Protein 8HUC (pdb70)

Sequence (1037 aa):
APWIGRQEETHDQLSRNLLVKRIAATFGELTPAHGEALPPLWHWAFFQDPVEAAGLGVDGHPARGGFDDRNRMWAGGRLEFHQPLRVGGEASRTSTILRVEEKHGRSGALLFFVTLRHDYRQDGQLALSEEHDIVYREPTEALPEGDWREALEPDPVLLFRYSAVTFNGHRIHYDWPYVTDAEGYPGLVVHGPLIATLALRAFCRANPQARLRRFAYRGLRPLICPEPFEVGGRLLAAGKAEVWVGNGAGLAQRGDVEFDGRQEETHDQLSRNLLVKRIAATFGEELTPAHGEALPPLWHWAFFQDPVEAAGLGVDGHPARGADDRNRMWAGGRLEFHQPLRVGGEASRTSTILRVEEKHGRSGALLFVTLRHDYRQDGQLALSEEHDIVYREPTPPKLGGTEALPEGDWREALEPDPVLLFRYSAVTFNGHRIHYDWPYVTDAEGYPGLVVHGPLIATLALRAFCRANPQARLRRFAYRGLRPLICPEPFEVGGRLLAAGKAEVWVGNGAGLAQRGDVEFDRQEETHDQLSRNLLVKRIAATFGELTPAHGEALPPLWHWAFFQDPVEAAGLGVDGHPARGGFLPPADDRNRMWAGGRLEFHQPLRVGGEASRTSTILRVEEKHGRSGALLFVTLRHDYRQDGQLALSEEHDIVYREPTGTEALPEGDWREALEPDPVLLFRYSAVTFNGHRIHYDWPYVTDAEGYPGLVVHGPLIATLALRAFCRANPQARLRRFAYRGLRPLICPEPFEVGGRLLAAGKAEVWVGNGAGLAQRGDVEFDWIGRQEETHDQLSRNLVKRIAATFGELTPAHGEALPPLWHWAFFQDPVEAAGLGVDGHPARGGFADDRNRMWAGGRLEFHQPLRVGGEASRTSTILRVEEKHGRSGALLFVTLRHDYRQDGQLALSEEHDIVYREPTPGTEALPEGDWREALEPDPVLLFRYSAVTFNGHRIHYDWPYVTDAEGYPGLVVHGPLIATLALRAFCRANPQARLRRFAYRGLRPLICPEPFEVGGRLLAAGKAEVWVGNGAGLAQRGDVEFD

Secondary structure (DSSP, 8-state):
--STT--EEEEEE--HHHHHHHHHHHT---PPTTSBPPTTGGGGS------GGGB-TTSSBPPS----SEEEEEEEEEEESS--BTT-EEEEEEEEEEEEEEEEBTEEEEEEEEEEEEEETTEEEEEEEEEEEEE---------SEEEEE---HHHHHHHHHHTT---GGGT-HHIIIIIT--SSPBPPHHHHHHHHHHHHHHH-TT--EEEEEEEE-S--BTT--EEEEEEEEETTEEEEEEEETTEEEEEEEEEE-/--EEEEEEE--HHHHHHHHHHHT-----TTSBPPTTGGGGS------GGGB-TTSSBP---TTSEEEEEEEEEEESS--BTT-EEEEEEEEEEEEEEEETTEEEEEEEEEEEEEETTEEEEEEEEEEEEE-S-PPP-S-S------SEEEEE---HHHHHHHHHHTT---GGGT-HHIIIIIT--SSPEEPHHHHHHHHHHHHHHH-TT--EEEEEEEE-S-EETT--EEEEEEEEETTEEEEEEEETTEEEEEEEEEE-/--EEEEEE--HHHHHHHHHHHT-----TTSBPPTTGGGGS------GGGB-TTSSBPP-TTSPTT--SEEEEEEEEEEESS--BTTSEEEEEEEEEEEEEEE-SSSEEEEEEEEEEEEETTEEEEEEEEEEEEE----PPP----SEEEEE---HHHHHHHHHHTT---GGGT-HHIIIIIT--SSPEEPHHHHHHHHHHHHHHH-TT--EEEEEEEE-S-EETT--EEEEEEEEETTEEEEEEEETTEEEEEEEEEE-/-TT-EEEEEEE--HHHHHHHHHHHT-----TTSBPPTTGGGGS------GGGB-TTSSBPP------SEEEEEEEEEEESSPPBTTSEEEEEEEEEEEEEE-SSS--EEEEEEEEEEEETTEEEEEEEEEEEEE-S----------SEEEEE---HHHHHHHHHHTT---GGGT-HHIIIIIH--SSPBPPHHHHHHHHHHHHHHH-TT--EEEEEEEE-S--BTT--EEEEEEE-STTEEEEEEEETTEEEEEEEEEE-

Structure (mmCIF, N/CA/C/O backbone):
data_8HUC
#
_entry.id   8HUC
#
_cell.length_a   65.312
_cell.length_b   66.197
_cell.length_c   77.462
_cell.angle_alpha   102.45
_cell.angle_beta   95.07
_cell.angle_gamma   101.06
#
_symmetry.space_group_name_H-M   'P 1'
#
loop_
_entity.id
_entity.type
_entity.pdbx_description
1 polymer 'MaoC_dehydrat_N domain-containing protein'
2 non-polymer GLYCEROL
3 non-polymer 'NITRATE ION'
4 water water
#
loop_
_atom_site.group_PDB
_atom_site.id
_atom_site.type_symbol
_atom_site.label_atom_id
_atom_site.label_alt_id
_atom_site.label_comp_id
_atom_site.label_asym_id
_atom_site.label_entity_id
_atom_site.label_seq_id
_atom_site.pdbx_PDB_ins_code
_atom_site.Cartn_x
_atom_site.Cartn_y
_atom_site.Cartn_z
_atom_site.occupancy
_atom_site.B_iso_or_equiv
_atom_site.auth_seq_id
_atom_site.auth_comp_id
_atom_site.auth_asym_id
_atom_site.auth_atom_id
_atom_site.pdbx_PDB_model_num
ATOM 1 N N . ALA A 1 7 ? 14.622 48.958 54.268 1.00 104.73 7 ALA A N 1
ATOM 2 C CA . ALA A 1 7 ? 15.404 50.088 54.768 1.00 104.78 7 ALA A CA 1
ATOM 3 C C . ALA A 1 7 ? 14.561 51.057 55.611 1.00 96.25 7 ALA A C 1
ATOM 4 O O . ALA A 1 7 ? 14.944 51.372 56.745 1.00 90.12 7 ALA A O 1
ATOM 10 N N . PRO A 1 8 ? 13.424 51.519 55.083 1.00 93.37 8 PRO A N 1
ATOM 11 C CA . PRO A 1 8 ? 12.461 52.253 55.930 1.00 79.49 8 PRO A CA 1
ATOM 12 C C . PRO A 1 8 ? 11.733 51.317 56.888 1.00 79.62 8 PRO A C 1
ATOM 13 O O . PRO A 1 8 ? 11.013 50.411 56.458 1.00 80.01 8 PRO A O 1
ATOM 24 N N . TRP A 1 9 ? 11.908 51.556 58.197 1.00 78.11 9 TRP A N 1
ATOM 25 C CA . TRP A 1 9 ? 11.345 50.659 59.209 1.00 78.41 9 TRP A CA 1
ATOM 26 C C . TRP A 1 9 ? 9.820 50.597 59.115 1.00 58.92 9 TRP A C 1
ATOM 27 O O . TRP A 1 9 ? 9.230 49.513 59.120 1.00 51.51 9 TRP A O 1
ATOM 48 N N . ILE A 1 10 ? 9.161 51.753 59.007 1.00 42.21 10 ILE A N 1
ATOM 49 C CA . ILE A 1 10 ? 7.720 51.754 58.879 1.00 44.68 10 ILE A CA 1
ATOM 50 C C . ILE A 1 10 ? 7.288 51.179 57.532 1.00 59.34 10 ILE A C 1
ATOM 51 O O . ILE A 1 10 ? 8.045 51.160 56.549 1.00 50.08 10 ILE A O 1
ATOM 67 N N . GLY A 1 11 ? 6.037 50.684 57.497 1.00 47.42 11 GLY A N 1
ATOM 68 C CA . GLY A 1 11 ? 5.401 50.219 56.277 1.00 44.83 11 GLY A CA 1
ATOM 69 C C . GLY A 1 11 ? 5.643 48.773 55.886 1.00 33.02 11 GLY A C 1
ATOM 70 O O . GLY A 1 11 ? 5.095 48.329 54.875 1.00 40.18 11 GLY A O 1
ATOM 74 N N . ARG A 1 12 ? 6.473 48.036 56.619 1.00 41.06 12 ARG A N 1
ATOM 75 C CA . ARG A 1 12 ? 6.699 46.631 56.329 1.00 49.43 12 ARG A CA 1
ATOM 76 C C . ARG A 1 12 ? 5.550 45.801 56.899 1.00 42.91 12 ARG A C 1
ATOM 77 O O . ARG A 1 12 ? 5.489 45.611 58.122 1.00 42.76 12 ARG A O 1
ATOM 98 N N . GLN A 1 13 ? 4.661 45.318 56.031 1.00 41.26 13 GLN A N 1
ATOM 99 C CA . GLN A 1 13 ? 3.484 44.576 56.467 1.00 40.31 13 GLN A CA 1
ATOM 100 C C . GLN A 1 13 ? 3.808 43.113 56.747 1.00 32.13 13 GLN A C 1
ATOM 101 O O . GLN A 1 13 ? 4.506 42.453 55.974 1.00 31.69 13 GLN A O 1
ATOM 115 N N . GLU A 1 14 ? 3.290 42.613 57.875 1.00 30.59 14 GLU A N 1
ATOM 116 C CA . GLU A 1 14 ? 3.429 41.223 58.276 1.00 26.83 14 GLU A CA 1
ATOM 117 C C . GLU A 1 14 ? 2.050 40.668 58.645 1.00 35.68 14 GLU A C 1
ATOM 118 O O . GLU A 1 14 ? 1.219 41.369 59.237 1.00 19.47 14 GLU A O 1
ATOM 130 N N . GLU A 1 15 ? 1.803 39.415 58.317 1.00 29.31 15 GLU A N 1
ATOM 131 C CA . GLU A 1 15 ? 0.488 38.839 58.548 1.00 28.34 15 GLU A CA 1
ATOM 132 C C . GLU A 1 15 ? 0.626 37.626 59.453 1.00 25.59 15 GLU A C 1
ATOM 133 O O . GLU A 1 15 ? 1.591 36.873 59.369 1.00 27.78 15 GLU A O 1
ATOM 145 N N . THR A 1 16 ? -0.332 37.442 60.329 1.00 27.59 16 THR A N 1
ATOM 146 C CA . THR A 1 16 ? -0.334 36.253 61.176 1.00 23.84 16 THR A CA 1
ATOM 147 C C . THR A 1 16 ? -1.764 35.753 61.318 1.00 18.61 16 THR A C 1
ATOM 148 O O . THR A 1 16 ? -2.720 36.513 61.194 1.00 15.40 16 THR A O 1
ATOM 159 N N . HIS A 1 17 ? -1.894 34.450 61.524 1.00 17.70 17 HIS A N 1
ATOM 160 C CA . HIS A 1 17 ? -3.190 33.789 61.497 1.00 17.06 17 HIS A CA 1
ATOM 161 C C . HIS A 1 17 ? -3.411 33.075 62.808 1.00 12.83 17 HIS A C 1
ATOM 162 O O . HIS A 1 17 ? -2.482 32.525 63.385 1.00 20.12 17 HIS A O 1
ATOM 176 N N . ASP A 1 18 ? -4.665 33.039 63.256 1.00 18.98 18 ASP A N 1
ATOM 177 C CA . ASP A 1 18 ? -4.962 32.322 64.490 1.00 16.54 18 ASP A CA 1
ATOM 178 C C . ASP A 1 18 ? -6.360 31.722 64.472 1.00 15.34 18 ASP A C 1
ATOM 179 O O . ASP A 1 18 ? -7.184 31.991 63.593 1.00 17.63 18 ASP A O 1
ATOM 188 N N . GLN A 1 19 ? -6.605 30.859 65.433 1.00 12.74 19 GLN A N 1
ATOM 189 C CA . GLN A 1 19 ? -7.950 30.330 65.702 1.00 16.12 19 GLN A CA 1
ATOM 190 C C . GLN A 1 19 ? -8.329 30.855 67.078 1.00 11.19 19 GLN A C 1
ATOM 191 O O . GLN A 1 19 ? -7.565 30.702 68.032 1.00 10.97 19 GLN A O 1
ATOM 205 N N . LEU A 1 20 ? -9.465 31.544 67.153 1.00 7.77 20 LEU A N 1
ATOM 206 C CA . LEU A 1 20 ? -9.982 32.109 68.400 1.00 11.82 20 LEU A CA 1
ATOM 207 C C . LEU A 1 20 ? -10.633 30.986 69.204 1.00 10.95 20 LEU A C 1
ATOM 208 O O . LEU A 1 20 ? -11.843 30.961 69.452 1.00 10.75 20 LEU A O 1
ATOM 224 N N . SER A 1 21 ? -9.776 30.075 69.667 1.00 9.13 21 SER A N 1
ATOM 225 C CA . SER A 1 21 ? -10.252 28.820 70.206 1.00 12.29 21 SER A CA 1
ATOM 226 C C . SER A 1 21 ? -10.731 28.976 71.649 1.00 13.71 21 SER A C 1
ATOM 227 O O . SER A 1 21 ? -10.151 29.688 72.469 1.00 10.16 21 SER A O 1
ATOM 235 N N . ARG A 1 22 ? -11.824 28.276 71.952 1.00 13.68 22 ARG A N 1
ATOM 236 C CA . ARG A 1 22 ? -12.535 28.491 73.193 1.00 10.28 22 ARG A CA 1
ATOM 237 C C . ARG A 1 22 ? -11.696 28.076 74.379 1.00 6.25 22 ARG A C 1
ATOM 238 O O . ARG A 1 22 ? -11.916 28.574 75.488 1.00 8.66 22 ARG A O 1
ATOM 259 N N . ASN A 1 23 ? -10.767 27.117 74.202 1.00 10.89 23 ASN A N 1
ATOM 260 C CA . ASN A 1 23 ? -9.928 26.708 75.326 1.00 9.11 23 ASN A CA 1
ATOM 261 C C . ASN A 1 23 ? -9.158 27.884 75.925 1.00 9.72 23 ASN A C 1
ATOM 262 O O . ASN A 1 23 ? -9.013 27.988 77.148 1.00 10.58 23 ASN A O 1
ATOM 273 N N A LEU A 1 24 ? -8.633 28.779 75.085 0.57 11.53 24 LEU A N 1
ATOM 274 N N B LEU A 1 24 ? -8.643 28.771 75.067 0.43 11.55 24 LEU A N 1
ATOM 275 C CA A LEU A 1 24 ? -7.983 29.947 75.652 0.57 12.05 24 LEU A CA 1
ATOM 276 C CA B LEU A 1 24 ? -7.993 29.981 75.537 0.43 12.06 24 LEU A CA 1
ATOM 277 C C A LEU A 1 24 ? -9.001 30.981 76.108 0.57 10.82 24 LEU A C 1
ATOM 278 C C B LEU A 1 24 ? -9.007 30.958 76.105 0.43 10.84 24 LEU A C 1
ATOM 279 O O A LEU A 1 24 ? -8.732 31.705 77.072 0.57 10.71 24 LEU A O 1
ATOM 280 O O B LEU A 1 24 ? -8.737 31.626 77.110 0.43 10.72 24 LEU A O 1
ATOM 310 N N . VAL A 1 25 ? -10.189 31.027 75.499 1.00 11.33 25 VAL A N 1
ATOM 311 C CA . VAL A 1 25 ? -11.220 31.962 75.964 1.00 8.77 25 VAL A CA 1
ATOM 312 C C . VAL A 1 25 ? -11.625 31.627 77.396 1.00 11.14 25 VAL A C 1
ATOM 313 O O . VAL A 1 25 ? -11.785 32.532 78.234 1.00 15.99 25 VAL A O 1
ATOM 326 N N . LYS A 1 26 ? -11.702 30.342 77.736 1.00 8.93 26 LYS A N 1
ATOM 327 C CA . LYS A 1 26 ? -12.032 29.987 79.116 1.00 10.89 26 LYS A CA 1
ATOM 328 C C . LYS A 1 26 ? -11.021 30.562 80.105 1.00 11.84 26 LYS A C 1
ATOM 329 O O . LYS A 1 26 ? -11.370 30.959 81.224 1.00 13.24 26 LYS A O 1
ATOM 348 N N . ARG A 1 27 ? -9.744 30.587 79.726 1.00 8.28 27 ARG A N 1
ATOM 349 C CA . ARG A 1 27 ? -8.708 31.068 80.632 1.00 12.23 27 ARG A CA 1
ATOM 350 C C . ARG A 1 27 ? -8.787 32.569 80.810 1.00 11.66 27 ARG A C 1
ATOM 351 O O . ARG A 1 27 ? -8.507 33.089 81.903 1.00 10.65 27 ARG A O 1
ATOM 372 N N . ILE A 1 28 ? -9.151 33.291 79.749 1.00 14.30 28 ILE A N 1
ATOM 373 C CA . ILE A 1 28 ? -9.365 34.717 79.865 1.00 14.20 28 ILE A CA 1
ATOM 374 C C . ILE A 1 28 ? -10.569 34.999 80.758 1.00 11.92 28 ILE A C 1
ATOM 375 O O . ILE A 1 28 ? -10.580 35.970 81.530 1.00 10.96 28 ILE A O 1
ATOM 391 N N . ALA A 1 29 ? -11.646 34.255 80.541 1.00 13.88 29 ALA A N 1
ATOM 392 C CA . ALA A 1 29 ? -12.871 34.472 81.297 1.00 11.16 29 ALA A CA 1
ATOM 393 C C . ALA A 1 29 ? -12.609 34.257 82.776 1.00 11.89 29 ALA A C 1
ATOM 394 O O . ALA A 1 29 ? -13.135 34.981 83.623 1.00 17.37 29 ALA A O 1
ATOM 401 N N . ALA A 1 30 ? -11.800 33.258 83.100 1.00 8.15 30 ALA A N 1
ATOM 402 C CA . ALA A 1 30 ? -11.447 32.957 84.474 1.00 11.93 30 ALA A CA 1
ATOM 403 C C . ALA A 1 30 ? -10.581 34.040 85.101 1.00 9.94 30 ALA A C 1
ATOM 404 O O . ALA A 1 30 ? -10.703 34.325 86.300 1.00 13.09 30 ALA A O 1
ATOM 411 N N . THR A 1 31 ? -9.637 34.580 84.328 1.00 17.01 31 THR A N 1
ATOM 412 C CA . THR A 1 31 ? -8.802 35.671 84.790 1.00 12.58 31 THR A CA 1
ATOM 413 C C . THR A 1 31 ? -9.663 36.853 85.214 1.00 14.08 31 THR A C 1
ATOM 414 O O . THR A 1 31 ? -9.421 37.462 86.252 1.00 17.01 31 THR A O 1
ATOM 425 N N . PHE A 1 32 ? -10.662 37.188 84.421 1.00 11.80 32 PHE A N 1
ATOM 426 C CA . PHE A 1 32 ? -11.503 38.338 84.665 1.00 14.67 32 PHE A CA 1
ATOM 427 C C . PHE A 1 32 ? -12.730 38.017 85.498 1.00 19.64 32 PHE A C 1
ATOM 428 O O . PHE A 1 32 ? -13.519 38.921 85.754 1.00 25.03 32 PHE A O 1
ATOM 445 N N . GLY A 1 33 ? -12.953 36.757 85.859 1.00 30.20 33 GLY A N 1
ATOM 446 C CA . GLY A 1 33 ? -14.189 36.376 86.529 1.00 15.07 33 GLY A CA 1
ATOM 447 C C . GLY A 1 33 ? -15.436 36.654 85.736 1.00 26.89 33 GLY A C 1
ATOM 448 O O . GLY A 1 33 ? -16.482 36.971 86.307 1.00 26.21 33 GLY A O 1
ATOM 452 N N . GLU A 1 34 ? -15.363 36.507 84.423 1.00 24.07 34 GLU A N 1
ATOM 453 C CA . GLU A 1 34 ? -16.507 36.741 83.561 1.00 25.05 34 GLU A CA 1
ATOM 454 C C . GLU A 1 34 ? -17.054 35.405 83.066 1.00 29.27 34 GLU A C 1
ATOM 455 O O . GLU A 1 34 ? -16.423 34.347 83.215 1.00 18.90 34 GLU A O 1
ATOM 467 N N . LEU A 1 35 ? -18.249 35.464 82.484 1.00 28.02 35 LEU A N 1
ATOM 468 C CA . LEU A 1 35 ? -18.800 34.306 81.795 1.00 32.29 35 LEU A CA 1
ATOM 469 C C . LEU A 1 35 ? -17.930 33.939 80.598 1.00 26.70 35 LEU A C 1
ATOM 470 O O . LEU A 1 35 ? -17.266 34.795 79.997 1.00 23.10 35 LEU A O 1
ATOM 487 N N . THR A 1 36 ? -17.911 32.658 80.267 1.00 21.22 36 THR A N 1
ATOM 488 C CA . THR A 1 36 ? -17.139 32.179 79.113 1.00 14.43 36 THR A CA 1
ATOM 489 C C . THR A 1 36 ? -18.072 32.134 77.906 1.00 24.26 36 THR A C 1
ATOM 490 O O . THR A 1 36 ? -19.059 31.416 77.949 1.00 21.86 36 THR A O 1
ATOM 501 N N . PRO A 1 37 ? -17.851 32.956 76.875 1.00 20.74 37 PRO A N 1
ATOM 502 C CA . PRO A 1 37 ? -18.794 32.938 75.754 1.00 18.09 37 PRO A CA 1
ATOM 503 C C . PRO A 1 37 ? -18.799 31.556 75.122 1.00 17.26 37 PRO A C 1
ATOM 504 O O . PRO A 1 37 ? -17.784 30.852 75.125 1.00 17.04 37 PRO A O 1
ATOM 515 N N . ALA A 1 38 ? -19.934 31.186 74.543 1.00 17.26 38 ALA A N 1
ATOM 516 C CA . ALA A 1 38 ? -20.086 29.904 73.864 1.00 24.46 38 ALA A CA 1
ATOM 517 C C . ALA A 1 38 ? -19.439 29.946 72.483 1.00 28.83 38 ALA A C 1
ATOM 518 O O . ALA A 1 38 ? -19.163 31.024 71.946 1.00 20.53 38 ALA A O 1
ATOM 525 N N . HIS A 1 39 ? -19.189 28.766 71.910 1.00 20.00 39 HIS A N 1
ATOM 526 C CA . HIS A 1 39 ? -18.732 28.704 70.529 1.00 23.85 39 HIS A CA 1
ATOM 527 C C . HIS A 1 39 ? -19.643 29.607 69.720 1.00 25.61 39 HIS A C 1
ATOM 528 O O . HIS A 1 39 ? -20.857 29.620 69.951 1.00 18.75 39 HIS A O 1
ATOM 542 N N . GLY A 1 40 ? -19.063 30.411 68.852 1.00 14.78 40 GLY A N 1
ATOM 543 C CA . GLY A 1 40 ? -19.825 31.194 67.905 1.00 17.68 40 GLY A CA 1
ATOM 544 C C . GLY A 1 40 ? -20.292 32.533 68.399 1.00 15.23 40 GLY A C 1
ATOM 545 O O . GLY A 1 40 ? -20.785 33.328 67.604 1.00 20.07 40 GLY A O 1
ATOM 550 N N . GLU A 1 41 ? -20.174 32.809 69.688 1.00 14.31 41 GLU A N 1
ATOM 551 C CA . GLU A 1 41 ? -20.550 34.112 70.197 1.00 20.20 41 GLU A CA 1
ATOM 552 C C . GLU A 1 41 ? -19.380 35.093 70.040 1.00 19.03 41 GLU A C 1
ATOM 553 O O . GLU A 1 41 ? -18.237 34.719 69.700 1.00 14.82 41 GLU A O 1
ATOM 565 N N . ALA A 1 42 ? -19.693 36.361 70.304 1.00 21.07 42 ALA A N 1
ATOM 566 C CA . ALA A 1 42 ? -18.711 37.426 70.267 1.00 20.68 42 ALA A CA 1
ATOM 567 C C . ALA A 1 42 ? -17.586 37.199 71.265 1.00 18.89 42 ALA A C 1
ATOM 568 O O . ALA A 1 42 ? -17.820 36.831 72.419 1.00 15.22 42 ALA A O 1
ATOM 575 N N . LEU A 1 43 ? -16.351 37.401 70.805 1.00 15.06 43 LEU A N 1
ATOM 576 C CA . LEU A 1 43 ? -15.224 37.565 71.736 1.00 18.58 43 LEU A CA 1
ATOM 577 C C . LEU A 1 43 ? -15.323 38.919 72.435 1.00 13.10 43 LEU A C 1
ATOM 578 O O . LEU A 1 43 ? -15.529 39.937 71.777 1.00 16.16 43 LEU A O 1
ATOM 594 N N . PRO A 1 44 ? -15.269 38.968 73.767 1.00 15.75 44 PRO A N 1
ATOM 595 C CA . PRO A 1 44 ? -15.517 40.245 74.451 1.00 17.29 44 PRO A CA 1
ATOM 596 C C . PRO A 1 44 ? -14.471 41.277 74.068 1.00 13.31 44 PRO A C 1
ATOM 597 O O . PRO A 1 44 ? -13.363 40.950 73.629 1.00 13.32 44 PRO A O 1
ATOM 608 N N . PRO A 1 45 ? -14.802 42.542 74.210 1.00 20.14 45 PRO A N 1
ATOM 609 C CA . PRO A 1 45 ? -13.869 43.604 73.802 1.00 23.42 45 PRO A CA 1
ATOM 610 C C . PRO A 1 45 ? -12.487 43.471 74.427 1.00 14.26 45 PRO A C 1
ATOM 611 O O . PRO A 1 45 ? -12.348 43.314 75.634 1.00 16.52 45 PRO A O 1
ATOM 622 N N . LEU A 1 46 ? -11.448 43.582 73.585 1.00 12.30 46 LEU A N 1
ATOM 623 C CA . LEU A 1 46 ? -10.038 43.591 73.980 1.00 14.60 46 LEU A CA 1
ATOM 624 C C . LEU A 1 46 ? -9.513 42.229 74.411 1.00 15.27 46 LEU A C 1
ATOM 625 O O . LEU A 1 46 ? -8.314 42.099 74.659 1.00 9.96 46 LEU A O 1
ATOM 641 N N . TRP A 1 47 ? -10.356 41.183 74.446 1.00 15.23 47 TRP A N 1
ATOM 642 C CA . TRP A 1 47 ? -9.833 39.831 74.632 1.00 12.00 47 TRP A CA 1
ATOM 643 C C . TRP A 1 47 ? -9.034 39.360 73.413 1.00 10.76 47 TRP A C 1
ATOM 644 O O . TRP A 1 47 ? -8.290 38.372 73.530 1.00 11.73 47 TRP A O 1
ATOM 665 N N . HIS A 1 48 ? -9.152 40.038 72.249 1.00 15.15 48 HIS A N 1
ATOM 666 C CA . HIS A 1 48 ? -8.325 39.678 71.097 1.00 10.29 48 HIS A CA 1
ATOM 667 C C . HIS A 1 48 ? -6.843 39.684 71.443 1.00 10.08 48 HIS A C 1
ATOM 668 O O . HIS A 1 48 ? -6.054 39.040 70.749 1.00 7.98 48 HIS A O 1
ATOM 682 N N . TRP A 1 49 ? -6.448 40.360 72.514 1.00 12.64 49 TRP A N 1
ATOM 683 C CA . TRP A 1 49 ? -5.045 40.448 72.913 1.00 9.08 49 TRP A CA 1
ATOM 684 C C . TRP A 1 49 ? -4.497 39.129 73.418 1.00 11.94 49 TRP A C 1
ATOM 685 O O . TRP A 1 49 ? -3.271 38.968 73.466 1.00 12.34 49 TRP A O 1
ATOM 706 N N . ALA A 1 50 ? -5.356 38.195 73.822 1.00 9.97 50 ALA A N 1
ATOM 707 C CA . ALA A 1 50 ? -4.928 36.838 74.129 1.00 14.53 50 ALA A CA 1
ATOM 708 C C . ALA A 1 50 ? -4.458 36.039 72.916 1.00 13.37 50 ALA A C 1
ATOM 709 O O . ALA A 1 50 ? -3.860 34.979 73.074 1.00 15.31 50 ALA A O 1
ATOM 716 N N . PHE A 1 51 ? -4.738 36.508 71.724 1.00 10.76 51 PHE A N 1
ATOM 717 C CA . PHE A 1 51 ? -4.557 35.762 70.490 1.00 8.45 51 PHE A CA 1
ATOM 718 C C . PHE A 1 51 ? -3.504 36.432 69.633 1.00 12.79 51 PHE A C 1
ATOM 719 O O . PHE A 1 51 ? -2.928 37.444 70.020 1.00 11.63 51 PHE A O 1
ATOM 736 N N . PHE A 1 52 ? -3.243 35.807 68.485 1.00 7.76 52 PHE A N 1
ATOM 737 C CA . PHE A 1 52 ? -2.222 36.205 67.545 1.00 22.19 52 PHE A CA 1
ATOM 738 C C . PHE A 1 52 ? -0.844 36.282 68.160 1.00 13.92 52 PHE A C 1
ATOM 739 O O . PHE A 1 52 ? -0.050 37.143 67.809 1.00 13.68 52 PHE A O 1
ATOM 756 N N . GLN A 1 53 ? -0.530 35.353 69.030 1.00 14.07 53 GLN A N 1
ATOM 757 C CA . GLN A 1 53 ? 0.773 35.337 69.665 1.00 13.38 53 GLN A CA 1
ATOM 758 C C . GLN A 1 53 ? 1.738 34.485 68.857 1.00 15.55 53 GLN A C 1
ATOM 759 O O . GLN A 1 53 ? 1.438 33.323 68.547 1.00 10.95 53 GLN A O 1
ATOM 773 N N . ASP A 1 54 ? 2.897 35.056 68.549 1.00 14.37 54 ASP A N 1
ATOM 774 C CA . ASP A 1 54 ? 3.974 34.384 67.826 1.00 15.56 54 ASP A CA 1
ATOM 775 C C . ASP A 1 54 ? 5.207 34.394 68.716 1.00 21.06 54 ASP A C 1
ATOM 776 O O . ASP A 1 54 ? 6.190 35.090 68.405 1.00 18.10 54 ASP A O 1
ATOM 785 N N . PRO A 1 55 ? 5.143 33.747 69.880 1.00 12.51 55 PRO A N 1
ATOM 786 C CA . PRO A 1 55 ? 6.248 33.875 70.839 1.00 13.86 55 PRO A CA 1
ATOM 787 C C . PRO A 1 55 ? 7.541 33.407 70.187 1.00 15.57 55 PRO A C 1
ATOM 788 O O . PRO A 1 55 ? 7.539 32.591 69.244 1.00 14.98 55 PRO A O 1
ATOM 799 N N . VAL A 1 56 ? 8.647 33.861 70.762 1.00 12.80 56 VAL A N 1
ATOM 800 C CA . VAL A 1 56 ? 9.959 33.463 70.310 1.00 11.20 56 VAL A CA 1
ATOM 801 C C . VAL A 1 56 ? 10.534 32.518 71.328 1.00 9.97 56 VAL A C 1
ATOM 802 O O . VAL A 1 56 ? 10.212 32.576 72.511 1.00 16.02 56 VAL A O 1
ATOM 815 N N . GLU A 1 57 ? 11.468 31.705 70.861 1.00 12.84 57 GLU A N 1
ATOM 816 C CA . GLU A 1 57 ? 12.162 30.755 71.699 1.00 19.12 57 GLU A CA 1
ATOM 817 C C . GLU A 1 57 ? 12.943 31.491 72.771 1.00 24.06 57 GLU A C 1
ATOM 818 O O . GLU A 1 57 ? 13.361 32.643 72.596 1.00 18.79 57 GLU A O 1
ATOM 830 N N . ALA A 1 58 ? 13.122 30.798 73.899 1.00 40.80 58 ALA A N 1
ATOM 831 C CA . ALA A 1 58 ? 13.826 31.346 75.056 1.00 38.12 58 ALA A CA 1
ATOM 832 C C . ALA A 1 58 ? 15.124 32.007 74.653 1.00 18.66 58 ALA A C 1
ATOM 833 O O . ALA A 1 58 ? 15.487 33.067 75.182 1.00 38.60 58 ALA A O 1
ATOM 840 N N . ALA A 1 59 ? 15.812 31.437 73.664 1.00 38.67 59 ALA A N 1
ATOM 841 C CA . ALA A 1 59 ? 17.103 31.958 73.226 1.00 35.25 59 ALA A CA 1
ATOM 842 C C . ALA A 1 59 ? 17.015 33.288 72.490 1.00 29.92 59 ALA A C 1
ATOM 843 O O . ALA A 1 59 ? 18.045 33.892 72.237 1.00 28.91 59 ALA A O 1
ATOM 850 N N . GLY A 1 60 ? 15.834 33.744 72.097 1.00 36.39 60 GLY A N 1
ATOM 851 C CA . GLY A 1 60 ? 15.712 35.011 71.404 1.00 13.56 60 GLY A CA 1
ATOM 852 C C . GLY A 1 60 ? 15.018 36.042 72.282 1.00 20.41 60 GLY A C 1
ATOM 853 O O . GLY A 1 60 ? 14.536 37.080 71.797 1.00 21.03 60 GLY A O 1
ATOM 857 N N . LEU A 1 61 ? 14.944 35.749 73.566 1.00 20.10 61 LEU A N 1
ATOM 858 C CA . LEU A 1 61 ? 14.352 36.652 74.549 1.00 26.01 61 LEU A CA 1
ATOM 859 C C . LEU A 1 61 ? 15.396 37.620 75.108 1.00 32.36 61 LEU A C 1
ATOM 860 O O . LEU A 1 61 ? 16.536 37.238 75.389 1.00 26.46 61 LEU A O 1
ATOM 876 N N . GLY A 1 62 ? 14.998 38.875 75.256 1.00 25.50 62 GLY A N 1
ATOM 877 C CA . GLY A 1 62 ? 15.789 39.826 76.017 1.00 28.08 62 GLY A CA 1
ATOM 878 C C . GLY A 1 62 ? 15.664 39.578 77.515 1.00 25.38 62 GLY A C 1
ATOM 879 O O . GLY A 1 62 ? 14.864 38.775 77.980 1.00 20.79 62 GLY A O 1
ATOM 883 N N . VAL A 1 63 ? 16.480 40.302 78.274 1.00 26.25 63 VAL A N 1
ATOM 884 C CA . VAL A 1 63 ? 16.536 40.147 79.715 1.00 24.72 63 VAL A CA 1
ATOM 885 C C . VAL A 1 63 ? 15.259 40.609 80.397 1.00 19.72 63 VAL A C 1
ATOM 886 O O . VAL A 1 63 ? 14.997 40.226 81.543 1.00 21.19 63 VAL A O 1
ATOM 899 N N . ASP A 1 64 ? 14.467 41.459 79.755 1.00 14.92 64 ASP A N 1
ATOM 900 C CA . ASP A 1 64 ? 13.230 41.862 80.394 1.00 16.74 64 ASP A CA 1
ATOM 901 C C . ASP A 1 64 ? 12.091 40.856 80.175 1.00 15.57 64 ASP A C 1
ATOM 902 O O . ASP A 1 64 ? 11.005 41.069 80.709 1.00 15.76 64 ASP A O 1
ATOM 911 N N . GLY A 1 65 ? 12.347 39.747 79.476 1.00 14.86 65 GLY A N 1
ATOM 912 C CA . GLY A 1 65 ? 11.322 38.759 79.162 1.00 21.35 65 GLY A CA 1
ATOM 913 C C . GLY A 1 65 ? 10.589 38.984 77.869 1.00 15.03 65 GLY A C 1
ATOM 914 O O . GLY A 1 65 ? 9.869 38.082 77.403 1.00 15.24 65 GLY A O 1
ATOM 918 N N . HIS A 1 66 ? 10.749 40.151 77.260 1.00 16.31 66 HIS A N 1
ATOM 919 C CA . HIS A 1 66 ? 10.222 40.414 75.935 1.00 18.18 66 HIS A CA 1
ATOM 920 C C . HIS A 1 66 ? 11.181 39.837 74.915 1.00 16.42 66 HIS A C 1
ATOM 921 O O . HIS A 1 66 ? 12.304 39.475 75.257 1.00 21.26 66 HIS A O 1
ATOM 935 N N . PRO A 1 67 ? 10.746 39.707 73.660 1.00 12.11 67 PRO A N 1
ATOM 936 C CA . PRO A 1 67 ? 11.677 39.367 72.582 1.00 16.81 67 PRO A CA 1
ATOM 937 C C . PRO A 1 67 ? 12.850 40.344 72.544 1.00 26.98 67 PRO A C 1
ATOM 938 O O . PRO A 1 67 ? 12.719 41.533 72.840 1.00 26.52 67 PRO A O 1
ATOM 949 N N . ALA A 1 68 ? 14.002 39.832 72.150 1.00 22.45 68 ALA A N 1
ATOM 950 C CA . ALA A 1 68 ? 15.206 40.653 72.180 1.00 41.73 68 ALA A CA 1
ATOM 951 C C . ALA A 1 68 ? 15.080 41.824 71.207 1.00 35.40 68 ALA A C 1
ATOM 952 O O . ALA A 1 68 ? 14.435 41.735 70.154 1.00 23.99 68 ALA A O 1
ATOM 959 N N . ARG A 1 69 ? 15.704 42.933 71.574 1.00 53.43 69 ARG A N 1
ATOM 960 C CA . ARG A 1 69 ? 15.655 44.149 70.768 1.00 59.74 69 ARG A CA 1
ATOM 961 C C . ARG A 1 69 ? 16.607 43.988 69.590 1.00 60.19 69 ARG A C 1
ATOM 962 O O . ARG A 1 69 ? 17.780 43.656 69.779 1.00 53.27 69 ARG A O 1
ATOM 983 N N . GLY A 1 70 ? 16.075 44.154 68.376 1.00 78.76 70 GLY A N 1
ATOM 984 C CA . GLY A 1 70 ? 16.855 44.096 67.155 1.00 82.47 70 GLY A CA 1
ATOM 985 C C . GLY A 1 70 ? 17.342 45.478 66.779 1.00 81.83 70 GLY A C 1
ATOM 986 O O . GLY A 1 70 ? 18.522 45.672 66.474 1.00 87.09 70 GLY A O 1
ATOM 990 N N . GLY A 1 71 ? 16.438 46.455 66.823 1.00 71.32 71 GLY A N 1
ATOM 991 C CA . GLY A 1 71 ? 16.833 47.848 66.781 1.00 85.02 71 GLY A CA 1
ATOM 992 C C . GLY A 1 71 ? 17.315 48.358 68.128 1.00 85.55 71 GLY A C 1
ATOM 993 O O . GLY A 1 71 ? 16.632 49.162 68.773 1.00 68.19 71 GLY A O 1
ATOM 997 N N . PHE A 1 72 ? 18.498 47.911 68.558 1.00 78.53 72 PHE A N 1
ATOM 998 C CA . PHE A 1 72 ? 19.132 48.412 69.779 1.00 72.37 72 PHE A CA 1
ATOM 999 C C . PHE A 1 72 ? 19.421 49.907 69.691 1.00 64.74 72 PHE A C 1
ATOM 1000 O O . PHE A 1 72 ? 20.461 50.369 70.164 1.00 63.28 72 PHE A O 1
ATOM 1017 N N . ASP A 1 77 ? 18.309 49.862 74.635 1.00 58.47 77 ASP A N 1
ATOM 1018 C CA . ASP A 1 77 ? 18.943 48.591 75.025 1.00 76.27 77 ASP A CA 1
ATOM 1019 C C . ASP A 1 77 ? 18.755 48.303 76.531 1.00 64.70 77 ASP A C 1
ATOM 1020 O O . ASP A 1 77 ? 18.279 47.232 76.906 1.00 67.94 77 ASP A O 1
ATOM 1028 N N . ASP A 1 78 ? 19.136 49.248 77.388 1.00 59.68 78 ASP A N 1
ATOM 1029 C CA . ASP A 1 78 ? 18.921 49.151 78.821 1.00 62.23 78 ASP A CA 1
ATOM 1030 C C . ASP A 1 78 ? 17.600 49.776 79.272 1.00 48.09 78 ASP A C 1
ATOM 1031 O O . ASP A 1 78 ? 17.299 49.758 80.470 1.00 40.41 78 ASP A O 1
ATOM 1040 N N . ARG A 1 79 ? 16.828 50.357 78.366 1.00 39.49 79 ARG A N 1
ATOM 1041 C CA . ARG A 1 79 ? 15.678 51.153 78.768 1.00 27.55 79 ARG A CA 1
ATOM 1042 C C . ARG A 1 79 ? 14.477 50.266 79.087 1.00 30.55 79 ARG A C 1
ATOM 1043 O O . ARG A 1 79 ? 14.350 49.154 78.579 1.00 23.32 79 ARG A O 1
ATOM 1064 N N . ASN A 1 80 ? 13.619 50.768 79.975 1.00 19.95 80 ASN A N 1
ATOM 1065 C CA . ASN A 1 80 ? 12.356 50.126 80.295 1.00 17.90 80 ASN A CA 1
ATOM 1066 C C . ASN A 1 80 ? 11.394 50.238 79.123 1.00 19.88 80 ASN A C 1
ATOM 1067 O O . ASN A 1 80 ? 11.179 51.321 78.579 1.00 20.15 80 ASN A O 1
ATOM 1078 N N . ARG A 1 81 ? 10.785 49.128 78.744 1.00 21.62 81 ARG A N 1
ATOM 1079 C CA . ARG A 1 81 ? 9.747 49.145 77.712 1.00 13.29 81 ARG A CA 1
ATOM 1080 C C . ARG A 1 81 ? 8.398 49.181 78.395 1.00 17.36 81 ARG A C 1
ATOM 1081 O O . ARG A 1 81 ? 8.178 48.484 79.398 1.00 18.91 81 ARG A O 1
ATOM 1102 N N . MET A 1 82 ? 7.502 50.028 77.904 1.00 13.37 82 MET A N 1
ATOM 1103 C CA . MET A 1 82 ? 6.174 50.159 78.450 1.00 18.67 82 MET A CA 1
ATOM 1104 C C . MET A 1 82 ? 5.064 50.308 77.442 1.00 18.55 82 MET A C 1
ATOM 1105 O O . MET A 1 82 ? 5.178 50.959 76.389 1.00 15.98 82 MET A O 1
ATOM 1119 N N . TRP A 1 83 ? 3.945 49.610 77.667 1.00 15.14 83 TRP A N 1
ATOM 1120 C CA . TRP A 1 83 ? 2.695 49.711 76.937 1.00 19.00 83 TRP A CA 1
ATOM 1121 C C . TRP A 1 83 ? 2.093 51.068 77.263 1.00 13.21 83 TRP A C 1
ATOM 1122 O O . TRP A 1 83 ? 1.551 51.291 78.355 1.00 16.78 83 TRP A O 1
ATOM 1143 N N . ALA A 1 84 ? 2.210 52.010 76.329 1.00 16.18 84 ALA A N 1
ATOM 1144 C CA . ALA A 1 84 ? 1.851 53.371 76.671 1.00 16.39 84 ALA A CA 1
ATOM 1145 C C . ALA A 1 84 ? 0.383 53.688 76.461 1.00 10.32 84 ALA A C 1
ATOM 1146 O O . ALA A 1 84 ? -0.164 54.521 77.191 1.00 14.09 84 ALA A O 1
ATOM 1153 N N . GLY A 1 85 ? -0.263 53.093 75.466 1.00 14.57 85 GLY A N 1
ATOM 1154 C CA . GLY A 1 85 ? -1.617 53.481 75.132 1.00 14.23 85 GLY A CA 1
ATOM 1155 C C . GLY A 1 85 ? -2.010 52.864 73.803 1.00 11.81 85 GLY A C 1
ATOM 1156 O O . GLY A 1 85 ? -1.240 52.133 73.172 1.00 12.14 85 GLY A O 1
ATOM 1160 N N . GLY A 1 86 ? -3.201 53.190 73.382 1.00 9.67 86 GLY A N 1
ATOM 1161 C CA . GLY A 1 86 ? -3.633 52.669 72.096 1.00 15.80 86 GLY A CA 1
ATOM 1162 C C . GLY A 1 86 ? -4.971 53.245 71.726 1.00 12.51 86 GLY A C 1
ATOM 1163 O O . GLY A 1 86 ? -5.639 53.892 72.531 1.00 15.40 86 GLY A O 1
ATOM 1167 N N . ARG A 1 87 ? -5.377 52.937 70.494 1.00 15.17 87 ARG A N 1
ATOM 1168 C CA . ARG A 1 87 ? -6.643 53.355 69.904 1.00 13.22 87 ARG A CA 1
ATOM 1169 C C . ARG A 1 87 ? -7.205 52.198 69.106 1.00 17.15 87 ARG A C 1
ATOM 1170 O O . ARG A 1 87 ? -6.475 51.521 68.383 1.00 13.58 87 ARG A O 1
ATOM 1191 N N . LEU A 1 88 ? -8.500 51.949 69.246 1.00 17.35 88 LEU A N 1
ATOM 1192 C CA . LEU A 1 88 ? -9.145 50.881 68.503 1.00 22.49 88 LEU A CA 1
ATOM 1193 C C . LEU A 1 88 ? -10.417 51.370 67.843 1.00 16.54 88 LEU A C 1
ATOM 1194 O O . LEU A 1 88 ? -11.112 52.246 68.373 1.00 22.63 88 LEU A O 1
ATOM 1210 N N . GLU A 1 89 ? -10.736 50.800 66.687 1.00 17.17 89 GLU A N 1
ATOM 1211 C CA . GLU A 1 89 ? -11.993 51.014 65.975 1.00 22.78 89 GLU A CA 1
ATOM 1212 C C . GLU A 1 89 ? -12.695 49.694 65.779 1.00 22.82 89 GLU A C 1
ATOM 1213 O O . GLU A 1 89 ? -12.159 48.763 65.144 1.00 17.86 89 GLU A O 1
ATOM 1225 N N . PHE A 1 90 ? -13.893 49.531 66.283 1.00 23.19 90 PHE A N 1
ATOM 1226 C CA . PHE A 1 90 ? -14.617 48.289 66.314 1.00 20.71 90 PHE A CA 1
ATOM 1227 C C . PHE A 1 90 ? -15.598 48.271 65.146 1.00 23.42 90 PHE A C 1
ATOM 1228 O O . PHE A 1 90 ? -16.551 49.052 65.110 1.00 24.58 90 PHE A O 1
ATOM 1245 N N . HIS A 1 91 ? -15.361 47.389 64.199 1.00 23.64 91 HIS A N 1
ATOM 1246 C CA . HIS A 1 91 ? -16.244 47.262 63.054 1.00 27.80 91 HIS A CA 1
ATOM 1247 C C . HIS A 1 91 ? -17.289 46.189 63.259 1.00 24.88 91 HIS A C 1
ATOM 1248 O O . HIS A 1 91 ? -18.487 46.456 63.120 1.00 23.31 91 HIS A O 1
ATOM 1262 N N . GLN A 1 92 ? -16.853 44.999 63.638 1.00 24.04 92 GLN A N 1
ATOM 1263 C CA . GLN A 1 92 ? -17.761 43.935 64.044 1.00 31.44 92 GLN A CA 1
ATOM 1264 C C . GLN A 1 92 ? -17.013 42.998 64.989 1.00 26.23 92 GLN A C 1
ATOM 1265 O O . GLN A 1 92 ? -15.800 42.888 64.921 1.00 15.24 92 GLN A O 1
ATOM 1279 N N . PRO A 1 93 ? -17.731 42.283 65.839 1.00 22.13 93 PRO A N 1
ATOM 1280 C CA . PRO A 1 93 ? -17.036 41.436 66.822 1.00 26.03 93 PRO A CA 1
ATOM 1281 C C . PRO A 1 93 ? -16.410 40.211 66.174 1.00 22.35 93 PRO A C 1
ATOM 1282 O O . PRO A 1 93 ? -16.910 39.655 65.194 1.00 21.99 93 PRO A O 1
ATOM 1293 N N . LEU A 1 94 ? -15.250 39.837 66.703 1.00 18.26 94 LEU A N 1
ATOM 1294 C CA . LEU A 1 94 ? -14.616 38.571 66.346 1.00 19.10 94 LEU A CA 1
ATOM 1295 C C . LEU A 1 94 ? -15.487 37.443 66.910 1.00 16.75 94 LEU A C 1
ATOM 1296 O O . LEU A 1 94 ? -16.121 37.613 67.944 1.00 14.66 94 LEU A O 1
ATOM 1312 N N . ARG A 1 95 ? -15.508 36.290 66.232 1.00 10.42 95 ARG A N 1
ATOM 1313 C CA . ARG A 1 95 ? -16.336 35.144 66.649 1.00 13.15 95 ARG A CA 1
ATOM 1314 C C . ARG A 1 95 ? -15.520 34.032 67.307 1.00 11.63 95 ARG A C 1
ATOM 1315 O O . ARG A 1 95 ? -14.550 33.523 66.720 1.00 11.99 95 ARG A O 1
ATOM 1336 N N . VAL A 1 96 ? -15.924 33.636 68.514 1.00 11.12 96 VAL A N 1
ATOM 1337 C CA . VAL A 1 96 ? -15.223 32.561 69.216 1.00 8.14 96 VAL A CA 1
ATOM 1338 C C . VAL A 1 96 ? -15.342 31.300 68.382 1.00 12.02 96 VAL A C 1
ATOM 1339 O O . VAL A 1 96 ? -16.433 30.957 67.884 1.00 13.98 96 VAL A O 1
ATOM 1352 N N . GLY A 1 97 ? -14.217 30.616 68.211 1.00 13.70 97 GLY A N 1
ATOM 1353 C CA . GLY A 1 97 ? -14.135 29.418 67.418 1.00 11.00 97 GLY A CA 1
ATOM 1354 C C . GLY A 1 97 ? -13.780 29.614 65.975 1.00 13.64 97 GLY A C 1
ATOM 1355 O O . GLY A 1 97 ? -13.485 28.622 65.298 1.00 16.84 97 GLY A O 1
ATOM 1359 N N . GLY A 1 98 ? -13.824 30.861 65.455 1.00 9.83 98 GLY A N 1
ATOM 1360 C CA . GLY A 1 98 ? -13.440 31.146 64.099 1.00 14.37 98 GLY A CA 1
ATOM 1361 C C . GLY A 1 98 ? -11.956 31.378 63.897 1.00 16.89 98 GLY A C 1
ATOM 1362 O O . GLY A 1 98 ? -11.169 31.629 64.826 1.00 15.01 98 GLY A O 1
ATOM 1366 N N . GLU A 1 99 ? -11.541 31.274 62.653 1.00 15.79 99 GLU A N 1
ATOM 1367 C CA . GLU A 1 99 ? -10.198 31.640 62.241 1.00 9.73 99 GLU A CA 1
ATOM 1368 C C . GLU A 1 99 ? -10.163 33.154 62.060 1.00 14.56 99 GLU A C 1
ATOM 1369 O O . GLU A 1 99 ? -11.190 33.781 61.799 1.00 12.74 99 GLU A O 1
ATOM 1381 N N . ALA A 1 100 ? -8.976 33.746 62.181 1.00 13.31 100 ALA A N 1
ATOM 1382 C CA . ALA A 1 100 ? -8.874 35.189 62.007 1.00 10.81 100 ALA A CA 1
ATOM 1383 C C . ALA A 1 100 ? -7.454 35.530 61.601 1.00 13.38 100 ALA A C 1
ATOM 1384 O O . ALA A 1 100 ? -6.534 34.761 61.828 1.00 12.73 100 ALA A O 1
ATOM 1391 N N . SER A 1 101 ? -7.282 36.701 61.001 1.00 7.67 101 SER A N 1
ATOM 1392 C CA . SER A 1 101 ? -5.953 37.109 60.583 1.00 18.65 101 SER A CA 1
ATOM 1393 C C . SER A 1 101 ? -5.686 38.532 61.048 1.00 19.48 101 SER A C 1
ATOM 1394 O O . SER A 1 101 ? -6.589 39.378 61.110 1.00 15.29 101 SER A O 1
ATOM 1402 N N . ARG A 1 102 ? -4.433 38.775 61.395 1.00 18.63 102 ARG A N 1
ATOM 1403 C CA . ARG A 1 102 ? -3.972 40.093 61.795 1.00 17.56 102 ARG A CA 1
ATOM 1404 C C . ARG A 1 102 ? -2.896 40.552 60.826 1.00 21.79 102 ARG A C 1
ATOM 1405 O O . ARG A 1 102 ? -1.859 39.889 60.671 1.00 20.50 102 ARG A O 1
ATOM 1426 N N . THR A 1 103 ? -3.127 41.690 60.199 1.00 18.41 103 THR A N 1
ATOM 1427 C CA . THR A 1 103 ? -2.127 42.341 59.367 1.00 19.56 103 THR A CA 1
ATOM 1428 C C . THR A 1 103 ? -1.534 43.514 60.144 1.00 18.75 103 THR A C 1
ATOM 1429 O O . THR A 1 103 ? -2.270 44.411 60.596 1.00 15.84 103 THR A O 1
ATOM 1440 N N . SER A 1 104 ? -0.207 43.498 60.322 1.00 19.25 104 SER A N 1
ATOM 1441 C CA . SER A 1 104 ? 0.455 44.434 61.212 1.00 18.14 104 SER A CA 1
ATOM 1442 C C . SER A 1 104 ? 1.528 45.245 60.482 1.00 21.55 104 SER A C 1
ATOM 1443 O O . SER A 1 104 ? 2.208 44.749 59.578 1.00 14.38 104 SER A O 1
ATOM 1451 N N . THR A 1 105 ? 1.719 46.479 60.926 1.00 23.62 105 THR A N 1
ATOM 1452 C CA . THR A 1 105 ? 2.836 47.266 60.412 1.00 24.25 105 THR A CA 1
ATOM 1453 C C . THR A 1 105 ? 3.271 48.279 61.455 1.00 27.00 105 THR A C 1
ATOM 1454 O O . THR A 1 105 ? 2.509 48.623 62.362 1.00 20.51 105 THR A O 1
ATOM 1465 N N . ILE A 1 106 ? 4.518 48.722 61.340 1.00 21.74 106 ILE A N 1
ATOM 1466 C CA . ILE A 1 106 ? 5.000 49.828 62.151 1.00 19.63 106 ILE A CA 1
ATOM 1467 C C . ILE A 1 106 ? 4.540 51.112 61.470 1.00 15.84 106 ILE A C 1
ATOM 1468 O O . ILE A 1 106 ? 4.843 51.361 60.302 1.00 20.60 106 ILE A O 1
ATOM 1484 N N . LEU A 1 107 ? 3.781 51.904 62.189 1.00 15.40 107 LEU A N 1
ATOM 1485 C CA . LEU A 1 107 ? 3.183 53.113 61.669 1.00 16.16 107 LEU A CA 1
ATOM 1486 C C . LEU A 1 107 ? 4.103 54.320 61.831 1.00 25.50 107 LEU A C 1
ATOM 1487 O O . LEU A 1 107 ? 4.237 55.133 60.907 1.00 20.67 107 LEU A O 1
ATOM 1503 N N . ARG A 1 108 ? 4.740 54.445 62.986 1.00 21.40 108 ARG A N 1
ATOM 1504 C CA . ARG A 1 108 ? 5.541 55.614 63.286 1.00 21.10 108 ARG A CA 1
ATOM 1505 C C . ARG A 1 108 ? 6.600 55.251 64.305 1.00 20.41 108 ARG A C 1
ATOM 1506 O O . ARG A 1 108 ? 6.387 54.411 65.198 1.00 13.83 108 ARG A O 1
ATOM 1527 N N . VAL A 1 109 ? 7.748 55.905 64.174 1.00 17.30 109 VAL A N 1
ATOM 1528 C CA . VAL A 1 109 ? 8.842 55.740 65.112 1.00 16.72 109 VAL A CA 1
ATOM 1529 C C . VAL A 1 109 ? 9.447 57.110 65.378 1.00 19.64 109 VAL A C 1
ATOM 1530 O O . VAL A 1 109 ? 9.719 57.849 64.419 1.00 18.64 109 VAL A O 1
ATOM 1543 N N . GLU A 1 110 ? 9.706 57.417 66.635 1.00 21.06 110 GLU A N 1
ATOM 1544 C CA . GLU A 1 110 ? 10.328 58.671 67.029 1.00 21.11 110 GLU A CA 1
ATOM 1545 C C . GLU A 1 110 ? 11.285 58.425 68.177 1.00 29.18 110 GLU A C 1
ATOM 1546 O O . GLU A 1 110 ? 10.964 57.697 69.121 1.00 17.94 110 GLU A O 1
ATOM 1558 N N . GLU A 1 111 ? 12.470 59.018 68.075 1.00 20.09 111 GLU A N 1
ATOM 1559 C CA . GLU A 1 111 ? 13.428 59.057 69.165 1.00 21.98 111 GLU A CA 1
ATOM 1560 C C . GLU A 1 111 ? 13.821 60.506 69.392 1.00 31.36 111 GLU A C 1
ATOM 1561 O O . GLU A 1 111 ? 14.156 61.223 68.434 1.00 23.03 111 GLU A O 1
ATOM 1573 N N . LYS A 1 112 ? 13.714 60.926 70.653 1.00 24.40 112 LYS A N 1
ATOM 1574 C CA . LYS A 1 112 ? 13.987 62.268 71.136 1.00 36.40 112 LYS A CA 1
ATOM 1575 C C . LYS A 1 112 ? 15.125 62.147 72.139 1.00 36.31 112 LYS A C 1
ATOM 1576 O O . LYS A 1 112 ? 15.032 61.355 73.088 1.00 31.07 112 LYS A O 1
ATOM 1595 N N . HIS A 1 113 ? 16.177 62.931 71.969 1.00 42.37 113 HIS A N 1
ATOM 1596 C CA . HIS A 1 113 ? 17.321 62.823 72.877 1.00 51.58 113 HIS A CA 1
ATOM 1597 C C . HIS A 1 113 ? 17.263 64.042 73.795 1.00 60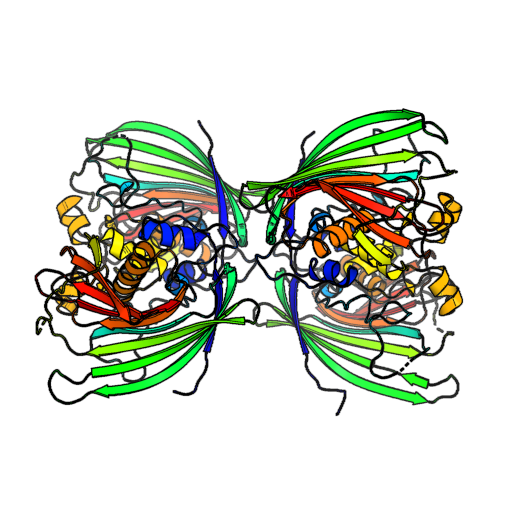.54 113 HIS A C 1
ATOM 1598 O O . HIS A 1 113 ? 17.993 65.016 73.605 1.00 74.22 113 HIS A O 1
ATOM 1612 N N . GLY A 1 114 ? 16.383 63.979 74.783 1.00 48.59 114 GLY A N 1
ATOM 1613 C CA . GLY A 1 114 ? 16.189 65.052 75.741 1.00 76.60 114 GLY A CA 1
ATOM 1614 C C . GLY A 1 114 ? 16.993 64.923 77.016 1.00 82.26 114 GLY A C 1
ATOM 1615 O O . GLY A 1 114 ? 17.836 64.028 77.174 1.00 66.58 114 GLY A O 1
ATOM 1619 N N . ARG A 1 115 ? 16.723 65.841 77.949 1.00 91.71 115 ARG A N 1
ATOM 1620 C CA . ARG A 1 115 ? 17.509 65.947 79.175 1.00 104.27 115 ARG A CA 1
ATOM 1621 C C . ARG A 1 115 ? 17.308 64.782 80.136 1.00 93.45 115 ARG A C 1
ATOM 1622 O O . ARG A 1 115 ? 18.102 64.635 81.071 1.00 92.08 115 ARG A O 1
ATOM 1643 N N . SER A 1 116 ? 16.279 63.959 79.940 1.00 90.97 116 SER A N 1
ATOM 1644 C CA . SER A 1 116 ? 16.054 62.779 80.770 1.00 92.50 116 SER A CA 1
ATOM 1645 C C . SER A 1 116 ? 16.465 61.491 80.060 1.00 85.02 116 SER A C 1
ATOM 1646 O O . SER A 1 116 ? 15.916 60.420 80.334 1.00 69.91 116 SER A O 1
ATOM 1654 N N . GLY A 1 117 ? 17.443 61.572 79.162 1.00 90.37 117 GLY A N 1
ATOM 1655 C CA . GLY A 1 117 ? 17.814 60.441 78.336 1.00 55.80 117 GLY A CA 1
ATOM 1656 C C . GLY A 1 117 ? 17.027 60.412 77.040 1.00 45.67 117 GLY A C 1
ATOM 1657 O O . GLY A 1 117 ? 16.161 61.254 76.761 1.00 51.04 117 GLY A O 1
ATOM 1661 N N . ALA A 1 118 ? 17.351 59.411 76.225 1.00 28.76 118 ALA A N 1
ATOM 1662 C CA . ALA A 1 118 ? 16.644 59.172 74.974 1.00 43.73 118 ALA A CA 1
ATOM 1663 C C . ALA A 1 118 ? 15.298 58.480 75.209 1.00 31.99 118 ALA A C 1
ATOM 1664 O O . ALA A 1 118 ? 15.215 57.523 75.973 1.00 27.63 118 ALA A O 1
ATOM 1671 N N . LEU A 1 119 ? 14.246 59.000 74.569 1.00 25.30 119 LEU A N 1
ATOM 1672 C CA . LEU A 1 119 ? 12.902 58.437 74.619 1.00 24.56 119 LEU A CA 1
ATOM 1673 C C . LEU A 1 119 ? 12.540 57.960 73.230 1.00 29.79 119 LEU A C 1
ATOM 1674 O O . LEU A 1 119 ? 12.505 58.768 72.292 1.00 24.89 119 LEU A O 1
ATOM 1690 N N . LEU A 1 120 ? 12.259 56.654 73.106 1.00 21.21 120 LEU A N 1
ATOM 1691 C CA . LEU A 1 120 ? 11.859 56.038 71.849 1.00 17.48 120 LEU A CA 1
ATOM 1692 C C . LEU A 1 120 ? 10.371 55.734 71.917 1.00 22.57 120 LEU A C 1
ATOM 1693 O O . LEU A 1 120 ? 9.913 55.048 72.846 1.00 13.39 120 LEU A O 1
ATOM 1709 N N A PHE A 1 121 ? 9.624 56.253 70.948 0.46 17.19 121 PHE A N 1
ATOM 1710 N N B PHE A 1 121 ? 9.621 56.255 70.955 0.54 17.15 121 PHE A N 1
ATOM 1711 C CA A PHE A 1 121 ? 8.185 56.083 70.870 0.46 20.68 121 PHE A CA 1
ATOM 1712 C CA B PHE A 1 121 ? 8.178 56.089 70.868 0.54 20.67 121 PHE A CA 1
ATOM 1713 C C A PHE A 1 121 ? 7.880 55.323 69.588 0.46 24.35 121 PHE A C 1
ATOM 1714 C C B PHE A 1 121 ? 7.889 55.319 69.590 0.54 24.40 121 PHE A C 1
ATOM 1715 O O A PHE A 1 121 ? 8.371 55.701 68.515 0.46 19.77 121 PHE A O 1
ATOM 1716 O O B PHE A 1 121 ? 8.411 55.675 68.524 0.54 19.74 121 PHE A O 1
ATOM 1748 N N . VAL A 1 122 ? 7.078 54.259 69.707 1.00 14.59 122 VAL A N 1
ATOM 1749 C CA . VAL A 1 122 ? 6.746 53.398 68.592 1.00 11.37 122 VAL A CA 1
ATOM 1750 C C . VAL A 1 122 ? 5.229 53.214 68.544 1.00 21.32 122 VAL A C 1
ATOM 1751 O O . VAL A 1 122 ? 4.583 53.012 69.578 1.00 14.01 122 VAL A O 1
ATOM 1764 N N . THR A 1 123 ? 4.658 53.281 67.353 1.00 16.91 123 THR A N 1
ATOM 1765 C CA . THR A 1 123 ? 3.247 53.005 67.168 1.00 19.20 123 THR A CA 1
ATOM 1766 C C . THR A 1 123 ? 3.114 51.909 66.128 1.00 20.95 123 THR A C 1
ATOM 1767 O O . THR A 1 123 ? 3.670 52.011 65.028 1.00 15.75 123 THR A O 1
ATOM 1778 N N . LEU A 1 124 ? 2.437 50.828 66.520 1.00 19.25 124 LEU A N 1
ATOM 1779 C CA . LEU A 1 124 ? 2.125 49.719 65.642 1.00 13.90 124 LEU A CA 1
ATOM 1780 C C . LEU A 1 124 ? 0.677 49.847 65.232 1.00 12.75 124 LEU A C 1
ATOM 1781 O O . LEU A 1 124 ? -0.167 50.297 66.016 1.00 15.74 124 LEU A O 1
ATOM 1797 N N . ARG A 1 125 ? 0.394 49.412 64.020 1.00 13.81 125 ARG A N 1
ATOM 1798 C CA . ARG A 1 125 ? -0.954 49.329 63.487 1.00 16.37 125 ARG A CA 1
ATOM 1799 C C . ARG A 1 125 ? -1.268 47.847 63.280 1.00 19.44 125 ARG A C 1
ATOM 1800 O O . ARG A 1 125 ? -0.459 47.112 62.689 1.00 17.62 125 ARG A O 1
ATOM 1821 N N . HIS A 1 126 ? -2.447 47.432 63.726 1.00 18.45 126 HIS A N 1
ATOM 1822 C CA . HIS A 1 126 ? -2.939 46.070 63.504 1.00 14.63 126 HIS A CA 1
ATOM 1823 C C . HIS A 1 126 ? -4.316 46.138 62.881 1.00 13.82 126 HIS A C 1
ATOM 1824 O O . HIS A 1 126 ? -5.171 46.865 63.386 1.00 22.54 126 HIS A O 1
ATOM 1838 N N . ASP A 1 127 ? -4.559 45.353 61.831 1.00 18.07 127 ASP A N 1
ATOM 1839 C CA . ASP A 1 127 ? -5.910 45.171 61.318 1.00 17.86 127 ASP A CA 1
ATOM 1840 C C . ASP A 1 127 ? -6.309 43.703 61.354 1.00 16.07 127 ASP A C 1
ATOM 1841 O O . ASP A 1 127 ? -5.589 42.837 60.843 1.00 12.12 127 ASP A O 1
ATOM 1850 N N . TYR A 1 128 ? -7.479 43.433 61.926 1.00 12.57 128 TYR A N 1
ATOM 1851 C CA . TYR A 1 128 ? -7.922 42.077 62.205 1.00 18.25 128 TYR A CA 1
ATOM 1852 C C . TYR A 1 128 ? -9.098 41.765 61.294 1.00 18.79 128 TYR A C 1
ATOM 1853 O O . TYR A 1 128 ? -10.103 42.489 61.316 1.00 12.96 128 TYR A O 1
ATOM 1871 N N . ARG A 1 129 ? -8.954 40.712 60.494 1.00 12.67 129 ARG A N 1
ATOM 1872 C CA . ARG A 1 129 ? -9.966 40.252 59.548 1.00 27.69 129 ARG A CA 1
ATOM 1873 C C . ARG A 1 129 ? -10.466 38.852 59.922 1.00 17.07 129 ARG A C 1
ATOM 1874 O O . ARG A 1 129 ? -9.725 38.011 60.426 1.00 20.34 129 ARG A O 1
ATOM 1895 N N . GLN A 1 130 ? -11.732 38.616 59.660 1.00 19.18 130 GLN A N 1
ATOM 1896 C CA . GLN A 1 130 ? -12.348 37.312 59.852 1.00 19.63 130 GLN A CA 1
ATOM 1897 C C . GLN A 1 130 ? -13.383 37.142 58.748 1.00 21.64 130 GLN A C 1
ATOM 1898 O O . GLN A 1 130 ? -14.211 38.031 58.534 1.00 22.39 130 GLN A O 1
ATOM 1912 N N . ASP A 1 131 ? -13.343 36.006 58.067 1.00 30.84 131 ASP A N 1
ATOM 1913 C CA . ASP A 1 131 ? -14.293 35.706 57.004 1.00 36.65 131 ASP A CA 1
ATOM 1914 C C . ASP A 1 131 ? -14.350 36.839 55.978 1.00 29.08 131 ASP A C 1
ATOM 1915 O O . ASP A 1 131 ? -15.424 37.324 55.614 1.00 32.17 131 ASP A O 1
ATOM 1924 N N . GLY A 1 132 ? -13.173 37.309 55.560 1.00 40.71 132 GLY A N 1
ATOM 1925 C CA . GLY A 1 132 ? -13.071 38.329 54.528 1.00 43.74 132 GLY A CA 1
ATOM 1926 C C . GLY A 1 132 ? -13.651 39.690 54.859 1.00 46.26 132 GLY A C 1
ATOM 1927 O O . GLY A 1 132 ? -13.977 40.456 53.945 1.00 48.29 132 GLY A O 1
ATOM 1931 N N . GLN A 1 133 ? -13.827 39.997 56.142 0.96 25.54 133 GLN A N 1
ATOM 1932 C CA . GLN A 1 133 ? -14.344 41.277 56.584 0.96 20.55 133 GLN A CA 1
ATOM 1933 C C . GLN A 1 133 ? -13.350 41.862 57.574 0.96 29.71 133 GLN A C 1
ATOM 1934 O O . GLN A 1 133 ? -12.791 41.126 58.388 0.96 18.37 133 GLN A O 1
ATOM 1948 N N . LEU A 1 134 ? -13.168 43.179 57.543 1.00 30.01 134 LEU A N 1
ATOM 1949 C CA . LEU A 1 134 ? -12.403 43.844 58.585 1.00 18.25 134 LEU A CA 1
ATOM 1950 C C . LEU A 1 134 ? -13.228 43.921 59.865 1.00 25.24 134 LEU A C 1
ATOM 1951 O O . LEU A 1 134 ? -14.260 44.597 59.913 1.00 27.00 134 LEU A O 1
ATOM 1967 N N . ALA A 1 135 ? -12.743 43.259 60.923 1.00 16.01 135 ALA A N 1
ATOM 1968 C CA . ALA A 1 135 ? -13.444 43.215 62.183 1.00 17.05 135 ALA A CA 1
ATOM 1969 C C . ALA A 1 135 ? -13.012 44.313 63.147 1.00 16.29 135 ALA A C 1
ATOM 1970 O O . ALA A 1 135 ? -13.845 44.852 63.863 1.00 15.37 135 ALA A O 1
ATOM 1977 N N . LEU A 1 136 ? -11.720 44.622 63.183 1.00 15.25 136 LEU A N 1
ATOM 1978 C CA . LEU A 1 136 ? -11.158 45.469 64.218 1.00 18.57 136 LEU A CA 1
ATOM 1979 C C . LEU A 1 136 ? -9.903 46.108 63.670 1.00 17.24 136 LEU A C 1
ATOM 1980 O O . LEU A 1 136 ? -9.143 45.459 62.950 1.00 12.89 136 LEU A O 1
ATOM 1996 N N . SER A 1 137 ? -9.704 47.381 64.006 1.00 16.72 137 SER A N 1
ATOM 1997 C CA . SER A 1 137 ? -8.478 48.086 63.660 1.00 15.80 137 SER A CA 1
ATOM 1998 C C . SER A 1 137 ? -7.895 48.645 64.948 1.00 14.06 137 SER A C 1
ATOM 1999 O O . SER A 1 137 ? -8.643 49.149 65.798 1.00 15.07 137 SER A O 1
ATOM 2007 N N . GLU A 1 138 ? -6.563 48.616 65.063 1.00 12.40 138 GLU A N 1
ATOM 2008 C CA . GLU A 1 138 ? -5.903 48.989 66.294 1.00 13.86 138 GLU A CA 1
ATOM 2009 C C . GLU A 1 138 ? -4.590 49.700 66.059 1.00 11.63 138 GLU A C 1
ATOM 2010 O O . GLU A 1 138 ? -3.768 49.281 65.245 1.00 11.56 138 GLU A O 1
ATOM 2022 N N . GLU A 1 139 ? -4.359 50.735 66.841 1.00 13.07 139 GLU A N 1
ATOM 2023 C CA . GLU A 1 139 ? -3.010 51.270 67.003 1.00 16.27 139 GLU A CA 1
ATOM 2024 C C . GLU A 1 139 ? -2.561 51.044 68.434 1.00 15.15 139 GLU A C 1
ATOM 2025 O O . GLU A 1 139 ? -3.356 51.209 69.364 1.00 15.31 139 GLU A O 1
ATOM 2037 N N . HIS A 1 140 ? -1.296 50.669 68.610 1.00 13.92 140 HIS A N 1
ATOM 2038 C CA . HIS A 1 140 ? -0.681 50.434 69.924 1.00 13.02 140 HIS A CA 1
ATOM 2039 C C . HIS A 1 140 ? 0.603 51.245 70.051 1.00 12.34 140 HIS A C 1
ATOM 2040 O O . HIS A 1 140 ? 1.491 51.164 69.206 1.00 12.87 140 HIS A O 1
ATOM 2055 N N . ASP A 1 141 ? 0.694 52.016 71.139 1.00 10.55 141 ASP A N 1
ATOM 2056 C CA . ASP A 1 141 ? 1.833 52.884 71.416 1.00 12.11 141 ASP A CA 1
ATOM 2057 C C . ASP A 1 141 ? 2.735 52.232 72.452 1.00 15.06 141 ASP A C 1
ATOM 2058 O O . ASP A 1 141 ? 2.289 51.893 73.570 1.00 14.11 141 ASP A O 1
ATOM 2067 N N . ILE A 1 142 ? 3.994 52.045 72.076 1.00 10.08 142 ILE A N 1
ATOM 2068 C CA . ILE A 1 142 ? 5.009 51.460 72.940 1.00 11.72 142 ILE A CA 1
ATOM 2069 C C . ILE A 1 142 ? 6.051 52.540 73.179 1.00 18.73 142 ILE A C 1
ATOM 2070 O O . ILE A 1 142 ? 6.416 53.242 72.235 1.00 15.15 142 ILE A O 1
ATOM 2086 N N . VAL A 1 143 ? 6.518 52.671 74.422 1.00 18.74 143 VAL A N 1
ATOM 2087 C CA . VAL A 1 143 ? 7.566 53.633 74.799 1.00 13.65 143 VAL A CA 1
ATOM 2088 C C . VAL A 1 143 ? 8.731 52.904 75.447 1.00 20.11 143 VAL A C 1
ATOM 2089 O O . VAL A 1 143 ? 8.540 52.003 76.272 1.00 16.40 143 VAL A O 1
ATOM 2102 N N . TYR A 1 144 ? 9.941 53.311 75.086 1.00 14.54 144 TYR A N 1
ATOM 2103 C CA . TYR A 1 144 ? 11.161 52.930 75.784 1.00 13.00 144 TYR A CA 1
ATOM 2104 C C . TYR A 1 144 ? 11.811 54.149 76.447 1.00 21.78 144 TYR A C 1
ATOM 2105 O O . TYR A 1 144 ? 12.103 55.172 75.783 1.00 13.66 144 TYR A O 1
ATOM 2123 N N . ARG A 1 145 ? 12.069 54.023 77.741 1.00 17.37 145 ARG A N 1
ATOM 2124 C CA . ARG A 1 145 ? 12.457 55.155 78.576 1.00 27.14 145 ARG A CA 1
ATOM 2125 C C . ARG A 1 145 ? 13.286 54.644 79.732 1.00 30.57 145 ARG A C 1
ATOM 2126 O O . ARG A 1 145 ? 13.093 53.521 80.208 1.00 31.31 145 ARG A O 1
ATOM 2147 N N . GLU A 1 146 ? 14.198 55.494 80.202 1.00 49.88 146 GLU A N 1
ATOM 2148 C CA . GLU A 1 146 ? 15.085 55.115 81.293 1.00 52.44 146 GLU A CA 1
ATOM 2149 C C . GLU A 1 146 ? 14.313 55.039 82.606 1.00 46.76 146 GLU A C 1
ATOM 2150 O O . GLU A 1 146 ? 13.399 55.833 82.845 1.00 46.27 146 GLU A O 1
ATOM 2162 N N . PRO A 1 147 ? 14.683 54.106 83.482 1.00 53.12 147 PRO A N 1
ATOM 2163 C CA . PRO A 1 147 ? 13.906 53.903 84.710 1.00 59.00 147 PRO A CA 1
ATOM 2164 C C . PRO A 1 147 ? 13.696 55.197 85.485 1.00 75.03 147 PRO A C 1
ATOM 2165 O O . PRO A 1 147 ? 14.613 56.010 85.656 1.00 69.58 147 PRO A O 1
ATOM 2176 N N . THR A 1 148 ? 12.456 55.382 85.939 1.00 87.19 148 THR A N 1
ATOM 2177 C CA . THR A 1 148 ? 12.059 56.539 86.731 1.00 100.98 148 THR A CA 1
ATOM 2178 C C . THR A 1 148 ? 13.035 56.838 87.864 1.00 101.98 148 THR A C 1
ATOM 2179 O O . THR A 1 148 ? 12.721 57.599 88.784 1.00 95.94 148 THR A O 1
ATOM 2190 N N . GLU A 1 156 ? -4.039 63.312 88.122 1.00 64.20 156 GLU A N 1
ATOM 2191 C CA . GLU A 1 156 ? -5.176 64.044 88.692 1.00 81.56 156 GLU A CA 1
ATOM 2192 C C . GLU A 1 156 ? -5.911 63.146 89.715 1.00 74.19 156 GLU A C 1
ATOM 2193 O O . GLU A 1 156 ? -5.706 61.928 89.749 1.00 53.84 156 GLU A O 1
ATOM 2205 N N . ALA A 1 157 ? -6.752 63.756 90.555 1.00 77.11 157 ALA A N 1
ATOM 2206 C CA . ALA A 1 157 ? -7.510 63.004 91.546 1.00 68.51 157 ALA A CA 1
ATOM 2207 C C . ALA A 1 157 ? -8.636 62.201 90.882 1.00 58.87 157 ALA A C 1
ATOM 2208 O O . ALA A 1 157 ? -9.080 62.493 89.767 1.00 47.26 157 ALA A O 1
ATOM 2215 N N . LEU A 1 158 ? -9.104 61.189 91.590 1.00 60.00 158 LEU A N 1
ATOM 2216 C CA . LEU A 1 158 ? -10.115 60.293 91.046 1.00 60.97 158 LEU A CA 1
ATOM 2217 C C . LEU A 1 158 ? -11.439 61.019 90.865 1.00 47.64 158 LEU A C 1
ATOM 2218 O O . LEU A 1 158 ? -12.099 61.335 91.863 1.00 41.60 158 LEU A O 1
ATOM 2234 N N . PRO A 1 159 ? -11.881 61.286 89.641 1.00 50.68 159 PRO A N 1
ATOM 2235 C CA . PRO A 1 159 ? -13.103 62.080 89.452 1.00 52.41 159 PRO A CA 1
ATOM 2236 C C . PRO A 1 159 ? -14.329 61.272 89.846 1.00 61.77 159 PRO A C 1
ATOM 2237 O O . PRO A 1 159 ? -14.302 60.052 90.027 1.00 51.08 159 PRO A O 1
ATOM 2248 N N . GLU A 1 160 ? -15.427 62.016 90.012 1.00 71.33 160 GLU A N 1
ATOM 2249 C CA . GLU A 1 160 ? -16.742 61.457 90.299 1.00 73.49 160 GLU A CA 1
ATOM 2250 C C . GLU A 1 160 ? -17.435 61.164 88.980 1.00 58.99 160 GLU A C 1
ATOM 2251 O O . GLU A 1 160 ? -17.350 61.958 88.039 1.00 64.78 160 GLU A O 1
ATOM 2263 N N . GLY A 1 161 ? -18.117 60.028 88.914 1.00 50.58 161 GLY A N 1
ATOM 2264 C CA . GLY A 1 161 ? -18.669 59.579 87.655 1.00 43.49 161 GLY A CA 1
ATOM 2265 C C . GLY A 1 161 ? -19.991 58.866 87.830 1.00 34.52 161 GLY A C 1
ATOM 2266 O O . GLY A 1 161 ? -20.508 58.734 88.935 1.00 45.72 161 GLY A O 1
ATOM 2270 N N . ASP A 1 162 ? -20.511 58.385 86.701 1.00 42.06 162 ASP A N 1
ATOM 2271 C CA . ASP A 1 162 ? -21.793 57.697 86.658 1.00 41.96 162 ASP A CA 1
ATOM 2272 C C . ASP A 1 162 ? -21.706 56.247 87.103 1.00 30.42 162 ASP A C 1
ATOM 2273 O O . ASP A 1 162 ? -22.734 55.680 87.483 1.00 37.59 162 ASP A O 1
ATOM 2282 N N . TRP A 1 163 ? -20.534 55.614 87.023 1.00 36.74 163 TRP A N 1
ATOM 2283 C CA . TRP A 1 163 ? -20.395 54.216 87.433 1.00 30.92 163 TRP A CA 1
ATOM 2284 C C . TRP A 1 163 ? -18.986 54.025 87.980 1.00 33.70 163 TRP A C 1
ATOM 2285 O O . TRP A 1 163 ? -18.082 54.821 87.711 1.00 31.77 163 TRP A O 1
ATOM 2306 N N . ARG A 1 164 ? -18.817 52.971 88.772 1.00 29.80 164 ARG A N 1
ATOM 2307 C CA . ARG A 1 164 ? -17.518 52.646 89.337 1.00 35.44 164 ARG A CA 1
ATOM 2308 C C . ARG A 1 164 ? -17.488 51.184 89.757 1.00 34.47 164 ARG A C 1
ATOM 2309 O O . ARG A 1 164 ? -18.519 50.588 90.091 1.00 33.42 164 ARG A O 1
ATOM 2330 N N . GLU A 1 165 ? -16.292 50.602 89.695 1.00 30.03 165 GLU A N 1
ATOM 2331 C CA . GLU A 1 165 ? -16.066 49.246 90.182 1.00 36.30 165 GLU A CA 1
ATOM 2332 C C . GLU A 1 165 ? -14.754 49.231 90.944 1.00 39.26 165 GLU A C 1
ATOM 2333 O O . GLU A 1 165 ? -13.778 49.872 90.539 1.00 36.61 165 GLU A O 1
ATOM 2345 N N . ALA A 1 166 ? -14.763 48.534 92.068 1.00 36.52 166 ALA A N 1
ATOM 2346 C CA . ALA A 1 166 ? -13.632 48.466 92.981 1.00 22.28 166 ALA A CA 1
ATOM 2347 C C . ALA A 1 166 ? -12.869 47.190 92.688 1.00 31.64 166 ALA A C 1
ATOM 2348 O O . ALA A 1 166 ? -13.471 46.142 92.434 1.00 35.42 166 ALA A O 1
ATOM 2355 N N . LEU A 1 167 ? -11.553 47.267 92.727 1.00 26.83 167 LEU A N 1
ATOM 2356 C CA . LEU A 1 167 ? -10.752 46.123 92.320 1.00 25.27 167 LEU A CA 1
ATOM 2357 C C . LEU A 1 167 ? -9.558 46.013 93.236 1.00 24.62 167 LEU A C 1
ATOM 2358 O O . LEU A 1 167 ? -8.996 47.021 93.658 1.00 26.78 167 LEU A O 1
ATOM 2374 N N . GLU A 1 168 ? -9.189 44.778 93.538 1.00 26.97 168 GLU A N 1
ATOM 2375 C CA . GLU A 1 168 ? -8.015 44.481 94.348 1.00 32.43 168 GLU A CA 1
ATOM 2376 C C . GLU A 1 168 ? -7.095 43.572 93.553 1.00 25.22 168 GLU A C 1
ATOM 2377 O O . GLU A 1 168 ? -7.322 42.351 93.525 1.00 24.52 168 GLU A O 1
ATOM 2389 N N . PRO A 1 169 ? -6.018 44.090 92.957 1.00 21.40 169 PRO A N 1
ATOM 2390 C CA . PRO A 1 169 ? -5.105 43.213 92.219 1.00 19.57 169 PRO A CA 1
ATOM 2391 C C . PRO A 1 169 ? -4.301 42.332 93.160 1.00 24.84 169 PRO A C 1
ATOM 2392 O O . PRO A 1 169 ? -4.094 42.638 94.339 1.00 26.25 169 PRO A O 1
ATOM 2403 N N . ASP A 1 170 ? -3.818 41.231 92.602 1.00 19.24 170 ASP A N 1
ATOM 2404 C CA . ASP A 1 170 ? -2.970 40.285 93.321 1.00 21.33 170 ASP A CA 1
ATOM 2405 C C . ASP A 1 170 ? -2.078 39.613 92.302 1.00 19.03 170 ASP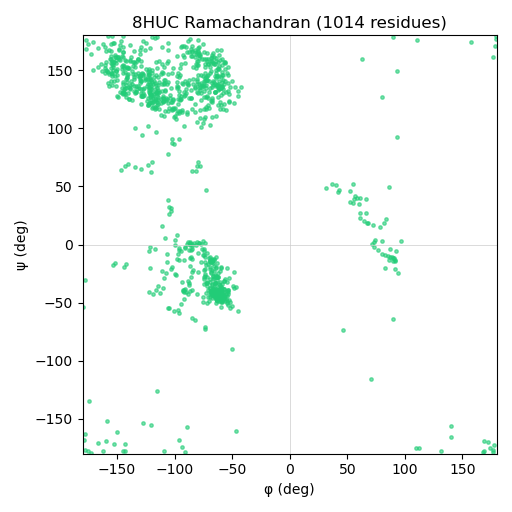 A C 1
ATOM 2406 O O . ASP A 1 170 ? -2.337 39.685 91.092 1.00 21.39 170 ASP A O 1
ATOM 2415 N N . PRO A 1 171 ? -1.007 38.972 92.740 1.00 16.41 171 PRO A N 1
ATOM 2416 C CA . PRO A 1 171 ? -0.095 38.396 91.741 1.00 14.53 171 PRO A CA 1
ATOM 2417 C C . PRO A 1 171 ? -0.708 37.301 90.885 1.00 14.62 171 PRO A C 1
ATOM 2418 O O . PRO A 1 171 ? -0.221 37.098 89.771 1.00 6.38 171 PRO A O 1
ATOM 2429 N N . VAL A 1 172 ? -1.696 36.552 91.373 1.00 14.56 172 VAL A N 1
ATOM 2430 C CA . VAL A 1 172 ? -2.304 35.516 90.543 1.00 12.60 172 VAL A CA 1
ATOM 2431 C C . VAL A 1 172 ? -2.995 36.160 89.337 1.00 10.13 172 VAL A C 1
ATOM 2432 O O . VAL A 1 172 ? -2.909 35.680 88.211 1.00 12.79 172 VAL A O 1
ATOM 2445 N N . LEU A 1 173 ? -3.764 37.220 89.602 1.00 13.53 173 LEU A N 1
ATOM 2446 C CA . LEU A 1 173 ? -4.407 37.958 88.527 1.00 22.83 173 LEU A CA 1
ATOM 2447 C C . LEU A 1 173 ? -3.386 38.394 87.494 1.00 16.08 173 LEU A C 1
ATOM 2448 O O . LEU A 1 173 ? -3.557 38.161 86.293 1.00 14.44 173 LEU A O 1
ATOM 2464 N N . LEU A 1 174 ? -2.326 39.049 87.954 1.00 9.79 174 LEU A N 1
ATOM 2465 C CA . LEU A 1 174 ? -1.318 39.564 87.039 1.00 11.84 174 LEU A CA 1
ATOM 2466 C C . LEU A 1 174 ? -0.670 38.430 86.274 1.00 15.59 174 LEU A C 1
ATOM 2467 O O . LEU A 1 174 ? -0.438 38.541 85.062 1.00 11.26 174 LEU A O 1
ATOM 2483 N N . PHE A 1 175 ? -0.326 37.342 86.982 1.00 8.60 175 PHE A N 1
ATOM 2484 C CA . PHE A 1 175 ? 0.265 36.192 86.327 1.00 12.67 175 PHE A CA 1
ATOM 2485 C C . PHE A 1 175 ? -0.683 35.665 85.237 1.00 12.55 175 PHE A C 1
ATOM 2486 O O . PHE A 1 175 ? -0.261 35.331 84.135 1.00 10.24 175 PHE A O 1
ATOM 2503 N N . ARG A 1 176 ? -1.978 35.576 85.562 1.00 11.21 176 ARG A N 1
ATOM 2504 C CA . ARG A 1 176 ? -2.930 34.981 84.650 1.00 14.10 176 ARG A CA 1
ATOM 2505 C C . ARG A 1 176 ? -3.084 35.848 83.415 1.00 14.56 176 ARG A C 1
ATOM 2506 O O . ARG A 1 176 ? -3.246 35.324 82.307 1.00 12.79 176 ARG A O 1
ATOM 2527 N N . TYR A 1 177 ? -3.070 37.180 83.585 1.00 11.46 177 TYR A N 1
ATOM 2528 C CA . TYR A 1 177 ? -3.227 38.059 82.420 1.00 14.83 177 TYR A CA 1
ATOM 2529 C C . TYR A 1 177 ? -1.999 37.957 81.517 1.00 9.06 177 TYR A C 1
ATOM 2530 O O . TYR A 1 177 ? -2.127 37.864 80.286 1.00 13.28 177 TYR A O 1
ATOM 2548 N N . SER A 1 178 ? -0.806 37.884 82.108 1.00 6.74 178 SER A N 1
ATOM 2549 C CA . SER A 1 178 ? 0.398 37.610 81.328 1.00 12.18 178 SER A CA 1
ATOM 2550 C C . SER A 1 178 ? 0.345 36.256 80.620 1.00 10.44 178 SER A C 1
ATOM 2551 O O . SER A 1 178 ? 0.869 36.108 79.499 1.00 11.69 178 SER A O 1
ATOM 2559 N N . ALA A 1 179 ? -0.158 35.220 81.310 1.00 9.81 179 ALA A N 1
ATOM 2560 C CA . ALA A 1 179 ? -0.314 33.905 80.719 1.00 9.04 179 ALA A CA 1
ATOM 2561 C C . ALA A 1 179 ? -1.241 33.933 79.509 1.00 4.88 179 ALA A C 1
ATOM 2562 O O . ALA A 1 179 ? -0.900 33.407 78.459 1.00 9.85 179 ALA A O 1
ATOM 2569 N N . VAL A 1 180 ? -2.421 34.538 79.627 1.00 9.04 180 VAL A N 1
ATOM 2570 C CA . VAL A 1 180 ? -3.312 34.420 78.474 1.00 7.95 180 VAL A CA 1
ATOM 2571 C C . VAL A 1 180 ? -2.745 35.224 77.287 1.00 8.51 180 VAL A C 1
ATOM 2572 O O . VAL A 1 180 ? -2.932 34.845 76.138 1.00 14.48 180 VAL A O 1
ATOM 2585 N N . THR A 1 181 ? -2.012 36.312 77.541 1.00 9.68 181 THR A N 1
ATOM 2586 C CA . THR A 1 181 ? -1.366 37.050 76.474 1.00 7.96 181 THR A CA 1
ATOM 2587 C C . THR A 1 181 ? 0.004 36.481 76.148 1.00 10.64 181 THR A C 1
ATOM 2588 O O . THR A 1 181 ? 0.679 37.017 75.271 1.00 15.72 181 THR A O 1
ATOM 2599 N N . PHE A 1 182 ? 0.398 35.398 76.816 1.00 6.62 182 PHE A N 1
ATOM 2600 C CA . PHE A 1 182 ? 1.740 34.830 76.730 1.00 6.14 182 PHE A CA 1
ATOM 2601 C C . PHE A 1 182 ? 2.814 35.936 76.609 1.00 10.74 182 PHE A C 1
ATOM 2602 O O . PHE A 1 182 ? 3.728 35.904 75.775 1.00 9.42 182 PHE A O 1
ATOM 2619 N N . ASN A 1 183 ? 2.737 36.870 77.535 1.00 10.17 183 ASN A N 1
ATOM 2620 C CA . ASN A 1 183 ? 3.618 38.038 77.579 1.00 12.36 183 ASN A CA 1
ATOM 2621 C C . ASN A 1 183 ? 4.684 37.751 78.609 1.00 7.32 183 ASN A C 1
ATOM 2622 O O . ASN A 1 183 ? 4.388 37.697 79.793 1.00 12.32 183 ASN A O 1
ATOM 2633 N N . GLY A 1 184 ? 5.903 37.546 78.173 1.00 10.17 184 GLY A N 1
ATOM 2634 C CA . GLY A 1 184 ? 6.994 37.215 79.100 1.00 11.97 184 GLY A CA 1
ATOM 2635 C C . GLY A 1 184 ? 7.557 38.400 79.893 1.00 10.45 184 GLY A C 1
ATOM 2636 O O . GLY A 1 184 ? 8.455 38.171 80.712 1.00 9.88 184 GLY A O 1
ATOM 2640 N N . HIS A 1 185 ? 7.057 39.613 79.716 1.00 14.97 185 HIS A N 1
ATOM 2641 C CA . HIS A 1 185 ? 7.686 40.777 80.372 1.00 13.18 185 HIS A CA 1
ATOM 2642 C C . HIS A 1 185 ? 7.686 40.627 81.899 1.00 13.19 185 HIS A C 1
ATOM 2643 O O . HIS A 1 185 ? 6.623 40.598 82.540 1.00 12.94 185 HIS A O 1
ATOM 2657 N N . ARG A 1 186 ? 8.889 40.633 82.487 1.00 13.82 186 ARG A N 1
ATOM 2658 C CA . ARG A 1 186 ? 9.069 40.307 83.892 1.00 10.90 186 ARG A CA 1
ATOM 2659 C C . ARG A 1 186 ? 8.478 41.307 84.859 1.00 11.95 186 ARG A C 1
ATOM 2660 O O . ARG A 1 186 ? 8.314 40.961 86.036 1.00 8.90 186 ARG A O 1
ATOM 2681 N N . ILE A 1 187 ? 8.095 42.512 84.418 1.00 13.20 187 ILE A N 1
ATOM 2682 C CA . ILE A 1 187 ? 7.530 43.465 85.364 1.00 15.26 187 ILE A CA 1
ATOM 2683 C C . ILE A 1 187 ? 6.174 43.039 85.912 1.00 10.93 187 ILE A C 1
ATOM 2684 O O . ILE A 1 187 ? 5.693 43.614 86.890 1.00 12.89 187 ILE A O 1
ATOM 2700 N N . HIS A 1 188 ? 5.521 42.066 85.295 1.00 16.29 188 HIS A N 1
ATOM 2701 C CA . HIS A 1 188 ? 4.196 41.658 85.746 1.00 9.20 188 HIS A CA 1
ATOM 2702 C C . HIS A 1 188 ? 4.216 40.453 86.691 1.00 13.53 188 HIS A C 1
ATOM 2703 O O . HIS A 1 188 ? 3.163 40.091 87.228 1.00 13.94 188 HIS A O 1
ATOM 2717 N N . TYR A 1 189 ? 5.375 39.838 86.942 1.00 10.50 189 TYR A N 1
ATOM 2718 C CA . TYR A 1 189 ? 5.393 38.683 87.827 1.00 15.16 189 TYR A CA 1
ATOM 2719 C C . TYR A 1 189 ? 6.697 38.461 88.586 1.00 11.21 189 TYR A C 1
ATOM 2720 O O . TYR A 1 189 ? 6.719 37.739 89.583 1.00 11.30 189 TYR A O 1
ATOM 2738 N N . ASP A 1 190 ? 7.786 39.095 88.158 1.00 16.25 190 ASP A N 1
ATOM 2739 C CA . ASP A 1 190 ? 9.116 38.863 88.746 1.00 13.22 190 ASP A CA 1
ATOM 2740 C C . ASP A 1 190 ? 9.460 40.018 89.684 1.00 18.71 190 ASP A C 1
ATOM 2741 O O . ASP A 1 190 ? 10.008 41.044 89.273 1.00 17.51 190 ASP A O 1
ATOM 2750 N N . TRP A 1 191 ? 9.097 39.840 90.962 1.00 16.10 191 TRP A N 1
ATOM 2751 C CA . TRP A 1 191 ? 9.150 40.938 91.918 1.00 23.89 191 TRP A CA 1
ATOM 2752 C C . TRP A 1 191 ? 10.570 41.423 92.140 1.00 20.33 191 TRP A C 1
ATOM 2753 O O . TRP A 1 191 ? 10.790 42.642 92.106 1.00 18.06 191 TRP A O 1
ATOM 2774 N N . PRO A 1 192 ? 11.564 40.556 92.309 1.00 22.43 192 PRO A N 1
ATOM 2775 C CA . PRO A 1 192 ? 12.941 41.054 92.384 1.00 23.73 192 PRO A CA 1
ATOM 2776 C C . PRO A 1 192 ? 13.384 41.791 91.136 1.00 28.05 192 PRO A C 1
ATOM 2777 O O . PRO A 1 192 ? 14.194 42.709 91.231 1.00 22.60 192 PRO A O 1
ATOM 2788 N N . TYR A 1 193 ? 12.898 41.405 89.957 1.00 24.28 193 TYR A N 1
ATOM 2789 C CA . TYR A 1 193 ? 13.336 42.099 88.760 1.00 22.40 193 TYR A CA 1
ATOM 2790 C C . TYR A 1 193 ? 12.663 43.457 88.658 1.00 19.01 193 TYR A C 1
ATOM 2791 O O . TYR A 1 193 ? 13.308 44.472 88.307 1.00 21.70 193 TYR A O 1
ATOM 2809 N N . VAL A 1 194 ? 11.360 43.485 88.902 1.00 16.00 194 VAL A N 1
ATOM 2810 C CA . VAL A 1 194 ? 10.610 44.705 88.638 1.00 16.21 194 VAL A CA 1
ATOM 2811 C C . VAL A 1 194 ? 11.095 45.816 89.559 1.00 23.15 194 VAL A C 1
ATOM 2812 O O . VAL A 1 194 ? 11.115 46.985 89.159 1.00 17.31 194 VAL A O 1
ATOM 2825 N N . THR A 1 195 ? 11.513 45.466 90.780 1.00 20.94 195 THR A N 1
ATOM 2826 C CA . THR A 1 195 ? 12.017 46.459 91.729 1.00 24.03 195 THR A CA 1
ATOM 2827 C C . THR A 1 195 ? 13.484 46.782 91.458 1.00 29.06 195 THR A C 1
ATOM 2828 O O . THR A 1 195 ? 13.824 47.897 91.027 1.00 26.73 195 THR A O 1
ATOM 2839 N N . ASP A 1 196 ? 14.362 45.786 91.643 1.00 28.50 196 ASP A N 1
ATOM 2840 C CA . ASP A 1 196 ? 15.789 46.038 91.512 1.00 36.16 196 ASP A CA 1
ATOM 2841 C C . ASP A 1 196 ? 16.179 46.452 90.097 1.00 36.31 196 ASP A C 1
ATOM 2842 O O . ASP A 1 196 ? 17.026 47.318 89.920 1.00 20.85 196 ASP A O 1
ATOM 2851 N N . ALA A 1 197 ? 15.623 45.811 89.079 1.00 24.03 197 ALA A N 1
ATOM 2852 C CA . ALA A 1 197 ? 16.184 45.997 87.743 1.00 29.39 197 ALA A CA 1
ATOM 2853 C C . ALA A 1 197 ? 15.581 47.175 86.983 1.00 35.60 197 ALA A C 1
ATOM 2854 O O . ALA A 1 197 ? 16.258 47.782 86.140 1.00 30.64 197 ALA A O 1
ATOM 2861 N N . GLU A 1 198 ? 14.309 47.470 87.229 1.00 23.98 198 GLU A N 1
ATOM 2862 C CA . GLU A 1 198 ? 13.552 48.441 86.467 1.00 25.51 198 GLU A CA 1
ATOM 2863 C C . GLU A 1 198 ? 12.997 49.545 87.340 1.00 24.46 198 GLU A C 1
ATOM 2864 O O . GLU A 1 198 ? 12.405 50.488 86.797 1.00 23.64 198 GLU A O 1
ATOM 2876 N N . GLY A 1 199 ? 13.167 49.439 88.662 1.00 22.79 199 GLY A N 1
ATOM 2877 C CA . GLY A 1 199 ? 12.961 50.542 89.561 1.00 26.51 199 GLY A CA 1
ATOM 2878 C C . GLY A 1 199 ? 11.532 50.862 89.893 1.00 32.79 199 GLY A C 1
ATOM 2879 O O . GLY A 1 199 ? 11.265 51.951 90.407 1.00 29.17 199 GLY A O 1
ATOM 2883 N N . TYR A 1 200 ? 10.599 49.970 89.618 1.00 28.22 200 TYR A N 1
ATOM 2884 C CA . TYR A 1 200 ? 9.262 50.193 90.117 1.00 16.78 200 TYR A CA 1
ATOM 2885 C C . TYR A 1 200 ? 9.183 49.796 91.586 1.00 18.23 200 TYR A C 1
ATOM 2886 O O . TYR A 1 200 ? 10.032 49.050 92.091 1.00 19.63 200 TYR A O 1
ATOM 2904 N N . PRO A 1 201 ? 8.138 50.222 92.295 1.00 14.49 201 PRO A N 1
ATOM 2905 C CA . PRO A 1 201 ? 7.995 49.807 93.694 1.00 19.00 201 PRO A CA 1
ATOM 2906 C C . PRO A 1 201 ? 7.431 48.411 93.895 1.00 23.78 201 PRO A C 1
ATOM 2907 O O . PRO A 1 201 ? 7.399 47.961 95.042 1.00 23.17 201 PRO A O 1
ATOM 2918 N N . GLY A 1 202 ? 6.966 47.730 92.841 1.00 27.63 202 GLY A N 1
ATOM 2919 C CA . GLY A 1 202 ? 6.331 46.423 92.960 1.00 23.05 202 GLY A CA 1
ATOM 2920 C C . GLY A 1 202 ? 5.852 45.982 91.582 1.00 24.78 202 GLY A C 1
ATOM 2921 O O . GLY A 1 202 ? 6.031 46.687 90.590 1.00 15.85 202 GLY A O 1
ATOM 2925 N N . LEU A 1 203 ? 5.222 44.807 91.528 1.00 15.41 203 LEU A N 1
ATOM 2926 C CA . LEU A 1 203 ? 4.651 44.341 90.270 1.00 13.36 203 LEU A CA 1
ATOM 2927 C C . LEU A 1 203 ? 3.788 45.417 89.627 1.00 12.13 203 LEU A C 1
ATOM 2928 O O . LEU A 1 203 ? 3.005 46.082 90.305 1.00 18.70 203 LEU A O 1
ATOM 2944 N N . VAL A 1 204 ? 3.876 45.519 88.288 1.00 16.39 204 VAL A N 1
ATOM 2945 C CA . VAL A 1 204 ? 3.075 46.462 87.511 1.00 13.23 204 VAL A CA 1
ATOM 2946 C C . VAL A 1 204 ? 1.798 45.797 86.993 1.00 16.27 204 VAL A C 1
ATOM 2947 O O . VAL A 1 204 ? 1.839 44.768 86.325 1.00 19.62 204 VAL A O 1
ATOM 2960 N N . VAL A 1 205 ? 0.662 46.424 87.263 1.00 13.65 205 VAL A N 1
ATOM 2961 C CA . VAL A 1 205 ? -0.604 46.021 86.687 1.00 13.80 205 VAL A CA 1
ATOM 2962 C C . VAL A 1 205 ? -0.683 46.448 85.224 1.00 22.22 205 VAL A C 1
ATOM 2963 O O . VAL A 1 205 ? -0.539 47.634 84.885 1.00 14.81 205 VAL A O 1
ATOM 2976 N N . HIS A 1 206 ? -0.982 45.485 84.345 1.00 13.04 206 HIS A N 1
ATOM 2977 C CA . HIS A 1 206 ? -0.765 45.714 82.932 1.00 11.59 206 HIS A CA 1
ATOM 2978 C C . HIS A 1 206 ? -1.675 46.834 82.432 1.00 12.98 206 HIS A C 1
ATOM 2979 O O . HIS A 1 206 ? -2.871 46.855 82.726 1.00 15.67 206 HIS A O 1
ATOM 2993 N N . GLY A 1 207 ? -1.136 47.721 81.600 1.00 15.22 207 GLY A N 1
ATOM 2994 C CA . GLY A 1 207 ? -1.977 48.666 80.908 1.00 12.07 207 GLY A CA 1
ATOM 2995 C C . GLY A 1 207 ? -3.171 48.048 80.183 1.00 10.72 207 GLY A C 1
ATOM 2996 O O . GLY A 1 207 ? -4.327 48.491 80.330 1.00 14.27 207 GLY A O 1
ATOM 3000 N N . PRO A 1 208 ? -2.926 47.044 79.340 1.00 10.14 208 PRO A N 1
ATOM 3001 C CA . PRO A 1 208 ? -4.060 46.421 78.629 1.00 16.58 208 PRO A CA 1
ATOM 3002 C C . PRO A 1 208 ? -5.095 45.777 79.546 1.00 13.60 208 PRO A C 1
ATOM 3003 O O . PRO A 1 208 ? -6.300 45.769 79.233 1.00 12.26 208 PRO A O 1
ATOM 3014 N N . LEU A 1 209 ? -4.644 45.210 80.670 1.00 12.99 209 LEU A N 1
ATOM 3015 C CA . LEU A 1 209 ? -5.557 44.641 81.674 1.00 10.56 209 LEU A CA 1
ATOM 3016 C C . LEU A 1 209 ? -6.511 45.694 82.206 1.00 18.54 209 LEU A C 1
ATOM 3017 O O . LEU A 1 209 ? -7.738 45.517 82.183 1.00 16.17 209 LEU A O 1
ATOM 3033 N N . ILE A 1 210 ? -5.966 46.818 82.691 1.00 17.96 210 ILE A N 1
ATOM 3034 C CA . ILE A 1 210 ? -6.844 47.837 83.256 1.00 15.11 210 ILE A CA 1
ATOM 3035 C C . ILE A 1 210 ? -7.643 48.553 82.165 1.00 11.95 210 ILE A C 1
ATOM 3036 O O . ILE A 1 210 ? -8.788 48.966 82.393 1.00 19.70 210 ILE A O 1
ATOM 3052 N N . ALA A 1 211 ? -7.117 48.637 80.960 1.00 12.93 211 ALA A N 1
ATOM 3053 C CA . ALA A 1 211 ? -7.943 49.080 79.843 1.00 13.67 211 ALA A CA 1
ATOM 3054 C C . ALA A 1 211 ? -9.135 48.143 79.615 1.00 19.26 211 ALA A C 1
ATOM 3055 O O . ALA A 1 211 ? -10.257 48.607 79.388 1.00 17.25 211 ALA A O 1
ATOM 3062 N N . THR A 1 212 ? -8.916 46.836 79.646 1.00 17.40 212 THR A N 1
ATOM 3063 C CA . THR A 1 212 ? -10.040 45.899 79.518 1.00 19.93 212 THR A CA 1
ATOM 3064 C C . THR A 1 212 ? -11.040 46.095 80.668 1.00 15.41 212 THR A C 1
ATOM 3065 O O . THR A 1 212 ? -12.247 46.194 80.439 1.00 15.86 212 THR A O 1
ATOM 3076 N N . LEU A 1 213 ? -10.549 46.226 81.902 1.00 15.63 213 LEU A N 1
ATOM 3077 C CA . LEU A 1 213 ? -11.440 46.500 83.025 1.00 13.08 213 LEU A CA 1
ATOM 3078 C C . LEU A 1 213 ? -12.210 47.808 82.855 1.00 24.65 213 LEU A C 1
ATOM 3079 O O . LEU A 1 213 ? -13.419 47.869 83.107 1.00 16.53 213 LEU A O 1
ATOM 3095 N N . ALA A 1 214 ? -11.538 48.869 82.410 1.00 18.71 214 ALA A N 1
ATOM 3096 C CA . ALA A 1 214 ? -12.210 50.150 82.254 1.00 13.63 214 ALA A CA 1
ATOM 3097 C C . ALA A 1 214 ? -13.270 50.099 81.167 1.00 17.30 214 ALA A C 1
ATOM 3098 O O . ALA A 1 214 ? -14.362 50.654 81.322 1.00 19.92 214 ALA A O 1
ATOM 3105 N N . LEU A 1 215 ? -12.953 49.486 80.032 1.00 14.97 215 LEU A N 1
ATOM 3106 C CA . LEU A 1 215 ? -13.955 49.370 78.975 1.00 19.57 215 LEU A CA 1
ATOM 3107 C C . LEU A 1 215 ? -15.078 48.418 79.382 1.00 25.21 215 LEU A C 1
ATOM 3108 O O . LEU A 1 215 ? -16.259 48.657 79.084 1.00 23.18 215 LEU A O 1
ATOM 3124 N N . ARG A 1 216 ? -14.740 47.345 80.088 1.00 24.54 216 ARG A N 1
ATOM 3125 C CA . ARG A 1 216 ? -15.771 46.397 80.506 1.00 22.65 216 ARG A CA 1
ATOM 3126 C C . ARG A 1 216 ? -16.755 47.031 81.479 1.00 31.55 216 ARG A C 1
ATOM 3127 O O . ARG A 1 216 ? -17.963 46.781 81.408 1.00 27.97 216 ARG A O 1
ATOM 3148 N N . ALA A 1 217 ? -16.265 47.866 82.383 1.00 27.99 217 ALA A N 1
ATOM 3149 C CA . ALA A 1 217 ? -17.161 48.547 83.304 1.00 34.18 217 ALA A CA 1
ATOM 3150 C C . ALA A 1 217 ? -18.036 49.539 82.568 1.00 32.72 217 ALA A C 1
ATOM 3151 O O . ALA A 1 217 ? -19.208 49.690 82.924 1.00 19.49 217 ALA A O 1
ATOM 3158 N N . PHE A 1 218 ? -17.513 50.188 81.521 1.00 27.15 218 PHE A N 1
ATOM 3159 C CA . PHE A 1 218 ? -18.376 51.012 80.700 1.00 27.64 218 PHE A CA 1
ATOM 3160 C C . PHE A 1 218 ? -19.483 50.178 80.049 1.00 32.19 218 PHE A C 1
ATOM 3161 O O . PHE A 1 218 ? -20.624 50.636 79.929 1.00 25.11 218 PHE A O 1
ATOM 3178 N N . CYS A 1 219 ? -19.127 48.996 79.512 1.00 29.18 219 CYS A N 1
ATOM 3179 C CA . CYS A 1 219 ? -20.109 48.168 78.818 1.00 31.14 219 CYS A CA 1
ATOM 3180 C C . CYS A 1 219 ? -21.153 47.635 79.790 1.00 39.92 219 CYS A C 1
ATOM 3181 O O . CYS A 1 219 ? -22.328 47.501 79.434 1.00 39.23 219 CYS A O 1
ATOM 3189 N N . ARG A 1 220 ? -20.749 47.353 81.023 1.00 33.37 220 ARG A N 1
ATOM 3190 C CA . ARG A 1 220 ? -21.693 46.952 82.056 1.00 36.65 220 ARG A CA 1
ATOM 3191 C C . ARG A 1 220 ? -22.689 48.065 82.358 1.00 41.77 220 ARG A C 1
ATOM 3192 O O . ARG A 1 220 ? -23.895 47.826 82.465 1.00 34.35 220 ARG A O 1
ATOM 3213 N N . ALA A 1 221 ? -22.194 49.290 82.537 1.00 31.39 221 ALA A N 1
ATOM 3214 C CA . ALA A 1 221 ? -23.055 50.415 82.843 1.00 31.29 221 ALA A CA 1
ATOM 3215 C C . ALA A 1 221 ? -23.843 50.902 81.636 1.00 35.71 221 ALA A C 1
ATOM 3216 O O . ALA A 1 221 ? -24.722 51.744 81.804 1.00 35.33 221 ALA A O 1
ATOM 3223 N N . ASN A 1 222 ? -23.549 50.417 80.433 1.00 32.20 222 ASN A N 1
ATOM 3224 C CA . ASN A 1 222 ? -24.256 50.821 79.215 1.00 25.76 222 ASN A CA 1
ATOM 3225 C C . ASN A 1 222 ? -24.386 49.592 78.319 1.00 35.05 222 ASN A C 1
ATOM 3226 O O . ASN A 1 222 ? -23.793 49.507 77.232 1.00 32.23 222 ASN A O 1
ATOM 3237 N N . PRO A 1 223 ? -25.175 48.603 78.752 1.00 34.75 223 PRO A N 1
ATOM 3238 C CA . PRO A 1 223 ? -25.236 47.327 78.004 1.00 44.59 223 PRO A CA 1
ATOM 3239 C C . PRO A 1 223 ? -25.844 47.424 76.618 1.00 40.54 223 PRO A C 1
ATOM 3240 O O . PRO A 1 223 ? -25.647 46.509 75.817 1.00 38.92 223 PRO A O 1
ATOM 3251 N N . GLN A 1 224 ? -26.589 48.473 76.310 1.00 38.01 224 GLN A N 1
ATOM 3252 C CA . GLN A 1 224 ? -27.111 48.661 74.965 1.00 33.04 224 GLN A CA 1
ATOM 3253 C C . GLN A 1 224 ? -26.099 49.341 74.048 1.00 39.70 224 GLN A C 1
ATOM 3254 O O . GLN A 1 224 ? -26.322 49.396 72.833 1.00 41.31 224 GLN A O 1
ATOM 3268 N N . ALA A 1 225 ? -25.025 49.902 74.609 1.00 31.94 225 ALA A N 1
ATOM 3269 C CA . ALA A 1 225 ? -24.049 50.618 73.803 1.00 36.48 225 ALA A CA 1
ATOM 3270 C C . ALA A 1 225 ? -23.362 49.638 72.856 1.00 26.90 225 ALA A C 1
ATOM 3271 O O . ALA A 1 225 ? -22.931 48.556 73.261 1.00 38.15 225 ALA A O 1
ATOM 3278 N N . ARG A 1 226 ? -23.299 50.020 71.582 1.00 22.70 226 ARG A N 1
ATOM 3279 C CA . ARG A 1 226 ? -22.542 49.318 70.556 1.00 26.59 226 ARG A CA 1
ATOM 3280 C C . ARG A 1 226 ? -21.231 50.067 70.363 1.00 33.47 226 ARG A C 1
ATOM 3281 O O . ARG A 1 226 ? -21.218 51.198 69.844 1.00 31.11 226 ARG A O 1
ATOM 3302 N N . LEU A 1 227 ? -20.133 49.441 70.783 1.00 33.55 227 LEU A N 1
ATOM 3303 C CA . LEU A 1 227 ? -18.841 50.104 70.742 1.00 30.55 227 LEU A CA 1
ATOM 3304 C C . LEU A 1 227 ? -18.458 50.471 69.316 1.00 24.18 227 LEU A C 1
ATOM 3305 O O . LEU A 1 227 ? -18.613 49.670 68.387 1.00 27.41 227 LEU A O 1
ATOM 3321 N N . ARG A 1 228 ? -17.956 51.681 69.142 1.00 29.18 228 ARG A N 1
ATOM 3322 C CA . ARG A 1 228 ? -17.373 52.061 67.858 1.00 29.42 228 ARG A CA 1
ATOM 3323 C C . ARG A 1 228 ? -15.881 52.361 67.957 1.00 36.01 228 ARG A C 1
ATOM 3324 O O . ARG A 1 228 ? -15.113 51.971 67.065 1.00 26.94 228 ARG A O 1
ATOM 3345 N N . ARG A 1 229 ? -15.447 53.016 69.038 1.00 21.38 229 ARG A N 1
ATOM 3346 C CA . ARG A 1 229 ? -14.061 53.416 69.183 1.00 26.15 229 ARG A CA 1
ATOM 3347 C C . ARG A 1 229 ? -13.703 53.433 70.660 1.00 29.05 229 ARG A C 1
ATOM 3348 O O . ARG A 1 229 ? -14.542 53.709 71.520 1.00 23.99 229 ARG A O 1
ATOM 3369 N N . PHE A 1 230 ? -12.434 53.184 70.938 1.00 18.13 230 PHE A N 1
ATOM 3370 C CA . PHE A 1 230 ? -11.900 53.274 72.287 1.00 19.46 230 PHE A CA 1
ATOM 3371 C C . PHE A 1 230 ? -10.479 53.781 72.199 1.00 15.77 230 PHE A C 1
ATOM 3372 O O . PHE A 1 230 ? -9.698 53.305 71.368 1.00 15.85 230 PHE A O 1
ATOM 3389 N N . ALA A 1 231 ? -10.141 54.724 73.049 1.00 13.90 231 ALA A N 1
ATOM 3390 C CA . ALA A 1 231 ? -8.771 55.212 73.128 1.00 21.76 231 ALA A CA 1
ATOM 3391 C C . ALA A 1 231 ? -8.361 55.165 74.582 1.00 16.11 231 ALA A C 1
ATOM 3392 O O . ALA A 1 231 ? -9.180 55.451 75.449 1.00 22.01 231 ALA A O 1
ATOM 3399 N N . TYR A 1 232 ? -7.109 54.784 74.863 1.00 16.95 232 TYR A N 1
ATOM 3400 C CA . TYR A 1 232 ? -6.632 54.703 76.246 1.00 17.74 232 TYR A CA 1
ATOM 3401 C C . TYR A 1 232 ? -5.182 55.150 76.295 1.00 18.29 232 TYR A C 1
ATOM 3402 O O . TYR A 1 232 ? -4.415 54.982 75.334 1.00 14.86 232 TYR A O 1
ATOM 3420 N N . ARG A 1 233 ? -4.808 55.747 77.431 1.00 19.29 233 ARG A N 1
ATOM 3421 C CA . ARG A 1 233 ? -3.436 56.189 77.628 1.00 20.66 233 ARG A CA 1
ATOM 3422 C C . ARG A 1 233 ? -3.050 55.980 79.076 1.00 11.22 233 ARG A C 1
ATOM 3423 O O . ARG A 1 233 ? -3.782 56.396 79.972 1.00 14.72 233 ARG A O 1
ATOM 3444 N N . GLY A 1 234 ? -1.902 55.363 79.313 1.00 17.07 234 GLY A N 1
ATOM 3445 C CA . GLY A 1 234 ? -1.394 55.279 80.669 1.00 22.75 234 GLY A CA 1
ATOM 3446 C C . GLY A 1 234 ? -0.860 56.621 81.145 1.00 22.48 234 GLY A C 1
ATOM 3447 O O . GLY A 1 234 ? -0.277 57.395 80.380 1.00 18.93 234 GLY A O 1
ATOM 3451 N N . LEU A 1 235 ? -1.088 56.895 82.430 1.00 24.83 235 LEU A N 1
ATOM 3452 C CA . LEU A 1 235 ? -0.686 58.125 83.103 1.00 21.88 235 LEU A CA 1
ATOM 3453 C C . LEU A 1 235 ? 0.361 57.900 84.181 1.00 25.08 235 LEU A C 1
ATOM 3454 O O . LEU A 1 235 ? 1.225 58.741 84.374 1.00 30.70 235 LEU A O 1
ATOM 3470 N N . ARG A 1 236 ? 0.293 56.788 84.906 1.00 26.64 236 ARG A N 1
ATOM 3471 C CA . ARG A 1 236 ? 1.322 56.417 85.869 1.00 18.08 236 ARG A CA 1
ATOM 3472 C C . ARG A 1 236 ? 1.184 54.926 86.140 1.00 27.74 236 ARG A C 1
ATOM 3473 O O . ARG A 1 236 ? 0.077 54.375 86.033 1.00 20.11 236 ARG A O 1
ATOM 3494 N N . PRO A 1 237 ? 2.269 54.252 86.496 1.00 22.69 237 PRO A N 1
ATOM 3495 C CA . PRO A 1 237 ? 2.177 52.812 86.780 1.00 28.58 237 PRO A CA 1
ATOM 3496 C C . PRO A 1 237 ? 1.240 52.528 87.942 1.00 26.31 237 PRO A C 1
ATOM 3497 O O . PRO A 1 237 ? 1.304 53.161 88.994 1.00 20.59 237 PRO A O 1
ATOM 3508 N N . LEU A 1 238 ? 0.390 51.552 87.756 1.00 20.41 238 LEU A N 1
ATOM 3509 C CA . LEU A 1 238 ? -0.365 50.960 88.845 1.00 21.90 238 LEU A CA 1
ATOM 3510 C C . LEU A 1 238 ? 0.395 49.772 89.408 1.00 23.71 238 LEU A C 1
ATOM 3511 O O . LEU A 1 238 ? 0.802 48.872 88.670 1.00 22.50 238 LEU A O 1
ATOM 3527 N N . ILE A 1 239 ? 0.587 49.782 90.723 1.00 21.66 239 ILE A N 1
ATOM 3528 C CA . ILE A 1 239 ? 1.408 48.799 91.412 1.00 20.78 239 ILE A CA 1
ATOM 3529 C C . ILE A 1 239 ? 0.521 47.853 92.210 1.00 29.19 239 ILE A C 1
ATOM 3530 O O . ILE A 1 239 ? -0.367 48.294 92.959 1.00 21.01 239 ILE A O 1
ATOM 3546 N N . CYS A 1 240 ? 0.786 46.560 92.067 1.00 19.15 240 CYS A N 1
ATOM 3547 C CA . CYS A 1 240 ? 0.186 45.491 92.830 1.00 23.47 240 CYS A CA 1
ATOM 3548 C C . CYS A 1 240 ? 0.809 45.445 94.224 1.00 28.22 240 CYS A C 1
ATOM 3549 O O . CYS A 1 240 ? 2.031 45.520 94.353 1.00 27.26 240 CYS A O 1
ATOM 3557 N N . PRO A 1 241 ? -0.003 45.264 95.291 1.00 25.91 241 PRO A N 1
ATOM 3558 C CA . PRO A 1 241 ? -1.430 44.934 95.304 1.00 24.27 241 PRO A CA 1
ATOM 3559 C C . PRO A 1 241 ? -2.372 46.081 95.651 1.00 35.43 241 PRO A C 1
ATOM 3560 O O . PRO A 1 241 ? -3.421 45.828 96.225 1.00 23.17 241 PRO A O 1
ATOM 3571 N N . GLU A 1 242 ? -2.024 47.303 95.288 1.00 30.90 242 GLU A N 1
ATOM 3572 C CA . GLU A 1 242 ? -2.804 48.441 95.731 1.00 36.01 242 GLU A CA 1
ATOM 3573 C C . GLU A 1 242 ? -4.224 48.371 95.193 1.00 29.04 242 GLU A C 1
ATOM 3574 O O . GLU A 1 242 ? -4.427 48.272 93.977 1.00 24.72 242 GLU A O 1
ATOM 3586 N N . PRO A 1 243 ? -5.233 48.460 96.051 1.00 33.57 243 PRO A N 1
ATOM 3587 C CA . PRO A 1 243 ? -6.607 48.557 95.542 1.00 28.44 243 PRO A CA 1
ATOM 3588 C C . PRO A 1 243 ? -6.725 49.752 94.609 1.00 26.72 243 PRO A C 1
ATOM 3589 O O . PRO A 1 243 ? -6.023 50.749 94.753 1.00 25.64 243 PRO A O 1
ATOM 3600 N N . PHE A 1 244 ? -7.629 49.644 93.651 1.00 20.01 244 PHE A N 1
ATOM 3601 C CA . PHE A 1 244 ? -7.866 50.717 92.695 1.00 21.47 244 PHE A CA 1
ATOM 3602 C C . PHE A 1 244 ? -9.297 50.544 92.253 1.00 25.73 244 PHE A C 1
ATOM 3603 O O . PHE A 1 244 ? -9.980 49.589 92.651 1.00 25.74 244 PHE A O 1
ATOM 3620 N N . GLU A 1 245 ? -9.778 51.509 91.475 1.00 22.42 245 GLU A N 1
ATOM 3621 C CA . GLU A 1 245 ? -11.101 51.375 90.885 1.00 27.48 245 GLU A CA 1
ATOM 3622 C C . GLU A 1 245 ? -11.105 51.869 89.451 1.00 20.18 245 GLU A C 1
ATOM 3623 O O . GLU A 1 245 ? -10.230 52.625 89.028 1.00 21.30 245 GLU A O 1
ATOM 3635 N N . VAL A 1 246 ? -12.085 51.397 88.690 1.00 23.53 246 VAL A N 1
ATOM 3636 C CA . VAL A 1 246 ? -12.336 51.889 87.345 1.00 25.62 246 VAL A CA 1
ATOM 3637 C C . VAL A 1 246 ? -13.634 52.690 87.389 1.00 27.09 246 VAL A C 1
ATOM 3638 O O . VAL A 1 246 ? -14.520 52.432 88.217 1.00 23.23 246 VAL A O 1
ATOM 3651 N N . GLY A 1 247 ? -13.752 53.651 86.490 1.00 23.17 247 GLY A N 1
ATOM 3652 C CA . GLY A 1 247 ? -15.048 54.288 86.338 1.00 25.75 247 GLY A CA 1
ATOM 3653 C C . GLY A 1 247 ? -15.079 55.104 85.074 1.00 30.01 247 GLY A C 1
ATOM 3654 O O . GLY A 1 247 ? -14.168 55.042 84.247 1.00 27.65 247 GLY A O 1
ATOM 3658 N N . GLY A 1 248 ? -16.152 55.867 84.944 1.00 31.82 248 GLY A N 1
ATOM 3659 C CA . GLY A 1 248 ? -16.295 56.779 83.834 1.00 27.42 248 GLY A CA 1
ATOM 3660 C C . GLY A 1 248 ? -17.634 57.474 83.910 1.00 36.68 248 GLY A C 1
ATOM 3661 O O . GLY A 1 248 ? -18.378 57.324 84.882 1.00 30.86 248 GLY A O 1
ATOM 3665 N N . ARG A 1 249 ? -17.939 58.219 82.855 1.00 35.08 249 ARG A N 1
ATOM 3666 C CA . ARG A 1 249 ? -19.176 58.975 82.796 1.00 33.75 249 ARG A CA 1
ATOM 3667 C C . ARG A 1 249 ? -19.473 59.317 81.342 1.00 31.98 249 ARG A C 1
ATOM 3668 O O . ARG A 1 249 ? -18.560 59.409 80.517 1.00 29.42 249 ARG A O 1
ATOM 3689 N N . LEU A 1 250 ? -20.748 59.511 81.042 1.00 30.86 250 LEU A N 1
ATOM 3690 C CA . LEU A 1 250 ? -21.144 59.924 79.704 1.00 35.65 250 LEU A CA 1
ATOM 3691 C C . LEU A 1 250 ? -20.908 61.419 79.550 1.00 41.49 250 LEU A C 1
ATOM 3692 O O . LEU A 1 250 ? -21.204 62.215 80.442 1.00 44.84 250 LEU A O 1
ATOM 3708 N N . LEU A 1 251 ? -20.322 61.790 78.408 1.00 32.47 251 LEU A N 1
ATOM 3709 C CA . LEU A 1 251 ? -20.010 63.185 78.118 1.00 39.54 251 LEU A CA 1
ATOM 3710 C C . LEU A 1 251 ? -21.046 63.837 77.212 1.00 50.99 251 LEU A C 1
ATOM 3711 O O . LEU A 1 251 ? -21.217 65.064 77.241 1.00 54.61 251 LEU A O 1
ATOM 3727 N N . ALA A 1 252 ? -21.738 63.028 76.418 1.00 36.67 252 ALA A N 1
ATOM 3728 C CA . ALA A 1 252 ? -22.600 63.448 75.313 1.00 47.65 252 ALA A CA 1
ATOM 3729 C C . ALA A 1 252 ? -23.126 62.156 74.695 1.00 45.93 252 ALA A C 1
ATOM 3730 O O . ALA A 1 252 ? -22.695 61.054 75.051 1.00 37.63 252 ALA A O 1
ATOM 3737 N N . ALA A 1 253 ? -24.082 62.300 73.782 1.00 55.90 253 ALA A N 1
ATOM 3738 C CA . ALA A 1 253 ? -24.686 61.138 73.138 1.00 48.45 253 ALA A CA 1
ATOM 3739 C C . ALA A 1 253 ? -23.615 60.346 72.396 1.00 40.57 253 ALA A C 1
ATOM 3740 O O . ALA A 1 253 ? -22.911 60.890 71.534 1.00 46.47 253 ALA A O 1
ATOM 3747 N N . GLY A 1 254 ? -23.475 59.070 72.753 1.00 41.72 254 GLY A N 1
ATOM 3748 C CA . GLY A 1 254 ? -22.442 58.238 72.170 1.00 43.26 254 GLY A CA 1
ATOM 3749 C C . GLY A 1 254 ? -21.007 58.591 72.531 1.00 36.63 254 GLY A C 1
ATOM 3750 O O . GLY A 1 254 ? -20.093 58.166 71.840 1.00 27.75 254 GLY A O 1
ATOM 3754 N N . LYS A 1 255 ? -20.779 59.344 73.602 1.00 34.43 255 LYS A N 1
ATOM 3755 C CA . LYS A 1 255 ? -19.431 59.731 74.003 1.00 32.37 255 LYS A CA 1
ATOM 3756 C C . LYS A 1 255 ? -19.292 59.488 75.498 1.00 30.43 255 LYS A C 1
ATOM 3757 O O . LYS A 1 255 ? -20.164 59.911 76.270 1.00 34.07 255 LYS A O 1
ATOM 3776 N N . ALA A 1 256 ? -18.213 58.819 75.914 1.00 31.62 256 ALA A N 1
ATOM 3777 C CA . ALA A 1 256 ? -17.942 58.626 77.338 1.00 18.74 256 ALA A CA 1
ATOM 3778 C C . ALA A 1 256 ? -16.443 58.726 77.605 1.00 27.15 256 ALA A C 1
ATOM 3779 O O . ALA A 1 256 ? -15.601 58.558 76.714 1.00 24.51 256 ALA A O 1
ATOM 3786 N N . GLU A 1 257 ? -16.110 59.015 78.845 1.00 25.48 257 GLU A N 1
ATOM 3787 C CA . GLU A 1 257 ? -14.740 58.909 79.314 1.00 27.52 257 GLU A CA 1
ATOM 3788 C C . GLU A 1 257 ? -14.711 57.823 80.378 1.00 22.63 257 GLU A C 1
ATOM 3789 O O . GLU A 1 257 ? -15.726 57.511 81.007 1.00 24.84 257 GLU A O 1
ATOM 3801 N N . VAL A 1 258 ? -13.549 57.191 80.509 1.00 25.07 258 VAL A N 1
ATOM 3802 C CA . VAL A 1 258 ? -13.322 56.146 81.497 1.00 18.40 258 VAL A CA 1
ATOM 3803 C C . VAL A 1 258 ? -11.968 56.454 82.111 1.00 22.39 258 VAL A C 1
ATOM 3804 O O . VAL A 1 258 ? -11.142 57.139 81.503 1.00 21.36 258 VAL A O 1
ATOM 3817 N N . TRP A 1 259 ? -11.750 55.945 83.318 1.00 19.62 259 TRP A N 1
ATOM 3818 C CA . TRP A 1 259 ? -10.498 56.174 84.028 1.00 19.08 259 TRP A CA 1
ATOM 3819 C C . TRP A 1 259 ? -10.276 55.045 85.016 1.00 18.86 259 TRP A C 1
ATOM 3820 O O . TRP A 1 259 ? -11.213 54.327 85.383 1.00 22.87 259 TRP A O 1
ATOM 3841 N N . VAL A 1 260 ? -9.028 54.919 85.455 1.00 19.16 260 VAL A N 1
ATOM 3842 C CA . VAL A 1 260 ? -8.576 53.919 86.417 1.00 16.43 260 VAL A CA 1
ATOM 3843 C C . VAL A 1 260 ? -7.714 54.665 87.430 1.00 21.43 260 VAL A C 1
ATOM 3844 O O . VAL A 1 260 ? -6.826 55.429 87.030 1.00 22.78 260 VAL A O 1
ATOM 3857 N N . GLY A 1 261 ? -7.949 54.454 88.718 1.00 14.98 261 GLY A N 1
ATOM 3858 C CA . GLY A 1 261 ? -7.148 55.187 89.698 1.00 20.12 261 GLY A CA 1
ATOM 3859 C C . GLY A 1 261 ? -7.444 54.759 91.111 1.00 28.80 261 GLY A C 1
ATOM 3860 O O . GLY A 1 261 ? -8.229 53.831 91.359 1.00 28.45 261 GLY A O 1
ATOM 3864 N N . ASN A 1 262 ? -6.762 55.434 92.039 1.00 33.52 262 ASN A N 1
ATOM 3865 C CA . ASN A 1 262 ? -6.972 55.255 93.464 1.00 36.71 262 ASN A CA 1
ATOM 3866 C C . ASN A 1 262 ? -6.603 56.560 94.170 1.00 46.89 262 ASN A C 1
ATOM 3867 O O . ASN A 1 262 ? -6.310 57.577 93.526 1.00 36.65 262 ASN A O 1
ATOM 3878 N N . GLY A 1 263 ? -6.576 56.538 95.489 1.00 58.14 263 GLY A N 1
ATOM 3879 C CA . GLY A 1 263 ? -6.246 57.689 96.284 1.00 57.53 263 GLY A CA 1
ATOM 3880 C C . GLY A 1 263 ? -4.986 58.406 95.846 1.00 42.40 263 GLY A C 1
ATOM 3881 O O . GLY A 1 263 ? -4.830 59.601 96.105 1.00 56.84 263 GLY A O 1
ATOM 3885 N N . ALA A 1 264 ? -4.107 57.670 95.169 1.00 40.54 264 ALA A N 1
ATOM 3886 C CA . ALA A 1 264 ? -2.851 58.237 94.698 1.00 31.04 264 ALA A CA 1
ATOM 3887 C C . ALA A 1 264 ? -2.966 58.919 93.346 1.00 39.12 264 ALA A C 1
ATOM 3888 O O . ALA A 1 264 ? -1.950 59.397 92.828 1.00 41.68 264 ALA A O 1
ATOM 3895 N N . GLY A 1 265 ? -4.148 58.960 92.749 1.00 35.05 265 GLY A N 1
ATOM 3896 C CA . GLY A 1 265 ? -4.321 59.593 91.453 1.00 34.43 265 GLY A CA 1
ATOM 3897 C C . GLY A 1 265 ? -4.614 58.597 90.325 1.00 42.61 265 GLY A C 1
ATOM 3898 O O . GLY A 1 265 ? -4.590 57.388 90.487 1.00 24.55 265 GLY A O 1
ATOM 3902 N N . LEU A 1 266 ? -4.859 59.181 89.153 1.00 39.86 266 LEU A N 1
ATOM 3903 C CA . LEU A 1 266 ? -5.291 58.410 87.995 1.00 30.02 266 LEU A CA 1
ATOM 3904 C C . LEU A 1 266 ? -4.122 57.652 87.387 1.00 26.66 266 LEU A C 1
ATOM 3905 O O . LEU A 1 266 ? -3.028 58.193 87.226 1.00 32.27 266 LEU A O 1
ATOM 3921 N N . ALA A 1 267 ? -4.353 56.386 87.060 1.00 24.48 267 ALA A N 1
ATOM 3922 C CA . ALA A 1 267 ? -3.321 55.589 86.412 1.00 23.18 267 ALA A CA 1
ATOM 3923 C C . ALA A 1 267 ? -3.493 55.504 84.901 1.00 16.60 267 ALA A C 1
ATOM 3924 O O . ALA A 1 267 ? -2.517 55.266 84.186 1.00 20.91 267 ALA A O 1
ATOM 3931 N N . GLN A 1 268 ? -4.729 55.647 84.424 1.00 11.80 268 GLN A N 1
ATOM 3932 C CA . GLN A 1 268 ? -5.083 55.496 83.035 1.00 14.83 268 GLN A CA 1
ATOM 3933 C C . GLN A 1 268 ? -6.367 56.268 82.819 1.00 11.75 268 GLN A C 1
ATOM 3934 O O . GLN A 1 268 ? -7.181 56.405 83.719 1.00 16.34 268 GLN A O 1
ATOM 3948 N N . ARG A 1 269 ? -6.493 56.817 81.633 1.00 18.71 269 ARG A N 1
ATOM 3949 C CA . ARG A 1 269 ? -7.715 57.408 81.150 1.00 25.35 269 ARG A CA 1
ATOM 3950 C C . ARG A 1 269 ? -7.996 56.838 79.768 1.00 15.51 269 ARG A C 1
ATOM 3951 O O . ARG A 1 269 ? -7.100 56.329 79.095 1.00 15.60 269 ARG A O 1
ATOM 3972 N N . GLY A 1 270 ? -9.233 57.007 79.318 1.00 15.87 270 GLY A N 1
ATOM 3973 C CA . GLY A 1 270 ? -9.587 56.597 77.976 1.00 22.98 270 GLY A CA 1
ATOM 3974 C C . GLY A 1 270 ? -10.875 57.253 77.547 1.00 22.37 270 GLY A C 1
ATOM 3975 O O . GLY A 1 270 ? -11.564 57.926 78.331 1.00 17.97 270 GLY A O 1
ATOM 3979 N N . ASP A 1 271 ? -11.179 57.054 76.265 1.00 21.24 271 ASP A N 1
ATOM 3980 C CA . ASP A 1 271 ? -12.362 57.624 75.646 1.00 24.16 271 ASP A CA 1
ATOM 3981 C C . ASP A 1 271 ? -13.124 56.546 74.908 1.00 23.58 271 ASP A C 1
ATOM 3982 O O . ASP A 1 271 ? -12.524 55.702 74.236 1.00 18.64 271 ASP A O 1
ATOM 3991 N N . VAL A 1 272 ? -14.446 56.593 75.022 1.00 19.01 272 VAL A N 1
ATOM 3992 C CA . VAL A 1 272 ? -15.322 55.638 74.356 1.00 22.25 272 VAL A CA 1
ATOM 3993 C C . VAL A 1 272 ? -16.269 56.388 73.430 1.00 23.67 272 VAL A C 1
ATOM 3994 O O . VAL A 1 272 ? -16.919 57.344 73.854 1.00 24.31 272 VAL A O 1
ATOM 4007 N N . GLU A 1 273 ? -16.345 55.958 72.181 1.00 24.86 273 GLU A N 1
ATOM 4008 C CA . GLU A 1 273 ? -17.399 56.383 71.260 1.00 28.17 273 GLU A CA 1
ATOM 4009 C C . GLU A 1 273 ? -18.269 55.180 70.921 1.00 29.34 273 GLU A C 1
ATOM 4010 O O . GLU A 1 273 ? -17.753 54.083 70.680 1.00 32.24 273 GLU A O 1
ATOM 4022 N N . PHE A 1 274 ? -19.581 55.390 70.902 1.00 27.15 274 PHE A N 1
ATOM 4023 C CA . PHE A 1 274 ? -20.516 54.301 70.693 1.00 29.64 274 PHE A CA 1
ATOM 4024 C C . PHE A 1 274 ? -21.809 54.839 70.093 1.00 37.71 274 PHE A C 1
ATOM 4025 O O . PHE A 1 274 ? -21.961 56.040 69.871 1.00 37.81 274 PHE A O 1
ATOM 4042 N N . ASP A 1 275 ? -22.750 53.935 69.841 1.00 40.23 275 ASP A N 1
ATOM 4043 C CA . ASP A 1 275 ? -24.064 54.305 69.328 1.00 47.77 275 ASP A CA 1
ATOM 4044 C C . ASP A 1 275 ? -25.137 53.256 69.702 1.00 49.34 275 ASP A C 1
ATOM 4045 O O . ASP A 1 275 ? -25.013 52.524 70.711 1.00 38.88 275 ASP A O 1
ATOM 4054 N N . GLY B 1 11 ? -31.113 -1.622 71.597 1.00 52.63 11 GLY B N 1
ATOM 4055 C CA . GLY B 1 11 ? -30.445 -2.556 72.485 1.00 80.36 11 GLY B CA 1
ATOM 4056 C C . GLY B 1 11 ? -28.956 -2.298 72.637 1.00 87.67 11 GLY B C 1
ATOM 4057 O O . GLY B 1 11 ? -28.525 -1.544 73.519 1.00 69.33 11 GLY B O 1
ATOM 4061 N N . ARG B 1 12 ? -28.165 -2.933 71.770 1.00 74.18 12 ARG B N 1
ATOM 4062 C CA . ARG B 1 12 ? -26.721 -2.754 71.787 1.00 76.73 12 ARG B CA 1
ATOM 4063 C C . ARG B 1 12 ? -26.350 -1.423 71.138 1.00 71.58 12 ARG B C 1
ATOM 4064 O O . ARG B 1 12 ? -26.805 -1.111 70.029 1.00 50.02 12 ARG B O 1
ATOM 4085 N N . GLN B 1 13 ? -25.515 -0.651 71.823 1.00 62.19 13 GLN B N 1
ATOM 4086 C CA . GLN B 1 13 ? -25.078 0.662 71.389 1.00 52.04 13 GLN B CA 1
ATOM 4087 C C . GLN B 1 13 ? -23.747 0.571 70.653 1.00 46.44 13 GLN B C 1
ATOM 4088 O O . GLN B 1 13 ? -22.889 -0.248 70.958 1.00 44.88 13 GLN B O 1
ATOM 4102 N N . GLU B 1 14 ? -23.584 1.447 69.655 1.00 35.93 14 GLU B N 1
ATOM 4103 C CA . GLU B 1 14 ? -22.310 1.597 68.952 1.00 38.06 14 GLU B CA 1
ATOM 4104 C C . GLU B 1 14 ? -21.907 3.071 68.920 1.00 31.58 14 GLU B C 1
ATOM 4105 O O . GLU B 1 14 ? -22.735 3.939 68.615 1.00 26.49 14 GLU B O 1
ATOM 4117 N N . GLU B 1 15 ? -20.649 3.356 69.235 1.00 22.41 15 GLU B N 1
ATOM 4118 C CA . GLU B 1 15 ? -20.125 4.721 69.189 1.00 30.73 15 GLU B CA 1
ATOM 4119 C C . GLU B 1 15 ? -19.129 4.861 68.038 1.00 25.69 15 GLU B C 1
ATOM 4120 O O . GLU B 1 15 ? -18.181 4.066 67.927 1.00 25.58 15 GLU B O 1
ATOM 4132 N N . THR B 1 16 ? -19.342 5.867 67.178 1.00 19.66 16 THR B N 1
ATOM 4133 C CA . THR B 1 16 ? -18.377 6.205 66.139 1.00 21.73 16 THR B CA 1
ATOM 4134 C C . THR B 1 16 ? -18.069 7.700 66.141 1.00 16.35 16 THR B C 1
ATOM 4135 O O . THR B 1 16 ? -18.800 8.506 66.717 1.00 17.61 16 THR B O 1
ATOM 4146 N N . HIS B 1 17 ? -17.006 8.064 65.410 1.00 18.94 17 HIS B N 1
ATOM 4147 C CA . HIS B 1 17 ? -16.417 9.399 65.426 1.00 16.90 17 HIS B CA 1
ATOM 4148 C C . HIS B 1 17 ? -16.112 9.908 64.026 1.00 9.76 17 HIS B C 1
ATOM 4149 O O . HIS B 1 17 ? -15.755 9.125 63.125 1.00 15.72 17 HIS B O 1
ATOM 4163 N N . ASP B 1 18 ? -16.245 11.224 63.839 1.00 12.38 18 ASP B N 1
ATOM 4164 C CA . ASP B 1 18 ? -15.898 11.828 62.561 1.00 14.11 18 ASP B CA 1
ATOM 4165 C C . ASP B 1 18 ? -15.449 13.262 62.744 1.00 12.67 18 ASP B C 1
ATOM 4166 O O . ASP B 1 18 ? -15.797 13.915 63.736 1.00 11.22 18 ASP B O 1
ATOM 4175 N N . GLN B 1 19 ? -14.706 13.760 61.760 1.00 21.47 19 GLN B N 1
ATOM 4176 C CA . GLN B 1 19 ? -14.422 15.185 61.641 1.00 13.49 19 GLN B CA 1
ATOM 4177 C C . GLN B 1 19 ? -15.434 15.787 60.660 1.00 12.65 19 GLN B C 1
ATOM 4178 O O . GLN B 1 19 ? -15.589 15.273 59.548 1.00 10.30 19 GLN B O 1
ATOM 4192 N N . LEU B 1 20 ? -16.113 16.862 61.054 1.00 7.33 20 LEU B N 1
ATOM 4193 C CA . LEU B 1 20 ? -16.997 17.571 60.132 1.00 17.51 20 LEU B CA 1
ATOM 4194 C C . LEU B 1 20 ? -16.128 18.488 59.253 1.00 11.61 20 LEU B C 1
ATOM 4195 O O . LEU B 1 20 ? -16.199 19.717 59.292 1.00 10.57 20 LEU B O 1
ATOM 4211 N N . SER B 1 21 ? -15.315 17.836 58.417 1.00 9.23 21 SER B N 1
ATOM 4212 C CA . SER B 1 21 ? -14.217 18.494 57.754 1.00 9.41 21 SER B CA 1
ATOM 4213 C C . SER B 1 21 ? -14.743 19.336 56.599 1.00 11.96 21 SER B C 1
ATOM 4214 O O . SER B 1 21 ? -15.740 19.013 55.934 1.00 7.60 21 SER B O 1
ATOM 4222 N N . ARG B 1 22 ? -14.077 20.456 56.386 1.00 8.46 22 ARG B N 1
ATOM 4223 C CA . ARG B 1 22 ? -14.647 21.457 55.492 1.00 11.55 22 ARG B CA 1
ATOM 4224 C C . ARG B 1 22 ? -14.538 21.026 54.047 1.00 6.31 22 ARG B C 1
ATOM 4225 O O . ARG B 1 22 ? -15.372 21.425 53.211 1.00 11.15 22 ARG B O 1
ATOM 4246 N N . ASN B 1 23 ? -13.565 20.174 53.715 1.00 6.32 23 ASN B N 1
ATOM 4247 C CA . ASN B 1 23 ? -13.502 19.667 52.359 1.00 8.36 23 ASN B CA 1
ATOM 4248 C C . ASN B 1 23 ? -14.799 18.963 51.939 1.00 10.28 23 ASN B C 1
ATOM 4249 O O . ASN B 1 23 ? -15.291 19.149 50.807 1.00 10.82 23 ASN B O 1
ATOM 4260 N N A LEU B 1 24 ? -15.369 18.135 52.807 0.63 9.31 24 LEU B N 1
ATOM 4261 N N B LEU B 1 24 ? -15.362 18.137 52.828 0.37 10.00 24 LEU B N 1
ATOM 4262 C CA A LEU B 1 24 ? -16.636 17.540 52.421 0.63 8.89 24 LEU B CA 1
ATOM 4263 C CA B LEU B 1 24 ? -16.641 17.514 52.532 0.37 8.98 24 LEU B CA 1
ATOM 4264 C C A LEU B 1 24 ? -17.783 18.544 52.507 0.63 8.81 24 LEU B C 1
ATOM 4265 C C B LEU B 1 24 ? -17.762 18.546 52.507 0.37 8.82 24 LEU B C 1
ATOM 4266 O O A LEU B 1 24 ? -18.720 18.472 51.699 0.63 8.14 24 LEU B O 1
ATOM 4267 O O B LEU B 1 24 ? -18.661 18.483 51.657 0.37 8.29 24 LEU B O 1
ATOM 4298 N N . VAL B 1 25 ? -17.732 19.494 53.435 1.00 7.78 25 VAL B N 1
ATOM 4299 C CA . VAL B 1 25 ? -18.786 20.497 53.528 1.00 5.64 25 VAL B CA 1
ATOM 4300 C C . VAL B 1 25 ? -18.856 21.309 52.243 1.00 13.36 25 VAL B C 1
ATOM 4301 O O . VAL B 1 25 ? -19.943 21.654 51.766 1.00 13.21 25 VAL B O 1
ATOM 4314 N N . LYS B 1 26 ? -17.698 21.648 51.660 1.00 9.75 26 LYS B N 1
ATOM 4315 C CA . LYS B 1 26 ? -17.714 22.322 50.361 1.00 9.79 26 LYS B CA 1
ATOM 4316 C C . LYS B 1 26 ? -18.527 21.547 49.317 1.00 9.47 26 LYS B C 1
ATOM 4317 O O . LYS B 1 26 ? -19.212 22.155 48.481 1.00 9.43 26 LYS B O 1
ATOM 4336 N N . ARG B 1 27 ? -18.430 20.206 49.329 1.00 9.75 27 ARG B N 1
ATOM 4337 C CA . ARG B 1 27 ? -19.082 19.392 48.305 1.00 12.35 27 ARG B CA 1
ATOM 4338 C C . ARG B 1 27 ? -20.579 19.373 48.523 1.00 8.15 27 ARG B C 1
ATOM 4339 O O . ARG B 1 27 ? -21.330 19.451 47.556 1.00 7.95 27 ARG B O 1
ATOM 4360 N N . ILE B 1 28 ? -21.026 19.257 49.796 1.00 10.50 28 ILE B N 1
ATOM 4361 C CA . ILE B 1 28 ? -22.439 19.386 50.120 1.00 14.57 28 ILE B CA 1
ATOM 4362 C C . ILE B 1 28 ? -22.961 20.747 49.682 1.00 11.84 28 ILE B C 1
ATOM 4363 O O . ILE B 1 28 ? -24.043 20.867 49.101 1.00 11.25 28 ILE B O 1
ATOM 4379 N N . ALA B 1 29 ? -22.230 21.805 50.015 1.00 11.11 29 ALA B N 1
ATOM 4380 C CA . ALA B 1 29 ? -22.686 23.152 49.675 1.00 8.57 29 ALA B CA 1
ATOM 4381 C C . ALA B 1 29 ? -22.874 23.309 48.158 1.00 10.14 29 ALA B C 1
ATOM 4382 O O . ALA B 1 29 ? -23.853 23.916 47.702 1.00 12.23 29 ALA B O 1
ATOM 4389 N N . ALA B 1 30 ? -21.934 22.802 47.364 1.00 11.64 30 ALA B N 1
ATOM 4390 C CA . ALA B 1 30 ? -22.035 22.873 45.915 1.00 9.23 30 ALA B CA 1
ATOM 4391 C C . ALA B 1 30 ? -23.208 22.047 45.422 1.00 11.62 30 ALA B C 1
ATOM 4392 O O . ALA B 1 30 ? -23.906 22.446 44.488 1.00 13.31 30 ALA B O 1
ATOM 4399 N N . THR B 1 31 ? -23.455 20.906 46.067 1.00 11.31 31 THR B N 1
ATOM 4400 C CA . THR B 1 31 ? -24.606 20.101 45.717 1.00 12.04 31 THR B CA 1
ATOM 4401 C C . THR B 1 31 ? -25.890 20.893 45.866 1.00 11.49 31 THR B C 1
ATOM 4402 O O . THR B 1 31 ? -26.775 20.806 45.005 1.00 14.91 31 THR B O 1
ATOM 4413 N N . PHE B 1 32 ? -26.004 21.683 46.928 1.00 17.67 32 PHE B N 1
ATOM 4414 C CA . PHE B 1 32 ? -27.213 22.453 47.206 1.00 12.04 32 PHE B CA 1
ATOM 4415 C C . PHE B 1 32 ? -27.168 23.872 46.672 1.00 15.74 32 PHE B C 1
ATOM 4416 O O . PHE B 1 32 ? -28.189 24.573 46.747 1.00 18.38 32 PHE B O 1
ATOM 4433 N N . GLY B 1 33 ? -26.041 24.312 46.125 1.00 15.92 33 GLY B N 1
ATOM 4434 C CA . GLY B 1 33 ? -25.997 25.671 45.625 1.00 14.43 33 GLY B CA 1
ATOM 4435 C C . GLY B 1 33 ? -25.986 26.670 46.756 1.00 24.59 33 GLY B C 1
ATOM 4436 O O . GLY B 1 33 ? -26.610 27.735 46.656 1.00 24.77 33 GLY B O 1
ATOM 4440 N N A GLU B 1 34 ? -25.295 26.353 47.835 0.43 22.36 34 GLU B N 1
ATOM 4441 N N B GLU B 1 34 ? -25.308 26.343 47.845 0.57 22.37 34 GLU B N 1
ATOM 4442 C CA A GLU B 1 34 ? -25.308 27.169 49.037 0.43 21.88 34 GLU B CA 1
ATOM 4443 C CA B GLU B 1 34 ? -25.315 27.155 49.047 0.57 21.88 34 GLU B CA 1
ATOM 4444 C C A GLU B 1 34 ? -23.883 27.567 49.373 0.43 19.67 34 GLU B C 1
ATOM 4445 C C B GLU B 1 34 ? -23.888 27.586 49.358 0.57 19.62 34 GLU B C 1
ATOM 4446 O O A GLU B 1 34 ? -22.913 26.988 48.882 0.43 19.53 34 GLU B O 1
ATOM 4447 O O B GLU B 1 34 ? -22.921 27.031 48.834 0.57 19.53 34 GLU B O 1
ATOM 4470 N N . LEU B 1 35 ? -23.760 28.543 50.267 1.00 20.76 35 LEU B N 1
ATOM 4471 C CA . LEU B 1 35 ? -22.450 28.940 50.755 1.00 23.99 35 LEU B CA 1
ATOM 4472 C C . LEU B 1 35 ? -21.881 27.849 51.653 1.00 15.65 35 LEU B C 1
ATOM 4473 O O . LEU B 1 35 ? -22.629 27.113 52.317 1.00 16.64 35 LEU B O 1
ATOM 4489 N N . THR B 1 36 ? -20.545 27.743 51.664 1.00 15.28 36 THR B N 1
ATOM 4490 C CA . THR B 1 36 ? -19.847 26.818 52.554 1.00 10.10 36 THR B CA 1
ATOM 4491 C C . THR B 1 36 ? -19.561 27.549 53.868 1.00 15.31 36 THR B C 1
ATOM 4492 O O . THR B 1 36 ? -18.804 28.531 53.865 1.00 12.20 36 THR B O 1
ATOM 4503 N N . PRO B 1 37 ? -20.146 27.161 54.984 1.00 13.83 37 PRO B N 1
ATOM 4504 C CA . PRO B 1 37 ? -19.834 27.892 56.218 1.00 14.22 37 PRO B CA 1
ATOM 4505 C C . PRO B 1 37 ? -18.354 27.760 56.518 1.00 11.00 37 PRO B C 1
ATOM 4506 O O . PRO B 1 37 ? -17.690 26.813 56.084 1.00 14.51 37 PRO B O 1
ATOM 4517 N N . ALA B 1 38 ? -17.830 28.752 57.226 1.00 14.36 38 ALA B N 1
ATOM 4518 C CA . ALA B 1 38 ? -16.438 28.820 57.647 1.00 14.93 38 ALA B CA 1
ATOM 4519 C C . ALA B 1 38 ? -16.199 27.915 58.852 1.00 14.03 38 ALA B C 1
ATOM 4520 O O . ALA B 1 38 ? -17.132 27.456 59.512 1.00 10.22 38 ALA B O 1
ATOM 4527 N N . HIS B 1 39 ? -14.928 27.633 59.110 1.00 13.04 39 HIS B N 1
ATOM 4528 C CA . HIS B 1 39 ? -14.513 26.969 60.332 1.00 14.67 39 HIS B CA 1
ATOM 4529 C C . HIS B 1 39 ? -15.183 27.545 61.576 1.00 12.55 39 HIS B C 1
ATOM 4530 O O . HIS B 1 39 ? -15.192 28.746 61.796 1.00 17.14 39 HIS B O 1
ATOM 4544 N N . GLY B 1 40 ? -15.783 26.661 62.361 1.00 13.12 40 GLY B N 1
ATOM 4545 C CA . GLY B 1 40 ? -16.476 27.020 63.552 1.00 14.03 40 GLY B CA 1
ATOM 4546 C C . GLY B 1 40 ? -17.909 27.442 63.386 1.00 10.87 40 GLY B C 1
ATOM 4547 O O . GLY B 1 40 ? -18.611 27.571 64.385 1.00 18.69 40 GLY B O 1
ATOM 4551 N N . GLU B 1 41 ? -18.377 27.644 62.165 1.00 9.84 41 GLU B N 1
ATOM 4552 C CA . GLU B 1 41 ? -19.768 28.023 61.998 1.00 12.12 41 GLU B CA 1
ATOM 4553 C C . GLU B 1 41 ? -20.661 26.772 61.948 1.00 16.97 41 GLU B C 1
ATOM 4554 O O . GLU B 1 41 ? -20.205 25.635 61.797 1.00 14.79 41 GLU B O 1
ATOM 4566 N N . ALA B 1 42 ? -21.968 27.013 62.044 1.00 12.13 42 ALA B N 1
ATOM 4567 C CA . ALA B 1 42 ? -22.953 25.959 62.052 1.00 14.27 42 ALA B CA 1
ATOM 4568 C C . ALA B 1 42 ? -22.913 25.119 60.780 1.00 13.25 42 ALA B C 1
ATOM 4569 O O . ALA B 1 42 ? -22.907 25.646 59.663 1.00 15.40 42 ALA B O 1
ATOM 4576 N N . LEU B 1 43 ? -22.838 23.795 60.963 1.00 11.28 43 LEU B N 1
ATOM 4577 C CA . LEU B 1 43 ? -23.146 22.865 59.891 1.00 15.03 43 LEU B CA 1
ATOM 4578 C C . LEU B 1 43 ? -24.640 22.970 59.607 1.00 11.13 43 LEU B C 1
ATOM 4579 O O . LEU B 1 43 ? -25.436 22.838 60.527 1.00 10.85 43 LEU B O 1
ATOM 4595 N N . PRO B 1 44 ? -25.060 23.283 58.375 1.00 15.30 44 PRO B N 1
ATOM 4596 C CA . PRO B 1 44 ? -26.479 23.543 58.128 1.00 13.32 44 PRO B CA 1
ATOM 4597 C C . PRO B 1 44 ? -27.351 22.337 58.454 1.00 12.88 44 PRO B C 1
ATOM 4598 O O . PRO B 1 44 ? -26.892 21.189 58.481 1.00 10.68 44 PRO B O 1
ATOM 4609 N N . PRO B 1 45 ? -28.629 22.566 58.680 1.00 12.74 45 PRO B N 1
ATOM 4610 C CA . PRO B 1 45 ? -29.514 21.458 59.110 1.00 17.41 45 PRO B CA 1
ATOM 4611 C C . PRO B 1 45 ? -29.492 20.283 58.149 1.00 11.93 45 PRO B C 1
ATOM 4612 O O . PRO B 1 45 ? -29.606 20.446 56.936 1.00 12.99 45 PRO B O 1
ATOM 4623 N N . LEU B 1 46 ? -29.309 19.086 58.713 1.00 14.15 46 LEU B N 1
ATOM 4624 C CA . LEU B 1 46 ? -29.366 17.801 58.024 1.00 12.50 46 LEU B CA 1
ATOM 4625 C C . LEU B 1 46 ? -28.183 17.552 57.107 1.00 19.45 46 LEU B C 1
ATOM 4626 O O . LEU B 1 46 ? -28.112 16.472 56.525 1.00 7.53 46 LEU B O 1
ATOM 4642 N N . TRP B 1 47 ? -27.210 18.483 57.009 1.00 13.03 47 TRP B N 1
ATOM 4643 C CA . TRP B 1 47 ? -25.958 18.145 56.357 1.00 9.02 47 TRP B CA 1
ATOM 4644 C C . TRP B 1 47 ? -25.149 17.127 57.148 1.00 11.51 47 TRP B C 1
ATOM 4645 O O . TRP B 1 47 ? -24.218 16.525 56.596 1.00 10.52 47 TRP B O 1
ATOM 4666 N N . HIS B 1 48 ? -25.489 16.888 58.414 1.00 10.25 48 HIS B N 1
ATOM 4667 C CA . HIS B 1 48 ? -24.758 15.872 59.171 1.00 6.18 48 HIS B CA 1
ATOM 4668 C C . HIS B 1 48 ? -24.876 14.515 58.514 1.00 8.15 48 HIS B C 1
ATOM 4669 O O . HIS B 1 48 ? -24.076 13.609 58.817 1.00 9.07 48 HIS B O 1
ATOM 4683 N N . TRP B 1 49 ? -25.868 14.331 57.649 1.00 11.96 49 TRP B N 1
ATOM 4684 C CA . TRP B 1 49 ? -25.997 13.040 56.983 1.00 9.98 49 TRP B CA 1
ATOM 4685 C C . TRP B 1 49 ? -24.882 12.758 55.983 1.00 17.54 49 TRP B C 1
ATOM 4686 O O . TRP B 1 49 ? -24.778 11.633 55.513 1.00 13.19 49 TRP B O 1
ATOM 4707 N N . ALA B 1 50 ? -24.038 13.738 55.643 1.00 6.46 50 ALA B N 1
ATOM 4708 C CA . ALA B 1 50 ? -22.832 13.442 54.884 1.00 12.75 50 ALA B CA 1
ATOM 4709 C C . ALA B 1 50 ? -21.734 12.755 55.693 1.00 13.30 50 ALA B C 1
ATOM 4710 O O . ALA B 1 50 ? -20.779 12.249 55.111 1.00 15.43 50 ALA B O 1
ATOM 4717 N N . PHE B 1 51 ? -21.809 12.755 57.010 1.00 8.09 51 PHE B N 1
ATOM 4718 C CA . PHE B 1 51 ? -20.710 12.306 57.846 1.00 3.75 51 PHE B CA 1
ATOM 4719 C C . PHE B 1 51 ? -21.046 10.974 58.502 1.00 15.28 51 PHE B C 1
ATOM 4720 O O . PHE B 1 51 ? -22.088 10.368 58.229 1.00 9.30 51 PHE B O 1
ATOM 4737 N N . PHE B 1 52 ? -20.109 10.497 59.339 1.00 10.54 52 PHE B N 1
ATOM 4738 C CA . PHE B 1 52 ? -20.247 9.230 60.033 1.00 13.21 52 PHE B CA 1
ATOM 4739 C C . PHE B 1 52 ? -20.418 8.067 59.059 1.00 21.93 52 PHE B C 1
ATOM 4740 O O . PHE B 1 52 ? -21.132 7.099 59.329 1.00 10.92 52 PHE B O 1
ATOM 4757 N N . GLN B 1 53 ? -19.668 8.095 57.957 1.00 16.56 53 GLN B N 1
ATOM 4758 C CA . GLN B 1 53 ? -19.763 7.011 56.980 1.00 16.09 53 GLN B CA 1
ATOM 4759 C C . GLN B 1 53 ? -18.681 5.968 57.235 1.00 21.51 53 GLN B C 1
ATOM 4760 O O . GLN B 1 53 ? -17.503 6.291 57.259 1.00 19.32 53 GLN B O 1
ATOM 4774 N N . ASP B 1 54 ? -19.097 4.699 57.416 1.00 15.14 54 ASP B N 1
ATOM 4775 C CA . ASP B 1 54 ? -18.179 3.573 57.562 1.00 17.51 54 ASP B CA 1
ATOM 4776 C C . ASP B 1 54 ? -18.444 2.580 56.434 1.00 28.63 54 ASP B C 1
ATOM 4777 O O . ASP B 1 54 ? -18.976 1.479 56.668 1.00 22.64 54 ASP B O 1
ATOM 4786 N N . PRO B 1 55 ? -18.087 2.931 55.202 1.00 19.36 55 PRO B N 1
ATOM 4787 C CA . PRO B 1 55 ? -18.469 2.087 54.060 1.00 19.01 55 PRO B CA 1
ATOM 4788 C C . PRO B 1 55 ? -17.752 0.753 54.094 1.00 16.24 55 PRO B C 1
ATOM 4789 O O . PRO B 1 55 ? -16.720 0.584 54.763 1.00 20.76 55 PRO B O 1
ATOM 4800 N N . VAL B 1 56 ? -18.295 -0.199 53.320 1.00 25.42 56 VAL B N 1
ATOM 4801 C CA . VAL B 1 56 ? -17.688 -1.513 53.227 1.00 16.74 56 VAL B CA 1
ATOM 4802 C C . VAL B 1 56 ? -17.196 -1.794 51.815 1.00 15.22 56 VAL B C 1
ATOM 4803 O O . VAL B 1 56 ? -17.663 -1.226 50.831 1.00 24.68 56 VAL B O 1
ATOM 4816 N N . GLU B 1 57 ? -16.239 -2.715 51.739 1.00 15.86 57 GLU B N 1
ATOM 4817 C CA . GLU B 1 57 ? -15.702 -3.168 50.473 1.00 20.61 57 GLU B CA 1
ATOM 4818 C C . GLU B 1 57 ? -16.799 -3.872 49.681 1.00 27.05 57 GLU B C 1
ATOM 4819 O O . GLU B 1 57 ? -17.799 -4.316 50.232 1.00 22.83 57 GLU B O 1
ATOM 4831 N N . ALA B 1 58 ? -16.583 -3.981 48.364 1.00 33.62 58 ALA B N 1
ATOM 4832 C CA . ALA B 1 58 ? -17.616 -4.458 47.456 1.00 31.38 58 ALA B CA 1
ATOM 4833 C C . ALA B 1 58 ? -18.133 -5.840 47.835 1.00 35.58 58 ALA B C 1
ATOM 4834 O O . ALA B 1 58 ? -19.314 -6.144 47.599 1.00 36.79 58 ALA B O 1
ATOM 4841 N N . ALA B 1 59 ? -17.275 -6.690 48.415 1.00 30.48 59 ALA B N 1
ATOM 4842 C CA . ALA B 1 59 ? -17.711 -8.023 48.795 1.00 40.20 59 ALA B CA 1
ATOM 4843 C C . ALA B 1 59 ? -18.815 -7.963 49.834 1.00 44.17 59 ALA B C 1
ATOM 4844 O O . ALA B 1 59 ? -19.639 -8.885 49.931 1.00 44.22 59 ALA B O 1
ATOM 4851 N N . GLY B 1 60 ? -18.832 -6.898 50.633 1.00 28.07 60 GLY B N 1
ATOM 4852 C CA . GLY B 1 60 ? -19.769 -6.736 51.717 1.00 30.59 60 GLY B CA 1
ATOM 4853 C C . GLY B 1 60 ? -21.028 -6.057 51.300 1.00 25.07 60 GLY B C 1
ATOM 4854 O O . GLY B 1 60 ? -21.925 -5.846 52.121 1.00 34.29 60 GLY B O 1
ATOM 4858 N N . LEU B 1 61 ? -21.120 -5.717 50.030 1.00 29.27 61 LEU B N 1
ATOM 4859 C CA . LEU B 1 61 ? -22.259 -4.995 49.502 1.00 30.03 61 LEU B CA 1
ATOM 4860 C C . LEU B 1 61 ? -23.307 -5.985 49.014 1.00 44.19 61 LEU B C 1
ATOM 4861 O O . LEU B 1 61 ? -23.004 -7.128 48.681 1.00 28.48 61 LEU B O 1
ATOM 4877 N N . GLY B 1 62 ? -24.540 -5.528 48.972 1.00 34.11 62 GLY B N 1
ATOM 4878 C CA . GLY B 1 62 ? -25.594 -6.278 48.342 1.00 35.37 62 GLY B CA 1
ATOM 4879 C C . GLY B 1 62 ? -25.743 -5.879 46.902 1.00 39.01 62 GLY B C 1
ATOM 4880 O O . GLY B 1 62 ? -25.161 -4.915 46.422 1.00 30.65 62 GLY B O 1
ATOM 4884 N N . VAL B 1 63 ? -26.557 -6.648 46.184 1.00 25.34 63 VAL B N 1
ATOM 4885 C CA . VAL B 1 63 ? -26.772 -6.350 44.775 1.00 22.91 63 VAL B CA 1
ATOM 4886 C C . VAL B 1 63 ? -27.272 -4.923 44.588 1.00 22.24 63 VAL B C 1
ATOM 4887 O O . VAL B 1 63 ? -27.002 -4.292 43.555 1.00 23.67 63 VAL B O 1
ATOM 4900 N N . ASP B 1 64 ? -27.995 -4.383 45.568 1.00 18.37 64 ASP B N 1
ATOM 4901 C CA . ASP B 1 64 ? -28.555 -3.045 45.407 1.00 33.08 64 ASP B CA 1
ATOM 4902 C C . ASP B 1 64 ? -27.549 -1.930 45.693 1.00 27.17 64 ASP B C 1
ATOM 4903 O O . ASP B 1 64 ? -27.904 -0.751 45.559 1.00 28.02 64 ASP B O 1
ATOM 4912 N N . GLY B 1 65 ? -26.310 -2.280 46.052 1.00 23.67 65 GLY B N 1
ATOM 4913 C CA . GLY B 1 65 ? -25.283 -1.320 46.361 1.00 22.85 65 GLY B CA 1
ATOM 4914 C C . GLY B 1 65 ? -25.217 -0.905 47.809 1.00 32.46 65 GLY B C 1
ATOM 4915 O O . GLY B 1 65 ? -24.249 -0.248 48.197 1.00 24.10 65 GLY B O 1
ATOM 4919 N N . HIS B 1 66 ? -26.226 -1.249 48.619 1.00 20.86 66 HIS B N 1
ATOM 4920 C CA . HIS B 1 66 ? -26.154 -1.029 50.047 1.00 24.74 66 HIS B CA 1
ATOM 4921 C C . HIS B 1 66 ? -25.300 -2.119 50.690 1.00 21.20 66 HIS B C 1
ATOM 4922 O O . HIS B 1 66 ? -25.064 -3.162 50.090 1.00 23.93 66 HIS B O 1
ATOM 4936 N N . PRO B 1 67 ? -24.834 -1.911 51.914 1.00 22.95 67 PRO B N 1
ATOM 4937 C CA . PRO B 1 67 ? -24.132 -2.989 52.618 1.00 35.13 67 PRO B CA 1
ATOM 4938 C C . PRO B 1 67 ? -25.030 -4.218 52.763 1.00 30.97 67 PRO B C 1
ATOM 4939 O O . PRO B 1 67 ? -26.250 -4.115 52.864 1.00 31.69 67 PRO B O 1
ATOM 4950 N N . ALA B 1 68 ? -24.404 -5.394 52.751 1.00 31.45 68 ALA B N 1
ATOM 4951 C CA . ALA B 1 68 ? -25.136 -6.656 52.736 1.00 48.60 68 ALA B CA 1
ATOM 4952 C C . ALA B 1 68 ? -26.042 -6.823 53.953 1.00 47.03 68 ALA B C 1
ATOM 4953 O O . ALA B 1 68 ? -25.632 -6.585 55.097 1.00 53.33 68 ALA B O 1
ATOM 4960 N N . ARG B 1 69 ? -27.280 -7.271 53.688 1.00 76.65 69 ARG B N 1
ATOM 4961 C CA . ARG B 1 69 ? -28.356 -7.335 54.658 1.00 91.47 69 ARG B CA 1
ATOM 4962 C C . ARG B 1 69 ? -28.337 -8.665 55.406 1.00 102.84 69 ARG B C 1
ATOM 4963 O O . ARG B 1 69 ? -27.543 -9.561 55.114 1.00 93.94 69 ARG B O 1
ATOM 4984 N N . GLY B 1 70 ? -29.226 -8.778 56.394 1.00 104.53 70 GLY B N 1
ATOM 4985 C CA . GLY B 1 70 ? -29.357 -9.989 57.181 1.00 94.83 70 GLY B CA 1
ATOM 4986 C C . GLY B 1 70 ? -30.627 -10.754 56.875 1.00 82.42 70 GLY B C 1
ATOM 4987 O O . GLY B 1 70 ? -31.013 -11.649 57.619 1.00 84.05 70 GLY B O 1
ATOM 4991 N N . ALA B 1 76 ? -37.034 -11.385 52.464 1.00 97.01 76 ALA B N 1
ATOM 4992 C CA . ALA B 1 76 ? -36.133 -10.562 53.257 1.00 102.50 76 ALA B CA 1
ATOM 4993 C C . ALA B 1 76 ? -35.036 -10.017 52.338 1.00 107.85 76 ALA B C 1
ATOM 4994 O O . ALA B 1 76 ? -34.943 -8.810 52.126 1.00 99.30 76 ALA B O 1
ATOM 5000 N N . ASP B 1 77 ? -34.208 -10.910 51.785 1.00 110.77 77 ASP B N 1
ATOM 5001 C CA . ASP B 1 77 ? -33.035 -10.490 51.024 1.00 104.85 77 ASP B CA 1
ATOM 5002 C C . ASP B 1 77 ? -33.383 -9.955 49.646 1.00 104.18 77 ASP B C 1
ATOM 5003 O O . ASP B 1 77 ? -32.598 -9.167 49.102 1.00 102.99 77 ASP B O 1
ATOM 5012 N N . ASP B 1 78 ? -34.539 -10.316 49.097 1.00 104.09 78 ASP B N 1
ATOM 5013 C CA . ASP B 1 78 ? -34.957 -9.810 47.798 1.00 108.67 78 ASP B CA 1
ATOM 5014 C C . ASP B 1 78 ? -35.673 -8.467 47.875 1.00 91.58 78 ASP B C 1
ATOM 5015 O O . ASP B 1 78 ? -35.971 -7.884 46.829 1.00 89.07 78 ASP B O 1
ATOM 5024 N N . ARG B 1 79 ? -35.935 -7.945 49.069 1.00 87.36 79 ARG B N 1
ATOM 5025 C CA . ARG B 1 79 ? -36.804 -6.785 49.206 1.00 78.72 79 ARG B CA 1
ATOM 5026 C C . ARG B 1 79 ? -36.049 -5.475 48.983 1.00 67.47 79 ARG B C 1
ATOM 5027 O O . ARG B 1 79 ? -34.843 -5.373 49.211 1.00 53.55 79 ARG B O 1
ATOM 5048 N N . ASN B 1 80 ? -36.787 -4.462 48.538 1.00 55.90 80 ASN B N 1
ATOM 5049 C CA . ASN B 1 80 ? -36.228 -3.139 48.293 1.00 50.02 80 ASN B CA 1
ATOM 5050 C C . ASN B 1 80 ? -36.091 -2.379 49.608 1.00 39.00 80 ASN B C 1
ATOM 5051 O O . ASN B 1 80 ? -37.020 -2.328 50.416 1.00 35.91 80 ASN B O 1
ATOM 5062 N N . ARG B 1 81 ? -34.922 -1.810 49.840 1.00 38.56 81 ARG B N 1
ATOM 5063 C CA . ARG B 1 81 ? -34.708 -0.988 51.021 1.00 23.47 81 ARG B CA 1
ATOM 5064 C C . ARG B 1 81 ? -34.959 0.480 50.701 1.00 23.63 81 ARG B C 1
ATOM 5065 O O . ARG B 1 81 ? -34.605 0.968 49.628 1.00 31.51 81 ARG B O 1
ATOM 5086 N N . MET B 1 82 ? -35.606 1.169 51.630 1.00 18.72 82 MET B N 1
ATOM 5087 C CA . MET B 1 82 ? -35.995 2.555 51.450 1.00 26.73 82 MET B CA 1
ATOM 5088 C C . MET B 1 82 ? -35.832 3.362 52.736 1.00 23.51 82 MET B C 1
ATOM 5089 O O . MET B 1 82 ? -36.145 2.888 53.841 1.00 18.56 82 MET B O 1
ATOM 5103 N N . TRP B 1 83 ? -35.352 4.599 52.569 1.00 17.24 83 TRP B N 1
ATOM 5104 C CA . TRP B 1 83 ? -35.253 5.606 53.633 1.00 18.06 83 TRP B CA 1
ATOM 5105 C C . TRP B 1 83 ? -36.655 6.146 53.834 1.00 15.56 83 TRP B C 1
ATOM 5106 O O . TRP B 1 83 ? -37.124 6.952 53.043 1.00 23.21 83 TRP B O 1
ATOM 5127 N N . ALA B 1 84 ? -37.344 5.697 54.858 1.00 17.65 84 ALA B N 1
ATOM 5128 C CA . ALA B 1 84 ? -38.773 5.924 55.005 1.00 19.28 84 ALA B CA 1
ATOM 5129 C C . ALA B 1 84 ? -39.163 7.228 55.670 1.00 18.80 84 ALA B C 1
ATOM 5130 O O . ALA B 1 84 ? -40.234 7.776 55.354 1.00 19.48 84 ALA B O 1
ATOM 5137 N N . GLY B 1 85 ? -38.327 7.778 56.541 1.00 22.97 85 GLY B N 1
ATOM 5138 C CA . GLY B 1 85 ? -38.728 8.916 57.346 1.00 18.31 85 GLY B CA 1
ATOM 5139 C C . GLY B 1 85 ? -37.884 9.016 58.596 1.00 15.11 85 GLY B C 1
ATOM 5140 O O . GLY B 1 85 ? -37.025 8.174 58.862 1.00 15.57 85 GLY B O 1
ATOM 5144 N N . GLY B 1 86 ? -38.103 10.095 59.339 1.00 15.14 86 GLY B N 1
ATOM 5145 C CA . GLY B 1 86 ? -37.331 10.259 60.548 1.00 13.33 86 GLY B CA 1
ATOM 5146 C C . GLY B 1 86 ? -37.813 11.397 61.415 1.00 16.42 86 GLY B C 1
ATOM 5147 O O . GLY B 1 86 ? -38.678 12.200 61.029 1.00 14.81 86 GLY B O 1
ATOM 5151 N N . ARG B 1 87 ? -37.179 11.468 62.589 1.00 13.38 87 ARG B N 1
ATOM 5152 C CA . ARG B 1 87 ? -37.445 12.493 63.575 1.00 15.46 87 ARG B CA 1
ATOM 5153 C C . ARG B 1 87 ? -36.137 13.034 64.130 1.00 17.29 87 ARG B C 1
ATOM 5154 O O . ARG B 1 87 ? -35.261 12.250 64.536 1.00 13.70 87 ARG B O 1
ATOM 5175 N N . LEU B 1 88 ? -36.064 14.366 64.256 1.00 12.49 88 LEU B N 1
ATOM 5176 C CA . LEU B 1 88 ? -34.877 14.995 64.809 1.00 16.93 88 LEU B CA 1
ATOM 5177 C C . LEU B 1 88 ? -35.196 15.990 65.913 1.00 24.34 88 LEU B C 1
ATOM 5178 O O . LEU B 1 88 ? -36.192 16.728 65.862 1.00 15.07 88 LEU B O 1
ATOM 5194 N N . GLU B 1 89 ? -34.304 16.034 66.890 1.00 14.49 89 GLU B N 1
ATOM 5195 C CA . GLU B 1 89 ? -34.350 17.038 67.943 1.00 17.20 89 GLU B CA 1
ATOM 5196 C C . GLU B 1 89 ? -33.038 17.805 67.986 1.00 14.40 89 GLU B C 1
ATOM 5197 O O . GLU B 1 89 ? -31.980 17.220 68.224 1.00 15.37 89 GLU B O 1
ATOM 5209 N N . PHE B 1 90 ? -33.127 19.116 67.787 1.00 12.38 90 PHE B N 1
ATOM 5210 C CA . PHE B 1 90 ? -31.971 19.983 67.612 1.00 19.35 90 PHE B CA 1
ATOM 5211 C C . PHE B 1 90 ? -31.707 20.738 68.910 1.00 18.86 90 PHE B C 1
ATOM 5212 O O . PHE B 1 90 ? -32.546 21.530 69.354 1.00 19.88 90 PHE B O 1
ATOM 5230 N N . HIS B 1 91 ? -30.563 20.483 69.532 1.00 15.78 91 HIS B N 1
ATOM 5231 C CA . HIS B 1 91 ? -30.153 21.212 70.736 1.00 23.97 91 HIS B CA 1
ATOM 5232 C C . HIS B 1 91 ? -29.219 22.367 70.401 1.00 22.27 91 HIS B C 1
ATOM 5233 O O . HIS B 1 91 ? -29.535 23.532 70.694 1.00 22.83 91 HIS B O 1
ATOM 5247 N N . GLN B 1 92 ? -28.084 22.067 69.770 1.00 13.86 92 GLN B N 1
ATOM 5248 C CA . GLN B 1 92 ? -27.270 23.117 69.144 1.00 18.94 92 GLN B CA 1
ATOM 5249 C C . GLN B 1 92 ? -26.631 22.609 67.859 1.00 15.39 92 GLN B C 1
ATOM 5250 O O . GLN B 1 92 ? -26.388 21.400 67.703 1.00 13.40 92 GLN B O 1
ATOM 5264 N N . PRO B 1 93 ? -26.335 23.503 66.929 1.00 20.60 93 PRO B N 1
ATOM 5265 C CA . PRO B 1 93 ? -25.772 23.036 65.655 1.00 19.72 93 PRO B CA 1
ATOM 5266 C C . PRO B 1 93 ? -24.426 22.370 65.885 1.00 10.92 93 PRO B C 1
ATOM 5267 O O . PRO B 1 93 ? -23.707 22.656 66.843 1.00 14.36 93 PRO B O 1
ATOM 5278 N N . LEU B 1 94 ? -24.179 21.343 65.081 1.00 11.44 94 LEU B N 1
ATOM 5279 C CA . LEU B 1 94 ? -22.842 20.845 64.894 1.00 14.14 94 LEU B CA 1
ATOM 5280 C C . LEU B 1 94 ? -22.046 21.942 64.187 1.00 14.98 94 LEU B C 1
ATOM 5281 O O . LEU B 1 94 ? -22.622 22.777 63.484 1.00 11.65 94 LEU B O 1
ATOM 5297 N N . ARG B 1 95 ? -20.728 21.923 64.353 1.00 13.17 95 ARG B N 1
ATOM 5298 C CA . ARG B 1 95 ? -19.880 23.021 63.892 1.00 15.74 95 ARG B CA 1
ATOM 5299 C C . ARG B 1 95 ? -18.821 22.539 62.923 1.00 6.78 95 ARG B C 1
ATOM 5300 O O . ARG B 1 95 ? -18.109 21.573 63.198 1.00 12.89 95 ARG B O 1
ATOM 5321 N N . VAL B 1 96 ? -18.710 23.248 61.800 1.00 11.90 96 VAL B N 1
ATOM 5322 C CA . VAL B 1 96 ? -17.769 22.895 60.757 1.00 9.17 96 VAL B CA 1
ATOM 5323 C C . VAL B 1 96 ? -16.375 22.907 61.310 1.00 11.20 96 VAL B C 1
ATOM 5324 O O . VAL B 1 96 ? -15.998 23.808 62.065 1.00 11.19 96 VAL B O 1
ATOM 5337 N N . GLY B 1 97 ? -15.597 21.887 60.947 1.00 12.56 97 GLY B N 1
ATOM 5338 C CA . GLY B 1 97 ? -14.201 21.811 61.312 1.00 19.71 97 GLY B CA 1
ATOM 5339 C C . GLY B 1 97 ? -13.950 21.089 62.607 1.00 18.17 97 GLY B C 1
ATOM 5340 O O . GLY B 1 97 ? -12.814 20.725 62.875 1.00 22.80 97 GLY B O 1
ATOM 5344 N N . GLY B 1 98 ? -15.013 20.861 63.415 1.00 14.13 98 GLY B N 1
ATOM 5345 C CA . GLY B 1 98 ? -14.898 20.123 64.654 1.00 17.84 98 GLY B CA 1
ATOM 5346 C C . GLY B 1 98 ? -15.159 18.616 64.503 1.00 17.69 98 GLY B C 1
ATOM 5347 O O . GLY B 1 98 ? -15.729 18.116 63.541 1.00 20.02 98 GLY B O 1
ATOM 5351 N N . GLU B 1 99 ? -14.701 17.867 65.487 1.00 11.80 99 GLU B N 1
ATOM 5352 C CA . GLU B 1 99 ? -14.993 16.449 65.615 1.00 14.00 99 GLU B CA 1
ATOM 5353 C C . GLU B 1 99 ? -16.348 16.273 66.271 1.00 19.11 99 GLU B C 1
ATOM 5354 O O . GLU B 1 99 ? -16.897 17.188 66.903 1.00 15.09 99 GLU B O 1
ATOM 5366 N N . ALA B 1 100 ? -16.909 15.083 66.099 1.00 10.42 100 ALA B N 1
ATOM 5367 C CA . ALA B 1 100 ? -18.204 14.785 66.698 1.00 12.31 100 ALA B CA 1
ATOM 5368 C C . ALA B 1 100 ? -18.248 13.288 66.903 1.00 9.63 100 ALA B C 1
ATOM 5369 O O . ALA B 1 100 ? -17.542 12.539 66.218 1.00 15.79 100 ALA B O 1
ATOM 5376 N N . SER B 1 101 ? -19.025 12.860 67.886 1.00 13.03 101 SER B N 1
ATOM 5377 C CA . SER B 1 101 ? -19.284 11.439 68.078 1.00 13.83 101 SER B CA 1
ATOM 5378 C C . SER B 1 101 ? -20.756 11.139 67.836 1.00 14.01 101 SER B C 1
ATOM 5379 O O . SER B 1 101 ? -21.623 11.969 68.134 1.00 19.34 101 SER B O 1
ATOM 5387 N N . ARG B 1 102 ? -21.020 9.968 67.250 1.00 12.33 102 ARG B N 1
ATOM 5388 C CA . ARG B 1 102 ? -22.379 9.479 67.058 1.00 16.97 102 ARG B CA 1
ATOM 5389 C C . ARG B 1 102 ? -22.538 8.194 67.857 1.00 9.98 102 ARG B C 1
ATOM 5390 O O . ARG B 1 102 ? -21.764 7.250 67.696 1.00 13.20 102 ARG B O 1
ATOM 5411 N N . THR B 1 103 ? -23.509 8.168 68.739 1.00 11.98 103 THR B N 1
ATOM 5412 C CA . THR B 1 103 ? -23.844 6.966 69.497 1.00 13.52 103 THR B CA 1
ATOM 5413 C C . THR B 1 103 ? -25.158 6.427 68.952 1.00 15.31 103 THR B C 1
ATOM 5414 O O . THR B 1 103 ? -26.153 7.151 68.905 1.00 15.49 103 THR B O 1
ATOM 5425 N N . SER B 1 104 ? -25.161 5.168 68.532 1.00 12.39 104 SER B N 1
ATOM 5426 C CA . SER B 1 104 ? -26.265 4.661 67.729 1.00 21.44 104 SER B CA 1
ATOM 5427 C C . SER B 1 104 ? -26.853 3.383 68.313 1.00 22.42 104 SER B C 1
ATOM 5428 O O . SER B 1 104 ? -26.127 2.547 68.857 1.00 17.09 104 SER B O 1
ATOM 5436 N N . THR B 1 105 ? -28.171 3.212 68.146 1.00 23.60 105 THR B N 1
ATOM 5437 C CA . THR B 1 105 ? -28.811 1.967 68.583 1.00 31.22 105 THR B CA 1
ATOM 5438 C C . THR B 1 105 ? -30.040 1.634 67.745 1.00 27.84 105 THR B C 1
ATOM 5439 O O . THR B 1 105 ? -30.687 2.517 67.163 1.00 26.61 105 THR B O 1
ATOM 5450 N N . ILE B 1 106 ? -30.282 0.329 67.612 1.00 26.55 106 ILE B N 1
ATOM 5451 C CA . ILE B 1 106 ? -31.526 -0.198 67.045 1.00 27.47 106 ILE B CA 1
ATOM 5452 C C . ILE B 1 106 ? -32.622 0.001 68.094 1.00 22.78 106 ILE B C 1
ATOM 5453 O O . ILE B 1 106 ? -32.623 -0.646 69.142 1.00 33.08 106 ILE B O 1
ATOM 5469 N N . LEU B 1 107 ? -33.538 0.918 67.816 1.00 20.34 107 LEU B N 1
ATOM 5470 C CA . LEU B 1 107 ? -34.628 1.214 68.717 1.00 19.46 107 LEU B CA 1
ATOM 5471 C C . LEU B 1 107 ? -35.767 0.208 68.609 1.00 28.21 107 LEU B C 1
ATOM 5472 O O . LEU B 1 107 ? -36.349 -0.171 69.623 1.00 30.73 107 LEU B O 1
ATOM 5488 N N . ARG B 1 108 ? -36.130 -0.184 67.395 1.00 31.24 108 ARG B N 1
ATOM 5489 C CA . ARG B 1 108 ? -37.271 -1.067 67.215 1.00 24.00 108 ARG B CA 1
ATOM 5490 C C . ARG B 1 108 ? -37.250 -1.688 65.841 1.00 24.16 108 ARG B C 1
ATOM 5491 O O . ARG B 1 108 ? -36.746 -1.111 64.867 1.00 23.93 108 ARG B O 1
ATOM 5512 N N . VAL B 1 109 ? -37.794 -2.899 65.790 1.00 23.10 109 VAL B N 1
ATOM 5513 C CA . VAL B 1 109 ? -38.018 -3.614 64.554 1.00 17.47 109 VAL B CA 1
ATOM 5514 C C . VAL B 1 109 ? -39.442 -4.128 64.568 1.00 22.43 109 VAL B C 1
ATOM 5515 O O . VAL B 1 109 ? -39.913 -4.637 65.598 1.00 22.73 109 VAL B O 1
ATOM 5528 N N . GLU B 1 110 ? -40.129 -3.984 63.441 1.00 21.69 110 GLU B N 1
ATOM 5529 C CA . GLU B 1 110 ? -41.497 -4.483 63.316 1.00 26.66 110 GLU B CA 1
ATOM 5530 C C . GLU B 1 110 ? -41.672 -5.080 61.932 1.00 28.55 110 GLU B C 1
ATOM 5531 O O . GLU B 1 110 ? -41.319 -4.461 60.933 1.00 22.60 110 GLU B O 1
ATOM 5543 N N . GLU B 1 111 ? -42.197 -6.292 61.869 1.00 19.89 111 GLU B N 1
ATOM 5544 C CA . GLU B 1 111 ? -42.596 -6.893 60.608 1.00 20.93 111 GLU B CA 1
ATOM 5545 C C . GLU B 1 111 ? -44.100 -7.084 60.663 1.00 29.36 111 GLU B C 1
ATOM 5546 O O . GLU B 1 111 ? -44.613 -7.715 61.597 1.00 20.45 111 GLU B O 1
ATOM 5558 N N . LYS B 1 112 ? -44.792 -6.500 59.690 1.00 24.03 112 LYS B N 1
ATOM 5559 C CA . LYS B 1 112 ? -46.240 -6.453 59.614 1.00 29.07 112 LYS B CA 1
ATOM 5560 C C . LYS B 1 112 ? -46.626 -6.397 58.144 1.00 32.99 112 LYS B C 1
ATOM 5561 O O . LYS B 1 112 ? -45.805 -6.080 57.281 1.00 42.88 112 LYS B O 1
ATOM 5580 N N . HIS B 1 113 ? -47.885 -6.733 57.866 1.00 39.91 113 HIS B N 1
ATOM 5581 C CA . HIS B 1 113 ? -48.383 -6.748 56.500 1.00 38.60 113 HIS B CA 1
ATOM 5582 C C . HIS B 1 113 ? -48.731 -5.336 56.052 1.00 44.87 113 HIS B C 1
ATOM 5583 O O . HIS B 1 113 ? -49.296 -4.545 56.816 1.00 35.54 113 HIS B O 1
ATOM 5597 N N . GLY B 1 114 ? -48.354 -5.039 54.800 1.00 53.94 114 GLY B N 1
ATOM 5598 C CA . GLY B 1 114 ? -48.795 -3.811 54.172 1.00 60.81 114 GLY B CA 1
ATOM 5599 C C . GLY B 1 114 ? -49.477 -4.114 52.852 1.00 80.94 114 GLY B C 1
ATOM 5600 O O . GLY B 1 114 ? -49.495 -5.260 52.397 1.00 77.08 114 GLY B O 1
ATOM 5604 N N . ARG B 1 115 ? -50.044 -3.052 52.258 1.00 93.69 115 ARG B N 1
ATOM 5605 C CA . ARG B 1 115 ? -50.652 -3.166 50.936 1.00 95.62 115 ARG B CA 1
ATOM 5606 C C . ARG B 1 115 ? -49.696 -3.854 49.954 1.00 89.53 115 ARG B C 1
ATOM 5607 O O . ARG B 1 115 ? -50.125 -4.646 49.098 1.00 75.08 115 ARG B O 1
ATOM 5628 N N . SER B 1 116 ? -48.377 -3.586 50.084 1.00 96.13 116 SER B N 1
ATOM 5629 C CA . SER B 1 116 ? -47.391 -4.216 49.205 1.00 97.44 116 SER B CA 1
ATOM 5630 C C . SER B 1 116 ? -47.412 -5.717 49.321 1.00 78.74 116 SER B C 1
ATOM 5631 O O . SER B 1 116 ? -47.367 -6.412 48.316 1.00 73.98 116 SER B O 1
ATOM 5639 N N . GLY B 1 117 ? -47.453 -6.211 50.532 1.00 72.72 117 GLY B N 1
ATOM 5640 C CA . GLY B 1 117 ? -46.900 -7.478 50.954 1.00 60.36 117 GLY B CA 1
ATOM 5641 C C . GLY B 1 117 ? -46.272 -7.306 52.315 1.00 45.30 117 GLY B C 1
ATOM 5642 O O . GLY B 1 117 ? -46.644 -6.388 53.065 1.00 37.09 117 GLY B O 1
ATOM 5646 N N . ALA B 1 118 ? -45.320 -8.156 52.687 1.00 34.08 118 ALA B N 1
ATOM 5647 C CA . ALA B 1 118 ? -44.686 -8.044 53.986 1.00 42.28 118 ALA B CA 1
ATOM 5648 C C . ALA B 1 118 ? -43.727 -6.841 54.042 1.00 52.27 118 ALA B C 1
ATOM 5649 O O . ALA B 1 118 ? -42.943 -6.585 53.119 1.00 43.83 118 ALA B O 1
ATOM 5656 N N . LEU B 1 119 ? -43.822 -6.085 55.130 1.00 38.44 119 LEU B N 1
ATOM 5657 C CA . LEU B 1 119 ? -43.029 -4.900 55.364 1.00 33.46 119 LEU B CA 1
ATOM 5658 C C . LEU B 1 119 ? -42.224 -5.086 56.641 1.00 38.42 119 LEU B C 1
ATOM 5659 O O . LEU B 1 119 ? -42.744 -5.549 57.666 1.00 31.68 119 LEU B O 1
ATOM 5675 N N . LEU B 1 120 ? -40.954 -4.699 56.585 1.00 25.92 120 LEU B N 1
ATOM 5676 C CA . LEU B 1 120 ? -40.081 -4.714 57.755 1.00 22.35 120 LEU B CA 1
ATOM 5677 C C . LEU B 1 120 ? -39.622 -3.294 58.028 1.00 25.32 120 LEU B C 1
ATOM 5678 O O . LEU B 1 120 ? -38.988 -2.664 57.173 1.00 22.47 120 LEU B O 1
ATOM 5694 N N . PHE B 1 121 ? -39.982 -2.784 59.202 1.00 21.10 121 PHE B N 1
ATOM 5695 C CA . PHE B 1 121 ? -39.644 -1.436 59.620 1.00 24.87 121 PHE B CA 1
ATOM 5696 C C . PHE B 1 121 ? -38.572 -1.506 60.690 1.00 26.29 121 PHE B C 1
ATOM 5697 O O . PHE B 1 121 ? -38.753 -2.178 61.717 1.00 20.62 121 PHE B O 1
ATOM 5714 N N . VAL B 1 122 ? -37.483 -0.787 60.462 1.00 20.10 122 VAL B N 1
ATOM 5715 C CA . VAL B 1 122 ? -36.368 -0.695 61.387 1.00 17.86 122 VAL B CA 1
ATOM 5716 C C . VAL B 1 122 ? -36.198 0.775 61.756 1.00 22.18 122 VAL B C 1
ATOM 5717 O O . VAL B 1 122 ? -36.075 1.627 60.864 1.00 16.44 122 VAL B O 1
ATOM 5730 N N . THR B 1 123 ? -36.224 1.075 63.055 1.00 19.79 123 THR B N 1
ATOM 5731 C CA . THR B 1 123 ? -35.922 2.412 63.532 1.00 23.93 123 THR B CA 1
ATOM 5732 C C . THR B 1 123 ? -34.584 2.404 64.253 1.00 24.47 123 THR B C 1
ATOM 5733 O O . THR B 1 123 ? -34.386 1.644 65.214 1.00 21.20 123 THR B O 1
ATOM 5744 N N . LEU B 1 124 ? -33.680 3.261 63.775 1.00 23.65 124 LEU B N 1
ATOM 5745 C CA . LEU B 1 124 ? -32.399 3.543 64.394 1.00 15.59 124 LEU B CA 1
ATOM 5746 C C . LEU B 1 124 ? -32.487 4.803 65.233 1.00 15.25 124 LEU B C 1
ATOM 5747 O O . LEU B 1 124 ? -33.235 5.721 64.925 1.00 18.11 124 LEU B O 1
ATOM 5763 N N . ARG B 1 125 ? -31.716 4.842 66.310 1.00 15.75 125 ARG B N 1
ATOM 5764 C CA . ARG B 1 125 ? -31.631 6.021 67.151 1.00 18.48 125 ARG B CA 1
ATOM 5765 C C . ARG B 1 125 ? -30.182 6.491 67.126 1.00 17.86 125 ARG B C 1
ATOM 5766 O O . ARG B 1 125 ? -29.263 5.713 67.424 1.00 17.31 125 ARG B O 1
ATOM 5787 N N . HIS B 1 126 ? -29.982 7.764 66.791 1.00 18.65 126 HIS B N 1
ATOM 5788 C CA . HIS B 1 126 ? -28.660 8.351 66.793 1.00 11.16 126 HIS B CA 1
ATOM 5789 C C . HIS B 1 126 ? -28.575 9.555 67.715 1.00 14.05 126 HIS B C 1
ATOM 5790 O O . HIS B 1 126 ? -29.412 10.460 67.620 1.00 17.38 126 HIS B O 1
ATOM 5804 N N . ASP B 1 127 ? -27.512 9.620 68.517 1.00 14.90 127 ASP B N 1
ATOM 5805 C CA . ASP B 1 127 ? -27.221 10.796 69.310 1.00 17.23 127 ASP B CA 1
ATOM 5806 C C . ASP B 1 127 ? -25.852 11.365 68.969 1.00 11.69 127 ASP B C 1
ATOM 5807 O O . ASP B 1 127 ? -24.840 10.660 69.092 1.00 13.57 127 ASP B O 1
ATOM 5816 N N . TYR B 1 128 ? -25.810 12.661 68.645 1.00 10.51 128 TYR B N 1
ATOM 5817 C CA . TYR B 1 128 ? -24.597 13.304 68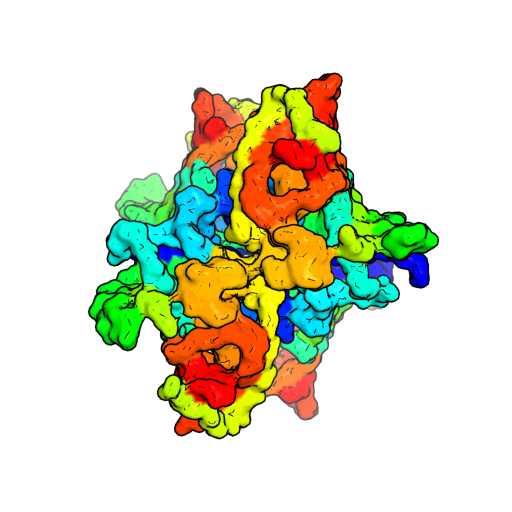.155 1.00 16.76 128 TYR B CA 1
ATOM 5818 C C . TYR B 1 128 ? -24.062 14.263 69.209 1.00 15.72 128 TYR B C 1
ATOM 5819 O O . TYR B 1 128 ? -24.790 15.140 69.673 1.00 12.30 128 TYR B O 1
ATOM 5837 N N . ARG B 1 129 ? -22.794 14.102 69.574 1.00 19.13 129 ARG B N 1
ATOM 5838 C CA . ARG B 1 129 ? -22.153 14.955 70.562 1.00 17.44 129 ARG B CA 1
ATOM 5839 C C . ARG B 1 129 ? -20.927 15.625 69.965 1.00 15.63 129 ARG B C 1
ATOM 5840 O O . ARG B 1 129 ? -20.269 15.087 69.070 1.00 13.68 129 ARG B O 1
ATOM 5861 N N . GLN B 1 130 ? -20.651 16.820 70.472 1.00 12.78 130 GLN B N 1
ATOM 5862 C CA . GLN B 1 130 ? -19.479 17.600 70.108 1.00 23.30 130 GLN B CA 1
ATOM 5863 C C . GLN B 1 130 ? -19.070 18.399 71.337 1.00 14.11 130 GLN B C 1
ATOM 5864 O O . GLN B 1 130 ? -19.905 19.062 71.938 1.00 12.89 130 GLN B O 1
ATOM 5878 N N . ASP B 1 131 ? -17.793 18.359 71.685 1.00 16.34 131 ASP B N 1
ATOM 5879 C CA . ASP B 1 131 ? -17.272 19.122 72.839 1.00 16.68 131 ASP B CA 1
ATOM 5880 C C . ASP B 1 131 ? -17.966 18.666 74.117 1.00 18.02 131 ASP B C 1
ATOM 5881 O O . ASP B 1 131 ? -18.143 19.437 75.038 1.00 19.17 131 ASP B O 1
ATOM 5890 N N . GLY B 1 132 ? -18.426 17.423 74.154 1.00 18.06 132 GLY B N 1
ATOM 5891 C CA . GLY B 1 132 ? -19.069 16.888 75.340 1.00 16.75 132 GLY B CA 1
ATOM 5892 C C . GLY B 1 132 ? -20.518 17.263 75.537 1.00 23.65 132 GLY B C 1
ATOM 5893 O O . GLY B 1 132 ? -21.093 16.918 76.576 1.00 25.69 132 GLY B O 1
ATOM 5897 N N . GLN B 1 133 ? -21.125 17.982 74.606 1.00 16.67 133 GLN B N 1
ATOM 5898 C CA . GLN B 1 133 ? -22.522 18.366 74.711 1.00 14.82 133 GLN B CA 1
ATOM 5899 C C . GLN B 1 133 ? -23.330 17.623 73.644 1.00 21.06 133 GLN B C 1
ATOM 5900 O O . GLN B 1 133 ? -22.842 17.387 72.531 1.00 16.98 133 GLN B O 1
ATOM 5914 N N . LEU B 1 134 ? -24.571 17.291 73.975 1.00 16.40 134 LEU B N 1
ATOM 5915 C CA . LEU B 1 134 ? -25.492 16.724 73.003 1.00 17.94 134 LEU B CA 1
ATOM 5916 C C . LEU B 1 134 ? -25.944 17.789 72.016 1.00 18.20 134 LEU B C 1
ATOM 5917 O O . LEU B 1 134 ? -26.627 18.750 72.388 1.00 17.08 134 LEU B O 1
ATOM 5933 N N . ALA B 1 135 ? -25.595 17.603 70.740 1.00 12.21 135 ALA B N 1
ATOM 5934 C CA . ALA B 1 135 ? -25.953 18.597 69.744 1.00 16.14 135 ALA B CA 1
ATOM 5935 C C . ALA B 1 135 ? -27.294 18.308 69.092 1.00 14.39 135 ALA B C 1
ATOM 5936 O O . ALA B 1 135 ? -28.089 19.233 68.827 1.00 10.83 135 ALA B O 1
ATOM 5943 N N . LEU B 1 136 ? -27.564 17.027 68.846 1.00 10.72 136 LEU B N 1
ATOM 5944 C CA . LEU B 1 136 ? -28.596 16.583 67.922 1.00 17.13 136 LEU B CA 1
ATOM 5945 C C . LEU B 1 136 ? -28.975 15.177 68.330 1.00 11.86 136 LEU B C 1
ATOM 5946 O O . LEU B 1 136 ? -28.096 14.346 68.594 1.00 9.94 136 LEU B O 1
ATOM 5962 N N . SER B 1 137 ? -30.285 14.898 68.354 1.00 13.20 137 SER B N 1
ATOM 5963 C CA . SER B 1 137 ? -30.750 13.524 68.456 1.00 12.40 137 SER B CA 1
ATOM 5964 C C . SER B 1 137 ? -31.647 13.199 67.262 1.00 16.47 137 SER B C 1
ATOM 5965 O O . SER B 1 137 ? -32.428 14.047 66.818 1.00 17.34 137 SER B O 1
ATOM 5973 N N . GLU B 1 138 ? -31.581 11.952 66.800 1.00 12.69 138 GLU B N 1
ATOM 5974 C CA . GLU B 1 138 ? -32.274 11.512 65.603 1.00 15.65 138 GLU B CA 1
ATOM 5975 C C . GLU B 1 138 ? -32.825 10.097 65.718 1.00 11.20 138 GLU B C 1
ATOM 5976 O O . GLU B 1 138 ? -32.164 9.188 66.229 1.00 13.94 138 GLU B O 1
ATOM 5988 N N . GLU B 1 139 ? -34.016 9.911 65.138 1.00 10.00 139 GLU B N 1
ATOM 5989 C CA . GLU B 1 139 ? -34.547 8.591 64.802 1.00 17.16 139 GLU B CA 1
ATOM 5990 C C . GLU B 1 139 ? -34.708 8.518 63.293 1.00 12.86 139 GLU B C 1
ATOM 5991 O O . GLU B 1 139 ? -35.093 9.489 62.658 1.00 14.47 139 GLU B O 1
ATOM 6003 N N . HIS B 1 140 ? -34.354 7.383 62.723 1.00 12.73 140 HIS B N 1
ATOM 6004 C CA . HIS B 1 140 ? -34.355 7.168 61.271 1.00 14.18 140 HIS B CA 1
ATOM 6005 C C . HIS B 1 140 ? -35.132 5.879 61.026 1.00 13.16 140 HIS B C 1
ATOM 6006 O O . HIS B 1 140 ? -34.758 4.824 61.540 1.00 12.64 140 HIS B O 1
ATOM 6020 N N . ASP B 1 141 ? -36.205 5.980 60.251 1.00 11.18 141 ASP B N 1
ATOM 6021 C CA . ASP B 1 141 ? -37.044 4.835 59.921 1.00 16.84 141 ASP B CA 1
ATOM 6022 C C . ASP B 1 141 ? -36.620 4.291 58.568 1.00 19.16 141 ASP B C 1
ATOM 6023 O O . ASP B 1 141 ? -36.652 5.031 57.568 1.00 19.87 141 ASP B O 1
ATOM 6032 N N . ILE B 1 142 ? -36.207 3.022 58.537 1.00 21.40 142 ILE B N 1
ATOM 6033 C CA . ILE B 1 142 ? -35.914 2.295 57.311 1.00 14.71 142 ILE B CA 1
ATOM 6034 C C . ILE B 1 142 ? -36.958 1.203 57.085 1.00 22.51 142 ILE B C 1
ATOM 6035 O O . ILE B 1 142 ? -37.289 0.443 58.002 1.00 20.79 142 ILE B O 1
ATOM 6051 N N . VAL B 1 143 ? -37.401 1.048 55.848 1.00 20.41 143 VAL B N 1
ATOM 6052 C CA . VAL B 1 143 ? -38.381 0.019 55.513 1.00 23.51 143 VAL B CA 1
ATOM 6053 C C . VAL B 1 143 ? -37.855 -0.855 54.378 1.00 26.25 143 VAL B C 1
ATOM 6054 O O . VAL B 1 143 ? -37.199 -0.369 53.453 1.00 24.67 143 VAL B O 1
ATOM 6067 N N . TYR B 1 144 ? -38.148 -2.155 54.478 1.00 27.70 144 TYR B N 1
ATOM 6068 C CA . TYR B 1 144 ? -37.857 -3.145 53.447 1.00 28.24 144 TYR B CA 1
ATOM 6069 C C . TYR B 1 144 ? -39.163 -3.712 52.911 1.00 34.20 144 TYR B C 1
ATOM 6070 O O . TYR B 1 144 ? -39.991 -4.182 53.692 1.00 28.98 144 TYR B O 1
ATOM 6088 N N . ARG B 1 145 ? -39.340 -3.687 51.590 1.00 34.50 145 ARG B N 1
ATOM 6089 C CA . ARG B 1 145 ? -40.611 -4.086 50.982 1.00 43.74 145 ARG B CA 1
ATOM 6090 C C . ARG B 1 145 ? -40.359 -4.995 49.788 1.00 63.58 145 ARG B C 1
ATOM 6091 O O . ARG B 1 145 ? -39.308 -4.954 49.154 1.00 63.07 145 ARG B O 1
ATOM 6112 N N . GLU B 1 146 ? -41.376 -5.809 49.458 1.00 76.58 146 GLU B N 1
ATOM 6113 C CA . GLU B 1 146 ? -41.286 -6.709 48.315 1.00 75.32 146 GLU B CA 1
ATOM 6114 C C . GLU B 1 146 ? -41.181 -5.890 47.021 1.00 64.65 146 GLU B C 1
ATOM 6115 O O . GLU B 1 146 ? -41.803 -4.842 46.870 1.00 59.19 146 GLU B O 1
ATOM 6127 N N . PRO B 1 147 ? -40.411 -6.406 46.032 1.00 68.78 147 PRO B N 1
ATOM 6128 C CA . PRO B 1 147 ? -40.127 -5.592 44.831 1.00 65.99 147 PRO B CA 1
ATOM 6129 C C . PRO B 1 147 ? -41.293 -5.403 43.870 1.00 76.15 147 PRO B C 1
ATOM 6130 O O . PRO B 1 147 ? -41.144 -5.519 42.650 1.00 79.79 147 PRO B O 1
ATOM 6141 N N . THR B 1 148 ? -42.452 -5.070 44.402 1.00 86.99 148 THR B N 1
ATOM 6142 C CA . THR B 1 148 ? -43.654 -4.852 43.606 1.00 86.83 148 THR B CA 1
ATOM 6143 C C . THR B 1 148 ? -43.597 -3.457 42.993 1.00 90.10 148 THR B C 1
ATOM 6144 O O . THR B 1 148 ? -42.657 -2.682 43.221 1.00 88.67 148 THR B O 1
ATOM 6155 N N . PRO B 1 149 ? -44.575 -3.103 42.165 0.94 92.57 149 PRO B N 1
ATOM 6156 C CA . PRO B 1 149 ? -44.567 -1.768 41.525 0.94 94.29 149 PRO B CA 1
ATOM 6157 C C . PRO B 1 149 ? -44.639 -0.651 42.547 0.94 88.05 149 PRO B C 1
ATOM 6158 O O . PRO B 1 149 ? -45.363 -0.749 43.551 0.94 77.25 149 PRO B O 1
ATOM 6169 N N . PRO B 1 150 ? -43.898 0.434 42.327 1.00 88.92 150 PRO B N 1
ATOM 6170 C CA . PRO B 1 150 ? -43.904 1.541 43.292 1.00 89.18 150 PRO B CA 1
ATOM 6171 C C . PRO B 1 150 ? -45.107 2.467 43.155 1.00 77.55 150 PRO B C 1
ATOM 6172 O O . PRO B 1 150 ? -45.755 2.561 42.108 1.00 74.75 150 PRO B O 1
ATOM 6183 N N . LYS B 1 151 ? -45.381 3.170 44.261 1.00 66.78 151 LYS B N 1
ATOM 6184 C CA . LYS B 1 151 ? -46.462 4.145 44.318 1.00 56.28 151 LYS B CA 1
ATOM 6185 C C . LYS B 1 151 ? -46.178 5.306 43.370 1.00 60.00 151 LYS B C 1
ATOM 6186 O O . LYS B 1 151 ? -45.086 5.873 43.375 1.00 49.76 151 LYS B O 1
ATOM 6205 N N . LEU B 1 152 ? -47.161 5.669 42.549 1.00 65.89 152 LEU B N 1
ATOM 6206 C CA . LEU B 1 152 ? -46.989 6.737 41.568 1.00 61.71 152 LEU B CA 1
ATOM 6207 C C . LEU B 1 152 ? -47.715 8.019 41.961 1.00 62.16 152 LEU B C 1
ATOM 6208 O O . LEU B 1 152 ? -47.394 9.083 41.419 1.00 47.14 152 LEU B O 1
ATOM 6224 N N . GLY B 1 153 ? -48.640 7.963 42.917 1.00 59.64 153 GLY B N 1
ATOM 6225 C CA . GLY B 1 153 ? -49.361 9.161 43.297 1.00 63.13 153 GLY B CA 1
ATOM 6226 C C . GLY B 1 153 ? -50.274 8.943 44.477 1.00 65.16 153 GLY B C 1
ATOM 6227 O O . GLY B 1 153 ? -49.868 8.302 45.449 1.00 58.16 153 GLY B O 1
ATOM 6231 N N . GLY B 1 154 ? -51.509 9.447 44.392 1.00 72.71 154 GLY B N 1
ATOM 6232 C CA . GLY B 1 154 ? -52.456 9.362 45.482 1.00 68.31 154 GLY B CA 1
ATOM 6233 C C . GLY B 1 154 ? -52.042 10.260 46.625 1.00 67.70 154 GLY B C 1
ATOM 6234 O O . GLY B 1 154 ? -51.976 11.487 46.466 1.00 58.89 154 GLY B O 1
ATOM 6238 N N . THR B 1 155 ? -51.730 9.647 47.770 1.00 59.22 155 THR B N 1
ATOM 6239 C CA . THR B 1 155 ? -51.231 10.314 48.971 1.00 77.94 155 THR B CA 1
ATOM 6240 C C . THR B 1 155 ? -51.978 11.584 49.390 1.00 76.09 155 THR B C 1
ATOM 6241 O O . THR B 1 155 ? -52.739 11.557 50.369 1.00 72.39 155 THR B O 1
ATOM 6252 N N . GLU B 1 156 ? -51.776 12.684 48.663 1.00 61.75 156 GLU B N 1
ATOM 6253 C CA . GLU B 1 156 ? -52.273 14.007 49.018 1.00 45.56 156 GLU B CA 1
ATOM 6254 C C . GLU B 1 156 ? -52.027 14.950 47.843 1.00 37.09 156 GLU B C 1
ATOM 6255 O O . GLU B 1 156 ? -51.066 14.779 47.089 1.00 40.49 156 GLU B O 1
ATOM 6267 N N . ALA B 1 157 ? -52.888 15.950 47.692 1.00 35.36 157 ALA B N 1
ATOM 6268 C CA . ALA B 1 157 ? -52.607 16.962 46.681 1.00 34.69 157 ALA B CA 1
ATOM 6269 C C . ALA B 1 157 ? -51.558 17.959 47.197 1.00 34.82 157 ALA B C 1
ATOM 6270 O O . ALA B 1 157 ? -51.330 18.095 48.401 1.00 26.36 157 ALA B O 1
ATOM 6277 N N . LEU B 1 158 ? -50.938 18.670 46.254 1.00 29.82 158 LEU B N 1
ATOM 6278 C CA . LEU B 1 158 ? -49.928 19.677 46.561 1.00 35.47 158 LEU B CA 1
ATOM 6279 C C . LEU B 1 158 ? -50.580 20.938 47.115 1.00 22.01 158 LEU B C 1
ATOM 6280 O O . LEU B 1 158 ? -51.188 21.666 46.339 1.00 30.83 158 LEU B O 1
ATOM 6296 N N . PRO B 1 159 ? -50.436 21.219 48.407 1.00 33.31 159 PRO B N 1
ATOM 6297 C CA . PRO B 1 159 ? -51.116 22.410 48.937 1.00 33.86 159 PRO B CA 1
ATOM 6298 C C . PRO B 1 159 ? -50.343 23.685 48.618 1.00 43.86 159 PRO B C 1
ATOM 6299 O O . PRO B 1 159 ? -49.189 23.666 48.191 1.00 40.73 159 PRO B O 1
ATOM 6310 N N . GLU B 1 160 ? -51.035 24.800 48.802 1.00 36.82 160 GLU B N 1
ATOM 6311 C CA . GLU B 1 160 ? -50.472 26.137 48.662 1.00 54.85 160 GLU B CA 1
ATOM 6312 C C . GLU B 1 160 ? -50.257 26.711 50.057 1.00 46.64 160 GLU B C 1
ATOM 6313 O O . GLU B 1 160 ? -51.163 26.687 50.890 1.00 53.98 160 GLU B O 1
ATOM 6325 N N . GLY B 1 161 ? -49.064 27.203 50.320 1.00 42.40 161 GLY B N 1
ATOM 6326 C CA . GLY B 1 161 ? -48.723 27.642 51.652 1.00 35.91 161 GLY B CA 1
ATOM 6327 C C . GLY B 1 161 ? -48.170 29.053 51.661 1.00 30.70 161 GLY B C 1
ATOM 6328 O O . GLY B 1 161 ? -48.459 29.876 50.792 1.00 32.01 161 GLY B O 1
ATOM 6332 N N . ASP B 1 162 ? -47.353 29.319 52.678 1.00 29.00 162 ASP B N 1
ATOM 6333 C CA . ASP B 1 162 ? -46.748 30.627 52.863 1.00 35.68 162 ASP B CA 1
ATOM 6334 C C . ASP B 1 162 ? -45.488 30.797 52.038 1.00 24.98 162 ASP B C 1
ATOM 6335 O O . ASP B 1 162 ? -45.076 31.930 51.784 1.00 33.21 162 ASP B O 1
ATOM 6344 N N . TRP B 1 163 ? -44.844 29.711 51.635 1.00 24.65 163 TRP B N 1
ATOM 6345 C CA . TRP B 1 163 ? -43.649 29.829 50.811 1.00 28.38 163 TRP B CA 1
ATOM 6346 C C . TRP B 1 163 ? -43.581 28.608 49.906 1.00 29.26 163 TRP B C 1
ATOM 6347 O O . TRP B 1 163 ? -44.197 27.575 50.186 1.00 25.51 163 TRP B O 1
ATOM 6368 N N . ARG B 1 164 ? -42.799 28.727 48.835 1.00 32.69 164 ARG B N 1
ATOM 6369 C CA . ARG B 1 164 ? -42.569 27.617 47.923 1.00 40.17 164 ARG B CA 1
ATOM 6370 C C . ARG B 1 164 ? -41.280 27.854 47.146 1.00 37.19 164 ARG B C 1
ATOM 6371 O O . ARG B 1 164 ? -40.911 28.992 46.855 1.00 33.95 164 ARG B O 1
ATOM 6392 N N . GLU B 1 165 ? -40.620 26.753 46.789 1.00 34.53 165 GLU B N 1
ATOM 6393 C CA . GLU B 1 165 ? -39.443 26.761 45.927 1.00 29.85 165 GLU B CA 1
ATOM 6394 C C . GLU B 1 165 ? -39.608 25.673 44.877 1.00 35.96 165 GLU B C 1
ATOM 6395 O O . GLU B 1 165 ? -40.019 24.553 45.197 1.00 29.58 165 GLU B O 1
ATOM 6407 N N . ALA B 1 166 ? -39.279 25.996 43.631 1.00 36.15 166 ALA B N 1
ATOM 6408 C CA . ALA B 1 166 ? -39.381 25.082 42.504 1.00 28.71 166 ALA B CA 1
ATOM 6409 C C . ALA B 1 166 ? -38.032 24.423 42.237 1.00 24.86 166 ALA B C 1
ATOM 6410 O O . ALA B 1 166 ? -37.003 25.093 42.206 1.00 28.62 166 ALA B O 1
ATOM 6417 N N . LEU B 1 167 ? -38.036 23.117 42.072 1.00 31.13 167 LEU B N 1
ATOM 6418 C CA . LEU B 1 167 ? -36.813 22.354 41.876 1.00 23.31 167 LEU B CA 1
ATOM 6419 C C . LEU B 1 167 ? -36.986 21.517 40.622 1.00 31.12 167 LEU B C 1
ATOM 6420 O O . LEU B 1 167 ? -38.090 21.068 40.306 1.00 23.56 167 LEU B O 1
ATOM 6436 N N . GLU B 1 168 ? -35.882 21.331 39.905 1.00 35.27 168 GLU B N 1
ATOM 6437 C CA . GLU B 1 168 ? -35.830 20.515 38.695 1.00 28.48 168 GLU B CA 1
ATOM 6438 C C . GLU B 1 168 ? -34.676 19.556 38.927 1.00 28.19 168 GLU B C 1
ATOM 6439 O O . GLU B 1 168 ? -33.511 19.934 38.719 1.00 25.49 168 GLU B O 1
ATOM 6451 N N . PRO B 1 169 ? -34.928 18.346 39.428 1.00 20.04 169 PRO B N 1
ATOM 6452 C CA . PRO B 1 169 ? -33.818 17.413 39.669 1.00 15.97 169 PRO B CA 1
ATOM 6453 C C . PRO B 1 169 ? -33.171 17.005 38.349 1.00 25.88 169 PRO B C 1
ATOM 6454 O O . PRO B 1 169 ? -33.760 17.138 37.268 1.00 28.08 169 PRO B O 1
ATOM 6465 N N . ASP B 1 170 ? -31.943 16.492 38.457 1.00 21.84 170 ASP B N 1
ATOM 6466 C CA . ASP B 1 170 ? -31.252 15.886 37.321 1.00 25.11 170 ASP B CA 1
ATOM 6467 C C . ASP B 1 170 ? -30.237 14.898 37.855 1.00 26.91 170 ASP B C 1
ATOM 6468 O O . ASP B 1 170 ? -29.943 14.889 39.055 1.00 20.75 170 ASP B O 1
ATOM 6477 N N . PRO B 1 171 ? -29.691 14.040 36.994 1.00 18.74 171 PRO B N 1
ATOM 6478 C CA . PRO B 1 171 ? -28.818 12.979 37.502 1.00 18.79 171 PRO B CA 1
ATOM 6479 C C . PRO B 1 171 ? -27.566 13.497 38.194 1.00 15.59 171 PRO B C 1
ATOM 6480 O O . PRO B 1 171 ? -26.978 12.775 39.023 1.00 11.71 171 PRO B O 1
ATOM 6491 N N . VAL B 1 172 ? -27.112 14.698 37.868 1.00 19.60 172 VAL B N 1
ATOM 6492 C CA . VAL B 1 172 ? -25.906 15.199 38.503 1.00 11.27 172 VAL B CA 1
ATOM 6493 C C . VAL B 1 172 ? -26.207 15.526 39.958 1.00 10.57 172 VAL B C 1
ATOM 6494 O O . VAL B 1 172 ? -25.429 15.177 40.848 1.00 13.36 172 VAL B O 1
ATOM 6507 N N . LEU B 1 173 ? -27.336 16.201 40.210 1.00 13.71 173 LEU B N 1
ATOM 6508 C CA . LEU B 1 173 ? -27.758 16.497 41.579 1.00 14.32 173 LEU B CA 1
ATOM 6509 C C . LEU B 1 173 ? -27.838 15.218 42.399 1.00 12.02 173 LEU B C 1
ATOM 6510 O O . LEU B 1 173 ? -27.291 15.120 43.500 1.00 8.70 173 LEU B O 1
ATOM 6526 N N . LEU B 1 174 ? -28.496 14.216 41.841 1.00 9.34 174 LEU B N 1
ATOM 6527 C CA . LEU B 1 174 ? -28.686 12.962 42.531 1.00 14.11 174 LEU B CA 1
ATOM 6528 C C . LEU B 1 174 ? -27.368 12.266 42.781 1.00 11.27 174 LEU B C 1
ATOM 6529 O O . LEU B 1 174 ? -27.138 11.730 43.870 1.00 14.42 174 LEU B O 1
ATOM 6545 N N . PHE B 1 175 ? -26.526 12.185 41.749 1.00 12.17 175 PHE B N 1
ATOM 6546 C CA . PHE B 1 175 ? -25.209 11.601 41.906 1.00 14.01 175 PHE B CA 1
ATOM 6547 C C . PHE B 1 175 ? -24.481 12.286 43.076 1.00 12.03 175 PHE B C 1
ATOM 6548 O O . PHE B 1 175 ? -23.859 11.620 43.916 1.00 17.27 175 PHE B O 1
ATOM 6565 N N . ARG B 1 176 ? -24.504 13.627 43.093 1.00 7.70 176 ARG B N 1
ATOM 6566 C CA . ARG B 1 176 ? -23.704 14.375 44.071 1.00 15.55 176 ARG B CA 1
ATOM 6567 C C . ARG B 1 176 ? -24.204 14.140 45.501 1.00 13.27 176 ARG B C 1
ATOM 6568 O O . ARG B 1 176 ? -23.403 13.970 46.412 1.00 14.13 176 ARG B O 1
ATOM 6589 N N . TYR B 1 177 ? -25.518 14.129 45.716 1.00 10.11 177 TYR B N 1
ATOM 6590 C CA . TYR B 1 177 ? -26.028 13.831 47.056 1.00 10.04 177 TYR B CA 1
ATOM 6591 C C . TYR B 1 177 ? -25.613 12.429 47.470 1.00 11.42 177 TYR B C 1
ATOM 6592 O O . TYR B 1 177 ? -25.177 12.220 48.609 1.00 12.83 177 TYR B O 1
ATOM 6610 N N . SER B 1 178 ? -25.703 11.450 46.563 1.00 11.21 178 SER B N 1
ATOM 6611 C CA . SER B 1 178 ? -25.213 10.117 46.903 1.00 9.41 178 SER B CA 1
ATOM 6612 C C . SER B 1 178 ? -23.719 10.152 47.204 1.00 14.43 178 SER B C 1
ATOM 6613 O O . SER B 1 178 ? -23.208 9.395 48.040 1.00 10.00 178 SER B O 1
ATOM 6621 N N . ALA B 1 179 ? -22.981 10.934 46.415 1.00 13.24 179 ALA B N 1
ATOM 6622 C CA . ALA B 1 179 ? -21.551 11.042 46.620 1.00 7.02 179 ALA B CA 1
ATOM 6623 C C . ALA B 1 179 ? -21.245 11.651 47.980 1.00 7.82 179 ALA B C 1
ATOM 6624 O O . ALA B 1 179 ? -20.385 11.140 48.700 1.00 12.08 179 ALA B O 1
ATOM 6631 N N . VAL B 1 180 ? -21.976 12.691 48.399 1.00 6.73 180 VAL B N 1
ATOM 6632 C CA . VAL B 1 180 ? -21.517 13.313 49.647 1.00 10.01 180 VAL B CA 1
ATOM 6633 C C . VAL B 1 180 ? -21.868 12.414 50.818 1.00 13.91 180 VAL B C 1
ATOM 6634 O O . VAL B 1 180 ? -21.179 12.414 51.836 1.00 10.77 180 VAL B O 1
ATOM 6647 N N . THR B 1 181 ? -22.945 11.646 50.695 1.00 13.73 181 THR B N 1
ATOM 6648 C CA . THR B 1 181 ? -23.306 10.672 51.713 1.00 13.39 181 THR B CA 1
ATOM 6649 C C . THR B 1 181 ? -22.651 9.318 51.486 1.00 10.64 181 THR B C 1
ATOM 6650 O O . THR B 1 181 ? -22.895 8.390 52.274 1.00 14.60 181 THR B O 1
ATOM 6661 N N . PHE B 1 182 ? -21.830 9.201 50.448 1.00 9.31 182 PHE B N 1
ATOM 6662 C CA . PHE B 1 182 ? -21.191 7.967 50.010 1.00 7.91 182 PHE B CA 1
ATOM 6663 C C . PHE B 1 182 ? -22.131 6.764 50.088 1.00 12.29 182 PHE B C 1
ATOM 6664 O O . PHE B 1 182 ? -21.793 5.706 50.624 1.00 11.40 182 PHE B O 1
ATOM 6681 N N . ASN B 1 183 ? -23.291 6.937 49.495 1.00 11.96 183 ASN B N 1
ATOM 6682 C CA . ASN B 1 183 ? -24.376 5.966 49.495 1.00 13.69 183 ASN B CA 1
ATOM 6683 C C . ASN B 1 183 ? -24.348 5.185 48.185 1.00 12.46 183 ASN B C 1
ATOM 6684 O O . ASN B 1 183 ? -24.687 5.716 47.141 1.00 12.42 183 ASN B O 1
ATOM 6695 N N . GLY B 1 184 ? -23.950 3.931 48.248 1.00 21.28 184 GLY B N 1
ATOM 6696 C CA . GLY B 1 184 ? -23.911 3.132 47.036 1.00 19.30 184 GLY B CA 1
ATOM 6697 C C . GLY B 1 184 ? -25.260 2.644 46.498 1.00 23.03 184 GLY B C 1
ATOM 6698 O O . GLY B 1 184 ? -25.275 1.966 45.467 1.00 15.33 184 GLY B O 1
ATOM 6702 N N . HIS B 1 185 ? -26.380 3.013 47.116 1.00 20.37 185 HIS B N 1
ATOM 6703 C CA . HIS B 1 185 ? -27.675 2.508 46.659 1.00 19.69 185 HIS B CA 1
ATOM 6704 C C . HIS B 1 185 ? -27.992 2.894 45.214 1.00 18.31 185 HIS B C 1
ATOM 6705 O O . HIS B 1 185 ? -28.238 4.068 44.899 1.00 14.10 185 HIS B O 1
ATOM 6719 N N . ARG B 1 186 ? -28.112 1.882 44.357 1.00 20.72 186 ARG B N 1
ATOM 6720 C CA . ARG B 1 186 ? -28.131 2.098 42.906 1.00 18.25 186 ARG B CA 1
ATOM 6721 C C . ARG B 1 186 ? -29.379 2.784 42.405 1.00 15.32 186 ARG B C 1
ATOM 6722 O O . ARG B 1 186 ? -29.360 3.294 41.276 1.00 14.02 186 ARG B O 1
ATOM 6743 N N . ILE B 1 187 ? -30.439 2.880 43.219 1.00 13.52 187 ILE B N 1
ATOM 6744 C CA . ILE B 1 187 ? -31.659 3.513 42.729 1.00 20.50 187 ILE B CA 1
ATOM 6745 C C . ILE B 1 187 ? -31.476 4.994 42.455 1.00 14.75 187 ILE B C 1
ATOM 6746 O O . ILE B 1 187 ? -32.325 5.605 41.798 1.00 16.72 187 ILE B O 1
ATOM 6762 N N . HIS B 1 188 ? -30.415 5.612 42.966 1.00 17.48 188 HIS B N 1
ATOM 6763 C CA . HIS B 1 188 ? -30.246 7.035 42.774 1.00 13.08 188 HIS B CA 1
ATOM 6764 C C . HIS B 1 188 ? -29.318 7.383 41.609 1.00 10.67 188 HIS B C 1
ATOM 6765 O O . HIS B 1 188 ? -29.213 8.563 41.265 1.00 16.44 188 HIS B O 1
ATOM 6779 N N . TYR B 1 189 ? -28.642 6.406 40.998 1.00 15.60 189 TYR B N 1
ATOM 6780 C CA . TYR B 1 189 ? -27.762 6.716 39.875 1.00 17.33 189 TYR B CA 1
ATOM 6781 C C . TYR B 1 189 ? -27.703 5.695 38.743 1.00 17.26 189 TYR B C 1
ATOM 6782 O O . TYR B 1 189 ? -27.292 6.070 37.645 1.00 13.91 189 TYR B O 1
ATOM 6800 N N . ASP B 1 190 ? -28.112 4.432 38.954 1.00 15.54 190 ASP B N 1
ATOM 6801 C CA . ASP B 1 190 ? -27.955 3.328 37.996 1.00 18.69 190 ASP B CA 1
ATOM 6802 C C . ASP B 1 190 ? -29.290 3.118 37.288 1.00 22.06 190 ASP B C 1
ATOM 6803 O O . ASP B 1 190 ? -30.130 2.339 37.727 1.00 22.68 190 ASP B O 1
ATOM 6812 N N . TRP B 1 191 ? -29.507 3.858 36.212 1.00 20.40 191 TRP B N 1
ATOM 6813 C CA . TRP B 1 191 ? -30.826 3.891 35.588 1.00 24.02 191 TRP B CA 1
ATOM 6814 C C . TRP B 1 191 ? -31.287 2.505 35.131 1.00 39.34 191 TRP B C 1
ATOM 6815 O O . TRP B 1 191 ? -32.414 2.093 35.488 1.00 23.71 191 TRP B O 1
ATOM 6836 N N . PRO B 1 192 ? -30.482 1.727 34.407 1.00 41.34 192 PRO B N 1
ATOM 6837 C CA . PRO B 1 192 ? -30.918 0.369 34.044 1.00 35.00 192 PRO B CA 1
ATOM 6838 C C . PRO B 1 192 ? -31.329 -0.432 35.256 1.00 37.16 192 PRO B C 1
ATOM 6839 O O . PRO B 1 192 ? -32.321 -1.170 35.224 1.00 37.91 192 PRO B O 1
ATOM 6850 N N . TYR B 1 193 ? -30.578 -0.301 36.343 1.00 31.71 193 TYR B N 1
ATOM 6851 C CA . TYR B 1 193 ? -30.883 -1.086 37.521 1.00 38.64 193 TYR B CA 1
ATOM 6852 C C . TYR B 1 193 ? -32.207 -0.663 38.159 1.00 40.39 193 TYR B C 1
ATOM 6853 O O . TYR B 1 193 ? -33.015 -1.517 38.550 1.00 35.13 193 TYR B O 1
ATOM 6871 N N . VAL B 1 194 ? -32.423 0.649 38.316 1.00 32.95 194 VAL B N 1
ATOM 6872 C CA . VAL B 1 194 ? -33.564 1.135 39.097 1.00 31.45 194 VAL B CA 1
ATOM 6873 C C . VAL B 1 194 ? -34.864 0.739 38.419 1.00 37.73 194 VAL B C 1
ATOM 6874 O O . VAL B 1 194 ? -35.841 0.377 39.085 1.00 29.83 194 VAL B O 1
ATOM 6887 N N . THR B 1 195 ? -34.882 0.775 37.085 1.00 21.79 195 THR B N 1
ATOM 6888 C CA . THR B 1 195 ? -36.009 0.322 36.281 1.00 47.15 195 THR B CA 1
ATOM 6889 C C . THR B 1 195 ? -36.124 -1.202 36.250 1.00 44.81 195 THR B C 1
ATOM 6890 O O . THR B 1 195 ? -36.988 -1.773 36.922 1.00 36.76 195 THR B O 1
ATOM 6901 N N . ASP B 1 196 ? -35.216 -1.870 35.527 1.00 42.48 196 ASP B N 1
ATOM 6902 C CA . ASP B 1 196 ? -35.354 -3.297 35.282 1.00 42.14 196 ASP B CA 1
ATOM 6903 C C . ASP B 1 196 ? -35.397 -4.103 36.572 1.00 45.99 196 ASP B C 1
ATOM 6904 O O . ASP B 1 196 ? -36.204 -5.042 36.702 1.00 43.67 196 ASP B O 1
ATOM 6913 N N . ALA B 1 197 ? -34.550 -3.763 37.546 1.00 26.59 197 ALA B N 1
ATOM 6914 C CA . ALA B 1 197 ? -34.432 -4.635 38.710 1.00 36.57 197 ALA B CA 1
ATOM 6915 C C . ALA B 1 197 ? -35.356 -4.287 39.877 1.00 54.25 197 ALA B C 1
ATOM 6916 O O . ALA B 1 197 ? -35.869 -5.203 40.538 1.00 52.13 197 ALA B O 1
ATOM 6923 N N . GLU B 1 198 ? -35.543 -2.998 40.194 1.00 44.97 198 GLU B N 1
ATOM 6924 C CA . GLU B 1 198 ? -36.343 -2.607 41.353 1.00 44.83 198 GLU B CA 1
ATOM 6925 C C . GLU B 1 198 ? -37.712 -2.038 40.981 1.00 45.56 198 GLU B C 1
ATOM 6926 O O . GLU B 1 198 ? -38.535 -1.788 41.881 1.00 51.87 198 GLU B O 1
ATOM 6938 N N . GLY B 1 199 ? -37.963 -1.795 39.696 1.00 30.04 199 GLY B N 1
ATOM 6939 C CA . GLY B 1 199 ? -39.299 -1.562 39.202 1.00 40.52 199 GLY B CA 1
ATOM 6940 C C . GLY B 1 199 ? -39.709 -0.111 39.060 1.00 49.68 199 GLY B C 1
ATOM 6941 O O . GLY B 1 199 ? -40.874 0.169 38.700 1.00 38.67 199 GLY B O 1
ATOM 6945 N N . TYR B 1 200 ? -38.817 0.823 39.326 1.00 40.03 200 TYR B N 1
ATOM 6946 C CA . TYR B 1 200 ? -39.182 2.224 39.299 1.00 24.91 200 TYR B CA 1
ATOM 6947 C C . TYR B 1 200 ? -39.211 2.717 37.861 1.00 26.36 200 TYR B C 1
ATOM 6948 O O . TYR B 1 200 ? -38.566 2.151 36.982 1.00 35.30 200 TYR B O 1
ATOM 6966 N N . PRO B 1 201 ? -39.928 3.805 37.594 1.00 24.38 201 PRO B N 1
ATOM 6967 C CA . PRO B 1 201 ? -39.858 4.405 36.249 1.00 22.30 201 PRO B CA 1
ATOM 6968 C C . PRO B 1 201 ? -38.560 5.171 35.966 1.00 40.88 201 PRO B C 1
ATOM 6969 O O . PRO B 1 201 ? -38.372 5.652 34.833 1.00 24.14 201 PRO B O 1
ATOM 6980 N N . GLY B 1 202 ? -37.684 5.336 36.950 1.00 42.64 202 GLY B N 1
ATOM 6981 C CA . GLY B 1 202 ? -36.506 6.163 36.764 1.00 31.48 202 GLY B CA 1
ATOM 6982 C C . GLY B 1 202 ? -35.767 6.303 38.080 1.00 24.24 202 GLY B C 1
ATOM 6983 O O . GLY B 1 202 ? -36.118 5.663 39.075 1.00 19.89 202 GLY B O 1
ATOM 6987 N N . LEU B 1 203 ? -34.731 7.132 38.052 1.00 19.82 203 LEU B N 1
ATOM 6988 C CA . LEU B 1 203 ? -33.955 7.399 39.257 1.00 24.33 203 LEU B CA 1
ATOM 6989 C C . LEU B 1 203 ? -34.841 7.983 40.345 1.00 14.84 203 LEU B C 1
ATOM 6990 O O . LEU B 1 203 ? -35.709 8.815 40.074 1.00 14.98 203 LEU B O 1
ATOM 7006 N N . VAL B 1 204 ? -34.561 7.610 41.587 1.00 18.99 204 VAL B N 1
ATOM 7007 C CA . VAL B 1 204 ? -35.293 8.098 42.752 1.00 15.73 204 VAL B CA 1
ATOM 7008 C C . VAL B 1 204 ? -34.541 9.250 43.399 1.00 19.32 204 VAL B C 1
ATOM 7009 O O . VAL B 1 204 ? -33.359 9.115 43.750 1.00 12.17 204 VAL B O 1
ATOM 7022 N N . VAL B 1 205 ? -35.230 10.382 43.561 1.00 13.25 205 VAL B N 1
ATOM 7023 C CA . VAL B 1 205 ? -34.747 11.479 44.375 1.00 19.60 205 VAL B CA 1
ATOM 7024 C C . VAL B 1 205 ? -34.753 11.065 45.840 1.00 19.45 205 VAL B C 1
ATOM 7025 O O . VAL B 1 205 ? -35.783 10.676 46.392 1.00 13.96 205 VAL B O 1
ATOM 7038 N N . HIS B 1 206 ? -33.595 11.160 46.484 1.00 14.44 206 HIS B N 1
ATOM 7039 C CA . HIS B 1 206 ? -33.463 10.627 47.827 1.00 15.05 206 HIS B CA 1
ATOM 7040 C C . HIS B 1 206 ? -34.454 11.266 48.808 1.00 13.44 206 HIS B C 1
ATOM 7041 O O . HIS B 1 206 ? -34.620 12.483 48.859 1.00 10.61 206 HIS B O 1
ATOM 7055 N N . GLY B 1 207 ? -35.011 10.455 49.685 1.00 14.07 207 GLY B N 1
ATOM 7056 C CA . GLY B 1 207 ? -35.804 10.974 50.773 1.00 12.20 207 GLY B CA 1
ATOM 7057 C C . GLY B 1 207 ? -35.089 12.045 51.579 1.00 9.27 207 GLY B C 1
ATOM 7058 O O . GLY B 1 207 ? -35.633 13.127 51.819 1.00 11.53 207 GLY B O 1
ATOM 7062 N N . PRO B 1 208 ? -33.892 11.742 52.084 1.00 7.70 208 PRO B N 1
ATOM 7063 C CA . PRO B 1 208 ? -33.167 12.741 52.863 1.00 10.19 208 PRO B CA 1
ATOM 7064 C C . PRO B 1 208 ? -32.799 13.977 52.061 1.00 12.97 208 PRO B C 1
ATOM 7065 O O . PRO B 1 208 ? -32.683 15.060 52.634 1.00 11.29 208 PRO B O 1
ATOM 7076 N N . LEU B 1 209 ? -32.571 13.849 50.753 1.00 8.55 209 LEU B N 1
ATOM 7077 C CA . LEU B 1 209 ? -32.275 15.033 49.953 1.00 8.02 209 LEU B CA 1
ATOM 7078 C C . LEU B 1 209 ? -33.458 15.983 49.957 1.00 15.38 209 LEU B C 1
ATOM 7079 O O . LEU B 1 209 ? -33.325 17.178 50.242 1.00 12.78 209 LEU B O 1
ATOM 7095 N N . ILE B 1 210 ? -34.652 15.457 49.692 1.00 12.09 210 ILE B N 1
ATOM 7096 C CA . ILE B 1 210 ? -35.796 16.356 49.622 1.00 13.11 210 ILE B CA 1
ATOM 7097 C C . ILE B 1 210 ? -36.231 16.810 50.995 1.00 11.27 210 ILE B C 1
ATOM 7098 O O . ILE B 1 210 ? -36.807 17.893 51.124 1.00 17.05 210 ILE B O 1
ATOM 7114 N N . ALA B 1 211 ? -35.987 15.996 52.045 1.00 11.70 211 ALA B N 1
ATOM 7115 C CA . ALA B 1 211 ? -36.199 16.477 53.410 1.00 13.20 211 ALA B CA 1
ATOM 7116 C C . ALA B 1 211 ? -35.315 17.691 53.691 1.00 17.17 211 ALA B C 1
ATOM 7117 O O . ALA B 1 211 ? -35.759 18.664 54.314 1.00 15.03 211 ALA B O 1
ATOM 7124 N N . THR B 1 212 ? -34.052 17.645 53.249 1.00 11.19 212 THR B N 1
ATOM 7125 C CA . THR B 1 212 ? -33.138 18.761 53.439 1.00 15.46 212 THR B CA 1
ATOM 7126 C C . THR B 1 212 ? -33.624 19.994 52.683 1.00 12.45 212 THR B C 1
ATOM 7127 O O . THR B 1 212 ? -33.565 21.111 53.200 1.00 13.85 212 THR B O 1
ATOM 7138 N N . LEU B 1 213 ? -34.128 19.794 51.454 1.00 13.04 213 LEU B N 1
ATOM 7139 C CA . LEU B 1 213 ? -34.685 20.900 50.677 1.00 14.17 213 LEU B CA 1
ATOM 7140 C C . LEU B 1 213 ? -35.889 21.505 51.374 1.00 16.08 213 LEU B C 1
ATOM 7141 O O . LEU B 1 213 ? -36.018 22.721 51.448 1.00 13.94 213 LEU B O 1
ATOM 7157 N N . ALA B 1 214 ? -36.815 20.660 51.844 1.00 19.45 214 ALA B N 1
ATOM 7158 C CA . ALA B 1 214 ? -38.013 21.125 52.541 1.00 15.31 214 ALA B CA 1
ATOM 7159 C C . ALA B 1 214 ? -37.686 21.939 53.789 1.00 18.26 214 ALA B C 1
ATOM 7160 O O . ALA B 1 214 ? -38.291 23.002 54.022 1.00 16.50 214 ALA B O 1
ATOM 7167 N N . LEU B 1 215 ? -36.795 21.424 54.639 1.00 11.34 215 LEU B N 1
ATOM 7168 C CA . LEU B 1 215 ? -36.417 22.160 55.848 1.00 11.91 215 LEU B CA 1
ATOM 7169 C C . LEU B 1 215 ? -35.673 23.437 55.487 1.00 15.48 215 LEU B C 1
ATOM 7170 O O . LEU B 1 215 ? -35.892 24.489 56.097 1.00 12.51 215 LEU B O 1
ATOM 7186 N N . ARG B 1 216 ? -34.803 23.378 54.481 1.00 16.53 216 ARG B N 1
ATOM 7187 C CA . ARG B 1 216 ? -34.082 24.588 54.103 1.00 17.17 216 ARG B CA 1
ATOM 7188 C C . ARG B 1 216 ? -35.046 25.672 53.600 1.00 22.49 216 ARG B C 1
ATOM 7189 O O . ARG B 1 216 ? -34.889 26.856 53.932 1.00 19.84 216 ARG B O 1
ATOM 7210 N N . ALA B 1 217 ? -36.056 25.287 52.802 1.00 16.20 217 ALA B N 1
ATOM 7211 C CA . ALA B 1 217 ? -37.019 26.296 52.368 1.00 23.20 217 ALA B CA 1
ATOM 7212 C C . ALA B 1 217 ? -37.731 26.935 53.558 1.00 23.62 217 ALA B C 1
ATOM 7213 O O . ALA B 1 217 ? -38.028 28.136 53.536 1.00 24.92 217 ALA B O 1
ATOM 7220 N N . PHE B 1 218 ? -37.997 26.152 54.615 1.00 21.64 218 PHE B N 1
ATOM 7221 C CA . PHE B 1 218 ? -38.614 26.711 55.800 1.00 22.84 218 PHE B CA 1
ATOM 7222 C C . PHE B 1 218 ? -37.694 27.726 56.474 1.00 19.63 218 PHE B C 1
ATOM 7223 O O . PHE B 1 218 ? -38.148 28.784 56.908 1.00 23.34 218 PHE B O 1
ATOM 7240 N N . CYS B 1 219 ? -36.393 27.394 56.613 1.00 18.68 219 CYS B N 1
ATOM 7241 C CA . CYS B 1 219 ? -35.447 28.311 57.246 1.00 23.85 219 CYS B CA 1
ATOM 7242 C C . CYS B 1 219 ? -35.303 29.593 56.438 1.00 24.05 219 CYS B C 1
ATOM 7243 O O . CYS B 1 219 ? -35.310 30.690 56.998 1.00 24.72 219 CYS B O 1
ATOM 7251 N N . ARG B 1 220 ? -35.237 29.486 55.117 1.00 24.28 220 ARG B N 1
ATOM 7252 C CA . ARG B 1 220 ? -35.105 30.677 54.298 1.00 21.72 220 ARG B CA 1
ATOM 7253 C C . ARG B 1 220 ? -36.295 31.604 54.468 1.00 29.07 220 ARG B C 1
ATOM 7254 O O . ARG B 1 220 ? -36.155 32.831 54.462 1.00 28.45 220 ARG B O 1
ATOM 7275 N N . ALA B 1 221 ? -37.487 31.029 54.549 1.00 23.84 221 ALA B N 1
ATOM 7276 C CA . ALA B 1 221 ? -38.688 31.825 54.714 1.00 32.83 221 ALA B CA 1
ATOM 7277 C C . ALA B 1 221 ? -38.866 32.330 56.135 1.00 30.78 221 ALA B C 1
ATOM 7278 O O . ALA B 1 221 ? -39.701 33.201 56.366 1.00 33.24 221 ALA B O 1
ATOM 7285 N N . ASN B 1 222 ? -38.135 31.777 57.091 1.00 27.00 222 ASN B N 1
ATOM 7286 C CA . ASN B 1 222 ? -38.294 32.109 58.508 1.00 27.79 222 ASN B CA 1
ATOM 7287 C C . ASN B 1 222 ? -36.907 32.164 59.110 1.00 26.46 222 ASN B C 1
ATOM 7288 O O . ASN B 1 222 ? -36.509 31.294 59.893 1.00 23.29 222 ASN B O 1
ATOM 7299 N N . PRO B 1 223 ? -36.123 33.176 58.730 1.00 24.17 223 PRO B N 1
ATOM 7300 C CA . PRO B 1 223 ? -34.698 33.192 59.101 1.00 27.33 223 PRO B CA 1
ATOM 7301 C C . PRO B 1 223 ? -34.429 33.494 60.564 1.00 29.96 223 PRO B C 1
ATOM 7302 O O . PRO B 1 223 ? -33.336 33.182 61.044 1.00 35.30 223 PRO B O 1
ATOM 7313 N N . GLN B 1 224 ? -35.376 34.048 61.299 1.00 32.00 224 GLN B N 1
ATOM 7314 C CA . GLN B 1 224 ? -35.195 34.255 62.728 1.00 40.63 224 GLN B CA 1
ATOM 7315 C C . GLN B 1 224 ? -35.565 33.020 63.541 1.00 36.08 224 GLN B C 1
ATOM 7316 O O . GLN B 1 224 ? -35.464 33.041 64.770 1.00 36.50 224 GLN B O 1
ATOM 7330 N N . ALA B 1 225 ? -36.012 31.954 62.886 1.00 30.39 225 ALA B N 1
ATOM 7331 C CA . ALA B 1 225 ? -36.480 30.773 63.598 1.00 33.88 225 ALA B CA 1
ATOM 7332 C C . ALA B 1 225 ? -35.299 29.905 64.004 1.00 30.72 225 ALA B C 1
ATOM 7333 O O . ALA B 1 225 ? -34.396 29.660 63.182 1.00 24.46 225 ALA B O 1
ATOM 7340 N N . ARG B 1 226 ? -35.304 29.428 65.254 1.00 36.83 226 ARG B N 1
ATOM 7341 C CA . ARG B 1 226 ? -34.287 28.511 65.758 1.00 40.04 226 ARG B CA 1
ATOM 7342 C C . ARG B 1 226 ? -34.902 27.118 65.849 1.00 26.65 226 ARG B C 1
ATOM 7343 O O . ARG B 1 226 ? -35.807 26.888 66.657 1.00 25.25 226 ARG B O 1
ATOM 7364 N N . LEU B 1 227 ? -34.396 26.184 65.055 1.00 30.41 227 LEU B N 1
ATOM 7365 C CA . LEU B 1 227 ? -35.035 24.881 64.959 1.00 19.46 227 LEU B CA 1
ATOM 7366 C C . LEU B 1 227 ? -34.942 24.113 66.269 1.00 24.92 227 LEU B C 1
ATOM 7367 O O . LEU B 1 227 ? -33.915 24.137 66.950 1.00 23.59 227 LEU B O 1
ATOM 7383 N N . ARG B 1 228 ? -36.013 23.419 66.608 1.00 19.11 228 ARG B N 1
ATOM 7384 C CA . ARG B 1 228 ? -36.093 22.571 67.799 1.00 18.77 228 ARG B CA 1
ATOM 7385 C C . ARG B 1 228 ? -36.427 21.132 67.451 1.00 18.31 228 ARG B C 1
ATOM 7386 O O . ARG B 1 228 ? -35.842 20.211 68.022 1.00 20.03 228 ARG B O 1
ATOM 7407 N N . ARG B 1 229 ? -37.338 20.909 66.508 1.00 19.50 229 ARG B N 1
ATOM 7408 C CA . ARG B 1 229 ? -37.622 19.544 66.088 1.00 22.30 229 ARG B CA 1
ATOM 7409 C C . ARG B 1 229 ? -38.060 19.557 64.648 1.00 20.07 229 ARG B C 1
ATOM 7410 O O . ARG B 1 229 ? -38.552 20.566 64.147 1.00 15.93 229 ARG B O 1
ATOM 7431 N N . PHE B 1 230 ? -37.883 18.413 63.990 1.00 17.07 230 PHE B N 1
ATOM 7432 C CA . PHE B 1 230 ? -38.289 18.185 62.608 1.00 19.38 230 PHE B CA 1
ATOM 7433 C C . PHE B 1 230 ? -38.608 16.704 62.499 1.00 17.47 230 PHE B C 1
ATOM 7434 O O . PHE B 1 230 ? -37.790 15.866 62.905 1.00 14.70 230 PHE B O 1
ATOM 7451 N N . ALA B 1 231 ? -39.801 16.397 61.990 1.00 13.63 231 ALA B N 1
ATOM 7452 C CA . ALA B 1 231 ? -40.204 15.044 61.634 1.00 19.20 231 ALA B CA 1
ATOM 7453 C C . ALA B 1 231 ? -40.552 15.071 60.142 1.00 16.65 231 ALA B C 1
ATOM 7454 O O . ALA B 1 231 ? -41.121 16.055 59.650 1.00 16.06 231 ALA B O 1
ATOM 7461 N N . TYR B 1 232 ? -40.137 14.038 59.410 1.00 15.19 232 TYR B N 1
ATOM 7462 C CA . TYR B 1 232 ? -40.416 13.907 57.976 1.00 17.96 232 TYR B CA 1
ATOM 7463 C C . TYR B 1 232 ? -40.850 12.472 57.673 1.00 18.23 232 TYR B C 1
ATOM 7464 O O . TYR B 1 232 ? -40.404 11.518 58.319 1.00 11.74 232 TYR B O 1
ATOM 7482 N N . ARG B 1 233 ? -41.748 12.315 56.690 1.00 16.11 233 ARG B N 1
ATOM 7483 C CA . ARG B 1 233 ? -42.187 10.970 56.302 1.00 24.11 233 ARG B CA 1
ATOM 7484 C C . ARG B 1 233 ? -42.442 10.894 54.807 1.00 14.42 233 ARG B C 1
ATOM 7485 O O . ARG B 1 233 ? -43.081 11.778 54.230 1.00 13.65 233 ARG B O 1
ATOM 7506 N N . GLY B 1 234 ? -41.886 9.862 54.184 1.00 15.49 234 GLY B N 1
ATOM 7507 C CA . GLY B 1 234 ? -42.072 9.669 52.758 1.00 20.59 234 GLY B CA 1
ATOM 7508 C C . GLY B 1 234 ? -43.450 9.094 52.488 1.00 20.84 234 GLY B C 1
ATOM 7509 O O . GLY B 1 234 ? -43.942 8.230 53.216 1.00 15.34 234 GLY B O 1
ATOM 7513 N N . LEU B 1 235 ? -44.075 9.602 51.446 1.00 18.75 235 LEU B N 1
ATOM 7514 C CA . LEU B 1 235 ? -45.389 9.170 50.989 1.00 22.74 235 LEU B CA 1
ATOM 7515 C C . LEU B 1 235 ? -45.351 8.420 49.662 1.00 31.51 235 LEU B C 1
ATOM 7516 O O . LEU B 1 235 ? -46.114 7.467 49.465 1.00 22.65 235 LEU B O 1
ATOM 7532 N N . ARG B 1 236 ? -44.492 8.831 48.735 1.00 23.45 236 ARG B N 1
ATOM 7533 C CA . ARG B 1 236 ? -44.331 8.146 47.454 1.00 27.02 236 ARG B CA 1
ATOM 7534 C C . ARG B 1 236 ? -42.970 8.532 46.887 1.00 26.15 236 ARG B C 1
ATOM 7535 O O . ARG B 1 236 ? -42.406 9.555 47.267 1.00 17.70 236 ARG B O 1
ATOM 7556 N N . PRO B 1 237 ? -42.403 7.725 46.000 1.00 25.26 237 PRO B N 1
ATOM 7557 C CA . PRO B 1 237 ? -41.068 8.067 45.489 1.00 25.66 237 PRO B CA 1
ATOM 7558 C C . PRO B 1 237 ? -41.123 9.205 44.479 1.00 23.75 237 PRO B C 1
ATOM 7559 O O . PRO B 1 237 ? -41.984 9.225 43.610 1.00 18.92 237 PRO B O 1
ATOM 7570 N N . LEU B 1 238 ? -40.196 10.169 44.594 1.00 16.15 238 LEU B N 1
ATOM 7571 C CA . LEU B 1 238 ? -40.029 11.152 43.543 1.00 20.15 238 LEU B CA 1
ATOM 7572 C C . LEU B 1 238 ? -39.039 10.649 42.497 1.00 22.12 238 LEU B C 1
ATOM 7573 O O . LEU B 1 238 ? -37.969 10.139 42.842 1.00 18.61 238 LEU B O 1
ATOM 7589 N N . ILE B 1 239 ? -39.367 10.849 41.225 1.00 21.62 239 ILE B N 1
ATOM 7590 C CA . ILE B 1 239 ? -38.615 10.243 40.136 1.00 20.20 239 ILE B CA 1
ATOM 7591 C C . ILE B 1 239 ? -37.978 11.345 39.301 1.00 16.61 239 ILE B C 1
ATOM 7592 O O . ILE B 1 239 ? -38.652 12.307 38.917 1.00 18.16 239 ILE B O 1
ATOM 7608 N N . CYS B 1 240 ? -36.669 11.198 39.053 1.00 23.29 240 CYS B N 1
ATOM 7609 C CA . CYS B 1 240 ? -35.898 12.157 38.256 1.00 20.67 240 CYS B CA 1
ATOM 7610 C C . CYS B 1 240 ? -36.247 11.997 36.784 1.00 20.39 240 CYS B C 1
ATOM 7611 O O . CYS B 1 240 ? -36.397 10.872 36.312 1.00 25.43 240 CYS B O 1
ATOM 7619 N N . PRO B 1 241 ? -36.355 13.089 36.020 1.00 19.24 241 PRO B N 1
ATOM 7620 C CA . PRO B 1 241 ? -36.082 14.507 36.291 1.00 29.83 241 PRO B CA 1
ATOM 7621 C C . PRO B 1 241 ? -37.374 15.290 36.470 1.00 26.02 241 PRO B C 1
ATOM 7622 O O . PRO B 1 241 ? -37.410 16.483 36.218 1.00 22.74 241 PRO B O 1
ATOM 7633 N N . GLU B 1 242 ? -38.418 14.606 36.892 1.00 25.63 242 GLU B N 1
ATOM 7634 C CA . GLU B 1 242 ? -39.722 15.232 37.056 1.00 31.94 242 GLU B CA 1
ATOM 7635 C C . GLU B 1 242 ? -39.642 16.480 37.931 1.00 30.72 242 GLU B C 1
ATOM 7636 O O . GLU B 1 242 ? -39.203 16.397 39.077 1.00 29.50 242 GLU B O 1
ATOM 7648 N N . PRO B 1 243 ? -40.063 17.636 37.440 1.00 30.98 243 PRO B N 1
ATOM 7649 C CA . PRO B 1 243 ? -40.001 18.835 38.283 1.00 22.96 243 PRO B CA 1
ATOM 7650 C C . PRO B 1 243 ? -40.870 18.699 39.513 1.00 28.22 243 PRO B C 1
ATOM 7651 O O . PRO B 1 243 ? -41.885 17.995 39.524 1.00 25.48 243 PRO B O 1
ATOM 7662 N N . PHE B 1 244 ? -40.461 19.375 40.575 1.00 24.54 244 PHE B N 1
ATOM 7663 C CA . PHE B 1 244 ? -41.265 19.326 41.794 1.00 30.90 244 PHE B CA 1
ATOM 7664 C C . PHE B 1 244 ? -41.054 20.601 42.584 1.00 28.37 244 PHE B C 1
ATOM 7665 O O . PHE B 1 244 ? -40.233 21.450 42.236 1.00 29.42 244 PHE B O 1
ATOM 7682 N N . GLU B 1 245 ? -41.825 20.743 43.647 1.00 25.23 245 GLU B N 1
ATOM 7683 C CA . GLU B 1 245 ? -41.665 21.913 44.486 1.00 27.19 245 GLU B CA 1
ATOM 7684 C C . GLU B 1 245 ? -41.766 21.546 45.952 1.00 28.60 245 GLU B C 1
ATOM 7685 O O . GLU B 1 245 ? -42.396 20.559 46.358 1.00 25.88 245 GLU B O 1
ATOM 7697 N N . VAL B 1 246 ? -41.080 22.356 46.721 1.00 19.60 246 VAL B N 1
ATOM 7698 C CA . VAL B 1 246 ? -41.006 22.276 48.161 1.00 23.15 246 VAL B CA 1
ATOM 7699 C C . VAL B 1 246 ? -41.785 23.451 48.700 1.00 26.10 246 VAL B C 1
ATOM 7700 O O . VAL B 1 246 ? -41.681 24.559 48.169 1.00 23.89 246 VAL B O 1
ATOM 7713 N N . GLY B 1 247 ? -42.557 23.218 49.753 1.00 25.55 247 GLY B N 1
ATOM 7714 C CA . GLY B 1 247 ? -43.197 24.325 50.429 1.00 30.58 247 GLY B CA 1
ATOM 7715 C C . GLY B 1 247 ? -43.609 23.981 51.837 1.00 21.10 247 GLY B C 1
ATOM 7716 O O . GLY B 1 247 ? -43.269 22.916 52.362 1.00 17.42 247 GLY B O 1
ATOM 7720 N N . GLY B 1 248 ? -44.391 24.877 52.429 1.00 29.29 248 GLY B N 1
ATOM 7721 C CA . GLY B 1 248 ? -44.877 24.691 53.789 1.00 31.25 248 GLY B CA 1
ATOM 7722 C C . GLY B 1 248 ? -45.672 25.908 54.218 1.00 30.54 248 GLY B C 1
ATOM 7723 O O . GLY B 1 248 ? -45.880 26.842 53.436 1.00 29.28 248 GLY B O 1
ATOM 7727 N N . ARG B 1 249 ? -46.112 25.883 55.485 1.00 30.40 249 ARG B N 1
ATOM 7728 C CA . ARG B 1 249 ? -46.849 26.986 56.077 1.00 32.88 249 ARG B CA 1
ATOM 7729 C C . ARG B 1 249 ? -46.709 27.013 57.599 1.00 27.04 249 ARG B C 1
ATOM 7730 O O . ARG B 1 249 ? -46.558 25.973 58.256 1.00 20.28 249 ARG B O 1
ATOM 7751 N N . LEU B 1 250 ? -46.822 28.209 58.157 1.00 30.62 250 LEU B N 1
ATOM 7752 C CA . LEU B 1 250 ? -46.875 28.352 59.606 1.00 32.65 250 LEU B CA 1
ATOM 7753 C C . LEU B 1 250 ? -48.224 27.865 60.114 1.00 30.33 250 LEU B C 1
ATOM 7754 O O . LEU B 1 250 ? -49.264 28.145 59.514 1.00 30.08 250 LEU B O 1
ATOM 7771 N N . LEU B 1 251 ? -48.202 27.122 61.226 1.00 24.60 251 LEU B N 1
ATOM 7772 C CA . LEU B 1 251 ? -49.425 26.594 61.815 1.00 40.45 251 LEU B CA 1
ATOM 7773 C C . LEU B 1 251 ? -49.813 27.210 63.152 1.00 29.75 251 LEU B C 1
ATOM 7774 O O . LEU B 1 251 ? -50.989 27.146 63.523 1.00 33.91 251 LEU B O 1
ATOM 7790 N N . ALA B 1 252 ? -48.858 27.773 63.877 1.00 26.83 252 ALA B N 1
ATOM 7791 C CA . ALA B 1 252 ? -49.022 28.208 65.263 1.00 31.05 252 ALA B CA 1
ATOM 7792 C C . ALA B 1 252 ? -47.654 28.709 65.700 1.00 28.60 252 ALA B C 1
ATOM 7793 O O . ALA B 1 252 ? -46.640 28.379 65.076 1.00 23.64 252 ALA B O 1
ATOM 7800 N N . ALA B 1 253 ? -47.631 29.507 66.768 1.00 31.45 253 ALA B N 1
ATOM 7801 C CA . ALA B 1 253 ? -46.359 30.015 67.282 1.00 41.74 253 ALA B CA 1
ATOM 7802 C C . ALA B 1 253 ? -45.403 28.836 67.391 1.00 27.64 253 ALA B C 1
ATOM 7803 O O . ALA B 1 253 ? -45.732 27.830 68.037 1.00 15.59 253 ALA B O 1
ATOM 7810 N N . GLY B 1 254 ? -44.265 28.915 66.707 1.00 25.14 254 GLY B N 1
ATOM 7811 C CA . GLY B 1 254 ? -43.262 27.866 66.834 1.00 20.70 254 GLY B CA 1
ATOM 7812 C C . GLY B 1 254 ? -43.583 26.545 66.172 1.00 27.10 254 GLY B C 1
ATOM 7813 O O . GLY B 1 254 ? -42.940 25.531 66.457 1.00 21.73 254 GLY B O 1
ATOM 7817 N N . LYS B 1 255 ? -44.546 26.521 65.272 1.00 28.05 255 LYS B N 1
ATOM 7818 C CA . LYS B 1 255 ? -44.977 25.257 64.671 1.00 25.19 255 LYS B CA 1
ATOM 7819 C C . LYS B 1 255 ? -45.208 25.512 63.196 1.00 27.57 255 LYS B C 1
ATOM 7820 O O . LYS B 1 255 ? -45.800 26.541 62.834 1.00 20.18 255 LYS B O 1
ATOM 7839 N N . ALA B 1 256 ? -44.700 24.614 62.347 1.00 26.12 256 ALA B N 1
ATOM 7840 C CA . ALA B 1 256 ? -44.951 24.705 60.914 1.00 21.41 256 ALA B CA 1
ATOM 7841 C C . ALA B 1 256 ? -44.978 23.314 60.294 1.00 27.14 256 ALA B C 1
ATOM 7842 O O . ALA B 1 256 ? -44.473 22.339 60.857 1.00 21.68 256 ALA B O 1
ATOM 7849 N N . GLU B 1 257 ? -45.557 23.239 59.111 1.00 20.57 257 GLU B N 1
ATOM 7850 C CA . GLU B 1 257 ? -45.536 22.029 58.305 1.00 28.98 257 GLU B CA 1
ATOM 7851 C C . GLU B 1 257 ? -44.854 22.311 56.975 1.00 16.43 257 GLU B C 1
ATOM 7852 O O . GLU B 1 257 ? -44.898 23.427 56.466 1.00 21.29 257 GLU B O 1
ATOM 7864 N N . VAL B 1 258 ? -44.212 21.269 56.421 1.00 22.06 258 VAL B N 1
ATOM 7865 C CA . VAL B 1 258 ? -43.527 21.336 55.142 1.00 20.54 258 VAL B CA 1
ATOM 7866 C C . VAL B 1 258 ? -43.963 20.138 54.300 1.00 18.87 258 VAL B C 1
ATOM 7867 O O . VAL B 1 258 ? -44.478 19.132 54.810 1.00 20.63 258 VAL B O 1
ATOM 7880 N N . TRP B 1 259 ? -43.772 20.264 52.992 1.00 22.77 259 TRP B N 1
ATOM 7881 C CA . TRP B 1 259 ? -44.194 19.220 52.070 1.00 26.16 259 TRP B CA 1
ATOM 7882 C C . TRP B 1 259 ? -43.355 19.316 50.807 1.00 18.48 259 TRP B C 1
ATOM 7883 O O . TRP B 1 259 ? -42.766 20.354 50.504 1.00 19.51 259 TRP B O 1
ATOM 7904 N N . VAL B 1 260 ? -43.323 18.210 50.073 1.00 19.50 260 VAL B N 1
ATOM 7905 C CA . VAL B 1 260 ? -42.657 18.129 48.778 1.00 19.54 260 VAL B CA 1
ATOM 7906 C C . VAL B 1 260 ? -43.601 17.391 47.845 1.00 17.97 260 VAL B C 1
ATOM 7907 O O . VAL B 1 260 ? -44.117 16.331 48.209 1.00 21.18 260 VAL B O 1
ATOM 7920 N N . GLY B 1 261 ? -43.821 17.926 46.656 1.00 22.32 261 GLY B N 1
ATOM 7921 C CA . GLY B 1 261 ? -44.656 17.217 45.702 1.00 29.33 261 GLY B CA 1
ATOM 7922 C C . GLY B 1 261 ? -44.768 17.972 44.400 1.00 29.58 261 GLY B C 1
ATOM 7923 O O . GLY B 1 261 ? -44.023 18.927 44.137 1.00 23.18 261 GLY B O 1
ATOM 7927 N N . ASN B 1 262 ? -45.715 17.509 43.581 1.00 32.52 262 ASN B N 1
ATOM 7928 C CA . ASN B 1 262 ? -45.972 18.106 42.274 1.00 38.45 262 ASN B CA 1
ATOM 7929 C C . ASN B 1 262 ? -47.400 17.737 41.842 1.00 36.15 262 ASN B C 1
ATOM 7930 O O . ASN B 1 262 ? -48.254 17.484 42.692 1.00 36.63 262 ASN B O 1
ATOM 7941 N N . GLY B 1 263 ? -47.630 17.671 40.525 1.00 38.93 263 GLY B N 1
ATOM 7942 C CA . GLY B 1 263 ? -48.966 17.380 40.019 1.00 35.80 263 GLY B CA 1
ATOM 7943 C C . GLY B 1 263 ? -49.520 16.045 40.487 1.00 40.36 263 GLY B C 1
ATOM 7944 O O . GLY B 1 263 ? -50.717 15.922 40.774 1.00 45.14 263 GLY B O 1
ATOM 7948 N N . ALA B 1 264 ? -48.658 15.018 40.575 1.00 29.72 264 ALA B N 1
ATOM 7949 C CA . ALA B 1 264 ? -49.127 13.697 40.971 1.00 37.52 264 ALA B CA 1
ATOM 7950 C C . ALA B 1 264 ? -49.559 13.651 42.430 1.00 46.03 264 ALA B C 1
ATOM 7951 O O . ALA B 1 264 ? -50.321 12.759 42.810 1.00 51.07 264 ALA B O 1
ATOM 7958 N N . GLY B 1 265 ? -49.092 14.593 43.248 1.00 38.42 265 GLY B N 1
ATOM 7959 C CA . GLY B 1 265 ? -49.360 14.621 44.673 1.00 41.02 265 GLY B CA 1
ATOM 7960 C C . GLY B 1 265 ? -48.103 14.837 45.482 1.00 39.24 265 GLY B C 1
ATOM 7961 O O . GLY B 1 265 ? -47.001 15.001 44.967 1.00 34.13 265 GLY B O 1
ATOM 7965 N N . LEU B 1 266 ? -48.276 14.823 46.800 1.00 33.37 266 LEU B N 1
ATOM 7966 C CA . LEU B 1 266 ? -47.128 14.962 47.676 1.00 29.34 266 LEU B CA 1
ATOM 7967 C C . LEU B 1 266 ? -46.290 13.689 47.651 1.00 23.27 266 LEU B C 1
ATOM 7968 O O . LEU B 1 266 ? -46.822 12.583 47.679 1.00 27.97 266 LEU B O 1
ATOM 7984 N N . ALA B 1 267 ? -44.967 13.854 47.676 1.00 23.80 267 ALA B N 1
ATOM 7985 C CA . ALA B 1 267 ? -44.068 12.732 47.902 1.00 14.45 267 ALA B CA 1
ATOM 7986 C C . ALA B 1 267 ? -43.518 12.677 49.323 1.00 18.71 267 ALA B C 1
ATOM 7987 O O . ALA B 1 267 ? -43.073 11.610 49.742 1.00 18.50 267 ALA B O 1
ATOM 7994 N N . GLN B 1 268 ? -43.561 13.782 50.069 1.00 16.93 268 GLN B N 1
ATOM 7995 C CA . GLN B 1 268 ? -43.094 13.836 51.444 1.00 16.78 268 GLN B CA 1
ATOM 7996 C C . GLN B 1 268 ? -43.817 14.944 52.202 1.00 13.29 268 GLN B C 1
ATOM 7997 O O . GLN B 1 268 ? -44.165 15.976 51.640 1.00 20.10 268 GLN B O 1
ATOM 8011 N N . ARG B 1 269 ? -44.022 14.718 53.499 1.00 21.07 269 ARG B N 1
ATOM 8012 C CA . ARG B 1 269 ? -44.526 15.730 54.408 1.00 21.32 269 ARG B CA 1
ATOM 8013 C C . ARG B 1 269 ? -43.624 15.808 55.641 1.00 15.99 269 ARG B C 1
ATOM 8014 O O . ARG B 1 269 ? -42.970 14.836 56.033 1.00 17.79 269 ARG B O 1
ATOM 8035 N N . GLY B 1 270 ? -43.599 16.978 56.263 1.00 21.40 270 GLY B N 1
ATOM 8036 C CA . GLY B 1 270 ? -42.815 17.152 57.469 1.00 20.78 270 GLY B CA 1
ATOM 8037 C C . GLY B 1 270 ? -43.491 18.091 58.439 1.00 16.79 270 GLY B C 1
ATOM 8038 O O . GLY B 1 270 ? -44.411 18.829 58.073 1.00 16.21 270 GLY B O 1
ATOM 8042 N N . ASP B 1 271 ? -42.990 18.061 59.691 1.00 14.34 271 ASP B N 1
ATOM 8043 C CA . ASP B 1 271 ? -43.423 18.975 60.747 1.00 20.33 271 ASP B CA 1
ATOM 8044 C C . ASP B 1 271 ? -42.210 19.592 61.429 1.00 24.49 271 ASP B C 1
ATOM 8045 O O . ASP B 1 271 ? -41.260 18.883 61.766 1.00 17.28 271 ASP B O 1
ATOM 8054 N N . VAL B 1 272 ? -42.246 20.901 61.640 1.00 14.50 272 VAL B N 1
ATOM 8055 C CA . VAL B 1 272 ? -41.142 21.658 62.207 1.00 20.11 272 VAL B CA 1
ATOM 8056 C C . VAL B 1 272 ? -41.619 22.335 63.485 1.00 26.29 272 VAL B C 1
ATOM 8057 O O . VAL B 1 272 ? -42.677 22.971 63.498 1.00 21.52 272 VAL B O 1
ATOM 8070 N N . GLU B 1 273 ? -40.827 22.234 64.536 1.00 25.98 273 GLU B N 1
ATOM 8071 C CA . GLU B 1 273 ? -41.024 23.051 65.729 1.00 29.73 273 GLU B CA 1
ATOM 8072 C C . GLU B 1 273 ? -39.777 23.895 65.928 1.00 24.55 273 GLU B C 1
ATOM 8073 O O . GLU B 1 273 ? -38.653 23.411 65.733 1.00 20.89 273 GLU B O 1
ATOM 8085 N N . PHE B 1 274 ? -39.986 25.160 66.292 1.00 25.19 274 PHE B N 1
ATOM 8086 C CA . PHE B 1 274 ? -38.903 26.114 66.433 1.00 25.62 274 PHE B CA 1
ATOM 8087 C C . PHE B 1 274 ? -39.215 27.136 67.520 1.00 34.09 274 PHE B C 1
ATOM 8088 O O . PHE B 1 274 ? -40.371 27.281 67.956 1.00 20.39 274 PHE B O 1
ATOM 8105 N N . ASP B 1 275 ? -38.169 27.885 67.908 1.00 26.08 275 ASP B N 1
ATOM 8106 C CA . ASP B 1 275 ? -38.205 28.734 69.106 1.00 41.89 275 ASP B CA 1
ATOM 8107 C C . ASP B 1 275 ? -38.783 30.129 68.894 1.00 48.05 275 ASP B C 1
ATOM 8108 O O . ASP B 1 275 ? -38.023 31.126 68.882 1.00 48.36 275 ASP B O 1
ATOM 8117 N N . ARG C 1 12 ? -18.003 10.270 90.718 1.00 53.14 12 ARG C N 1
ATOM 8118 C CA . ARG C 1 12 ? -16.574 9.980 90.630 1.00 65.75 12 ARG C CA 1
ATOM 8119 C C . ARG C 1 12 ? -15.925 10.372 89.298 1.00 58.16 12 ARG C C 1
ATOM 8120 O O . ARG C 1 12 ? -15.114 11.294 89.263 1.00 71.10 12 ARG C O 1
ATOM 8140 N N . GLN C 1 13 ? -16.262 9.661 88.219 1.00 47.61 13 GLN C N 1
ATOM 8141 C CA . GLN C 1 13 ? -15.632 9.869 86.916 1.00 50.14 13 GLN C CA 1
ATOM 8142 C C . GLN C 1 13 ? -16.082 11.179 86.269 1.00 53.04 13 GLN C C 1
ATOM 8143 O O . GLN C 1 13 ? -17.260 11.557 86.329 1.00 48.69 13 GLN C O 1
ATOM 8157 N N . GLU C 1 14 ? -15.135 11.859 85.617 1.00 44.44 14 GLU C N 1
ATOM 8158 C CA . GLU C 1 14 ? -15.405 13.101 84.904 1.00 51.03 14 GLU C CA 1
ATOM 8159 C C . GLU C 1 14 ? -14.742 13.091 83.527 1.00 35.83 14 GLU C C 1
ATOM 8160 O O . GLU C 1 14 ? -13.542 12.809 83.404 1.00 28.54 14 GLU C O 1
ATOM 8172 N N . GLU C 1 15 ? -15.513 13.430 82.508 1.00 23.82 15 GLU C N 1
ATOM 8173 C CA . GLU C 1 15 ? -15.025 13.492 81.128 1.00 23.83 15 GLU C CA 1
ATOM 8174 C C . GLU C 1 15 ? -14.966 14.950 80.686 1.00 25.90 15 GLU C C 1
ATOM 8175 O O . GLU C 1 15 ? -15.978 15.661 80.735 1.00 26.27 15 GLU C O 1
ATOM 8187 N N . THR C 1 16 ? -13.792 15.396 80.272 1.00 14.19 16 THR C N 1
ATOM 8188 C CA . THR C 1 16 ? -13.686 16.721 79.651 1.00 21.22 16 THR C CA 1
ATOM 8189 C C . THR C 1 16 ? -13.114 16.619 78.239 1.00 14.88 16 THR C C 1
ATOM 8190 O O . THR C 1 16 ? -12.565 15.596 77.854 1.00 18.42 16 THR C O 1
ATOM 8201 N N . HIS C 1 17 ? -13.190 17.736 77.489 1.00 14.29 17 HIS C N 1
ATOM 8202 C CA . HIS C 1 17 ? -12.773 17.779 76.098 1.00 17.40 17 HIS C CA 1
ATOM 8203 C C . HIS C 1 17 ? -11.960 19.039 75.820 1.00 15.32 17 HIS C C 1
ATOM 8204 O O . HIS C 1 17 ? -12.155 20.060 76.474 1.00 12.60 17 HIS C O 1
ATOM 8218 N N . ASP C 1 18 ? -11.076 18.966 74.813 1.00 10.92 18 ASP C N 1
ATOM 8219 C CA . ASP C 1 18 ? -10.243 20.083 74.419 1.00 12.64 18 ASP C CA 1
ATOM 8220 C C . ASP C 1 18 ? -9.862 19.926 72.947 1.00 11.27 18 ASP C C 1
ATOM 8221 O O . ASP C 1 18 ? -9.848 18.828 72.402 1.00 12.44 18 ASP C O 1
ATOM 8230 N N . GLN C 1 19 ? -9.514 21.040 72.318 1.00 13.90 19 GLN C N 1
ATOM 8231 C CA . GLN C 1 19 ? -8.785 20.975 71.056 1.00 10.46 19 GLN C CA 1
ATOM 8232 C C . GLN C 1 19 ? -7.301 21.161 71.361 1.00 10.48 19 GLN C C 1
ATOM 8233 O O . GLN C 1 19 ? -6.936 22.024 72.174 1.00 10.94 19 GLN C O 1
ATOM 8247 N N . LEU C 1 20 ? -6.462 20.351 70.734 1.00 5.26 20 LEU C N 1
ATOM 8248 C CA . LEU C 1 20 ? -5.023 20.470 70.896 1.00 7.94 20 LEU C CA 1
ATOM 8249 C C . LEU C 1 20 ? -4.529 21.533 69.913 1.00 14.31 20 LEU C C 1
ATOM 8250 O O . LEU C 1 20 ? -3.760 21.266 68.996 1.00 9.81 20 LEU C O 1
ATOM 8266 N N . SER C 1 21 ? -5.002 22.765 70.129 1.00 8.81 21 SER C N 1
ATOM 8267 C CA . SER C 1 21 ? -4.890 23.757 69.069 1.00 13.23 21 SER C CA 1
ATOM 8268 C C . SER C 1 21 ? -3.460 24.222 68.933 1.00 10.93 21 SER C C 1
ATOM 8269 O O . SER C 1 21 ? -2.685 24.288 69.913 1.00 7.96 21 SER C O 1
ATOM 8277 N N . ARG C 1 22 ? -3.108 24.542 67.693 1.00 13.45 22 ARG C N 1
ATOM 8278 C CA . ARG C 1 22 ? -1.744 24.906 67.373 1.00 13.86 22 ARG C CA 1
ATOM 8279 C C . ARG C 1 22 ? -1.340 26.211 68.028 1.00 8.54 22 ARG C C 1
ATOM 8280 O O . ARG C 1 22 ? -0.153 26.381 68.332 1.00 14.21 22 ARG C O 1
ATOM 8301 N N . ASN C 1 23 ? -2.270 27.139 68.274 1.00 9.25 23 ASN C N 1
ATOM 8302 C CA . ASN C 1 23 ? -1.857 28.378 68.922 1.00 8.57 23 ASN C CA 1
ATOM 8303 C C . ASN C 1 23 ? -1.195 28.103 70.280 1.00 12.30 23 ASN C C 1
ATOM 8304 O O . ASN C 1 23 ? -0.163 28.703 70.631 1.00 10.84 23 ASN C O 1
ATOM 8315 N N A LEU C 1 24 ? -1.784 27.204 71.079 0.56 10.25 24 LEU C N 1
ATOM 8316 N N B LEU C 1 24 ? -1.793 27.197 71.065 0.44 10.25 24 LEU C N 1
ATOM 8317 C CA A LEU C 1 24 ? -1.162 26.911 72.364 0.56 10.95 24 LEU C CA 1
ATOM 8318 C CA B LEU C 1 24 ? -1.224 26.838 72.356 0.44 10.95 24 LEU C CA 1
ATOM 8319 C C A LEU C 1 24 ? 0.061 26.025 72.189 0.56 8.51 24 LEU C C 1
ATOM 8320 C C B LEU C 1 24 ? 0.057 26.042 72.169 0.44 8.27 24 LEU C C 1
ATOM 8321 O O A LEU C 1 24 ? 1.036 26.198 72.931 0.56 8.85 24 LEU C O 1
ATOM 8322 O O B LEU C 1 24 ? 1.047 26.267 72.880 0.44 8.63 24 LEU C O 1
ATOM 8352 N N . VAL C 1 25 ? 0.059 25.117 71.211 1.00 8.03 25 VAL C N 1
ATOM 8353 C CA . VAL C 1 25 ? 1.247 24.315 70.957 1.00 6.31 25 VAL C CA 1
ATOM 8354 C C . VAL C 1 25 ? 2.419 25.223 70.642 1.00 9.95 25 VAL C C 1
ATOM 8355 O O . VAL C 1 25 ? 3.568 24.975 71.075 1.00 12.00 25 VAL C O 1
ATOM 8368 N N . LYS C 1 26 ? 2.170 26.301 69.883 1.00 7.08 26 LYS C N 1
ATOM 8369 C CA . LYS C 1 26 ? 3.300 27.214 69.614 1.00 5.81 26 LYS C CA 1
ATOM 8370 C C . LYS C 1 26 ? 3.925 27.742 70.899 1.00 7.15 26 LYS C C 1
ATOM 8371 O O . LYS C 1 26 ? 5.134 27.961 70.966 1.00 7.83 26 LYS C O 1
ATOM 8390 N N . ARG C 1 27 ? 3.106 28.037 71.908 1.00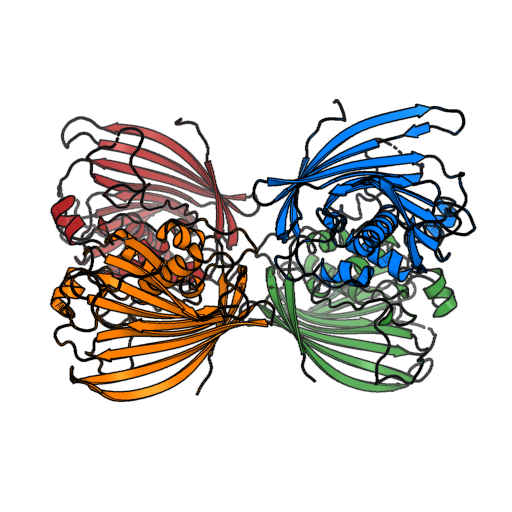 8.72 27 ARG C N 1
ATOM 8391 C CA . ARG C 1 27 ? 3.604 28.638 73.145 1.00 6.45 27 ARG C CA 1
ATOM 8392 C C . ARG C 1 27 ? 4.404 27.627 73.948 1.00 12.27 27 ARG C C 1
ATOM 8393 O O . ARG C 1 27 ? 5.396 27.988 74.580 1.00 6.36 27 ARG C O 1
ATOM 8414 N N . ILE C 1 28 ? 3.967 26.356 73.984 1.00 10.37 28 ILE C N 1
ATOM 8415 C CA . ILE C 1 28 ? 4.766 25.316 74.613 1.00 10.64 28 ILE C CA 1
ATOM 8416 C C . ILE C 1 28 ? 6.082 25.139 73.885 1.00 8.92 28 ILE C C 1
ATOM 8417 O O . ILE C 1 28 ? 7.136 24.927 74.494 1.00 8.20 28 ILE C O 1
ATOM 8433 N N . ALA C 1 29 ? 6.020 25.064 72.567 1.00 11.36 29 ALA C N 1
ATOM 8434 C CA . ALA C 1 29 ? 7.256 24.878 71.808 1.00 12.03 29 ALA C CA 1
ATOM 8435 C C . ALA C 1 29 ? 8.261 26.001 72.087 1.00 8.85 29 ALA C C 1
ATOM 8436 O O . ALA C 1 29 ? 9.455 25.748 72.223 1.00 10.77 29 ALA C O 1
ATOM 8443 N N . ALA C 1 30 ? 7.798 27.240 72.101 1.00 13.10 30 ALA C N 1
ATOM 8444 C CA . ALA C 1 30 ? 8.685 28.364 72.372 1.00 13.94 30 ALA C CA 1
ATOM 8445 C C . ALA C 1 30 ? 9.274 28.271 73.771 1.00 13.06 30 ALA C C 1
ATOM 8446 O O . ALA C 1 30 ? 10.459 28.539 73.960 1.00 12.93 30 ALA C O 1
ATOM 8453 N N . THR C 1 31 ? 8.445 27.889 74.761 1.00 12.53 31 THR C N 1
ATOM 8454 C CA . THR C 1 31 ? 8.905 27.657 76.135 1.00 12.25 31 THR C CA 1
ATOM 8455 C C . THR C 1 31 ? 10.097 26.711 76.158 1.00 16.09 31 THR C C 1
ATOM 8456 O O . THR C 1 31 ? 11.137 27.023 76.743 1.00 15.17 31 THR C O 1
ATOM 8467 N N . PHE C 1 32 ? 9.988 25.582 75.480 1.00 13.79 32 PHE C N 1
ATOM 8468 C CA . PHE C 1 32 ? 11.056 24.589 75.439 1.00 13.10 32 PHE C CA 1
ATOM 8469 C C . PHE C 1 32 ? 12.094 24.805 74.357 1.00 13.53 32 PHE C C 1
ATOM 8470 O O . PHE C 1 32 ? 13.054 24.032 74.277 1.00 19.85 32 PHE C O 1
ATOM 8487 N N . GLY C 1 33 ? 11.964 25.840 73.534 1.00 17.94 33 GLY C N 1
ATOM 8488 C CA . GLY C 1 33 ? 12.940 25.993 72.457 1.00 16.64 33 GLY C CA 1
ATOM 8489 C C . GLY C 1 33 ? 12.839 24.874 71.431 1.00 22.79 33 GLY C C 1
ATOM 8490 O O . GLY C 1 33 ? 13.859 24.374 70.964 1.00 16.03 33 GLY C O 1
ATOM 8494 N N . GLU C 1 34 ? 11.638 24.445 71.091 1.00 19.74 34 GLU C N 1
ATOM 8495 C CA . GLU C 1 34 ? 11.493 23.333 70.153 1.00 19.78 34 GLU C CA 1
ATOM 8496 C C . GLU C 1 34 ? 10.598 23.736 68.981 1.00 13.96 34 GLU C C 1
ATOM 8497 O O . GLU C 1 34 ? 9.904 24.759 69.007 1.00 18.26 34 GLU C O 1
ATOM 8509 N N . LEU C 1 35 ? 10.610 22.915 67.943 1.00 16.47 35 LEU C N 1
ATOM 8510 C CA . LEU C 1 35 ? 9.751 23.145 66.787 1.00 22.22 35 LEU C CA 1
ATOM 8511 C C . LEU C 1 35 ? 8.280 22.907 67.138 1.00 14.00 35 LEU C C 1
ATOM 8512 O O . LEU C 1 35 ? 7.958 22.202 68.075 1.00 14.36 35 LEU C O 1
ATOM 8528 N N . THR C 1 36 ? 7.398 23.584 66.411 1.00 16.13 36 THR C N 1
ATOM 8529 C CA . THR C 1 36 ? 5.964 23.463 66.568 1.00 12.97 36 THR C CA 1
ATOM 8530 C C . THR C 1 36 ? 5.536 22.454 65.527 1.00 18.52 36 THR C C 1
ATOM 8531 O O . THR C 1 36 ? 5.718 22.707 64.337 1.00 9.93 36 THR C O 1
ATOM 8542 N N . PRO C 1 37 ? 5.039 21.296 65.906 1.00 15.30 37 PRO C N 1
ATOM 8543 C CA . PRO C 1 37 ? 4.591 20.323 64.910 1.00 10.41 37 PRO C CA 1
ATOM 8544 C C . PRO C 1 37 ? 3.402 20.858 64.138 1.00 11.15 37 PRO C C 1
ATOM 8545 O O . PRO C 1 37 ? 2.635 21.694 64.604 1.00 12.79 37 PRO C O 1
ATOM 8556 N N . ALA C 1 38 ? 3.245 20.338 62.941 1.00 17.85 38 ALA C N 1
ATOM 8557 C CA . ALA C 1 38 ? 2.171 20.780 62.059 1.00 20.91 38 ALA C CA 1
ATOM 8558 C C . ALA C 1 38 ? 0.883 20.025 62.380 1.00 15.02 38 ALA C C 1
ATOM 8559 O O . ALA C 1 38 ? 0.888 19.014 63.077 1.00 9.61 38 ALA C O 1
ATOM 8566 N N . HIS C 1 39 ? -0.225 20.536 61.855 1.00 15.08 39 HIS C N 1
ATOM 8567 C CA . HIS C 1 39 ? -1.500 19.869 61.968 1.00 21.17 39 HIS C CA 1
ATOM 8568 C C . HIS C 1 39 ? -1.386 18.382 61.664 1.00 12.99 39 HIS C C 1
ATOM 8569 O O . HIS C 1 39 ? -0.799 17.982 60.664 1.00 17.55 39 HIS C O 1
ATOM 8583 N N . GLY C 1 40 ? -1.959 17.567 62.538 1.00 11.05 40 GLY C N 1
ATOM 8584 C CA . GLY C 1 40 ? -1.972 16.149 62.365 1.00 12.66 40 GLY C CA 1
ATOM 8585 C C . GLY C 1 40 ? -0.728 15.433 62.813 1.00 16.38 40 GLY C C 1
ATOM 8586 O O . GLY C 1 40 ? -0.751 14.193 62.910 1.00 18.40 40 GLY C O 1
ATOM 8590 N N . GLU C 1 41 ? 0.335 16.164 63.144 1.00 11.81 41 GLU C N 1
ATOM 8591 C CA . GLU C 1 41 ? 1.528 15.553 63.691 1.00 13.49 41 GLU C CA 1
ATOM 8592 C C . GLU C 1 41 ? 1.391 15.312 65.199 1.00 12.25 41 GLU C C 1
ATOM 8593 O O . GLU C 1 41 ? 0.526 15.877 65.873 1.00 12.54 41 GLU C O 1
ATOM 8605 N N . ALA C 1 42 ? 2.330 14.510 65.723 1.00 10.21 42 ALA C N 1
ATOM 8606 C CA . ALA C 1 42 ? 2.333 14.109 67.120 1.00 11.72 42 ALA C CA 1
ATOM 8607 C C . ALA C 1 42 ? 2.608 15.295 68.032 1.00 12.83 42 ALA C C 1
ATOM 8608 O O . ALA C 1 42 ? 3.563 16.042 67.818 1.00 13.14 42 ALA C O 1
ATOM 8615 N N . LEU C 1 43 ? 1.729 15.494 68.987 1.00 10.34 43 LEU C N 1
ATOM 8616 C CA . LEU C 1 43 ? 2.003 16.329 70.146 1.00 9.05 43 LEU C CA 1
ATOM 8617 C C . LEU C 1 43 ? 3.153 15.728 70.927 1.00 10.15 43 LEU C C 1
ATOM 8618 O O . LEU C 1 43 ? 3.074 14.548 71.311 1.00 14.13 43 LEU C O 1
ATOM 8634 N N . PRO C 1 44 ? 4.267 16.440 71.105 1.00 10.83 44 PRO C N 1
ATOM 8635 C CA . PRO C 1 44 ? 5.409 15.837 71.795 1.00 13.62 44 PRO C CA 1
ATOM 8636 C C . PRO C 1 44 ? 5.037 15.325 73.179 1.00 12.00 44 PRO C C 1
ATOM 8637 O O . PRO C 1 44 ? 4.066 15.781 73.813 1.00 6.81 44 PRO C O 1
ATOM 8648 N N . PRO C 1 45 ? 5.798 14.363 73.683 1.00 12.54 45 PRO C N 1
ATOM 8649 C CA . PRO C 1 45 ? 5.457 13.760 74.980 1.00 18.78 45 PRO C CA 1
ATOM 8650 C C . PRO C 1 45 ? 5.395 14.782 76.107 1.00 12.33 45 PRO C C 1
ATOM 8651 O O . PRO C 1 45 ? 6.277 15.629 76.253 1.00 15.92 45 PRO C O 1
ATOM 8662 N N . LEU C 1 46 ? 4.335 14.687 76.905 1.00 9.56 46 LEU C N 1
ATOM 8663 C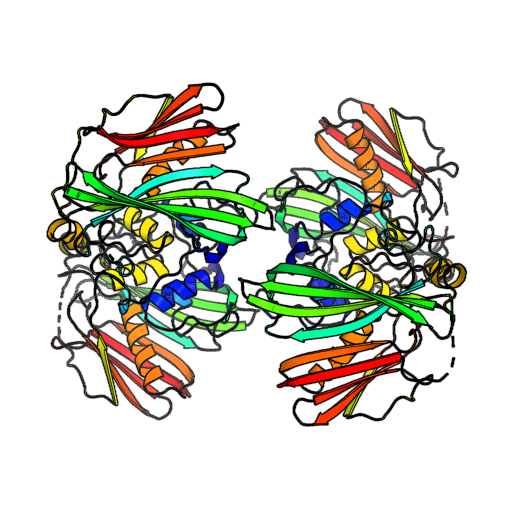 CA . LEU C 1 46 ? 4.061 15.433 78.125 1.00 15.14 46 LEU C CA 1
ATOM 8664 C C . LEU C 1 46 ? 3.590 16.851 77.822 1.00 12.62 46 LEU C C 1
ATOM 8665 O O . LEU C 1 46 ? 3.123 17.535 78.750 1.00 8.86 46 LEU C O 1
ATOM 8681 N N . TRP C 1 47 ? 3.580 17.274 76.535 1.00 11.00 47 TRP C N 1
ATOM 8682 C CA . TRP C 1 47 ? 2.980 18.549 76.176 1.00 8.87 47 TRP C CA 1
ATOM 8683 C C . TRP C 1 47 ? 1.479 18.519 76.372 1.00 10.55 47 TRP C C 1
ATOM 8684 O O . TRP C 1 47 ? 0.863 19.584 76.386 1.00 8.52 47 TRP C O 1
ATOM 8705 N N . HIS C 1 48 ? 0.885 17.321 76.577 1.00 12.76 48 HIS C N 1
ATOM 8706 C CA . HIS C 1 48 ? -0.538 17.276 76.823 1.00 6.82 48 HIS C CA 1
ATOM 8707 C C . HIS C 1 48 ? -0.903 17.987 78.119 1.00 4.28 48 HIS C C 1
ATOM 8708 O O . HIS C 1 48 ? -2.060 18.361 78.297 1.00 6.43 48 HIS C O 1
ATOM 8722 N N . TRP C 1 49 ? 0.055 18.190 79.022 1.00 10.58 49 TRP C N 1
ATOM 8723 C CA . TRP C 1 49 ? -0.223 18.918 80.259 1.00 6.33 49 TRP C CA 1
ATOM 8724 C C . TRP C 1 49 ? -0.608 20.356 80.020 1.00 12.04 49 TRP C C 1
ATOM 8725 O O . TRP C 1 49 ? -1.065 21.029 80.952 1.00 11.25 49 TRP C O 1
ATOM 8746 N N . ALA C 1 50 ? -0.443 20.855 78.818 1.00 10.75 50 ALA C N 1
ATOM 8747 C CA . ALA C 1 50 ? -0.848 22.222 78.522 1.00 10.46 50 ALA C CA 1
ATOM 8748 C C . ALA C 1 50 ? -2.309 22.299 78.166 1.00 11.21 50 ALA C C 1
ATOM 8749 O O . ALA C 1 50 ? -2.845 23.401 77.967 1.00 12.98 50 ALA C O 1
ATOM 8756 N N . PHE C 1 51 ? -2.972 21.158 78.088 1.00 9.06 51 PHE C N 1
ATOM 8757 C CA . PHE C 1 51 ? -4.364 21.111 77.663 1.00 6.66 51 PHE C CA 1
ATOM 8758 C C . PHE C 1 51 ? -5.245 20.585 78.786 1.00 13.44 51 PHE C C 1
ATOM 8759 O O . PHE C 1 51 ? -4.777 20.297 79.891 1.00 10.99 51 PHE C O 1
ATOM 8776 N N . PHE C 1 52 ? -6.560 20.552 78.483 1.00 6.71 52 PHE C N 1
ATOM 8777 C CA . PHE C 1 52 ? -7.602 20.100 79.401 1.00 13.56 52 PHE C CA 1
ATOM 8778 C C . PHE C 1 52 ? -7.655 20.945 80.665 1.00 17.87 52 PHE C C 1
ATOM 8779 O O . PHE C 1 52 ? -7.896 20.429 81.742 1.00 8.46 52 PHE C O 1
ATOM 8796 N N . GLN C 1 53 ? -7.494 22.264 80.508 1.00 15.11 53 GLN C N 1
ATOM 8797 C CA . GLN C 1 53 ? -7.565 23.199 81.618 1.00 13.88 53 GLN C CA 1
ATOM 8798 C C . GLN C 1 53 ? -8.966 23.791 81.744 1.00 16.55 53 GLN C C 1
ATOM 8799 O O . GLN C 1 53 ? -9.490 24.389 80.798 1.00 12.77 53 GLN C O 1
ATOM 8813 N N . ASP C 1 54 ? -9.548 23.666 82.939 1.00 15.78 54 ASP C N 1
ATOM 8814 C CA . ASP C 1 54 ? -10.853 24.214 83.294 1.00 25.03 54 ASP C CA 1
ATOM 8815 C C . ASP C 1 54 ? -10.682 25.127 84.497 1.00 30.16 54 ASP C C 1
ATOM 8816 O O . ASP C 1 54 ? -11.146 24.817 85.607 1.00 22.40 54 ASP C O 1
ATOM 8825 N N . PRO C 1 55 ? -10.013 26.265 84.314 1.00 16.33 55 PRO C N 1
ATOM 8826 C CA . PRO C 1 55 ? -9.690 27.113 85.468 1.00 14.51 55 PRO C CA 1
ATOM 8827 C C . PRO C 1 55 ? -10.921 27.735 86.099 1.00 13.71 55 PRO C C 1
ATOM 8828 O O . PRO C 1 55 ? -11.949 27.943 85.465 1.00 12.97 55 PRO C O 1
ATOM 8839 N N . VAL C 1 56 ? -10.766 28.111 87.363 1.00 14.98 56 VAL C N 1
ATOM 8840 C CA . VAL C 1 56 ? -11.836 28.742 88.125 1.00 20.08 56 VAL C CA 1
ATOM 8841 C C . VAL C 1 56 ? -11.532 30.217 88.265 1.00 17.17 56 VAL C C 1
ATOM 8842 O O . VAL C 1 56 ? -10.373 30.647 88.176 1.00 14.62 56 VAL C O 1
ATOM 8855 N N . GLU C 1 57 ? -12.584 30.997 88.521 1.00 20.91 57 GLU C N 1
ATOM 8856 C CA . GLU C 1 57 ? -12.445 32.404 88.879 1.00 24.34 57 GLU C CA 1
ATOM 8857 C C . GLU C 1 57 ? -11.765 32.573 90.235 1.00 24.97 57 GLU C C 1
ATOM 8858 O O . GLU C 1 57 ? -11.685 31.642 91.035 1.00 19.56 57 GLU C O 1
ATOM 8870 N N . ALA C 1 58 ? -11.303 33.803 90.510 1.00 28.60 58 ALA C N 1
ATOM 8871 C CA . ALA C 1 58 ? -10.494 34.045 91.711 1.00 20.79 58 ALA C CA 1
ATOM 8872 C C . ALA C 1 58 ? -11.192 33.636 93.004 1.00 33.12 58 ALA C C 1
ATOM 8873 O O . ALA C 1 58 ? -10.564 33.085 93.913 1.00 26.61 58 ALA C O 1
ATOM 8880 N N . ALA C 1 59 ? -12.491 33.921 93.123 1.00 29.41 59 ALA C N 1
ATOM 8881 C CA . ALA C 1 59 ? -13.227 33.478 94.305 1.00 36.73 59 ALA C CA 1
ATOM 8882 C C . ALA C 1 59 ? -13.069 31.980 94.558 1.00 32.25 59 ALA C C 1
ATOM 8883 O O . ALA C 1 59 ? -13.134 31.538 95.706 1.00 33.44 59 ALA C O 1
ATOM 8890 N N . GLY C 1 60 ? -12.863 31.187 93.512 1.00 22.97 60 GLY C N 1
ATOM 8891 C CA . GLY C 1 60 ? -12.672 29.760 93.646 1.00 16.81 60 GLY C CA 1
ATOM 8892 C C . GLY C 1 60 ? -11.275 29.306 93.935 1.00 21.42 60 GLY C C 1
ATOM 8893 O O . GLY C 1 60 ? -11.045 28.097 94.058 1.00 23.57 60 GLY C O 1
ATOM 8897 N N . LEU C 1 61 ? -10.341 30.258 94.058 1.00 20.04 61 LEU C N 1
ATOM 8898 C CA . LEU C 1 61 ? -8.933 29.963 94.204 1.00 19.39 61 LEU C CA 1
ATOM 8899 C C . LEU C 1 61 ? -8.550 29.955 95.679 1.00 28.59 61 LEU C C 1
ATOM 8900 O O . LEU C 1 61 ? -9.150 30.651 96.493 1.00 22.56 61 LEU C O 1
ATOM 8916 N N . GLY C 1 62 ? -7.542 29.186 95.996 1.00 23.71 62 GLY C N 1
ATOM 8917 C CA . GLY C 1 62 ? -6.983 29.204 97.312 1.00 22.64 62 GLY C CA 1
ATOM 8918 C C . GLY C 1 62 ? -5.827 30.145 97.371 1.00 34.34 62 GLY C C 1
ATOM 8919 O O . GLY C 1 62 ? -5.358 30.641 96.339 1.00 25.83 62 GLY C O 1
ATOM 8923 N N . VAL C 1 63 ? -5.360 30.383 98.604 1.00 23.98 63 VAL C N 1
ATOM 8924 C CA . VAL C 1 63 ? -4.300 31.360 98.806 1.00 20.95 63 VAL C CA 1
ATOM 8925 C C . VAL C 1 63 ? -3.081 31.013 97.982 1.00 19.04 63 VAL C C 1
ATOM 8926 O O . VAL C 1 63 ? -2.361 31.906 97.527 1.00 20.03 63 VAL C O 1
ATOM 8939 N N . ASP C 1 64 ? -2.837 29.709 97.751 1.00 17.80 64 ASP C N 1
ATOM 8940 C CA . ASP C 1 64 ? -1.640 29.345 96.989 1.00 24.91 64 ASP C CA 1
ATOM 8941 C C . ASP C 1 64 ? -1.783 29.524 95.471 1.00 16.37 64 ASP C C 1
ATOM 8942 O O . ASP C 1 64 ? -0.810 29.284 94.752 1.00 17.59 64 ASP C O 1
ATOM 8951 N N . GLY C 1 65 ? -2.922 30.010 94.985 1.00 17.68 65 GLY C N 1
ATOM 8952 C CA . GLY C 1 65 ? -3.162 30.149 93.564 1.00 22.31 65 GLY C CA 1
ATOM 8953 C C . GLY C 1 65 ? -3.826 28.964 92.897 1.00 19.51 65 GLY C C 1
ATOM 8954 O O . GLY C 1 65 ? -4.403 29.120 91.828 1.00 22.31 65 GLY C O 1
ATOM 8958 N N . HIS C 1 66 ? -3.759 27.785 93.494 1.00 19.94 66 HIS C N 1
ATOM 8959 C CA . HIS C 1 66 ? -4.501 26.638 92.988 1.00 20.23 66 HIS C CA 1
ATOM 8960 C C . HIS C 1 66 ? -5.982 26.777 93.309 1.00 17.80 66 HIS C C 1
ATOM 8961 O O . HIS C 1 66 ? -6.358 27.548 94.186 1.00 19.40 66 HIS C O 1
ATOM 8975 N N . PRO C 1 67 ? -6.844 25.971 92.674 1.00 21.26 67 PRO C N 1
ATOM 8976 C CA . PRO C 1 67 ? -8.258 25.929 93.099 1.00 28.21 67 PRO C CA 1
ATOM 8977 C C . PRO C 1 67 ? -8.369 25.638 94.594 1.00 24.38 67 PRO C C 1
ATOM 8978 O O . PRO C 1 67 ? -7.539 24.935 95.173 1.00 23.41 67 PRO C O 1
ATOM 8989 N N . ALA C 1 68 ? -9.375 26.234 95.227 1.00 27.84 68 ALA C N 1
ATOM 8990 C CA . ALA C 1 68 ? -9.486 26.174 96.679 1.00 33.34 68 ALA C CA 1
ATOM 8991 C C . ALA C 1 68 ? -9.511 24.728 97.147 1.00 28.56 68 ALA C C 1
ATOM 8992 O O . ALA C 1 68 ? -10.118 23.865 96.506 1.00 31.27 68 ALA C O 1
ATOM 8999 N N . ARG C 1 69 ? -8.827 24.469 98.261 1.00 54.35 69 ARG C N 1
ATOM 9000 C CA . ARG C 1 69 ? -8.642 23.110 98.755 1.00 51.29 69 ARG C CA 1
ATOM 9001 C C . ARG C 1 69 ? -9.987 22.515 99.151 1.00 65.62 69 ARG C C 1
ATOM 9002 O O . ARG C 1 69 ? -10.772 23.147 99.872 1.00 50.96 69 ARG C O 1
ATOM 9023 N N . GLY C 1 70 ? -10.242 21.294 98.673 1.00 65.16 70 GLY C N 1
ATOM 9024 C CA . GLY C 1 70 ? -11.543 20.669 98.769 1.00 81.78 70 GLY C CA 1
ATOM 9025 C C . GLY C 1 70 ? -11.752 19.857 100.029 1.00 78.41 70 GLY C C 1
ATOM 9026 O O . GLY C 1 70 ? -11.094 20.059 101.053 1.00 75.23 70 GLY C O 1
ATOM 9030 N N . GLY C 1 71 ? -12.696 18.915 99.941 1.00 81.56 71 GLY C N 1
ATOM 9031 C CA . GLY C 1 71 ? -13.148 18.198 101.117 1.00 85.79 71 GLY C CA 1
ATOM 9032 C C . GLY C 1 71 ? -12.092 17.330 101.765 1.00 91.21 71 GLY C C 1
ATOM 9033 O O . GLY C 1 71 ? -12.085 17.168 102.988 1.00 102.30 71 GLY C O 1
ATOM 9037 N N . PHE C 1 72 ? -11.188 16.760 100.970 1.00 88.33 72 PHE C N 1
ATOM 9038 C CA . PHE C 1 72 ? -10.193 15.857 101.525 1.00 93.62 72 PHE C CA 1
ATOM 9039 C C . PHE C 1 72 ? -9.244 16.534 102.502 1.00 93.56 72 PHE C C 1
ATOM 9040 O O . PHE C 1 72 ? -8.603 15.842 103.303 1.00 88.09 72 PHE C O 1
ATOM 9057 N N . LEU C 1 73 ? -9.133 17.846 102.448 1.00 89.62 73 LEU C N 1
ATOM 9058 C CA . LEU C 1 73 ? -8.213 18.535 103.334 1.00 94.46 73 LEU C CA 1
ATOM 9059 C C . LEU C 1 73 ? -8.953 19.160 104.512 1.00 95.58 73 LEU C C 1
ATOM 9060 O O . LEU C 1 73 ? -10.130 19.522 104.399 1.00 89.73 73 LEU C O 1
ATOM 9076 N N . PRO C 1 74 ? -8.288 19.311 105.655 1.00 99.01 74 PRO C N 1
ATOM 9077 C CA . PRO C 1 74 ? -8.908 20.026 106.781 1.00 110.75 74 PRO C CA 1
ATOM 9078 C C . PRO C 1 74 ? -9.215 21.462 106.398 1.00 113.07 74 PRO C C 1
ATOM 9079 O O . PRO C 1 74 ? -8.680 21.984 105.405 1.00 108.87 74 PRO C O 1
ATOM 9090 N N . PRO C 1 75 ? -10.079 22.134 107.157 1.00 114.82 75 PRO C N 1
ATOM 9091 C CA . PRO C 1 75 ? -10.377 23.539 106.850 1.00 117.43 75 PRO C CA 1
ATOM 9092 C C . PRO C 1 75 ? -9.135 24.407 106.999 1.00 117.12 75 PRO C C 1
ATOM 9093 O O . PRO C 1 75 ? -8.356 24.258 107.943 1.00 115.17 75 PRO C O 1
ATOM 9104 N N . ALA C 1 76 ? -8.954 25.317 106.043 1.00 112.77 76 ALA C N 1
ATOM 9105 C CA . ALA C 1 76 ? -7.835 26.254 106.056 1.00 111.25 76 ALA C CA 1
ATOM 9106 C C . ALA C 1 76 ? -6.508 25.511 106.166 1.00 104.69 76 ALA C C 1
ATOM 9107 O O . ALA C 1 76 ? -5.670 25.800 107.022 1.00 93.93 76 ALA C O 1
ATOM 9114 N N . ASP C 1 77 ? -6.320 24.539 105.284 1.00 103.21 77 ASP C N 1
ATOM 9115 C CA . ASP C 1 77 ? -5.103 23.744 105.317 1.00 86.80 77 ASP C CA 1
ATOM 9116 C C . ASP C 1 77 ? -3.905 24.607 104.927 1.00 79.00 77 ASP C C 1
ATOM 9117 O O . ASP C 1 77 ? -3.884 25.213 103.845 1.00 66.15 77 ASP C O 1
ATOM 9126 N N . ASP C 1 78 ? -2.913 24.645 105.824 1.00 87.32 78 ASP C N 1
ATOM 9127 C CA . ASP C 1 78 ? -1.699 25.432 105.685 1.00 78.90 78 ASP C CA 1
ATOM 9128 C C . ASP C 1 78 ? -0.597 24.721 104.917 1.00 66.85 78 ASP C C 1
ATOM 9129 O O . ASP C 1 78 ? 0.403 25.361 104.571 1.00 57.49 78 ASP C O 1
ATOM 9138 N N . ARG C 1 79 ? -0.742 23.421 104.667 1.00 65.83 79 ARG C N 1
ATOM 9139 C CA . ARG C 1 79 ? 0.329 22.632 104.081 1.00 57.45 79 ARG C CA 1
ATOM 9140 C C . ARG C 1 79 ? 0.608 23.087 102.648 1.00 53.73 79 ARG C C 1
ATOM 9141 O O . ARG C 1 79 ? -0.231 23.683 101.967 1.00 40.42 79 ARG C O 1
ATOM 9162 N N . ASN C 1 80 ? 1.827 22.817 102.211 1.00 39.25 80 ASN C N 1
ATOM 9163 C CA . ASN C 1 80 ? 2.254 23.135 100.864 1.00 35.13 80 ASN C CA 1
ATOM 9164 C C . ASN C 1 80 ? 1.864 22.007 99.917 1.00 35.57 80 ASN C C 1
ATOM 9165 O O . ASN C 1 80 ? 2.104 20.834 100.208 1.00 27.68 80 ASN C O 1
ATOM 9176 N N . ARG C 1 81 ? 1.275 22.367 98.784 1.00 30.53 81 ARG C N 1
ATOM 9177 C CA . ARG C 1 81 ? 0.925 21.408 97.755 1.00 28.53 81 ARG C CA 1
ATOM 9178 C C . ARG C 1 81 ? 2.073 21.267 96.767 1.00 19.86 81 ARG C C 1
ATOM 9179 O O . ARG C 1 81 ? 2.743 22.250 96.428 1.00 21.85 81 ARG C O 1
ATOM 9200 N N . MET C 1 82 ? 2.307 20.030 96.329 1.00 25.81 82 MET C N 1
ATOM 9201 C CA . MET C 1 82 ? 3.386 19.747 95.402 1.00 21.76 82 MET C CA 1
ATOM 9202 C C . MET C 1 82 ? 3.007 18.647 94.415 1.00 22.72 82 MET C C 1
ATOM 9203 O O . MET C 1 82 ? 2.373 17.665 94.787 1.00 21.44 82 MET C O 1
ATOM 9217 N N . TRP C 1 83 ? 3.423 18.854 93.163 1.00 20.13 83 TRP C N 1
ATOM 9218 C CA . TRP C 1 83 ? 3.369 17.850 92.100 1.00 26.89 83 TRP C CA 1
ATOM 9219 C C . TRP C 1 83 ? 4.477 16.861 92.359 1.00 14.09 83 TRP C C 1
ATOM 9220 O O . TRP C 1 83 ? 5.640 17.162 92.092 1.00 18.78 83 TRP C O 1
ATOM 9241 N N . ALA C 1 84 ? 4.141 15.677 92.856 1.00 16.73 84 ALA C N 1
ATOM 9242 C CA . ALA C 1 84 ? 5.153 14.788 93.426 1.00 26.25 84 ALA C CA 1
ATOM 9243 C C . ALA C 1 84 ? 5.718 13.783 92.433 1.00 18.19 84 ALA C C 1
ATOM 9244 O O . ALA C 1 84 ? 6.891 13.425 92.534 1.00 15.79 84 ALA C O 1
ATOM 9251 N N . GLY C 1 85 ? 4.924 13.328 91.466 1.00 18.40 85 GLY C N 1
ATOM 9252 C CA . GLY C 1 85 ? 5.374 12.295 90.559 1.00 16.32 85 GLY C CA 1
ATOM 9253 C C . GLY C 1 85 ? 4.181 11.789 89.781 1.00 14.13 85 GLY C C 1
ATOM 9254 O O . GLY C 1 85 ? 3.049 12.281 89.941 1.00 17.76 85 GLY C O 1
ATOM 9258 N N . GLY C 1 86 ? 4.448 10.811 88.933 1.00 14.59 86 GLY C N 1
ATOM 9259 C CA . GLY C 1 86 ? 3.358 10.191 88.208 1.00 17.83 86 GLY C CA 1
ATOM 9260 C C . GLY C 1 86 ? 3.868 9.128 87.286 1.00 14.30 86 GLY C C 1
ATOM 9261 O O . GLY C 1 86 ? 5.076 8.888 87.184 1.00 16.12 86 GLY C O 1
ATOM 9265 N N . ARG C 1 87 ? 2.913 8.503 86.581 1.00 16.38 87 ARG C N 1
ATOM 9266 C CA . ARG C 1 87 ? 3.190 7.392 85.697 1.00 17.44 87 ARG C CA 1
ATOM 9267 C C . ARG C 1 87 ? 2.316 7.508 84.460 1.00 14.29 87 ARG C C 1
ATOM 9268 O O . ARG C 1 87 ? 1.114 7.784 84.563 1.00 16.13 87 ARG C O 1
ATOM 9289 N N . LEU C 1 88 ? 2.899 7.251 83.300 1.00 14.36 88 LEU C N 1
ATOM 9290 C CA . LEU C 1 88 ? 2.168 7.381 82.051 1.00 20.92 88 LEU C CA 1
ATOM 9291 C C . LEU C 1 88 ? 2.336 6.129 81.212 1.00 18.76 88 LEU C C 1
ATOM 9292 O O . LEU C 1 88 ? 3.407 5.513 81.173 1.00 16.05 88 LEU C O 1
ATOM 9308 N N . GLU C 1 89 ? 1.282 5.780 80.500 1.00 17.60 89 GLU C N 1
ATOM 9309 C CA . GLU C 1 89 ? 1.298 4.670 79.554 1.00 17.62 89 GLU C CA 1
ATOM 9310 C C . GLU C 1 89 ? 0.951 5.236 78.186 1.00 15.48 89 GLU C C 1
ATOM 9311 O O . GLU C 1 89 ? -0.145 5.776 77.993 1.00 13.33 89 GLU C O 1
ATOM 9323 N N . PHE C 1 90 ? 1.843 5.034 77.230 1.00 14.88 90 PHE C N 1
ATOM 9324 C CA . PHE C 1 90 ? 1.755 5.635 75.909 1.00 17.91 90 PHE C CA 1
ATOM 9325 C C . PHE C 1 90 ? 1.303 4.588 74.897 1.00 17.93 90 PHE C C 1
ATOM 9326 O O . PHE C 1 90 ? 2.031 3.621 74.636 1.00 19.76 90 PHE C O 1
ATOM 9343 N N . HIS C 1 91 ? 0.145 4.815 74.282 1.00 15.82 91 HIS C N 1
ATOM 9344 C CA . HIS C 1 91 ? -0.349 3.923 73.233 1.00 18.37 91 HIS C CA 1
ATOM 9345 C C . HIS C 1 91 ? -0.201 4.488 71.828 1.00 21.95 91 HIS C C 1
ATOM 9346 O O . HIS C 1 91 ? 0.392 3.826 70.954 1.00 22.73 91 HIS C O 1
ATOM 9360 N N . GLN C 1 92 ? -0.717 5.668 71.569 1.00 16.54 92 GLN C N 1
ATOM 9361 C CA . GLN C 1 92 ? -0.390 6.383 70.349 1.00 21.03 92 GLN C CA 1
ATOM 9362 C C . GLN C 1 92 ? -0.321 7.866 70.660 1.00 15.03 92 GLN C C 1
ATOM 9363 O O . GLN C 1 92 ? -0.969 8.344 71.595 1.00 17.46 92 GLN C O 1
ATOM 9377 N N . PRO C 1 93 ? 0.469 8.629 69.910 1.00 16.27 93 PRO C N 1
ATOM 9378 C CA . PRO C 1 93 ? 0.581 10.051 70.245 1.00 11.65 93 PRO C CA 1
ATOM 9379 C C . PRO C 1 93 ? -0.769 10.733 70.086 1.00 13.14 93 PRO C C 1
ATOM 9380 O O . PRO C 1 93 ? -1.571 10.366 69.234 1.00 12.95 93 PRO C O 1
ATOM 9391 N N . LEU C 1 94 ? -1.042 11.697 70.956 1.00 12.28 94 LEU C N 1
ATOM 9392 C CA . LEU C 1 94 ? -2.089 12.645 70.613 1.00 5.73 94 LEU C CA 1
ATOM 9393 C C . LEU C 1 94 ? -1.572 13.492 69.431 1.00 15.71 94 LEU C C 1
ATOM 9394 O O . LEU C 1 94 ? -0.382 13.545 69.148 1.00 11.18 94 LEU C O 1
ATOM 9410 N N . ARG C 1 95 ? -2.487 14.077 68.684 1.00 14.37 95 ARG C N 1
ATOM 9411 C CA . ARG C 1 95 ? -2.143 14.721 67.425 1.00 12.48 95 ARG C CA 1
ATOM 9412 C C . ARG C 1 95 ? -2.559 16.184 67.433 1.00 9.00 95 ARG C C 1
ATOM 9413 O O . ARG C 1 95 ? -3.698 16.512 67.765 1.00 9.21 95 ARG C O 1
ATOM 9434 N N . VAL C 1 96 ? -1.639 17.037 66.956 1.00 10.15 96 VAL C N 1
ATOM 9435 C CA . VAL C 1 96 ? -1.859 18.472 66.929 1.00 12.95 96 VAL C CA 1
ATOM 9436 C C . VAL C 1 96 ? -3.028 18.829 66.040 1.00 7.68 96 VAL C C 1
ATOM 9437 O O . VAL C 1 96 ? -3.154 18.332 64.921 1.00 10.34 96 VAL C O 1
ATOM 9450 N N . GLY C 1 97 ? -3.877 19.737 66.535 1.00 14.50 97 GLY C N 1
ATOM 9451 C CA . GLY C 1 97 ? -4.996 20.214 65.759 1.00 13.86 97 GLY C CA 1
ATOM 9452 C C . GLY C 1 97 ? -6.269 19.425 65.920 1.00 12.95 97 GLY C C 1
ATOM 9453 O O . GLY C 1 97 ? -7.328 19.933 65.523 1.00 21.44 97 GLY C O 1
ATOM 9457 N N . GLY C 1 98 ? -6.209 18.229 66.493 1.00 13.78 98 GLY C N 1
ATOM 9458 C CA . GLY C 1 98 ? -7.376 17.428 66.741 1.00 20.89 98 GLY C CA 1
ATOM 9459 C C . GLY C 1 98 ? -8.000 17.678 68.102 1.00 20.24 98 GLY C C 1
ATOM 9460 O O . GLY C 1 98 ? -7.475 18.351 68.977 1.00 21.67 98 GLY C O 1
ATOM 9464 N N . GLU C 1 99 ? -9.170 17.122 68.284 1.00 17.37 99 GLU C N 1
ATOM 9465 C CA . GLU C 1 99 ? -9.826 17.184 69.573 1.00 17.91 99 GLU C CA 1
ATOM 9466 C C . GLU C 1 99 ? -9.449 15.950 70.358 1.00 12.52 99 GLU C C 1
ATOM 9467 O O . GLU C 1 99 ? -8.876 15.011 69.830 1.00 14.59 99 GLU C O 1
ATOM 9479 N N . ALA C 1 100 ? -9.668 16.017 71.646 1.00 16.72 100 ALA C N 1
ATOM 9480 C CA . ALA C 1 100 ? -9.319 14.898 72.502 1.00 16.89 100 ALA C CA 1
ATOM 9481 C C . ALA C 1 100 ? -10.197 14.961 73.735 1.00 15.36 100 ALA C C 1
ATOM 9482 O O . ALA C 1 100 ? -10.620 16.043 74.148 1.00 13.10 100 ALA C O 1
ATOM 9489 N N . SER C 1 101 ? -10.535 13.784 74.272 1.00 15.17 101 SER C N 1
ATOM 9490 C CA . SER C 1 101 ? -11.268 13.747 75.539 1.00 16.04 101 SER C CA 1
ATOM 9491 C C . SER C 1 101 ? -10.383 13.209 76.659 1.00 14.00 101 SER C C 1
ATOM 9492 O O . SER C 1 101 ? -9.479 12.410 76.432 1.00 14.67 101 SER C O 1
ATOM 9500 N N . ARG C 1 102 ? -10.612 13.706 77.867 1.00 16.80 102 ARG C N 1
ATOM 9501 C CA . ARG C 1 102 ? -9.909 13.226 79.052 1.00 16.65 102 ARG C CA 1
ATOM 9502 C C . ARG C 1 102 ? -10.930 12.666 80.034 1.00 18.66 102 ARG C C 1
ATOM 9503 O O . ARG C 1 102 ? -11.843 13.373 80.459 1.00 17.14 102 ARG C O 1
ATOM 9524 N N . THR C 1 103 ? -10.787 11.410 80.406 1.00 18.36 103 THR C N 1
ATOM 9525 C CA . THR C 1 103 ? -11.659 10.825 81.429 1.00 16.48 103 THR C CA 1
ATOM 9526 C C . THR C 1 103 ? -10.845 10.698 82.712 1.00 21.31 103 THR C C 1
ATOM 9527 O O . THR C 1 103 ? -9.776 10.071 82.715 1.00 14.13 103 THR C O 1
ATOM 9538 N N . SER C 1 104 ? -11.321 11.324 83.782 1.00 14.98 104 SER C N 1
ATOM 9539 C CA . SER C 1 104 ? -10.514 11.483 84.974 1.00 18.16 104 SER C CA 1
ATOM 9540 C C . SER C 1 104 ? -11.233 10.931 86.202 1.00 29.93 104 SER C C 1
ATOM 9541 O O . SER C 1 104 ? -12.466 10.978 86.301 1.00 20.76 104 SER C O 1
ATOM 9549 N N . THR C 1 105 ? -10.437 10.471 87.157 1.00 17.00 105 THR C N 1
ATOM 9550 C CA . THR C 1 105 ? -10.946 9.922 88.401 1.00 27.60 105 THR C CA 1
ATOM 9551 C C . THR C 1 105 ? -9.886 10.076 89.475 1.00 21.81 105 THR C C 1
ATOM 9552 O O . THR C 1 105 ? -8.681 10.048 89.203 1.00 19.92 105 THR C O 1
ATOM 9563 N N . ILE C 1 106 ? -10.350 10.317 90.694 1.00 25.58 106 ILE C N 1
ATOM 9564 C CA . ILE C 1 106 ? -9.487 10.264 91.866 1.00 24.88 106 ILE C CA 1
ATOM 9565 C C . ILE C 1 106 ? -9.297 8.787 92.185 1.00 25.19 106 ILE C C 1
ATOM 9566 O O . ILE C 1 106 ? -10.234 8.119 92.631 1.00 25.99 106 ILE C O 1
ATOM 9582 N N . LEU C 1 107 ? -8.088 8.278 91.947 1.00 24.14 107 LEU C N 1
ATOM 9583 C CA . LEU C 1 107 ? -7.793 6.875 92.183 1.00 24.74 107 LEU C CA 1
ATOM 9584 C C . LEU C 1 107 ? -7.634 6.570 93.673 1.00 33.79 107 LEU C C 1
ATOM 9585 O O . LEU C 1 107 ? -8.226 5.616 94.193 1.00 28.45 107 LEU C O 1
ATOM 9601 N N . ARG C 1 108 ? -6.836 7.352 94.372 1.00 28.18 108 ARG C N 1
ATOM 9602 C CA . ARG C 1 108 ? -6.653 7.043 95.786 1.00 26.85 108 ARG C CA 1
ATOM 9603 C C . ARG C 1 108 ? -6.200 8.286 96.511 1.00 38.27 108 ARG C C 1
ATOM 9604 O O . ARG C 1 108 ? -5.525 9.161 95.944 1.00 23.03 108 ARG C O 1
ATOM 9625 N N . VAL C 1 109 ? -6.610 8.357 97.777 1.00 23.58 109 VAL C N 1
ATOM 9626 C CA . VAL C 1 109 ? -6.141 9.354 98.733 1.00 27.95 109 VAL C CA 1
ATOM 9627 C C . VAL C 1 109 ? -5.584 8.608 99.934 1.00 29.64 109 VAL C C 1
ATOM 9628 O O . VAL C 1 109 ? -6.191 7.631 100.385 1.00 33.28 109 VAL C O 1
ATOM 9641 N N . GLU C 1 110 ? -4.435 9.047 100.440 1.00 25.07 110 GLU C N 1
ATOM 9642 C CA . GLU C 1 110 ? -3.767 8.317 101.507 1.00 32.45 110 GLU C CA 1
ATOM 9643 C C . GLU C 1 110 ? -2.944 9.235 102.388 1.00 40.43 110 GLU C C 1
ATOM 9644 O O . GLU C 1 110 ? -2.234 10.117 101.900 1.00 33.20 110 GLU C O 1
ATOM 9656 N N . GLU C 1 111 ? -3.052 9.023 103.706 1.00 44.05 111 GLU C N 1
ATOM 9657 C CA . GLU C 1 111 ? -2.168 9.685 104.666 1.00 42.83 111 GLU C CA 1
ATOM 9658 C C . GLU C 1 111 ? -0.928 8.818 104.892 1.00 40.42 111 GLU C C 1
ATOM 9659 O O . GLU C 1 111 ? -1.033 7.605 105.110 1.00 41.76 111 GLU C O 1
ATOM 9671 N N . LYS C 1 112 ? 0.242 9.444 104.800 1.00 57.36 112 LYS C N 1
ATOM 9672 C CA . LYS C 1 112 ? 1.535 8.816 105.035 1.00 65.23 112 LYS C CA 1
ATOM 9673 C C . LYS C 1 112 ? 2.291 9.697 106.023 1.00 68.22 112 LYS C C 1
ATOM 9674 O O . LYS C 1 112 ? 1.864 10.814 106.337 1.00 63.19 112 LYS C O 1
ATOM 9693 N N . HIS C 1 113 ? 3.412 9.191 106.534 1.00 74.75 113 HIS C N 1
ATOM 9694 C CA . HIS C 1 113 ? 4.195 9.929 107.527 1.00 107.46 113 HIS C CA 1
ATOM 9695 C C . HIS C 1 113 ? 5.493 10.398 106.872 1.00 97.45 113 HIS C C 1
ATOM 9696 O O . HIS C 1 113 ? 6.374 9.585 106.552 1.00 82.00 113 HIS C O 1
ATOM 9710 N N . GLY C 1 114 ? 5.597 11.715 106.667 1.00 88.51 114 GLY C N 1
ATOM 9711 C CA . GLY C 1 114 ? 6.728 12.288 105.981 1.00 101.08 114 GLY C CA 1
ATOM 9712 C C . GLY C 1 114 ? 7.840 12.680 106.931 1.00 105.72 114 GLY C C 1
ATOM 9713 O O . GLY C 1 114 ? 7.774 12.487 108.146 1.00 105.50 114 GLY C O 1
ATOM 9717 N N . ARG C 1 115 ? 8.896 13.240 106.344 1.00 98.10 115 ARG C N 1
ATOM 9718 C CA . ARG C 1 115 ? 10.063 13.623 107.131 1.00 110.81 115 ARG C CA 1
ATOM 9719 C C . ARG C 1 115 ? 9.779 14.847 107.990 1.00 107.92 115 ARG C C 1
ATOM 9720 O O . ARG C 1 115 ? 10.309 14.950 109.103 1.00 102.69 115 ARG C O 1
ATOM 9741 N N . SER C 1 116 ? 8.929 15.763 107.515 1.00 107.22 116 SER C N 1
ATOM 9742 C CA . SER C 1 116 ? 8.572 16.967 108.256 1.00 113.09 116 SER C CA 1
ATOM 9743 C C . SER C 1 116 ? 7.223 16.859 108.972 1.00 95.94 116 SER C C 1
ATOM 9744 O O . SER C 1 116 ? 6.773 17.839 109.579 1.00 78.81 116 SER C O 1
ATOM 9752 N N . GLY C 1 117 ? 6.570 15.704 108.915 1.00 96.32 117 GLY C N 1
ATOM 9753 C CA . GLY C 1 117 ? 5.248 15.516 109.473 1.00 85.38 117 GLY C CA 1
ATOM 9754 C C . GLY C 1 117 ? 4.415 14.652 108.553 1.00 90.60 117 GLY C C 1
ATOM 9755 O O . GLY C 1 117 ? 4.926 14.017 107.630 1.00 83.86 117 GLY C O 1
ATOM 9759 N N . ALA C 1 118 ? 3.107 14.632 108.786 1.00 84.87 118 ALA C N 1
ATOM 9760 C CA . ALA C 1 118 ? 2.203 13.822 107.982 1.00 88.87 118 ALA C CA 1
ATOM 9761 C C . ALA C 1 118 ? 1.916 14.489 106.638 1.00 64.40 118 ALA C C 1
ATOM 9762 O O . ALA C 1 118 ? 1.665 15.695 106.564 1.00 50.77 118 ALA C O 1
ATOM 9769 N N . LEU C 1 119 ? 1.965 13.695 105.578 1.00 56.40 119 LEU C N 1
ATOM 9770 C CA . LEU C 1 119 ? 1.717 14.191 104.230 1.00 55.38 119 LEU C CA 1
ATOM 9771 C C . LEU C 1 119 ? 0.568 13.412 103.600 1.00 42.89 119 LEU C C 1
ATOM 9772 O O . LEU C 1 119 ? 0.434 12.204 103.794 1.00 51.49 119 LEU C O 1
ATOM 9788 N N . LEU C 1 120 ? -0.279 14.116 102.883 1.00 34.21 120 LEU C N 1
ATOM 9789 C CA . LEU C 1 120 ? -1.416 13.531 102.186 1.00 21.75 120 LEU C CA 1
ATOM 9790 C C . LEU C 1 120 ? -1.044 13.308 100.725 1.00 26.92 120 LEU C C 1
ATOM 9791 O O . LEU C 1 120 ? -0.409 14.149 100.083 1.00 29.79 120 LEU C O 1
ATOM 9807 N N . PHE C 1 121 ? -1.397 12.124 100.231 1.00 27.49 121 PHE C N 1
ATOM 9808 C CA . PHE C 1 121 ? -1.030 11.672 98.899 1.00 35.50 121 PHE C CA 1
ATOM 9809 C C . PHE C 1 121 ? -2.290 11.474 98.088 1.00 35.83 121 PHE C C 1
ATOM 9810 O O . PHE C 1 121 ? -3.087 10.580 98.398 1.00 26.79 121 PHE C O 1
ATOM 9827 N N . VAL C 1 122 ? -2.437 12.252 97.018 1.00 28.36 122 VAL C N 1
ATOM 9828 C CA . VAL C 1 122 ? -3.598 12.109 96.155 1.00 31.44 122 VAL C CA 1
ATOM 9829 C C . VAL C 1 122 ? -3.142 11.629 94.791 1.00 30.76 122 VAL C C 1
ATOM 9830 O O . VAL C 1 122 ? -2.219 12.204 94.203 1.00 23.82 122 VAL C O 1
ATOM 9843 N N . THR C 1 123 ? -3.782 10.584 94.289 1.00 21.49 123 THR C N 1
ATOM 9844 C CA . THR C 1 123 ? -3.440 10.043 92.991 1.00 17.65 123 THR C CA 1
ATOM 9845 C C . THR C 1 123 ? -4.616 10.190 92.056 1.00 24.63 123 THR C C 1
ATOM 9846 O O . THR C 1 123 ? -5.689 9.639 92.306 1.00 17.32 123 THR C O 1
ATOM 9857 N N . LEU C 1 124 ? -4.410 10.961 90.988 1.00 23.21 124 LEU C N 1
ATOM 9858 C CA . LEU C 1 124 ? -5.403 11.124 89.940 1.00 20.45 124 LEU C CA 1
ATOM 9859 C C . LEU C 1 124 ? -5.075 10.191 88.783 1.00 18.16 124 LEU C C 1
ATOM 9860 O O . LEU C 1 124 ? -3.901 9.928 88.485 1.00 19.05 124 LEU C O 1
ATOM 9876 N N . ARG C 1 125 ? -6.119 9.678 88.140 1.00 16.17 125 ARG C N 1
ATOM 9877 C CA . ARG C 1 125 ? -5.952 8.875 86.946 1.00 21.96 125 ARG C CA 1
ATOM 9878 C C . ARG C 1 125 ? -6.663 9.547 85.786 1.00 18.58 125 ARG C C 1
ATOM 9879 O O . ARG C 1 125 ? -7.833 9.921 85.922 1.00 20.98 125 ARG C O 1
ATOM 9900 N N . HIS C 1 126 ? -5.954 9.682 84.653 1.00 20.53 126 HIS C N 1
ATOM 9901 C CA . HIS C 1 126 ? -6.522 10.256 83.441 1.00 18.01 126 HIS C CA 1
ATOM 9902 C C . HIS C 1 126 ? -6.350 9.346 82.238 1.00 15.34 126 HIS C C 1
ATOM 9903 O O . HIS C 1 126 ? -5.240 8.876 81.961 1.00 21.21 126 HIS C O 1
ATOM 9917 N N . ASP C 1 127 ? -7.413 9.190 81.458 1.00 16.50 127 ASP C N 1
ATOM 9918 C CA . ASP C 1 127 ? -7.374 8.449 80.211 1.00 12.67 127 ASP C CA 1
ATOM 9919 C C . ASP C 1 127 ? -7.687 9.416 79.082 1.00 14.31 127 ASP C C 1
ATOM 9920 O O . ASP C 1 127 ? -8.752 10.043 79.095 1.00 14.90 127 ASP C O 1
ATOM 9929 N N . TYR C 1 128 ? -6.799 9.485 78.095 1.00 13.43 128 TYR C N 1
ATOM 9930 C CA . TYR C 1 128 ? -6.940 10.437 76.989 1.00 12.60 128 TYR C CA 1
ATOM 9931 C C . TYR C 1 128 ? -7.279 9.689 75.717 1.00 11.21 128 TYR C C 1
ATOM 9932 O O . TYR C 1 128 ? -6.523 8.813 75.304 1.00 14.27 128 TYR C O 1
ATOM 9950 N N . ARG C 1 129 ? -8.365 10.088 75.062 1.00 14.50 129 ARG C N 1
ATOM 9951 C CA . ARG C 1 129 ? -8.800 9.479 73.813 1.00 12.79 129 ARG C CA 1
ATOM 9952 C C . ARG C 1 129 ? -8.898 10.514 72.696 1.00 12.41 129 ARG C C 1
ATOM 9953 O O . ARG C 1 129 ? -9.163 11.684 72.922 1.00 13.05 129 ARG C O 1
ATOM 9974 N N . GLN C 1 130 ? -8.684 10.033 71.476 1.00 16.98 130 GLN C N 1
ATOM 9975 C CA . GLN C 1 130 ? -8.778 10.812 70.245 1.00 21.23 130 GLN C CA 1
ATOM 9976 C C . GLN C 1 130 ? -9.360 9.859 69.215 1.00 15.62 130 GLN C C 1
ATOM 9977 O O . GLN C 1 130 ? -8.944 8.704 69.152 1.00 14.00 130 GLN C O 1
ATOM 9991 N N . ASP C 1 131 ? -10.350 10.315 68.455 1.00 13.81 131 ASP C N 1
ATOM 9992 C CA . ASP C 1 131 ? -10.957 9.501 67.393 1.00 16.07 131 ASP C CA 1
ATOM 9993 C C . ASP C 1 131 ? -11.403 8.135 67.923 1.00 21.30 131 ASP C C 1
ATOM 9994 O O . ASP C 1 131 ? -11.283 7.116 67.253 1.00 23.89 131 ASP C O 1
ATOM 10003 N N . GLY C 1 132 ? -11.896 8.117 69.162 1.00 20.71 132 GLY C N 1
ATOM 10004 C CA . GLY C 1 132 ? -12.396 6.905 69.788 1.00 20.52 132 GLY C CA 1
ATOM 10005 C C . GLY C 1 132 ? -11.353 5.906 70.244 1.00 27.24 132 GLY C C 1
ATOM 10006 O O . GLY C 1 132 ? -11.723 4.828 70.697 1.00 27.64 132 GLY C O 1
ATOM 10010 N N . GLN C 1 133 ? -10.063 6.220 70.119 1.00 16.82 133 GLN C N 1
ATOM 10011 C CA . GLN C 1 133 ? -8.985 5.347 70.535 1.00 22.87 133 GLN C CA 1
ATOM 10012 C C . GLN C 1 133 ? -8.298 5.926 71.772 1.00 24.10 133 GLN C C 1
ATOM 10013 O O . GLN C 1 133 ? -8.036 7.136 71.843 1.00 14.89 133 GLN C O 1
ATOM 10027 N N . LEU C 1 134 ? -7.926 5.051 72.691 1.00 17.23 134 LEU C N 1
ATOM 10028 C CA . LEU C 1 134 ? -7.115 5.441 73.838 1.00 20.83 134 LEU C CA 1
ATOM 10029 C C . LEU C 1 134 ? -5.702 5.773 73.370 1.00 16.03 134 LEU C C 1
ATOM 10030 O O . LEU C 1 134 ? -4.991 4.912 72.835 1.00 23.78 134 LEU C O 1
ATOM 10046 N N . ALA C 1 135 ? -5.301 7.003 73.555 1.00 12.89 135 ALA C N 1
ATOM 10047 C CA . ALA C 1 135 ? -3.938 7.397 73.219 1.00 12.79 135 ALA C CA 1
ATOM 10048 C C . ALA C 1 135 ? -2.982 7.292 74.405 1.00 8.60 135 ALA C C 1
ATOM 10049 O O . ALA C 1 135 ? -1.826 6.862 74.250 1.00 11.03 135 ALA C O 1
ATOM 10056 N N . LEU C 1 136 ? -3.439 7.667 75.581 1.00 11.43 136 LEU C N 1
ATOM 10057 C CA . LEU C 1 136 ? -2.557 7.823 76.730 1.00 16.59 136 LEU C CA 1
ATOM 10058 C C . LEU C 1 136 ? -3.315 7.600 78.015 1.00 15.67 136 LEU C C 1
ATOM 10059 O O . LEU C 1 136 ? -4.471 8.011 78.165 1.00 12.41 136 LEU C O 1
ATOM 10075 N N . SER C 1 137 ? -2.650 6.937 78.956 1.00 15.71 137 SER C N 1
ATOM 10076 C CA . SER C 1 137 ? -3.176 6.834 80.310 1.00 15.72 137 SER C CA 1
ATOM 10077 C C . SER C 1 137 ? -2.156 7.385 81.293 1.00 13.69 137 SER C C 1
ATOM 10078 O O . SER C 1 137 ? -0.947 7.161 81.149 1.00 14.09 137 SER C O 1
ATOM 10086 N N . GLU C 1 138 ? -2.639 8.072 82.317 1.00 11.34 138 GLU C N 1
ATOM 10087 C CA . GLU C 1 138 ? -1.729 8.696 83.254 1.00 14.47 138 GLU C CA 1
ATOM 10088 C C . GLU C 1 138 ? -2.228 8.567 84.677 1.00 15.90 138 GLU C C 1
ATOM 10089 O O . GLU C 1 138 ? -3.417 8.678 84.940 1.00 14.25 138 GLU C O 1
ATOM 10101 N N . GLU C 1 139 ? -1.269 8.440 85.594 1.00 14.14 139 GLU C N 1
ATOM 10102 C CA . GLU C 1 139 ? -1.491 8.650 87.023 1.00 19.91 139 GLU C CA 1
ATOM 10103 C C . GLU C 1 139 ? -0.673 9.850 87.449 1.00 10.74 139 GLU C C 1
ATOM 10104 O O . GLU C 1 139 ? 0.490 9.979 87.076 1.00 11.59 139 GLU C O 1
ATOM 10116 N N . HIS C 1 140 ? -1.283 10.736 88.210 1.00 12.47 140 HIS C N 1
ATOM 10117 C CA . HIS C 1 140 ? -0.594 11.896 88.77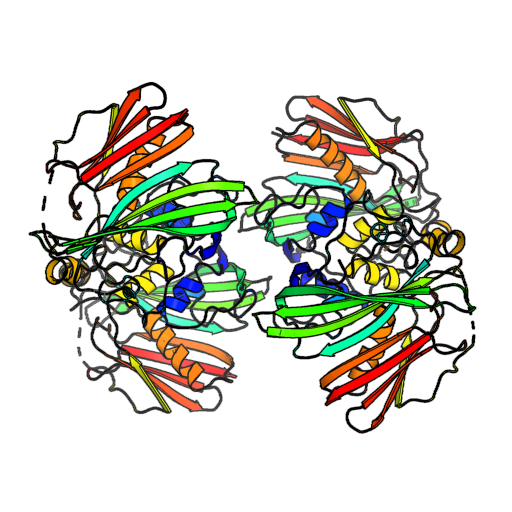6 1.00 15.07 140 HIS C CA 1
ATOM 10118 C C . HIS C 1 140 ? -0.727 11.911 90.295 1.00 16.84 140 HIS C C 1
ATOM 10119 O O . HIS C 1 140 ? -1.832 11.920 90.819 1.00 16.66 140 HIS C O 1
ATOM 10134 N N . ASP C 1 141 ? 0.426 11.988 90.983 1.00 16.76 141 ASP C N 1
ATOM 10135 C CA . ASP C 1 141 ? 0.523 12.015 92.428 1.00 18.71 141 ASP C CA 1
ATOM 10136 C C . ASP C 1 141 ? 0.727 13.444 92.924 1.00 21.86 141 ASP C C 1
ATOM 10137 O O . ASP C 1 141 ? 1.734 14.087 92.614 1.00 14.67 141 ASP C O 1
ATOM 10146 N N . ILE C 1 142 ? -0.233 13.930 93.689 1.00 25.33 142 ILE C N 1
ATOM 10147 C CA . ILE C 1 142 ? -0.179 15.219 94.328 1.00 18.45 142 ILE C CA 1
ATOM 10148 C C . ILE C 1 142 ? 0.016 14.991 95.825 1.00 31.53 142 ILE C C 1
ATOM 10149 O O . ILE C 1 142 ? -0.599 14.083 96.401 1.00 21.56 142 ILE C O 1
ATOM 10165 N N . VAL C 1 143 ? 0.827 15.848 96.457 1.00 22.88 143 VAL C N 1
ATOM 10166 C CA . VAL C 1 143 ? 1.189 15.712 97.861 1.00 27.38 143 VAL C CA 1
ATOM 10167 C C . VAL C 1 143 ? 0.949 17.029 98.572 1.00 30.11 143 VAL C C 1
ATOM 10168 O O . VAL C 1 143 ? 1.219 18.110 98.024 1.00 25.98 143 VAL C O 1
ATOM 10181 N N . TYR C 1 144 ? 0.450 16.934 99.804 1.00 35.00 144 TYR C N 1
ATOM 10182 C CA . TYR C 1 144 ? 0.330 18.071 100.715 1.00 27.69 144 TYR C CA 1
ATOM 10183 C C . TYR C 1 144 ? 1.173 17.757 101.943 1.00 36.56 144 TYR C C 1
ATOM 10184 O O . TYR C 1 144 ? 0.912 16.772 102.643 1.00 30.67 144 TYR C O 1
ATOM 10202 N N . ARG C 1 145 ? 2.187 18.572 102.190 1.00 33.10 145 ARG C N 1
ATOM 10203 C CA . ARG C 1 145 ? 3.137 18.329 103.263 1.00 49.67 145 ARG C CA 1
ATOM 10204 C C . ARG C 1 145 ? 3.374 19.632 104.016 1.00 53.18 145 ARG C C 1
ATOM 10205 O O . ARG C 1 145 ? 2.982 20.712 103.564 1.00 45.29 145 ARG C O 1
ATOM 10226 N N . GLU C 1 146 ? 4.015 19.509 105.215 1.00 61.03 146 GLU C N 1
ATOM 10227 C CA . GLU C 1 146 ? 4.346 20.642 106.072 1.00 60.33 146 GLU C CA 1
ATOM 10228 C C . GLU C 1 146 ? 5.612 21.338 105.561 1.00 65.03 146 GLU C C 1
ATOM 10229 O O . GLU C 1 146 ? 6.461 20.696 104.937 1.00 49.28 146 GLU C O 1
ATOM 10241 N N . PRO C 1 147 ? 5.756 22.659 105.870 1.00 74.65 147 PRO C N 1
ATOM 10242 C CA . PRO C 1 147 ? 6.968 23.382 105.435 1.00 74.79 147 PRO C CA 1
ATOM 10243 C C . PRO C 1 147 ? 8.275 22.710 105.838 1.00 79.41 147 PRO C C 1
ATOM 10244 O O . PRO C 1 147 ? 8.533 22.461 107.021 1.00 66.46 147 PRO C O 1
ATOM 10255 N N . THR C 1 148 ? 9.112 22.428 104.836 1.00 91.71 148 THR C N 1
ATOM 10256 C CA . THR C 1 148 ? 10.345 21.658 105.005 1.00 95.02 148 THR C CA 1
ATOM 10257 C C . THR C 1 148 ? 11.551 22.497 104.588 1.00 77.73 148 THR C C 1
ATOM 10258 O O . THR C 1 148 ? 12.633 21.961 104.339 1.00 69.72 148 THR C O 1
ATOM 10269 N N . GLY C 1 154 ? 20.274 15.358 101.404 1.00 82.15 154 GLY C N 1
ATOM 10270 C CA . GLY C 1 154 ? 21.099 14.170 101.329 1.00 89.38 154 GLY C CA 1
ATOM 10271 C C . GLY C 1 154 ? 20.591 13.184 100.301 1.00 88.50 154 GLY C C 1
ATOM 10272 O O . GLY C 1 154 ? 20.432 11.991 100.586 1.00 80.18 154 GLY C O 1
ATOM 10275 N N . THR C 1 155 ? 20.333 13.685 99.093 1.00 87.44 155 THR C N 1
ATOM 10276 C CA . THR C 1 155 ? 19.845 12.846 98.013 1.00 86.44 155 THR C CA 1
ATOM 10277 C C . THR C 1 155 ? 20.997 12.061 97.374 1.00 81.28 155 THR C C 1
ATOM 10278 O O . THR C 1 155 ? 22.180 12.304 97.636 1.00 75.36 155 THR C O 1
ATOM 10289 N N . GLU C 1 156 ? 20.640 11.091 96.530 1.00 78.29 156 GLU C N 1
ATOM 10290 C CA . GLU C 1 156 ? 21.647 10.355 95.782 1.00 74.52 156 GLU C CA 1
ATOM 10291 C C . GLU C 1 156 ? 22.460 11.327 94.931 1.00 59.37 156 GLU C C 1
ATOM 10292 O O . GLU C 1 156 ? 21.953 12.336 94.438 1.00 53.99 156 GLU C O 1
ATOM 10304 N N . ALA C 1 157 ? 23.732 11.030 94.759 1.00 54.50 157 ALA C N 1
ATOM 10305 C CA . ALA C 1 157 ? 24.548 11.919 93.950 1.00 48.37 157 ALA C CA 1
ATOM 10306 C C . ALA C 1 157 ? 24.250 11.701 92.466 1.00 53.86 157 ALA C C 1
ATOM 10307 O O . ALA C 1 157 ? 23.721 10.664 92.049 1.00 46.05 157 ALA C O 1
ATOM 10314 N N . LEU C 1 158 ? 24.595 12.698 91.670 1.00 47.10 158 LEU C N 1
ATOM 10315 C CA . LEU C 1 158 ? 24.385 12.663 90.231 1.00 57.19 158 LEU C CA 1
ATOM 10316 C C . LEU C 1 158 ? 25.227 11.562 89.613 1.00 58.12 158 LEU C C 1
ATOM 10317 O O . LEU C 1 158 ? 26.460 11.673 89.603 1.00 58.43 158 LEU C O 1
ATOM 10333 N N . PRO C 1 159 ? 24.623 10.487 89.107 1.00 49.73 159 PRO C N 1
ATOM 10334 C CA . PRO C 1 159 ? 25.414 9.403 88.523 1.00 59.56 159 PRO C CA 1
ATOM 10335 C C . PRO C 1 159 ? 25.869 9.722 87.104 1.00 58.42 159 PRO C C 1
ATOM 10336 O O . PRO C 1 159 ? 25.404 10.662 86.458 1.00 59.16 159 PRO C O 1
ATOM 10347 N N . GLU C 1 160 ? 26.816 8.911 86.632 1.00 69.80 160 GLU C N 1
ATOM 10348 C CA . GLU C 1 160 ? 27.315 9.027 85.270 1.00 73.80 160 GLU C CA 1
ATOM 10349 C C . GLU C 1 160 ? 26.394 8.270 84.321 1.00 51.72 160 GLU C C 1
ATOM 10350 O O . GLU C 1 160 ? 25.886 7.194 84.652 1.00 64.02 160 GLU C O 1
ATOM 10362 N N . GLY C 1 161 ? 26.186 8.833 83.136 1.00 52.63 161 GLY C N 1
ATOM 10363 C CA . GLY C 1 161 ? 25.230 8.291 82.200 1.00 47.55 161 GLY C CA 1
ATOM 10364 C C . GLY C 1 161 ? 25.713 8.407 80.771 1.00 42.26 161 GLY C C 1
ATOM 10365 O O . GLY C 1 161 ? 26.820 8.876 80.502 1.00 62.58 161 GLY C O 1
ATOM 10369 N N . ASP C 1 162 ? 24.850 7.974 79.855 1.00 42.14 162 ASP C N 1
ATOM 10370 C CA . ASP C 1 162 ? 25.163 7.948 78.433 1.00 46.29 162 ASP C CA 1
ATOM 10371 C C . ASP C 1 162 ? 24.734 9.217 77.715 1.00 36.38 162 ASP C C 1
ATOM 10372 O O . ASP C 1 162 ? 25.114 9.415 76.558 1.00 36.25 162 ASP C O 1
ATOM 10381 N N . TRP C 1 163 ? 23.922 10.055 78.353 1.00 39.27 163 TRP C N 1
ATOM 10382 C CA . TRP C 1 163 ? 23.610 11.379 77.835 1.00 38.87 163 TRP C CA 1
ATOM 10383 C C . TRP C 1 163 ? 23.465 12.309 79.034 1.00 36.30 163 TRP C C 1
ATOM 10384 O O . TRP C 1 163 ? 23.318 11.872 80.184 1.00 38.46 163 TRP C O 1
ATOM 10405 N N . ARG C 1 164 ? 23.557 13.606 78.751 1.00 37.84 164 ARG C N 1
ATOM 10406 C CA . ARG C 1 164 ? 23.295 14.652 79.732 1.00 37.25 164 ARG C CA 1
ATOM 10407 C C . ARG C 1 164 ? 23.099 15.970 78.985 1.00 38.54 164 ARG C C 1
ATOM 10408 O O . ARG C 1 164 ? 23.601 16.156 77.874 1.00 27.86 164 ARG C O 1
ATOM 10429 N N . GLU C 1 165 ? 22.367 16.879 79.625 1.00 32.25 165 GLU C N 1
ATOM 10430 C CA . GLU C 1 165 ? 22.027 18.197 79.104 1.00 34.29 165 GLU C CA 1
ATOM 10431 C C . GLU C 1 165 ? 22.149 19.161 80.274 1.00 36.30 165 GLU C C 1
ATOM 10432 O O . GLU C 1 165 ? 21.573 18.927 81.342 1.00 36.09 165 GLU C O 1
ATOM 10444 N N . ALA C 1 166 ? 22.946 20.201 80.103 1.00 33.73 166 ALA C N 1
ATOM 10445 C CA . ALA C 1 166 ? 23.034 21.243 81.112 1.00 38.57 166 ALA C CA 1
ATOM 10446 C C . ALA C 1 166 ? 21.900 22.241 80.909 1.00 32.62 166 ALA C C 1
ATOM 10447 O O . ALA C 1 166 ? 21.579 22.620 79.780 1.00 40.08 166 ALA C O 1
ATOM 10454 N N . LEU C 1 167 ? 21.286 22.664 82.006 1.00 27.09 167 LEU C N 1
ATOM 10455 C CA . LEU C 1 167 ? 20.184 23.611 81.913 1.00 28.32 167 LEU C CA 1
ATOM 10456 C C . LEU C 1 167 ? 20.378 24.695 82.950 1.00 28.42 167 LEU C C 1
ATOM 10457 O O . LEU C 1 167 ? 21.015 24.487 83.976 1.00 27.35 167 LEU C O 1
ATOM 10473 N N . GLU C 1 168 ? 19.830 25.864 82.657 1.00 27.15 168 GLU C N 1
ATOM 10474 C CA . GLU C 1 168 ? 19.905 27.026 83.540 1.00 32.39 168 GLU C CA 1
ATOM 10475 C C . GLU C 1 168 ? 18.511 27.623 83.604 1.00 22.20 168 GLU C C 1
ATOM 10476 O O . GLU C 1 168 ? 18.095 28.324 82.671 1.00 23.42 168 GLU C O 1
ATOM 10488 N N . PRO C 1 169 ? 17.751 27.350 84.659 1.00 20.67 169 PRO C N 1
ATOM 10489 C CA . PRO C 1 169 ? 16.405 27.918 84.752 1.00 19.74 169 PRO C CA 1
ATOM 10490 C C . PRO C 1 169 ? 16.461 29.418 85.016 1.00 25.02 169 PRO C C 1
ATOM 10491 O O . PRO C 1 169 ? 17.412 29.940 85.595 1.00 17.20 169 PRO C O 1
ATOM 10502 N N . ASP C 1 170 ? 15.391 30.110 84.617 1.00 16.19 170 ASP C N 1
ATOM 10503 C CA . ASP C 1 170 ? 15.180 31.494 84.985 1.00 24.03 170 ASP C CA 1
ATOM 10504 C C . ASP C 1 170 ? 13.699 31.726 85.175 1.00 20.03 170 ASP C C 1
ATOM 10505 O O . ASP C 1 170 ? 12.868 30.877 84.821 1.00 23.02 170 ASP C O 1
ATOM 10514 N N . PRO C 1 171 ? 13.314 32.881 85.716 1.00 17.63 171 PRO C N 1
ATOM 10515 C CA . PRO C 1 171 ? 11.891 33.109 85.964 1.00 17.40 171 PRO C CA 1
ATOM 10516 C C . PRO C 1 171 ? 11.028 33.174 84.712 1.00 14.10 171 PRO C C 1
ATOM 10517 O O . PRO C 1 171 ? 9.823 32.901 84.807 1.00 11.05 171 PRO C O 1
ATOM 10528 N N . VAL C 1 172 ? 11.586 33.553 83.558 1.00 16.11 172 VAL C N 1
ATOM 10529 C CA . VAL C 1 172 ? 10.777 33.618 82.345 1.00 14.79 172 VAL C CA 1
ATOM 10530 C C . VAL C 1 172 ? 10.372 32.216 81.917 1.00 13.47 172 VAL C C 1
ATOM 10531 O O . VAL C 1 172 ? 9.223 31.976 81.505 1.00 12.15 172 VAL C O 1
ATOM 10544 N N . LEU C 1 173 ? 11.308 31.273 82.008 1.00 12.00 173 LEU C N 1
ATOM 10545 C CA . LEU C 1 173 ? 11.028 29.893 81.652 1.00 13.31 173 LEU C CA 1
ATOM 10546 C C . LEU C 1 173 ? 9.936 29.338 82.536 1.00 16.04 173 LEU C C 1
ATOM 10547 O O . LEU C 1 173 ? 8.988 28.698 82.049 1.00 9.60 173 LEU C O 1
ATOM 10563 N N . LEU C 1 174 ? 10.083 29.546 83.851 1.00 9.25 174 LEU C N 1
ATOM 10564 C CA . LEU C 1 174 ? 9.112 29.078 84.811 1.00 10.85 174 LEU C CA 1
ATOM 10565 C C . LEU C 1 174 ? 7.764 29.739 84.604 1.00 15.45 174 LEU C C 1
ATOM 10566 O O . LEU C 1 174 ? 6.714 29.082 84.614 1.00 11.07 174 LEU C O 1
ATOM 10582 N N . PHE C 1 175 ? 7.767 31.062 84.463 1.00 9.32 175 PHE C N 1
ATOM 10583 C CA . PHE C 1 175 ? 6.523 31.751 84.155 1.00 15.31 175 PHE C CA 1
ATOM 10584 C C . PHE C 1 175 ? 5.856 31.155 82.909 1.00 11.92 175 PHE C C 1
ATOM 10585 O O . PHE C 1 175 ? 4.634 30.983 82.877 1.00 11.32 175 PHE C O 1
ATOM 10602 N N . ARG C 1 176 ? 6.641 30.864 81.860 1.00 10.44 176 ARG C N 1
ATOM 10603 C CA . ARG C 1 176 ? 6.028 30.423 80.603 1.00 14.42 176 ARG C CA 1
ATOM 10604 C C . ARG C 1 176 ? 5.402 29.032 80.769 1.00 10.22 176 ARG C C 1
ATOM 10605 O O . ARG C 1 176 ? 4.297 28.760 80.294 1.00 12.34 176 ARG C O 1
ATOM 10626 N N . TYR C 1 177 ? 6.110 28.151 81.459 1.00 9.11 177 TYR C N 1
ATOM 10627 C CA . TYR C 1 177 ? 5.581 26.823 81.708 1.00 14.94 177 TYR C CA 1
ATOM 10628 C C . TYR C 1 177 ? 4.306 26.883 82.540 1.00 11.39 177 TYR C C 1
ATOM 10629 O O . TYR C 1 177 ? 3.322 26.200 82.217 1.00 12.24 177 TYR C O 1
ATOM 10647 N N . SER C 1 178 ? 4.278 27.733 83.571 1.00 7.58 178 SER C N 1
ATOM 10648 C CA . SER C 1 178 ? 3.034 27.970 84.292 1.00 14.93 178 SER C CA 1
ATOM 10649 C C . SER C 1 178 ? 1.961 28.531 83.359 1.00 10.75 178 SER C C 1
ATOM 10650 O O . SER C 1 178 ? 0.769 28.246 83.509 1.00 9.33 178 SER C O 1
ATOM 10658 N N . ALA C 1 179 ? 2.367 29.431 82.459 1.00 7.77 179 ALA C N 1
ATOM 10659 C CA . ALA C 1 179 ? 1.422 30.021 81.520 1.00 8.58 179 ALA C CA 1
ATOM 10660 C C . ALA C 1 179 ? 0.795 28.972 80.603 1.00 9.19 179 ALA C C 1
ATOM 10661 O O . ALA C 1 179 ? -0.417 28.972 80.404 1.00 8.70 179 ALA C O 1
ATOM 10668 N N . VAL C 1 180 ? 1.591 28.071 80.030 1.00 3.90 180 VAL C N 1
ATOM 10669 C CA . VAL C 1 180 ? 0.976 27.187 79.034 1.00 9.61 180 VAL C CA 1
ATOM 10670 C C . VAL C 1 180 ? 0.088 26.143 79.718 1.00 12.75 180 VAL C C 1
ATOM 10671 O O . VAL C 1 180 ? -0.895 25.674 79.130 1.00 13.05 180 VAL C O 1
ATOM 10684 N N . THR C 1 181 ? 0.389 25.806 80.967 1.00 11.30 181 THR C N 1
ATOM 10685 C CA . THR C 1 181 ? -0.427 24.928 81.790 1.00 14.64 181 THR C CA 1
ATOM 10686 C C . THR C 1 181 ? -1.513 25.692 82.535 1.00 10.98 181 THR C C 1
ATOM 10687 O O . THR C 1 181 ? -2.336 25.066 83.174 1.00 13.90 181 THR C O 1
ATOM 10698 N N . PHE C 1 182 ? -1.510 27.025 82.428 1.00 8.07 182 PHE C N 1
ATOM 10699 C CA . PHE C 1 182 ? -2.394 27.934 83.139 1.00 10.22 182 PHE C CA 1
ATOM 10700 C C . PHE C 1 182 ? -2.570 27.527 84.608 1.00 14.13 182 PHE C C 1
ATOM 10701 O O . PHE C 1 182 ? -3.676 27.498 85.159 1.00 14.70 182 PHE C O 1
ATOM 10718 N N . ASN C 1 183 ? -1.438 27.199 85.218 1.00 10.11 183 ASN C N 1
ATOM 10719 C CA . ASN C 1 183 ? -1.317 26.806 86.625 1.00 11.50 183 ASN C CA 1
ATOM 10720 C C . ASN C 1 183 ? -1.096 28.046 87.479 1.00 15.05 183 ASN C C 1
ATOM 10721 O O . ASN C 1 183 ? -0.054 28.674 87.384 1.00 10.31 183 ASN C O 1
ATOM 10732 N N . GLY C 1 184 ? -2.066 28.391 88.318 1.00 11.23 184 GLY C N 1
ATOM 10733 C CA . GLY C 1 184 ? -1.932 29.549 89.181 1.00 10.80 184 GLY C CA 1
ATOM 10734 C C . GLY C 1 184 ? -0.997 29.373 90.378 1.00 14.82 184 GLY C C 1
ATOM 10735 O O . GLY C 1 184 ? -0.751 30.331 91.119 1.00 12.17 184 GLY C O 1
ATOM 10739 N N . HIS C 1 185 ? -0.444 28.175 90.585 1.00 14.99 185 HIS C N 1
ATOM 10740 C CA . HIS C 1 185 ? 0.328 27.934 91.800 1.00 15.08 185 HIS C CA 1
ATOM 10741 C C . HIS C 1 185 ? 1.476 28.921 91.958 1.00 13.18 185 HIS C C 1
ATOM 10742 O O . HIS C 1 185 ? 2.396 28.953 91.133 1.00 12.89 185 HIS C O 1
ATOM 10756 N N . ARG C 1 186 ? 1.446 29.668 93.070 1.00 15.97 186 ARG C N 1
ATOM 10757 C CA . ARG C 1 186 ? 2.323 30.812 93.263 1.00 11.67 186 ARG C CA 1
ATOM 10758 C C . ARG C 1 186 ? 3.777 30.442 93.487 1.00 18.90 186 ARG C C 1
ATOM 10759 O O . ARG C 1 186 ? 4.659 31.295 93.301 1.00 16.75 186 ARG C O 1
ATOM 10780 N N . ILE C 1 187 ? 4.074 29.192 93.824 1.00 14.06 187 ILE C N 1
ATOM 10781 C CA . ILE C 1 187 ? 5.460 28.833 94.051 1.00 11.39 187 ILE C CA 1
ATOM 10782 C C . ILE C 1 187 ? 6.318 28.906 92.814 1.00 17.85 187 ILE C C 1
ATOM 10783 O O . ILE C 1 187 ? 7.539 28.852 92.933 1.00 15.68 187 ILE C O 1
ATOM 10799 N N . HIS C 1 188 ? 5.720 29.024 91.624 1.00 15.13 188 HIS C N 1
ATOM 10800 C CA . HIS C 1 188 ? 6.504 29.026 90.397 1.00 14.80 188 HIS C CA 1
ATOM 10801 C C . HIS C 1 188 ? 6.784 30.422 89.861 1.00 10.23 188 HIS C C 1
ATOM 10802 O O . HIS C 1 188 ? 7.624 30.555 88.949 1.00 13.92 188 HIS C O 1
ATOM 10816 N N . TYR C 1 189 ? 6.113 31.463 90.380 1.00 9.95 189 TYR C N 1
ATOM 10817 C CA . TYR C 1 189 ? 6.364 32.819 89.889 1.00 20.99 189 TYR C CA 1
ATOM 10818 C C . TYR C 1 189 ? 6.346 33.930 90.943 1.00 17.44 189 TYR C C 1
ATOM 10819 O O . TYR C 1 189 ? 6.836 35.019 90.630 1.00 21.63 189 TYR C O 1
ATOM 10837 N N . ASP C 1 190 ? 5.797 33.709 92.153 1.00 17.37 190 ASP C N 1
ATOM 10838 C CA . ASP C 1 190 ? 5.566 34.742 93.164 1.00 15.74 190 ASP C CA 1
ATOM 10839 C C . ASP C 1 190 ? 6.669 34.625 94.215 1.00 17.21 190 ASP C C 1
ATOM 10840 O O . ASP C 1 190 ? 6.546 33.885 95.187 1.00 17.44 190 ASP C O 1
ATOM 10849 N N . TRP C 1 191 ? 7.779 35.298 93.966 1.00 15.95 191 TRP C N 1
ATOM 10850 C CA . TRP C 1 191 ? 8.953 35.095 94.799 1.00 22.95 191 TRP C CA 1
ATOM 10851 C C . TRP C 1 191 ? 8.702 35.467 96.260 1.00 30.44 191 TRP C C 1
ATOM 10852 O O . TRP C 1 191 ? 9.061 34.667 97.149 1.00 22.26 191 TRP C O 1
ATOM 10873 N N . PRO C 1 192 ? 8.072 36.601 96.574 1.00 25.04 192 PRO C N 1
ATOM 10874 C CA . PRO C 1 192 ? 7.762 36.894 97.977 1.00 24.13 192 PRO C CA 1
ATOM 10875 C C . PRO C 1 192 ? 6.884 35.837 98.621 1.00 29.98 192 PRO C C 1
ATOM 10876 O O . PRO C 1 192 ? 7.032 35.561 99.819 1.00 22.91 192 PRO C O 1
ATOM 10887 N N . TYR C 1 193 ? 5.970 35.238 97.867 1.00 27.28 193 TYR C N 1
ATOM 10888 C CA . TYR C 1 193 ? 5.135 34.187 98.424 1.00 23.17 193 TYR C CA 1
ATOM 10889 C C . TYR C 1 193 ? 5.934 32.911 98.659 1.00 19.64 193 TYR C C 1
ATOM 10890 O O . TYR C 1 193 ? 5.848 32.302 99.721 1.00 23.41 193 TYR C O 1
ATOM 10908 N N . VAL C 1 194 ? 6.675 32.453 97.661 1.00 23.42 194 VAL C N 1
ATOM 10909 C CA . VAL C 1 194 ? 7.255 31.124 97.782 1.00 23.01 194 VAL C CA 1
ATOM 10910 C C . VAL C 1 194 ? 8.251 31.090 98.931 1.00 29.98 194 VAL C C 1
ATOM 10911 O O . VAL C 1 194 ? 8.480 30.028 99.535 1.00 24.42 194 VAL C O 1
ATOM 10924 N N . THR C 1 195 ? 8.867 32.235 99.238 1.00 25.56 195 THR C N 1
ATOM 10925 C CA . THR C 1 195 ? 9.817 32.329 100.340 1.00 28.02 195 THR C CA 1
ATOM 10926 C C . THR C 1 195 ? 9.090 32.567 101.663 1.00 30.84 195 THR C C 1
ATOM 10927 O O . THR C 1 195 ? 9.116 31.713 102.549 1.00 33.37 195 THR C O 1
ATOM 10938 N N . ASP C 1 196 ? 8.400 33.708 101.796 1.00 28.77 196 ASP C N 1
ATOM 10939 C CA . ASP C 1 196 ? 7.845 34.067 103.100 1.00 36.99 196 ASP C CA 1
ATOM 10940 C C . ASP C 1 196 ? 6.661 33.177 103.466 1.00 39.38 196 ASP C C 1
ATOM 10941 O O . ASP C 1 196 ? 6.448 32.871 104.645 1.00 33.29 196 ASP C O 1
ATOM 10950 N N . ALA C 1 197 ? 5.884 32.744 102.482 1.00 35.00 197 ALA C N 1
ATOM 10951 C CA . ALA C 1 197 ? 4.633 32.077 102.820 1.00 25.62 197 ALA C CA 1
ATOM 10952 C C . ALA C 1 197 ? 4.798 30.575 102.979 1.00 37.13 197 ALA C C 1
ATOM 10953 O O . ALA C 1 197 ? 4.196 29.987 103.885 1.00 32.39 197 ALA C O 1
ATOM 10960 N N . GLU C 1 198 ? 5.577 29.938 102.104 1.00 26.70 198 GLU C N 1
ATOM 10961 C CA . GLU C 1 198 ? 5.726 28.492 102.135 1.00 28.04 198 GLU C CA 1
ATOM 10962 C C . GLU C 1 198 ? 7.151 28.058 102.421 1.00 28.93 198 GLU C C 1
ATOM 10963 O O . GLU C 1 198 ? 7.412 26.851 102.470 1.00 32.62 198 GLU C O 1
ATOM 10975 N N . GLY C 1 199 ? 8.087 29.003 102.524 1.00 22.79 199 GLY C N 1
ATOM 10976 C CA . GLY C 1 199 ? 9.370 28.733 103.129 1.00 23.16 199 GLY C CA 1
ATOM 10977 C C . GLY C 1 199 ? 10.417 28.117 102.239 1.00 31.66 199 GLY C C 1
ATOM 10978 O O . GLY C 1 199 ? 11.356 27.508 102.746 1.00 31.08 199 GLY C O 1
ATOM 10982 N N . TYR C 1 200 ? 10.302 28.249 100.969 1.00 34.85 200 TYR C N 1
ATOM 10983 C CA . TYR C 1 200 ? 11.347 27.779 100.073 1.00 22.96 200 TYR C CA 1
ATOM 10984 C C . TYR C 1 200 ? 12.416 28.852 99.906 1.00 20.27 200 TYR C C 1
ATOM 10985 O O . TYR C 1 200 ? 12.171 30.032 100.167 1.00 25.03 200 TYR C O 1
ATOM 11003 N N . PRO C 1 201 ? 13.609 28.469 99.432 1.00 15.05 201 PRO C N 1
ATOM 11004 C CA . PRO C 1 201 ? 14.666 29.456 99.174 1.00 29.68 201 PRO C CA 1
ATOM 11005 C C . PRO C 1 201 ? 14.354 30.390 98.014 1.00 27.54 201 PRO C C 1
ATOM 11006 O O . PRO C 1 201 ? 14.918 31.486 97.933 1.00 21.94 201 PRO C O 1
ATOM 11017 N N . GLY C 1 202 ? 13.507 29.965 97.092 1.00 25.54 202 GLY C N 1
ATOM 11018 C CA . GLY C 1 202 ? 13.156 30.786 95.954 1.00 26.23 202 GLY C CA 1
ATOM 11019 C C . GLY C 1 202 ? 12.142 30.028 95.141 1.00 24.86 202 GLY C C 1
ATOM 11020 O O . GLY C 1 202 ? 11.537 29.076 95.638 1.00 16.37 202 GLY C O 1
ATOM 11024 N N . LEU C 1 203 ? 11.965 30.467 93.892 1.00 15.87 203 LEU C N 1
ATOM 11025 C CA . LEU C 1 203 ? 11.020 29.838 92.986 1.00 18.37 203 LEU C CA 1
ATOM 11026 C C . LEU C 1 203 ? 11.301 28.352 92.776 1.00 17.07 203 LEU C C 1
ATOM 11027 O O . LEU C 1 203 ? 12.450 27.934 92.596 1.00 18.61 203 LEU C O 1
ATOM 11043 N N . VAL C 1 204 ? 10.232 27.568 92.693 1.00 21.92 204 VAL C N 1
ATOM 11044 C CA . VAL C 1 204 ? 10.346 26.138 92.452 1.00 17.84 204 VAL C CA 1
ATOM 11045 C C . VAL C 1 204 ? 10.213 25.840 90.961 1.00 15.61 204 VAL C C 1
ATOM 11046 O O . VAL C 1 204 ? 9.216 26.214 90.338 1.00 14.08 204 VAL C O 1
ATOM 11059 N N . VAL C 1 205 ? 11.204 25.141 90.409 1.00 11.45 205 VAL C N 1
ATOM 11060 C CA . VAL C 1 205 ? 11.147 24.589 89.061 1.00 12.80 205 VAL C CA 1
ATOM 11061 C C . VAL C 1 205 ? 10.156 23.427 89.055 1.00 19.20 205 VAL C C 1
ATOM 11062 O O . VAL C 1 205 ? 10.344 22.429 89.768 1.00 12.01 205 VAL C O 1
ATOM 11075 N N . HIS C 1 206 ? 9.111 23.545 88.234 1.00 12.39 206 HIS C N 1
ATOM 11076 C CA . HIS C 1 206 ? 8.020 22.589 88.267 1.00 16.21 206 HIS C CA 1
ATOM 11077 C C . HIS C 1 206 ? 8.496 21.139 88.118 1.00 13.86 206 HIS C C 1
ATOM 11078 O O . HIS C 1 206 ? 9.263 20.805 87.216 1.00 8.28 206 HIS C O 1
ATOM 11092 N N . GLY C 1 207 ? 7.906 20.248 88.889 1.00 13.96 207 GLY C N 1
ATOM 11093 C CA . GLY C 1 207 ? 8.159 18.844 88.703 1.00 17.74 207 GLY C CA 1
ATOM 11094 C C . GLY C 1 207 ? 7.909 18.357 87.292 1.00 12.77 207 GLY C C 1
ATOM 11095 O O . GLY C 1 207 ? 8.745 17.687 86.685 1.00 10.72 207 GLY C O 1
ATOM 11099 N N . PRO C 1 208 ? 6.744 18.667 86.742 1.00 10.83 208 PRO C N 1
ATOM 11100 C CA . PRO C 1 208 ? 6.454 18.201 85.375 1.00 10.70 208 PRO C CA 1
ATOM 11101 C C . PRO C 1 208 ? 7.319 18.870 84.324 1.00 11.63 208 PRO C C 1
ATOM 11102 O O . PRO C 1 208 ? 7.487 18.308 83.240 1.00 13.17 208 PRO C O 1
ATOM 11113 N N . LEU C 1 209 ? 7.846 20.064 84.600 1.00 11.73 209 LEU C N 1
ATOM 11114 C CA . LEU C 1 209 ? 8.773 20.718 83.677 1.00 10.32 209 LEU C CA 1
ATOM 11115 C C . LEU C 1 209 ? 10.047 19.906 83.545 1.00 16.99 209 LEU C C 1
ATOM 11116 O O . LEU C 1 209 ? 10.487 19.577 82.426 1.00 17.75 209 LEU C O 1
ATOM 11132 N N . ILE C 1 210 ? 10.638 19.540 84.689 1.00 14.75 210 ILE C N 1
ATOM 11133 C CA . ILE C 1 210 ? 11.886 18.797 84.623 1.00 20.88 210 ILE C CA 1
ATOM 11134 C C . ILE C 1 210 ? 11.640 17.370 84.153 1.00 13.36 210 ILE C C 1
ATOM 11135 O O . ILE C 1 210 ? 12.467 16.799 83.448 1.00 18.76 210 ILE C O 1
ATOM 11151 N N . ALA C 1 211 ? 10.494 16.787 84.494 1.00 15.82 211 ALA C N 1
ATOM 11152 C CA . ALA C 1 211 ? 10.153 15.495 83.923 1.00 16.98 211 ALA C CA 1
ATOM 11153 C C . ALA C 1 211 ? 10.151 15.580 82.402 1.00 19.47 211 ALA C C 1
ATOM 11154 O O . ALA C 1 211 ? 10.762 14.757 81.724 1.00 19.70 211 ALA C O 1
ATOM 11161 N N . THR C 1 212 ? 9.526 16.621 81.851 1.00 14.18 212 THR C N 1
ATOM 11162 C CA . THR C 1 212 ? 9.488 16.761 80.402 1.00 11.96 212 THR C CA 1
ATOM 11163 C C . THR C 1 212 ? 10.892 16.930 79.849 1.00 15.41 212 THR C C 1
ATOM 11164 O O . THR C 1 212 ? 11.224 16.375 78.794 1.00 13.81 212 THR C O 1
ATOM 11175 N N . LEU C 1 213 ? 11.740 17.682 80.556 1.00 14.70 213 LEU C N 1
ATOM 11176 C CA . LEU C 1 213 ? 13.107 17.869 80.087 1.00 11.80 213 LEU C CA 1
ATOM 11177 C C . LEU C 1 213 ? 13.882 16.556 80.130 1.00 17.28 213 LEU C C 1
ATOM 11178 O O . LEU C 1 213 ? 14.603 16.228 79.176 1.00 16.04 213 LEU C O 1
ATOM 11194 N N . ALA C 1 214 ? 13.743 15.789 81.220 1.00 13.43 214 ALA C N 1
ATOM 11195 C CA . ALA C 1 214 ? 14.438 14.504 81.330 1.00 16.56 214 ALA C CA 1
ATOM 11196 C C . ALA C 1 214 ? 13.984 13.510 80.273 1.00 14.47 214 ALA C C 1
ATOM 11197 O O . ALA C 1 214 ? 14.816 12.828 79.642 1.00 18.56 214 ALA C O 1
ATOM 11204 N N . LEU C 1 215 ? 12.672 13.414 80.044 1.00 15.97 215 LEU C N 1
ATOM 11205 C CA . LEU C 1 215 ? 12.188 12.526 78.999 1.00 16.25 215 LEU C CA 1
ATOM 11206 C C . LEU C 1 215 ? 12.630 13.021 77.631 1.00 22.97 215 LEU C C 1
ATOM 11207 O O . LEU C 1 215 ? 12.992 12.223 76.762 1.00 21.49 215 LEU C O 1
ATOM 11223 N N . ARG C 1 216 ? 12.608 14.339 77.414 1.00 20.57 216 ARG C N 1
ATOM 11224 C CA . ARG C 1 216 ? 13.026 14.849 76.115 1.00 23.36 216 ARG C CA 1
ATOM 11225 C C . ARG C 1 216 ? 14.466 14.453 75.832 1.00 17.53 216 ARG C C 1
ATOM 11226 O O . ARG C 1 216 ? 14.793 14.034 74.719 1.00 23.62 216 ARG C O 1
ATOM 11247 N N . ALA C 1 217 ? 15.320 14.527 76.839 1.00 19.48 217 ALA C N 1
ATOM 11248 C CA . ALA C 1 217 ? 16.726 14.205 76.643 1.00 23.95 217 ALA C CA 1
ATOM 11249 C C . ALA C 1 217 ? 16.890 12.740 76.290 1.00 23.61 217 ALA C C 1
ATOM 11250 O O . ALA C 1 217 ? 17.697 12.387 75.430 1.00 24.49 217 ALA C O 1
ATOM 11257 N N . PHE C 1 218 ? 16.131 11.866 76.956 1.00 31.38 218 PHE C N 1
ATOM 11258 C CA . PHE C 1 218 ? 16.184 10.462 76.606 1.00 26.41 218 PHE C CA 1
ATOM 11259 C C . PHE C 1 218 ? 15.844 10.272 75.132 1.00 20.80 218 PHE C C 1
ATOM 11260 O O . PHE C 1 218 ? 16.522 9.532 74.422 1.00 23.43 218 PHE C O 1
ATOM 11277 N N . CYS C 1 219 ? 14.768 10.926 74.667 1.00 20.47 219 CYS C N 1
ATOM 11278 C CA . CYS C 1 219 ? 14.326 10.770 73.288 1.00 27.91 219 CYS C CA 1
ATOM 11279 C C . CYS C 1 219 ? 15.369 11.293 72.297 1.00 30.15 219 CYS C C 1
ATOM 11280 O O . CYS C 1 219 ? 15.588 10.701 71.232 1.00 29.39 219 CYS C O 1
ATOM 11288 N N . ARG C 1 220 ? 15.987 12.429 72.608 1.00 33.80 220 ARG C N 1
ATOM 11289 C CA . ARG C 1 220 ? 17.052 12.960 71.764 1.00 35.87 220 ARG C CA 1
ATOM 11290 C C . ARG C 1 220 ? 18.201 11.972 71.658 1.00 28.22 220 ARG C C 1
ATOM 11291 O O . ARG C 1 220 ? 18.736 11.720 70.563 1.00 36.34 220 ARG C O 1
ATOM 11312 N N . ALA C 1 221 ? 18.608 11.416 72.794 1.00 25.83 221 ALA C N 1
ATOM 11313 C CA . ALA C 1 221 ? 19.698 10.458 72.811 1.00 30.37 221 ALA C CA 1
ATOM 11314 C C . ALA C 1 221 ? 19.314 9.124 72.212 1.00 34.48 221 ALA C C 1
ATOM 11315 O O . ALA C 1 221 ? 20.189 8.276 72.053 1.00 39.06 221 ALA C O 1
ATOM 11322 N N . ASN C 1 222 ? 18.029 8.884 71.863 1.00 30.50 222 ASN C N 1
ATOM 11323 C CA . ASN C 1 222 ? 17.442 7.651 71.411 1.00 30.03 222 ASN C CA 1
ATOM 11324 C C . ASN C 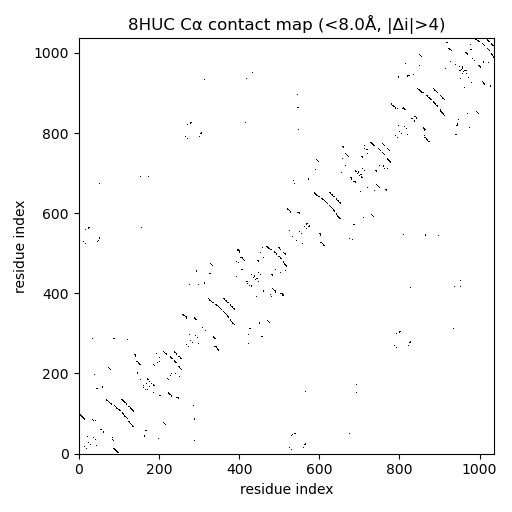1 222 ? 16.332 7.926 70.416 1.00 27.94 222 ASN C C 1
ATOM 11325 O O . ASN C 1 222 ? 15.152 7.582 70.680 1.00 28.53 222 ASN C O 1
ATOM 11336 N N . PRO C 1 223 ? 16.652 8.505 69.266 1.00 30.35 223 PRO C N 1
ATOM 11337 C CA . PRO C 1 223 ? 15.609 9.022 68.374 1.00 29.34 223 PRO C CA 1
ATOM 11338 C C . PRO C 1 223 ? 14.704 7.969 67.783 1.00 29.93 223 PRO C C 1
ATOM 11339 O O . PRO C 1 223 ? 13.585 8.309 67.368 1.00 33.57 223 PRO C O 1
ATOM 11350 N N . GLN C 1 224 ? 15.133 6.714 67.701 1.00 32.50 224 GLN C N 1
ATOM 11351 C CA . GLN C 1 224 ? 14.237 5.686 67.178 1.00 43.44 224 GLN C CA 1
ATOM 11352 C C . GLN C 1 224 ? 13.325 5.083 68.248 1.00 32.26 224 GLN C C 1
ATOM 11353 O O . GLN C 1 224 ? 12.366 4.387 67.914 1.00 33.45 224 GLN C O 1
ATOM 11367 N N . ALA C 1 225 ? 13.571 5.367 69.521 1.00 30.02 225 ALA C N 1
ATOM 11368 C CA . ALA C 1 225 ? 12.749 4.810 70.583 1.00 30.55 225 ALA C CA 1
ATOM 11369 C C . ALA C 1 225 ? 11.289 5.204 70.418 1.00 26.43 225 ALA C C 1
ATOM 11370 O O . ALA C 1 225 ? 10.956 6.362 70.153 1.00 32.30 225 ALA C O 1
ATOM 11377 N N . ARG C 1 226 ? 10.409 4.238 70.604 1.00 27.75 226 ARG C N 1
ATOM 11378 C CA . ARG C 1 226 ? 8.977 4.494 70.657 1.00 28.25 226 ARG C CA 1
ATOM 11379 C C . ARG C 1 226 ? 8.512 4.308 72.099 1.00 34.18 226 ARG C C 1
ATOM 11380 O O . ARG C 1 226 ? 8.554 3.194 72.634 1.00 28.12 226 ARG C O 1
ATOM 11401 N N . LEU C 1 227 ? 8.063 5.393 72.728 1.00 26.95 227 LEU C N 1
ATOM 11402 C CA . LEU C 1 227 ? 7.784 5.338 74.151 1.00 22.92 227 LEU C CA 1
ATOM 11403 C C . LEU C 1 227 ? 6.640 4.363 74.441 1.00 26.38 227 LEU C C 1
ATOM 11404 O O . LEU C 1 227 ? 5.609 4.344 73.758 1.00 22.68 227 LEU C O 1
ATOM 11420 N N . ARG C 1 228 ? 6.820 3.566 75.478 1.00 21.69 228 ARG C N 1
ATOM 11421 C CA . ARG C 1 228 ? 5.722 2.785 76.017 1.00 23.04 228 ARG C CA 1
ATOM 11422 C C . ARG C 1 228 ? 5.321 3.232 77.411 1.00 16.17 228 ARG C C 1
ATOM 11423 O O . ARG C 1 228 ? 4.127 3.342 77.702 1.00 21.86 228 ARG C O 1
ATOM 11444 N N . ARG C 1 229 ? 6.283 3.530 78.273 1.00 17.42 229 ARG C N 1
ATOM 11445 C CA . ARG C 1 229 ? 5.977 3.804 79.669 1.00 30.24 229 ARG C CA 1
ATOM 11446 C C . ARG C 1 229 ? 6.989 4.785 80.230 1.00 14.21 229 ARG C C 1
ATOM 11447 O O . ARG C 1 229 ? 8.178 4.665 79.965 1.00 17.82 229 ARG C O 1
ATOM 11468 N N . PHE C 1 230 ? 6.508 5.701 81.060 1.00 13.72 230 PHE C N 1
ATOM 11469 C CA . PHE C 1 230 ? 7.368 6.647 81.748 1.00 17.05 230 PHE C CA 1
ATOM 11470 C C . PHE C 1 230 ? 6.845 6.858 83.149 1.00 15.23 230 PHE C C 1
ATOM 11471 O O . PHE C 1 230 ? 5.652 7.155 83.347 1.00 14.22 230 PHE C O 1
ATOM 11488 N N . ALA C 1 231 ? 7.737 6.678 84.124 1.00 17.40 231 ALA C N 1
ATOM 11489 C CA . ALA C 1 231 ? 7.442 7.011 85.512 1.00 17.88 231 ALA C CA 1
ATOM 11490 C C . ALA C 1 231 ? 8.448 8.034 86.019 1.00 16.09 231 ALA C C 1
ATOM 11491 O O . ALA C 1 231 ? 9.628 7.977 85.676 1.00 19.97 231 ALA C O 1
ATOM 11498 N N . TYR C 1 232 ? 7.990 8.971 86.840 1.00 15.96 232 TYR C N 1
ATOM 11499 C CA . TYR C 1 232 ? 8.852 10.019 87.384 1.00 19.31 232 TYR C CA 1
ATOM 11500 C C . TYR C 1 232 ? 8.428 10.246 88.823 1.00 15.10 232 TYR C C 1
ATOM 11501 O O . TYR C 1 232 ? 7.252 10.098 89.179 1.00 19.02 232 TYR C O 1
ATOM 11519 N N . ARG C 1 233 ? 9.418 10.556 89.658 0.93 15.94 233 ARG C N 1
ATOM 11520 C CA . ARG C 1 233 ? 9.208 10.833 91.070 0.93 18.20 233 ARG C CA 1
ATOM 11521 C C . ARG C 1 233 ? 10.162 11.911 91.570 0.93 18.19 233 ARG C C 1
ATOM 11522 O O . ARG C 1 233 ? 11.381 11.812 91.398 0.93 15.88 233 ARG C O 1
ATOM 11543 N N . GLY C 1 234 ? 9.611 12.914 92.238 1.00 12.06 234 GLY C N 1
ATOM 11544 C CA . GLY C 1 234 ? 10.438 13.987 92.770 1.00 26.84 234 GLY C CA 1
ATOM 11545 C C . GLY C 1 234 ? 11.091 13.564 94.082 1.00 28.67 234 GLY C C 1
ATOM 11546 O O . GLY C 1 234 ? 10.499 12.868 94.902 1.00 18.14 234 GLY C O 1
ATOM 11550 N N . LEU C 1 235 ? 12.339 13.999 94.271 1.00 22.42 235 LEU C N 1
ATOM 11551 C CA . LEU C 1 235 ? 13.080 13.759 95.512 1.00 20.07 235 LEU C CA 1
ATOM 11552 C C . LEU C 1 235 ? 13.181 15.024 96.358 1.00 30.47 235 LEU C C 1
ATOM 11553 O O . LEU C 1 235 ? 12.754 15.040 97.518 1.00 25.84 235 LEU C O 1
ATOM 11569 N N . ARG C 1 236 ? 13.693 16.112 95.792 1.00 26.05 236 ARG C N 1
ATOM 11570 C CA . ARG C 1 236 ? 13.764 17.407 96.457 1.00 25.61 236 ARG C CA 1
ATOM 11571 C C . ARG C 1 236 ? 13.470 18.514 95.456 1.00 29.60 236 ARG C C 1
ATOM 11572 O O . ARG C 1 236 ? 13.745 18.369 94.259 1.00 21.63 236 ARG C O 1
ATOM 11593 N N . PRO C 1 237 ? 12.937 19.639 95.920 1.00 27.72 237 PRO C N 1
ATOM 11594 C CA . PRO C 1 237 ? 12.637 20.748 95.000 1.00 37.18 237 PRO C CA 1
ATOM 11595 C C . PRO C 1 237 ? 13.883 21.381 94.408 1.00 24.52 237 PRO C C 1
ATOM 11596 O O . PRO C 1 237 ? 14.885 21.562 95.089 1.00 26.42 237 PRO C O 1
ATOM 11607 N N . LEU C 1 238 ? 13.798 21.702 93.107 1.00 20.21 238 LEU C N 1
ATOM 11608 C CA . LEU C 1 238 ? 14.835 22.484 92.439 1.00 14.96 238 LEU C CA 1
ATOM 11609 C C . LEU C 1 238 ? 14.415 23.936 92.518 1.00 25.32 238 LEU C C 1
ATOM 11610 O O . LEU C 1 238 ? 13.231 24.262 92.348 1.00 23.07 238 LEU C O 1
ATOM 11626 N N . ILE C 1 239 ? 15.373 24.810 92.809 1.00 28.74 239 ILE C N 1
ATOM 11627 C CA . ILE C 1 239 ? 15.084 26.214 93.063 1.00 21.86 239 ILE C CA 1
ATOM 11628 C C . ILE C 1 239 ? 15.689 27.055 91.954 1.00 21.22 239 ILE C C 1
ATOM 11629 O O . ILE C 1 239 ? 16.865 26.896 91.598 1.00 29.64 239 ILE C O 1
ATOM 11645 N N . CYS C 1 240 ? 14.891 27.948 91.417 1.00 23.12 240 CYS C N 1
ATOM 11646 C CA . CYS C 1 240 ? 15.391 28.908 90.446 1.00 25.76 240 CYS C CA 1
ATOM 11647 C C . CYS C 1 240 ? 16.305 29.923 91.132 1.00 24.88 240 CYS C C 1
ATOM 11648 O O . CYS C 1 240 ? 16.004 30.372 92.234 1.00 19.71 240 CYS C O 1
ATOM 11656 N N . PRO C 1 241 ? 17.419 30.325 90.493 1.00 25.69 241 PRO C N 1
ATOM 11657 C CA . PRO C 1 241 ? 17.882 29.923 89.176 1.00 18.81 241 PRO C CA 1
ATOM 11658 C C . PRO C 1 241 ? 19.066 28.960 89.142 1.00 24.25 241 PRO C C 1
ATOM 11659 O O . PRO C 1 241 ? 19.876 29.072 88.210 1.00 24.51 241 PRO C O 1
ATOM 11670 N N . GLU C 1 242 ? 19.129 27.996 90.055 1.00 25.28 242 GLU C N 1
ATOM 11671 C CA . GLU C 1 242 ? 20.349 27.193 90.218 1.00 34.63 242 GLU C CA 1
ATOM 11672 C C . GLU C 1 242 ? 20.527 26.219 89.062 1.00 34.56 242 GLU C C 1
ATOM 11673 O O . GLU C 1 242 ? 19.612 25.444 88.757 1.00 37.16 242 GLU C O 1
ATOM 11685 N N . PRO C 1 243 ? 21.675 26.220 88.395 1.00 29.77 243 PRO C N 1
ATOM 11686 C CA . PRO C 1 243 ? 21.850 25.317 87.249 1.00 27.51 243 PRO C CA 1
ATOM 11687 C C . PRO C 1 243 ? 21.675 23.862 87.665 1.00 30.49 243 PRO C C 1
ATOM 11688 O O . PRO C 1 243 ? 21.847 23.496 88.832 1.00 28.24 243 PRO C O 1
ATOM 11699 N N . PHE C 1 244 ? 21.289 23.040 86.697 1.00 29.20 244 PHE C N 1
ATOM 11700 C CA . PHE C 1 244 ? 21.090 21.606 86.940 1.00 25.92 244 PHE C CA 1
ATOM 11701 C C . PHE C 1 244 ? 21.285 20.927 85.592 1.00 27.82 244 PHE C C 1
ATOM 11702 O O . PHE C 1 244 ? 21.458 21.589 84.573 1.00 27.50 244 PHE C O 1
ATOM 11719 N N . GLU C 1 245 ? 21.308 19.604 85.617 1.00 33.74 245 GLU C N 1
ATOM 11720 C CA . GLU C 1 245 ? 21.344 18.842 84.381 1.00 29.10 245 GLU C CA 1
ATOM 11721 C C . GLU C 1 245 ? 20.315 17.719 84.432 1.00 29.91 245 GLU C C 1
ATOM 11722 O O . GLU C 1 245 ? 19.872 17.293 85.504 1.00 32.35 245 GLU C O 1
ATOM 11734 N N . VAL C 1 246 ? 19.927 17.267 83.246 1.00 31.61 246 VAL C N 1
ATOM 11735 C CA . VAL C 1 246 ? 19.103 16.079 83.085 1.00 35.75 246 VAL C CA 1
ATOM 11736 C C . VAL C 1 246 ? 20.009 15.014 82.490 1.00 35.99 246 VAL C C 1
ATOM 11737 O O . VAL C 1 246 ? 20.799 15.306 81.584 1.00 26.82 246 VAL C O 1
ATOM 11750 N N . GLY C 1 247 ? 19.892 13.783 82.973 1.00 30.20 247 GLY C N 1
ATOM 11751 C CA . GLY C 1 247 ? 20.654 12.698 82.395 1.00 35.72 247 GLY C CA 1
ATOM 11752 C C . GLY C 1 247 ? 19.884 11.396 82.404 1.00 33.43 247 GLY C C 1
ATOM 11753 O O . GLY C 1 247 ? 18.746 11.320 82.869 1.00 25.29 247 GLY C O 1
ATOM 11757 N N . GLY C 1 248 ? 20.534 10.376 81.872 1.00 28.45 248 GLY C N 1
ATOM 11758 C CA . GLY C 1 248 ? 20.009 9.030 81.971 1.00 39.11 248 GLY C CA 1
ATOM 11759 C C . GLY C 1 248 ? 20.962 8.054 81.327 1.00 40.64 248 GLY C C 1
ATOM 11760 O O . GLY C 1 248 ? 22.047 8.418 80.849 1.00 35.74 248 GLY C O 1
ATOM 11764 N N . ARG C 1 249 ? 20.531 6.795 81.317 1.00 40.74 249 ARG C N 1
ATOM 11765 C CA . ARG C 1 249 ? 21.334 5.719 80.761 1.00 40.52 249 ARG C CA 1
ATOM 11766 C C . ARG C 1 249 ? 20.428 4.541 80.444 1.00 37.96 249 ARG C C 1
ATOM 11767 O O . ARG C 1 249 ? 19.416 4.299 81.119 1.00 25.81 249 ARG C O 1
ATOM 11788 N N . LEU C 1 250 ? 20.806 3.817 79.394 1.00 38.00 250 LEU C N 1
ATOM 11789 C CA . LEU C 1 250 ? 20.171 2.546 79.092 1.00 33.94 250 LEU C CA 1
ATOM 11790 C C . LEU C 1 250 ? 20.516 1.526 80.169 1.00 33.43 250 LEU C C 1
ATOM 11791 O O . LEU C 1 250 ? 21.680 1.426 80.595 1.00 37.88 250 LEU C O 1
ATOM 11807 N N . LEU C 1 251 ? 19.506 0.787 80.612 1.00 36.17 251 LEU C N 1
ATOM 11808 C CA . LEU C 1 251 ? 19.691 -0.353 81.499 1.00 36.09 251 LEU C CA 1
ATOM 11809 C C . LEU C 1 251 ? 19.581 -1.686 80.772 1.00 36.96 251 LEU C C 1
ATOM 11810 O O . LEU C 1 251 ? 20.085 -2.688 81.274 1.00 37.30 251 LEU C O 1
ATOM 11826 N N . ALA C 1 252 ? 18.945 -1.709 79.607 1.00 36.91 252 ALA C N 1
ATOM 11827 C CA . ALA C 1 252 ? 18.683 -2.897 78.806 1.00 40.91 252 ALA C CA 1
ATOM 11828 C C . ALA C 1 252 ? 17.993 -2.383 77.546 1.00 39.08 252 ALA C C 1
ATOM 11829 O O . ALA C 1 252 ? 17.562 -1.229 77.488 1.00 32.60 252 ALA C O 1
ATOM 11836 N N . ALA C 1 253 ? 17.866 -3.247 76.553 1.00 35.31 253 ALA C N 1
ATOM 11837 C CA . ALA C 1 253 ? 17.108 -2.884 75.363 1.00 29.04 253 ALA C CA 1
ATOM 11838 C C . ALA C 1 253 ? 15.681 -2.520 75.765 1.00 35.77 253 ALA C C 1
ATOM 11839 O O . ALA C 1 253 ? 15.017 -3.257 76.511 1.00 42.43 253 ALA C O 1
ATOM 11846 N N . GLY C 1 254 ? 15.217 -1.366 75.286 1.00 36.63 254 GLY C N 1
ATOM 11847 C CA . GLY C 1 254 ? 13.904 -0.893 75.638 1.00 29.25 254 GLY C CA 1
ATOM 11848 C C . GLY C 1 254 ? 13.702 -0.511 77.087 1.00 24.63 254 GLY C C 1
ATOM 11849 O O . GLY C 1 254 ? 12.552 -0.425 77.521 1.00 25.54 254 GLY C O 1
ATOM 11853 N N . LYS C 1 255 ? 14.775 -0.259 77.848 1.00 24.90 255 LYS C N 1
ATOM 11854 C CA . LYS C 1 255 ? 14.653 0.146 79.247 1.00 20.32 255 LYS C CA 1
ATOM 11855 C C . LYS C 1 255 ? 15.724 1.170 79.606 1.00 28.89 255 LYS C C 1
ATOM 11856 O O . LYS C 1 255 ? 16.911 0.955 79.356 1.00 20.01 255 LYS C O 1
ATOM 11875 N N . ALA C 1 256 ? 15.308 2.289 80.204 1.00 25.56 256 ALA C N 1
ATOM 11876 C CA . ALA C 1 256 ? 16.230 3.352 80.563 1.00 23.53 256 ALA C CA 1
ATOM 11877 C C . ALA C 1 256 ? 15.808 4.014 81.855 1.00 21.82 256 ALA C C 1
ATOM 11878 O O . ALA C 1 256 ? 14.642 3.995 82.238 1.00 20.68 256 ALA C O 1
ATOM 11885 N N . GLU C 1 257 ? 16.775 4.596 82.543 1.00 24.30 257 GLU C N 1
ATOM 11886 C CA . GLU C 1 257 ? 16.458 5.468 83.665 1.00 28.02 257 GLU C CA 1
ATOM 11887 C C . GLU C 1 257 ? 16.880 6.887 83.307 1.00 25.93 257 GLU C C 1
ATOM 11888 O O . GLU C 1 257 ? 17.697 7.109 82.411 1.00 24.85 257 GLU C O 1
ATOM 11900 N N . VAL C 1 258 ? 16.272 7.852 83.990 1.00 28.22 258 VAL C N 1
ATOM 11901 C CA . VAL C 1 258 ? 16.613 9.248 83.794 1.00 23.50 258 VAL C CA 1
ATOM 11902 C C . VAL C 1 258 ? 16.679 9.917 85.153 1.00 22.85 258 VAL C C 1
ATOM 11903 O O . VAL C 1 258 ? 16.104 9.442 86.130 1.00 21.08 258 VAL C O 1
ATOM 11916 N N . TRP C 1 259 ? 17.347 11.066 85.189 1.00 23.19 259 TRP C N 1
ATOM 11917 C CA . TRP C 1 259 ? 17.437 11.825 86.419 1.00 24.30 259 TRP C CA 1
ATOM 11918 C C . TRP C 1 259 ? 17.590 13.312 86.101 1.00 22.15 259 TRP C C 1
ATOM 11919 O O . TRP C 1 259 ? 17.918 13.716 84.980 1.00 16.12 259 TRP C O 1
ATOM 11940 N N . VAL C 1 260 ? 17.290 14.117 87.122 1.00 22.68 260 VAL C N 1
ATOM 11941 C CA . VAL C 1 260 ? 17.497 15.557 87.126 1.00 29.08 260 VAL C CA 1
ATOM 11942 C C . VAL C 1 260 ? 18.254 15.877 88.412 1.00 30.39 260 VAL C C 1
ATOM 11943 O O . VAL C 1 260 ? 17.838 15.468 89.498 1.00 22.28 260 VAL C O 1
ATOM 11956 N N . GLY C 1 261 ? 19.369 16.583 88.298 1.00 35.02 261 GLY C N 1
ATOM 11957 C CA . GLY C 1 261 ? 20.075 16.918 89.519 1.00 29.91 261 GLY C CA 1
ATOM 11958 C C . GLY C 1 261 ? 21.224 17.868 89.293 1.00 30.81 261 GLY C C 1
ATOM 11959 O O . GLY C 1 261 ? 21.508 18.291 88.164 1.00 30.65 261 GLY C O 1
ATOM 11963 N N . ASN C 1 262 ? 21.894 18.182 90.399 1.00 31.36 262 ASN C N 1
ATOM 11964 C CA . ASN C 1 262 ? 23.045 19.076 90.380 1.00 37.94 262 ASN C CA 1
ATOM 11965 C C . ASN C 1 262 ? 24.002 18.681 91.510 1.00 46.09 262 ASN C C 1
ATOM 11966 O O . ASN C 1 262 ? 23.939 17.562 92.022 1.00 35.43 262 ASN C O 1
ATOM 11977 N N . GLY C 1 263 ? 24.907 19.594 91.890 1.00 51.08 263 GLY C N 1
ATOM 11978 C CA . GLY C 1 263 ? 25.938 19.262 92.864 1.00 35.79 263 GLY C CA 1
ATOM 11979 C C . GLY C 1 263 ? 25.392 18.879 94.222 1.00 35.98 263 GLY C C 1
ATOM 11980 O O . GLY C 1 263 ? 26.032 18.132 94.961 1.00 44.92 263 GLY C O 1
ATOM 11984 N N . ALA C 1 264 ? 24.216 19.392 94.575 1.00 31.12 264 ALA C N 1
ATOM 11985 C CA . ALA C 1 264 ? 23.546 19.019 95.810 1.00 40.42 264 ALA C CA 1
ATOM 11986 C C . ALA C 1 264 ? 22.823 17.682 95.720 1.00 43.77 264 ALA C C 1
ATOM 11987 O O . ALA C 1 264 ? 22.187 17.284 96.696 1.00 42.34 264 ALA C O 1
ATOM 11994 N N . GLY C 1 265 ? 22.897 16.994 94.584 1.00 42.74 265 GLY C N 1
ATOM 11995 C CA . GLY C 1 265 ? 22.280 15.686 94.421 1.00 37.50 265 GLY C CA 1
ATOM 11996 C C . GLY C 1 265 ? 21.076 15.719 93.484 1.00 39.97 265 GLY C C 1
ATOM 11997 O O . GLY C 1 265 ? 20.744 16.720 92.872 1.00 30.96 265 GLY C O 1
ATOM 12001 N N . LEU C 1 266 ? 20.440 14.553 93.410 1.00 38.29 266 LEU C N 1
ATOM 12002 C CA . LEU C 1 266 ? 19.329 14.399 92.479 1.00 40.46 266 LEU C CA 1
ATOM 12003 C C . LEU C 1 266 ? 18.091 15.101 93.009 1.00 33.17 266 LEU C C 1
ATOM 12004 O O . LEU C 1 266 ? 17.844 15.143 94.215 1.00 31.33 266 LEU C O 1
ATOM 12020 N N . ALA C 1 267 ? 17.310 15.664 92.095 1.00 34.58 267 ALA C N 1
ATOM 12021 C CA . ALA C 1 267 ? 16.010 16.221 92.439 1.00 24.52 267 ALA C CA 1
ATOM 12022 C C . ALA C 1 267 ? 14.857 15.380 91.941 1.00 22.81 267 ALA C C 1
ATOM 12023 O O . ALA C 1 267 ? 13.764 15.487 92.474 1.00 20.09 267 ALA C O 1
ATOM 12030 N N . GLN C 1 268 ? 15.077 14.603 90.896 1.00 27.09 268 GLN C N 1
ATOM 12031 C CA . GLN C 1 268 ? 14.029 13.802 90.296 1.00 18.99 268 GLN C CA 1
ATOM 12032 C C . GLN C 1 268 ? 14.674 12.577 89.668 1.00 23.17 268 GLN C C 1
ATOM 12033 O O . GLN C 1 268 ? 15.771 12.644 89.126 1.00 24.24 268 GLN C O 1
ATOM 12047 N N . ARG C 1 269 ? 13.958 11.465 89.722 1.00 25.22 269 ARG C N 1
ATOM 12048 C CA . ARG C 1 269 ? 14.355 10.247 89.047 1.00 27.24 269 ARG C CA 1
ATOM 12049 C C . ARG C 1 269 ? 13.170 9.765 88.233 1.00 24.32 269 ARG C C 1
ATOM 12050 O O . ARG C 1 269 ? 12.020 10.095 88.527 1.00 23.68 269 ARG C O 1
ATOM 12071 N N . GLY C 1 270 ? 13.464 8.959 87.223 1.00 21.36 270 GLY C N 1
ATOM 12072 C CA . GLY C 1 270 ? 12.415 8.441 86.376 1.00 23.49 270 GLY C CA 1
ATOM 12073 C C . GLY C 1 270 ? 12.866 7.200 85.644 1.00 20.70 270 GLY C C 1
ATOM 12074 O O . GLY C 1 270 ? 14.055 6.881 85.566 1.00 17.40 270 GLY C O 1
ATOM 12078 N N . ASP C 1 271 ? 11.872 6.526 85.083 1.00 18.60 271 ASP C N 1
ATOM 12079 C CA . ASP C 1 271 ? 12.046 5.235 84.412 1.00 26.46 271 ASP C CA 1
ATOM 12080 C C . ASP C 1 271 ? 11.324 5.259 83.075 1.00 20.00 271 ASP C C 1
ATOM 12081 O O . ASP C 1 271 ? 10.173 5.693 83.007 1.00 24.37 271 ASP C O 1
ATOM 12090 N N . VAL C 1 272 ? 11.998 4.789 82.027 1.00 20.56 272 VAL C N 1
ATOM 12091 C CA . VAL C 1 272 ? 11.444 4.759 80.682 1.00 20.12 272 VAL C CA 1
ATOM 12092 C C . VAL C 1 272 ? 11.429 3.330 80.171 1.00 28.97 272 VAL C C 1
ATOM 12093 O O . VAL C 1 272 ? 12.458 2.654 80.191 1.00 25.86 272 VAL C O 1
ATOM 12106 N N . GLU C 1 273 ? 10.294 2.904 79.634 1.00 21.41 273 GLU C N 1
ATOM 12107 C CA . GLU C 1 273 ? 10.239 1.696 78.822 1.00 21.40 273 GLU C CA 1
ATOM 12108 C C . GLU C 1 273 ? 9.786 2.054 77.423 1.00 20.89 273 GLU C C 1
ATOM 12109 O O . GLU C 1 273 ? 8.899 2.893 77.247 1.00 20.89 273 GLU C O 1
ATOM 12121 N N . PHE C 1 274 ? 10.392 1.400 76.433 1.00 20.25 274 PHE C N 1
ATOM 12122 C CA . PHE C 1 274 ? 10.158 1.730 75.037 1.00 28.84 274 PHE C CA 1
ATOM 12123 C C . PHE C 1 274 ? 10.473 0.554 74.118 1.00 30.45 274 PHE C C 1
ATOM 12124 O O . PHE C 1 274 ? 11.125 -0.417 74.512 1.00 23.24 274 PHE C O 1
ATOM 12141 N N . ASP C 1 275 ? 10.029 0.695 72.859 1.00 32.39 275 ASP C N 1
ATOM 12142 C CA . ASP C 1 275 ? 10.258 -0.252 71.774 1.00 38.53 275 ASP C CA 1
ATOM 12143 C C . ASP C 1 275 ? 11.346 0.256 70.835 1.00 41.55 275 ASP C C 1
ATOM 12144 O O . ASP C 1 275 ? 11.196 1.338 70.254 1.00 41.15 275 ASP C O 1
ATOM 12153 N N . TRP D 1 9 ? -4.139 33.334 29.854 1.00 110.32 9 TRP D N 1
ATOM 12154 C CA . TRP D 1 9 ? -3.749 33.237 31.259 1.00 101.12 9 TRP D CA 1
ATOM 12155 C C . TRP D 1 9 ? -3.070 31.881 31.480 1.00 91.10 9 TRP D C 1
ATOM 12156 O O . TRP D 1 9 ? -3.262 31.225 32.504 1.00 86.72 9 TRP D O 1
ATOM 12176 N N . ILE D 1 10 ? -2.272 31.465 30.488 1.00 85.09 10 ILE D N 1
ATOM 12177 C CA . ILE D 1 10 ? -1.564 30.197 30.569 1.00 70.80 10 ILE D CA 1
ATOM 12178 C C . ILE D 1 10 ? -0.563 30.221 31.703 1.00 68.33 10 ILE D C 1
ATOM 12179 O O . ILE D 1 10 ? -0.330 29.185 32.345 1.00 67.84 10 ILE D O 1
ATOM 12195 N N . GLY D 1 11 ? 0.037 31.374 31.991 1.00 60.13 11 GLY D N 1
ATOM 12196 C CA . GLY D 1 11 ? 0.989 31.453 33.080 1.00 76.31 11 GLY D CA 1
ATOM 12197 C C . GLY D 1 11 ? 0.379 31.417 34.473 1.00 71.39 11 GLY D C 1
ATOM 12198 O O . GLY D 1 11 ? 1.075 31.045 35.422 1.00 46.39 11 GLY D O 1
ATOM 12202 N N . ARG D 1 12 ? -0.908 31.754 34.607 1.00 64.76 12 ARG D N 1
ATOM 12203 C CA . ARG D 1 12 ? -1.493 32.071 35.903 1.00 74.30 12 ARG D CA 1
ATOM 12204 C C . ARG D 1 12 ? -1.488 30.897 36.879 1.00 65.41 12 ARG D C 1
ATOM 12205 O O . ARG D 1 12 ? -1.832 29.769 36.533 1.00 56.56 12 ARG D O 1
ATOM 12226 N N . GLN D 1 13 ? -1.152 31.186 38.131 1.00 60.24 13 GLN D N 1
ATOM 12227 C CA . GLN D 1 13 ? -1.045 30.168 39.165 1.00 58.53 13 GLN D CA 1
ATOM 12228 C C . GLN D 1 13 ? -2.220 30.238 40.125 1.00 57.67 13 GLN D C 1
ATOM 12229 O O . GLN D 1 13 ? -2.674 31.329 40.506 1.00 55.98 13 GLN D O 1
ATOM 12243 N N . GLU D 1 14 ? -2.712 29.070 40.528 1.00 47.02 14 GLU D N 1
ATOM 12244 C CA . GLU D 1 14 ? -3.829 28.938 41.449 1.00 59.35 14 GLU D CA 1
ATOM 12245 C C . GLU D 1 14 ? -3.447 28.020 42.593 1.00 42.27 14 GLU D C 1
ATOM 12246 O O . GLU D 1 14 ? -2.926 26.919 42.370 1.00 33.53 14 GLU D O 1
ATOM 12258 N N . GLU D 1 15 ? -3.680 28.436 43.830 1.00 42.46 15 GLU D N 1
ATOM 12259 C CA . GLU D 1 15 ? -3.403 27.642 45.010 1.00 41.13 15 GLU D CA 1
ATOM 12260 C C . GLU D 1 15 ? -4.702 27.221 45.689 1.00 30.66 15 GLU D C 1
ATOM 12261 O O . GLU D 1 15 ? -5.603 28.038 45.902 1.00 33.57 15 GLU D O 1
ATOM 12273 N N . THR D 1 16 ? -4.793 25.944 46.022 1.00 30.91 16 THR D N 1
ATOM 12274 C CA . THR D 1 16 ? -5.912 25.373 46.770 1.00 28.56 16 THR D CA 1
ATOM 12275 C C . THR D 1 16 ? -5.331 24.556 47.922 1.00 28.02 16 THR D C 1
ATOM 12276 O O . THR D 1 16 ? -4.264 23.955 47.793 1.00 26.35 16 THR D O 1
ATOM 12287 N N . HIS D 1 17 ? -6.031 24.558 49.052 1.00 17.70 17 HIS D N 1
ATOM 12288 C CA . HIS D 1 17 ? -5.577 23.907 50.264 1.00 24.65 17 HIS D CA 1
ATOM 12289 C C . HIS D 1 17 ? -6.586 22.865 50.739 1.00 17.67 17 HIS D C 1
ATOM 12290 O O . HIS D 1 17 ? -7.805 23.065 50.657 1.00 18.91 17 HIS D O 1
ATOM 12304 N N . ASP D 1 18 ? -6.087 21.790 51.339 1.00 16.30 18 ASP D N 1
ATOM 12305 C CA . ASP D 1 18 ? -6.997 20.745 51.817 1.00 12.43 18 ASP D CA 1
ATOM 12306 C C . ASP D 1 18 ? -6.401 20.125 53.076 1.00 16.02 18 ASP D C 1
ATOM 12307 O O . ASP D 1 18 ? -5.268 20.394 53.473 1.00 14.63 18 ASP D O 1
ATOM 12316 N N . GLN D 1 19 ? -7.198 19.291 53.703 1.00 11.58 19 GLN D N 1
ATOM 12317 C CA . GLN D 1 19 ? -6.771 18.414 54.787 1.00 12.73 19 GLN D CA 1
ATOM 12318 C C . GLN D 1 19 ? -6.991 17.001 54.282 1.00 12.49 19 GLN D C 1
ATOM 12319 O O . GLN D 1 19 ? -8.041 16.703 53.727 1.00 9.88 19 GLN D O 1
ATOM 12333 N N . LEU D 1 20 ? -5.978 16.160 54.393 1.00 12.25 20 LEU D N 1
ATOM 12334 C CA . LEU D 1 20 ? -6.063 14.795 53.892 1.00 9.96 20 LEU D CA 1
ATOM 12335 C C . LEU D 1 20 ? -6.797 13.906 54.902 1.00 14.66 20 LEU D C 1
ATOM 12336 O O . LEU D 1 20 ? -6.258 12.956 55.461 1.00 11.36 20 LEU D O 1
ATOM 12352 N N . SER D 1 21 ? -8.064 14.252 55.127 1.00 10.71 21 SER D N 1
ATOM 12353 C CA . SER D 1 21 ? -8.805 13.760 56.276 1.00 15.18 21 SER D CA 1
ATOM 12354 C C . SER D 1 21 ? -9.184 12.293 56.085 1.00 14.31 21 SER D C 1
ATOM 12355 O O . SER D 1 21 ? -9.499 11.827 54.988 1.00 10.36 21 SER D O 1
ATOM 12363 N N . ARG D 1 22 ? -9.084 11.551 57.173 1.00 12.03 22 ARG D N 1
ATOM 12364 C CA . ARG D 1 22 ? -9.246 10.107 57.137 1.00 12.06 22 ARG D CA 1
ATOM 12365 C C . ARG D 1 22 ? -10.652 9.693 56.779 1.00 10.72 22 ARG D C 1
ATOM 12366 O O . ARG D 1 22 ? -10.853 8.601 56.202 1.00 11.61 22 ARG D O 1
ATOM 12387 N N . ASN D 1 23 ? -11.647 10.526 57.069 1.00 10.71 23 ASN D N 1
ATOM 12388 C CA . ASN D 1 23 ? -12.986 10.130 56.656 1.00 9.32 23 ASN D CA 1
ATOM 12389 C C . ASN D 1 23 ? -13.041 9.835 55.165 1.00 8.00 23 ASN D C 1
ATOM 12390 O O . ASN D 1 23 ? -13.708 8.893 54.739 1.00 11.18 23 ASN D O 1
ATOM 12401 N N . LEU D 1 24 ? -12.402 10.669 54.337 1.00 15.69 24 LEU D N 1
ATOM 12402 C CA . LEU D 1 24 ? -12.425 10.456 52.905 1.00 9.64 24 LEU D CA 1
ATOM 12403 C C . LEU D 1 24 ? -11.525 9.298 52.480 1.00 8.95 24 LEU D C 1
ATOM 12404 O O . LEU D 1 24 ? -11.867 8.557 51.566 1.00 8.87 24 LEU D O 1
ATOM 12420 N N . VAL D 1 25 ? -10.411 9.109 53.172 1.00 10.77 25 VAL D N 1
ATOM 12421 C CA . VAL D 1 25 ? -9.554 7.957 52.929 1.00 5.93 25 VAL D CA 1
ATOM 12422 C C . VAL D 1 25 ? -10.337 6.671 53.078 1.00 9.87 25 VAL D C 1
ATOM 12423 O O . VAL D 1 25 ? -10.198 5.761 52.261 1.00 13.01 25 VAL D O 1
ATOM 12436 N N . LYS D 1 26 ? -11.162 6.559 54.130 1.00 12.02 26 LYS D N 1
ATOM 12437 C CA . LYS D 1 26 ? -11.959 5.359 54.311 1.00 16.32 26 LYS D CA 1
ATOM 12438 C C . LYS D 1 26 ? -12.787 5.048 53.078 1.00 10.36 26 LYS D C 1
ATOM 12439 O O . LYS D 1 26 ? -13.030 3.881 52.756 1.00 13.21 26 LYS D O 1
ATOM 12458 N N . ARG D 1 27 ? -13.342 6.084 52.455 1.00 7.61 27 ARG D N 1
ATOM 12459 C CA . ARG D 1 27 ? -14.220 5.883 51.312 1.00 9.43 27 ARG D CA 1
ATOM 12460 C C . ARG D 1 27 ? -13.420 5.380 50.128 1.00 20.71 27 ARG D C 1
ATOM 12461 O O . ARG D 1 27 ? -13.824 4.424 49.464 1.00 13.34 27 ARG D O 1
ATOM 12482 N N . ILE D 1 28 ? -12.261 5.992 49.869 1.00 15.36 28 ILE D N 1
ATOM 12483 C CA . ILE D 1 28 ? -11.410 5.529 48.784 1.00 16.37 28 ILE D CA 1
ATOM 12484 C C . ILE D 1 28 ? -11.014 4.086 49.030 1.00 14.76 28 ILE D C 1
ATOM 12485 O O . ILE D 1 28 ? -10.963 3.260 48.117 1.00 13.74 28 ILE D O 1
ATOM 12501 N N . ALA D 1 29 ? -10.577 3.815 50.249 1.00 9.52 29 ALA D N 1
ATOM 12502 C CA . ALA D 1 29 ? -10.108 2.497 50.618 1.00 13.35 29 ALA D CA 1
ATOM 12503 C C . ALA D 1 29 ? -11.178 1.458 50.329 1.00 18.35 29 ALA D C 1
ATOM 12504 O O . ALA D 1 29 ? -10.894 0.405 49.759 1.00 21.99 29 ALA D O 1
ATOM 12511 N N . ALA D 1 30 ? -12.415 1.754 50.732 1.00 14.01 30 ALA D N 1
ATOM 12512 C CA . ALA D 1 30 ? -13.531 0.854 50.477 1.00 21.65 30 ALA D CA 1
ATOM 12513 C C . ALA D 1 30 ? -13.781 0.654 48.994 1.00 16.47 30 ALA D C 1
ATOM 12514 O O . ALA D 1 30 ? -14.097 -0.449 48.550 1.00 18.33 30 ALA D O 1
ATOM 12521 N N . THR D 1 31 ? -13.685 1.727 48.213 1.00 17.80 31 THR D N 1
ATOM 12522 C CA . THR D 1 31 ? -13.831 1.644 46.767 1.00 21.64 31 THR D CA 1
ATOM 12523 C C . THR D 1 31 ? -12.881 0.616 46.173 1.00 20.02 31 THR D C 1
ATOM 12524 O O . THR D 1 31 ? -13.228 -0.089 45.225 1.00 26.75 31 THR D O 1
ATOM 12535 N N . PHE D 1 32 ? -11.666 0.550 46.697 1.00 21.81 32 PHE D N 1
ATOM 12536 C CA . PHE D 1 32 ? -10.602 -0.265 46.135 1.00 27.41 32 PHE D CA 1
ATOM 12537 C C . PHE D 1 32 ? -10.426 -1.573 46.872 1.00 23.58 32 PHE D C 1
ATOM 12538 O O . PHE D 1 32 ? -9.526 -2.337 46.529 1.00 36.03 32 PHE D O 1
ATOM 12555 N N . GLY D 1 33 ? -11.220 -1.819 47.916 1.00 23.13 33 GLY D N 1
ATOM 12556 C CA . GLY D 1 33 ? -11.061 -3.032 48.682 1.00 16.99 33 GLY D CA 1
ATOM 12557 C C . GLY D 1 33 ? -9.759 -3.129 49.437 1.00 23.92 33 GLY D C 1
ATOM 12558 O O . GLY D 1 33 ? -9.293 -4.242 49.707 1.00 32.89 33 GLY D O 1
ATOM 12562 N N . GLU D 1 34 ? -9.154 -1.992 49.798 1.00 28.41 34 GLU D N 1
ATOM 12563 C CA . GLU D 1 34 ? -7.898 -2.004 50.542 1.00 21.49 34 GLU D CA 1
ATOM 12564 C C . GLU D 1 34 ? -8.094 -1.508 51.977 1.00 19.57 34 GLU D C 1
ATOM 12565 O O . GLU D 1 34 ? -9.131 -0.954 52.344 1.00 20.93 34 GLU D O 1
ATOM 12577 N N . LEU D 1 35 ? -7.047 -1.681 52.777 1.00 17.56 35 LEU D N 1
ATOM 12578 C CA . LEU D 1 35 ? -7.056 -1.208 54.153 1.00 27.27 35 LEU D CA 1
ATOM 12579 C C . LEU D 1 35 ? -6.990 0.314 54.209 1.00 28.08 35 LEU D C 1
ATOM 12580 O O . LEU D 1 35 ? -6.485 0.969 53.295 1.00 21.30 35 LEU D O 1
ATOM 12596 N N . THR D 1 36 ? -7.492 0.872 55.311 1.00 18.28 36 THR D N 1
ATOM 12597 C CA . THR D 1 36 ? -7.478 2.314 55.483 1.00 16.29 36 THR D CA 1
ATOM 12598 C C . THR D 1 36 ? -6.229 2.689 56.239 1.00 20.55 36 THR D C 1
ATOM 12599 O O . THR D 1 36 ? -6.084 2.279 57.378 1.00 18.22 36 THR D O 1
ATOM 12610 N N . PRO D 1 37 ? -5.306 3.436 55.647 1.00 22.07 37 PRO D N 1
ATOM 12611 C CA . PRO D 1 37 ? -4.108 3.834 56.385 1.00 16.63 37 PRO D CA 1
ATOM 12612 C C . PRO D 1 37 ? -4.491 4.610 57.631 1.00 17.65 37 PRO D C 1
ATOM 12613 O O . PRO D 1 37 ? -5.485 5.334 57.662 1.00 14.69 37 PRO D O 1
ATOM 12624 N N . ALA D 1 38 ? -3.701 4.419 58.682 1.00 19.91 38 ALA D N 1
ATOM 12625 C CA . ALA D 1 38 ? -3.954 5.100 59.946 1.00 28.44 38 ALA D CA 1
ATOM 12626 C C . ALA D 1 38 ? -3.559 6.571 59.843 1.00 25.66 38 ALA D C 1
ATOM 12627 O O . ALA D 1 38 ? -2.783 6.962 58.968 1.00 15.04 38 ALA D O 1
ATOM 12634 N N . HIS D 1 39 ? -4.113 7.394 60.746 1.00 13.38 39 HIS D N 1
ATOM 12635 C CA . HIS D 1 39 ? -3.627 8.775 60.883 1.00 17.46 39 HIS D CA 1
ATOM 12636 C C . HIS D 1 39 ? -2.109 8.767 60.817 1.00 23.98 39 HIS D C 1
ATOM 12637 O O . HIS D 1 39 ? -1.456 7.890 61.377 1.00 20.92 39 HIS D O 1
ATOM 12651 N N . GLY D 1 40 ? -1.542 9.698 60.056 1.00 22.18 40 GLY D N 1
ATOM 12652 C CA . GLY D 1 40 ? -0.115 9.863 60.036 1.00 14.13 40 GLY D CA 1
ATOM 12653 C C . GLY D 1 40 ? 0.648 8.982 59.077 1.00 18.65 40 GLY D C 1
ATOM 12654 O O . GLY D 1 40 ? 1.837 9.236 58.859 1.00 21.89 40 GLY D O 1
ATOM 12658 N N . GLU D 1 41 ? 0.022 7.943 58.526 1.00 13.20 41 GLU D N 1
ATOM 12659 C CA . GLU D 1 41 ? 0.637 7.083 57.530 1.00 14.33 41 GLU D CA 1
ATOM 12660 C C . GLU D 1 41 ? 0.489 7.667 56.124 1.00 18.56 41 GLU D C 1
ATOM 12661 O O . GLU D 1 41 ? -0.307 8.578 55.876 1.00 18.59 41 GLU D O 1
ATOM 12673 N N . ALA D 1 42 ? 1.263 7.086 55.195 1.00 13.07 42 ALA D N 1
ATOM 12674 C CA . ALA D 1 42 ? 1.239 7.488 53.811 1.00 19.19 42 ALA D CA 1
ATOM 12675 C C . ALA D 1 42 ? -0.133 7.291 53.177 1.00 19.43 42 ALA D C 1
ATOM 12676 O O . ALA D 1 42 ? -0.768 6.240 53.311 1.00 17.85 42 ALA D O 1
ATOM 12683 N N . LEU D 1 43 ? -0.557 8.297 52.445 1.00 17.50 43 LEU D N 1
ATOM 12684 C CA . LEU D 1 43 ? -1.667 8.149 51.506 1.00 17.18 43 LEU D CA 1
ATOM 12685 C C . LEU D 1 43 ? -1.195 7.314 50.331 1.00 16.66 43 LEU D C 1
ATOM 12686 O O . LEU D 1 43 ? -0.161 7.639 49.721 1.00 16.54 43 LEU D O 1
ATOM 12702 N N . PRO D 1 44 ? -1.893 6.222 49.998 1.00 22.55 44 PRO D N 1
ATOM 12703 C CA . PRO D 1 44 ? -1.447 5.365 48.906 1.00 23.23 44 PRO D CA 1
ATOM 12704 C C . PRO D 1 44 ? -1.304 6.132 47.606 1.00 19.76 44 PRO D C 1
ATOM 12705 O O . PRO D 1 44 ? -1.925 7.188 47.421 1.00 9.85 44 PRO D O 1
ATOM 12716 N N . PRO D 1 45 ? -0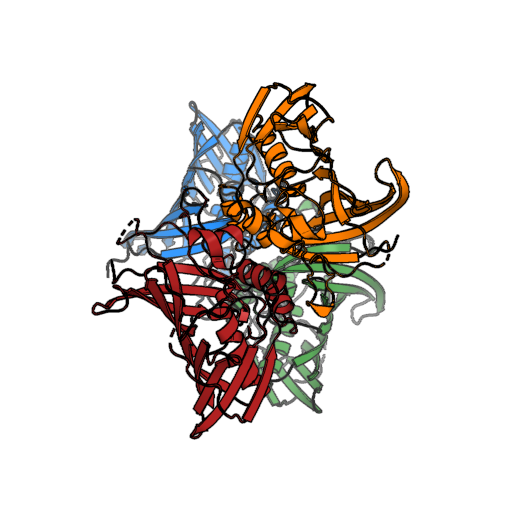.482 5.606 46.688 1.00 18.08 45 PRO D N 1
ATOM 12717 C CA . PRO D 1 45 ? -0.311 6.234 45.374 1.00 22.18 45 PRO D CA 1
ATOM 12718 C C . PRO D 1 45 ? -1.625 6.480 44.672 1.00 12.61 45 PRO D C 1
ATOM 12719 O O . PRO D 1 45 ? -2.472 5.583 44.553 1.00 17.58 45 PRO D O 1
ATOM 12730 N N . LEU D 1 46 ? -1.784 7.711 44.217 1.00 9.08 46 LEU D N 1
ATOM 12731 C CA . LEU D 1 46 ? -2.864 8.238 43.395 1.00 17.33 46 LEU D CA 1
ATOM 12732 C C . LEU D 1 46 ? -4.177 8.421 44.132 1.00 17.35 46 LEU D C 1
ATOM 12733 O O . LEU D 1 46 ? -5.147 8.910 43.498 1.00 10.55 46 LEU D O 1
ATOM 12749 N N . TRP D 1 47 ? -4.233 8.140 45.455 1.00 17.30 47 TRP D N 1
ATOM 12750 C CA . TRP D 1 47 ? -5.391 8.518 46.269 1.00 12.99 47 TRP D CA 1
ATOM 12751 C C . TRP D 1 47 ? -5.483 10.031 46.444 1.00 15.71 47 TRP D C 1
ATOM 12752 O O . TRP D 1 47 ? -6.557 10.539 46.761 1.00 11.92 47 TRP D O 1
ATOM 12773 N N . HIS D 1 48 ? -4.418 10.785 46.124 1.00 17.02 48 HIS D N 1
ATOM 12774 C CA . HIS D 1 48 ? -4.503 12.238 46.217 1.00 11.97 48 HIS D CA 1
ATOM 12775 C C . HIS D 1 48 ? -5.584 12.826 45.307 1.00 13.32 48 HIS D C 1
ATOM 12776 O O . HIS D 1 48 ? -6.040 13.939 45.551 1.00 9.73 48 HIS D O 1
ATOM 12790 N N . TRP D 1 49 ? -5.983 12.120 44.249 1.00 13.43 49 TRP D N 1
ATOM 12791 C CA . TRP D 1 49 ? -7.063 12.581 43.367 1.00 14.47 49 TRP D CA 1
ATOM 12792 C C . TRP D 1 49 ? -8.396 12.690 44.098 1.00 17.23 49 TRP D C 1
ATOM 12793 O O . TRP D 1 49 ? -9.314 13.348 43.597 1.00 14.29 49 TRP D O 1
ATOM 12814 N N . ALA D 1 50 ? -8.518 12.076 45.271 1.00 16.27 50 ALA D N 1
ATOM 12815 C CA . ALA D 1 50 ? -9.704 12.231 46.092 1.00 13.30 50 ALA D CA 1
ATOM 12816 C C . ALA D 1 50 ? -9.801 13.587 46.769 1.00 16.13 50 ALA D C 1
ATOM 12817 O O . ALA D 1 50 ? -10.859 13.918 47.310 1.00 20.22 50 ALA D O 1
ATOM 12824 N N . PHE D 1 51 ? -8.751 14.374 46.743 1.00 9.52 51 PHE D N 1
ATOM 12825 C CA . PHE D 1 51 ? -8.627 15.616 47.490 1.00 10.85 51 PHE D CA 1
ATOM 12826 C C . PHE D 1 51 ? -8.436 16.781 46.533 1.00 18.14 51 PHE D C 1
ATOM 12827 O O . PHE D 1 51 ? -8.481 16.613 45.327 1.00 13.12 51 PHE D O 1
ATOM 12844 N N . PHE D 1 52 ? -8.338 17.971 47.142 1.00 12.76 52 PHE D N 1
ATOM 12845 C CA . PHE D 1 52 ? -8.251 19.279 46.478 1.00 16.72 52 PHE D CA 1
ATOM 12846 C C . PHE D 1 52 ? -9.412 19.543 45.550 1.00 22.42 52 PHE D C 1
ATOM 12847 O O . PHE D 1 52 ? -9.251 20.101 44.470 1.00 14.32 52 PHE D O 1
ATOM 12864 N N . GLN D 1 53 ? -10.612 19.179 45.987 1.00 19.65 53 GLN D N 1
ATOM 12865 C CA . GLN D 1 53 ? -11.795 19.450 45.182 1.00 11.93 53 GLN D CA 1
ATOM 12866 C C . GLN D 1 53 ? -12.385 20.818 45.527 1.00 11.72 53 GLN D C 1
ATOM 12867 O O . GLN D 1 53 ? -12.636 21.134 46.696 1.00 20.20 53 GLN D O 1
ATOM 12881 N N . ASP D 1 54 ? -12.704 21.571 44.493 1.00 12.07 54 ASP D N 1
ATOM 12882 C CA . ASP D 1 54 ? -13.299 22.893 44.578 1.00 15.69 54 ASP D CA 1
ATOM 12883 C C . ASP D 1 54 ? -14.512 22.928 43.675 1.00 22.95 54 ASP D C 1
ATOM 12884 O O . ASP D 1 54 ? -14.524 23.628 42.658 1.00 15.97 54 ASP D O 1
ATOM 12893 N N . PRO D 1 55 ? -15.532 22.145 43.981 1.00 11.05 55 PRO D N 1
ATOM 12894 C CA . PRO D 1 55 ? -16.656 22.033 43.051 1.00 11.02 55 PRO D CA 1
ATOM 12895 C C . PRO D 1 55 ? -17.445 23.323 42.965 1.00 9.27 55 PRO D C 1
ATOM 12896 O O . PRO D 1 55 ? -17.450 24.143 43.882 1.00 16.54 55 PRO D O 1
ATOM 12907 N N . VAL D 1 56 ? -18.200 23.438 41.870 1.00 14.13 56 VAL D N 1
ATOM 12908 C CA . VAL D 1 56 ? -19.042 24.585 41.600 1.00 17.57 56 VAL D CA 1
ATOM 12909 C C . VAL D 1 56 ? -20.513 24.198 41.704 1.00 17.30 56 VAL D C 1
ATOM 12910 O O . VAL D 1 56 ? -20.900 23.042 41.514 1.00 21.49 56 VAL D O 1
ATOM 12923 N N . GLU D 1 57 ? -21.349 25.196 41.981 1.00 20.87 57 GLU D N 1
ATOM 12924 C CA . GLU D 1 57 ? -22.783 24.968 41.972 1.00 23.61 57 GLU D CA 1
ATOM 12925 C C . GLU D 1 57 ? -23.243 24.587 40.567 1.00 21.95 57 GLU D C 1
ATOM 12926 O O . GLU D 1 57 ? -22.510 24.712 39.587 1.00 20.15 57 GLU D O 1
ATOM 12938 N N . ALA D 1 58 ? -24.489 24.097 40.486 1.00 30.54 58 ALA D N 1
ATOM 12939 C CA . ALA D 1 58 ? -24.979 23.525 39.238 1.00 30.92 58 ALA D CA 1
ATOM 12940 C C . ALA D 1 58 ? -24.979 24.557 38.131 1.00 26.55 58 ALA D C 1
ATOM 12941 O O . ALA D 1 58 ? -24.668 24.240 36.974 1.00 28.44 58 ALA D O 1
ATOM 12948 N N . ALA D 1 59 ? -25.324 25.803 38.462 1.00 31.41 59 ALA D N 1
ATOM 12949 C CA . ALA D 1 59 ? -25.389 26.852 37.452 1.00 30.00 59 ALA D CA 1
ATOM 12950 C C . ALA D 1 59 ? -24.055 27.059 36.766 1.00 27.66 59 ALA D C 1
ATOM 12951 O O . ALA D 1 59 ? -24.016 27.621 35.677 1.00 37.27 59 ALA D O 1
ATOM 12958 N N . GLY D 1 60 ? -22.963 26.632 37.387 1.00 28.48 60 GLY D N 1
ATOM 12959 C CA . GLY D 1 60 ? -21.642 26.728 36.829 1.00 27.82 60 GLY D CA 1
ATOM 12960 C C . GLY D 1 60 ? -21.186 25.451 36.183 1.00 23.04 60 GLY D C 1
ATOM 12961 O O . GLY D 1 60 ? -20.020 25.346 35.792 1.00 28.85 60 GLY D O 1
ATOM 12965 N N . LEU D 1 61 ? -22.074 24.476 36.052 1.00 23.03 61 LEU D N 1
ATOM 12966 C CA . LEU D 1 61 ? -21.734 23.231 35.399 1.00 22.26 61 LEU D CA 1
ATOM 12967 C C . LEU D 1 61 ? -22.097 23.220 33.923 1.00 30.00 61 LEU D C 1
ATOM 12968 O O . LEU D 1 61 ? -22.988 23.950 33.483 1.00 29.40 61 LEU D O 1
ATOM 12984 N N . GLY D 1 62 ? -21.420 22.410 33.188 1.00 28.65 62 GLY D N 1
ATOM 12985 C CA . GLY D 1 62 ? -21.807 22.134 31.829 1.00 27.19 62 GLY D CA 1
ATOM 12986 C C . GLY D 1 62 ? -22.672 20.902 31.728 1.00 39.93 62 GLY D C 1
ATOM 12987 O O . GLY D 1 62 ? -22.825 20.113 32.674 1.00 25.11 62 GLY D O 1
ATOM 12991 N N . VAL D 1 63 ? -23.235 20.729 30.530 1.00 34.09 63 VAL D N 1
ATOM 12992 C CA . VAL D 1 63 ? -24.155 19.632 30.295 1.00 24.00 63 VAL D CA 1
ATOM 12993 C C . VAL D 1 63 ? -23.529 18.311 30.664 1.00 24.94 63 VAL D C 1
ATOM 12994 O O . VAL D 1 63 ? -24.227 17.372 31.059 1.00 25.26 63 VAL D O 1
ATOM 13007 N N . ASP D 1 64 ? -22.211 18.182 30.490 1.00 20.60 64 ASP D N 1
ATOM 13008 C CA . ASP D 1 64 ? -21.622 16.869 30.743 1.00 25.29 64 ASP D CA 1
ATOM 13009 C C . ASP D 1 64 ? -21.372 16.591 32.230 1.00 17.40 64 ASP D C 1
ATOM 13010 O O . ASP D 1 64 ? -20.858 15.521 32.563 1.00 24.47 64 ASP D O 1
ATOM 13019 N N . GLY D 1 65 ? -21.738 17.508 33.117 1.00 23.77 65 GLY D N 1
ATOM 13020 C CA . GLY D 1 65 ? -21.469 17.346 34.531 1.00 28.92 65 GLY D CA 1
ATOM 13021 C C . GLY D 1 65 ? -20.185 17.993 35.025 1.00 28.66 65 GLY D C 1
ATOM 13022 O O . GLY D 1 65 ? -20.077 18.296 36.226 1.00 18.60 65 GLY D O 1
ATOM 13026 N N . HIS D 1 66 ? -19.204 18.194 34.138 1.00 24.63 66 HIS D N 1
ATOM 13027 C CA . HIS D 1 66 ? -18.013 18.957 34.494 1.00 22.95 66 HIS D CA 1
ATOM 13028 C C . HIS D 1 66 ? -18.357 20.425 34.637 1.00 15.59 66 HIS D C 1
ATOM 13029 O O . HIS D 1 66 ? -19.368 20.869 34.125 1.00 19.95 66 HIS D O 1
ATOM 13043 N N . PRO D 1 67 ? -17.523 21.208 35.341 1.00 20.61 67 PRO D N 1
ATOM 13044 C CA . PRO D 1 67 ? -17.694 22.660 35.312 1.00 23.97 67 PRO D CA 1
ATOM 13045 C C . PRO D 1 67 ? -17.713 23.168 33.870 1.00 26.37 67 PRO D C 1
ATOM 13046 O O . PRO D 1 67 ? -17.144 22.567 32.954 1.00 24.25 67 PRO D O 1
ATOM 13057 N N . ALA D 1 68 ? -18.401 24.284 33.682 1.00 26.47 68 ALA D N 1
ATOM 13058 C CA . ALA D 1 68 ? -18.686 24.801 32.358 1.00 35.79 68 ALA D CA 1
ATOM 13059 C C . ALA D 1 68 ? -17.407 25.032 31.570 1.00 45.62 68 ALA D C 1
ATOM 13060 O O . ALA D 1 68 ? -16.410 25.552 32.092 1.00 44.48 68 ALA D O 1
ATOM 13067 N N . ARG D 1 69 ? -17.456 24.658 30.294 1.00 58.85 69 ARG D N 1
ATOM 13068 C CA . ARG D 1 69 ? -16.326 24.841 29.401 1.00 70.37 69 ARG D CA 1
ATOM 13069 C C . ARG D 1 69 ? -16.009 26.318 29.195 1.00 77.37 69 ARG D C 1
ATOM 13070 O O . ARG D 1 69 ? -16.907 27.171 29.152 1.00 53.50 69 ARG D O 1
ATOM 13091 N N . GLY D 1 70 ? -14.725 26.594 29.101 1.00 87.96 70 GLY D N 1
ATOM 13092 C CA . GLY D 1 70 ? -14.233 27.948 28.870 1.00 93.90 70 GLY D CA 1
ATOM 13093 C C . GLY D 1 70 ? -12.897 27.898 28.186 1.00 85.81 70 GLY D C 1
ATOM 13094 O O . GLY D 1 70 ? -12.156 26.910 28.308 1.00 97.30 70 GLY D O 1
ATOM 13098 N N . GLY D 1 71 ? -12.562 28.952 27.455 1.00 86.34 71 GLY D N 1
ATOM 13099 C CA . GLY D 1 71 ? -11.386 28.946 26.622 1.00 84.89 71 GLY D CA 1
ATOM 13100 C C . GLY D 1 71 ? -11.566 28.275 25.282 1.00 96.69 71 GLY D C 1
ATOM 13101 O O . GLY D 1 71 ? -10.569 27.890 24.663 1.00 88.41 71 GLY D O 1
ATOM 13105 N N . PHE D 1 72 ? -12.811 28.098 24.826 1.00 106.45 72 PHE D N 1
ATOM 13106 C CA . PHE D 1 72 ? -13.106 27.570 23.490 1.00 102.87 72 PHE D CA 1
ATOM 13107 C C . PHE D 1 72 ? -14.616 27.516 23.225 1.00 94.32 72 PHE D C 1
ATOM 13108 O O . PHE D 1 72 ? -15.061 27.036 22.180 1.00 81.75 72 PHE D O 1
ATOM 13125 N N . ALA D 1 76 ? -17.538 26.995 25.510 1.00 83.61 76 ALA D N 1
ATOM 13126 C CA . ALA D 1 76 ? -18.871 26.578 25.069 1.00 94.15 76 ALA D CA 1
ATOM 13127 C C . ALA D 1 76 ? -18.766 25.680 23.833 1.00 101.63 76 ALA D C 1
ATOM 13128 O O . ALA D 1 76 ? -19.465 25.870 22.832 1.00 92.90 76 ALA D O 1
ATOM 13134 N N . ASP D 1 77 ? -17.884 24.694 23.930 1.00 102.71 77 ASP D N 1
ATOM 13135 C CA . ASP D 1 77 ? -17.558 23.780 22.849 1.00 92.05 77 ASP D CA 1
ATOM 13136 C C . ASP D 1 77 ? -18.513 22.586 22.836 1.00 90.90 77 ASP D C 1
ATOM 13137 O O . ASP D 1 77 ? -19.251 22.323 23.788 1.00 93.22 77 ASP D O 1
ATOM 13146 N N . ASP D 1 78 ? -18.491 21.845 21.728 1.00 87.47 78 ASP D N 1
ATOM 13147 C CA . ASP D 1 78 ? -19.386 20.725 21.509 1.00 84.83 78 ASP D CA 1
ATOM 13148 C C . ASP D 1 78 ? -18.779 19.378 21.873 1.00 73.44 78 ASP D C 1
ATOM 13149 O O . ASP D 1 78 ? -19.519 18.395 21.978 1.00 66.56 78 ASP D O 1
ATOM 13158 N N . ARG D 1 79 ? -17.469 19.310 22.071 1.00 67.79 79 ARG D N 1
ATOM 13159 C CA . ARG D 1 79 ? -16.756 18.041 22.015 1.00 65.47 79 ARG D CA 1
ATOM 13160 C C . ARG D 1 79 ? -16.925 17.243 23.308 1.00 62.48 79 ARG D C 1
ATOM 13161 O O . ARG D 1 79 ? -17.457 17.718 24.309 1.00 56.33 79 ARG D O 1
ATOM 13182 N N . ASN D 1 80 ? -16.491 15.993 23.260 1.00 41.86 80 ASN D N 1
ATOM 13183 C CA . ASN D 1 80 ? -16.465 15.137 24.422 1.00 37.96 80 ASN D CA 1
ATOM 13184 C C . ASN D 1 80 ? -15.186 15.340 25.221 1.00 45.79 80 ASN D C 1
ATOM 13185 O O . ASN D 1 80 ? -14.089 15.231 24.675 1.00 37.14 80 ASN D O 1
ATOM 13196 N N . ARG D 1 81 ? -15.334 15.627 26.520 1.00 45.27 81 ARG D N 1
ATOM 13197 C CA . ARG D 1 81 ? -14.174 15.805 27.383 1.00 32.02 81 ARG D CA 1
ATOM 13198 C C . ARG D 1 81 ? -13.728 14.468 27.966 1.00 25.73 81 ARG D C 1
ATOM 13199 O O . ARG D 1 81 ? -14.550 13.622 28.333 1.00 28.20 81 ARG D O 1
ATOM 13220 N N . MET D 1 82 ? -12.418 14.279 28.057 1.00 24.17 82 MET D N 1
ATOM 13221 C CA . MET D 1 82 ? -11.886 12.993 28.471 1.00 25.49 82 MET D CA 1
ATOM 13222 C C . MET D 1 82 ? -10.548 13.147 29.178 1.00 35.16 82 MET D C 1
ATOM 13223 O O . MET D 1 82 ? -9.769 14.058 28.890 1.00 25.61 82 MET D O 1
ATOM 13237 N N . TRP D 1 83 ? -10.290 12.229 30.100 1.00 25.08 83 TRP D N 1
ATOM 13238 C CA . TRP D 1 83 ? -9.073 12.237 30.921 1.00 28.34 83 TRP D CA 1
ATOM 13239 C C . TRP D 1 83 ? -8.054 11.378 30.189 1.00 21.65 83 TRP D C 1
ATOM 13240 O O . TRP D 1 83 ? -8.096 10.151 30.237 1.00 25.91 83 TRP D O 1
ATOM 13261 N N . ALA D 1 84 ? -7.112 12.046 29.511 1.00 33.10 84 ALA D N 1
ATOM 13262 C CA . ALA D 1 84 ? -6.328 11.381 28.472 1.00 31.84 84 ALA D CA 1
ATOM 13263 C C . ALA D 1 84 ? -5.076 10.681 28.983 1.00 32.98 84 ALA D C 1
ATOM 13264 O O . ALA D 1 84 ? -4.718 9.619 28.449 1.00 22.98 84 ALA D O 1
ATOM 13271 N N . GLY D 1 85 ? -4.424 11.239 30.002 1.00 27.45 85 GLY D N 1
ATOM 13272 C CA . GLY D 1 85 ? -3.293 10.590 30.633 1.00 26.01 85 GLY D CA 1
ATOM 13273 C C . GLY D 1 85 ? -2.588 11.566 31.560 1.00 22.25 85 GLY D C 1
ATOM 13274 O O . GLY D 1 85 ? -3.095 12.661 31.846 1.00 24.22 85 GLY D O 1
ATOM 13278 N N . GLY D 1 86 ? -1.410 11.163 32.019 1.00 23.34 86 GLY D N 1
ATOM 13279 C CA . GLY D 1 86 ? -0.629 12.078 32.829 1.00 25.05 86 GLY D CA 1
ATOM 13280 C C . GLY D 1 86 ? 0.722 11.525 33.228 1.00 16.55 86 GLY D C 1
ATOM 13281 O O . GLY D 1 86 ? 1.070 10.373 32.954 1.00 21.83 86 GLY D O 1
ATOM 13285 N N . ARG D 1 87 ? 1.484 12.393 33.902 1.00 22.29 87 ARG D N 1
ATOM 13286 C CA . ARG D 1 87 ? 2.796 12.050 34.417 1.00 18.71 87 ARG D CA 1
ATOM 13287 C C . ARG D 1 87 ? 2.926 12.572 35.842 1.00 20.01 87 ARG D C 1
ATOM 13288 O O . ARG D 1 87 ? 2.481 13.685 36.148 1.00 21.36 87 ARG D O 1
ATOM 13309 N N . LEU D 1 88 ? 3.591 11.788 36.674 1.00 20.47 88 LEU D N 1
ATOM 13310 C CA . LEU D 1 88 ? 3.743 12.086 38.085 1.00 23.23 88 LEU D CA 1
ATOM 13311 C C . LEU D 1 88 ? 5.166 11.798 38.532 1.00 23.11 88 LEU D C 1
ATOM 13312 O O . LEU D 1 88 ? 5.747 10.776 38.154 1.00 23.23 88 LEU D O 1
ATOM 13328 N N . GLU D 1 89 ? 5.672 12.672 39.397 1.00 24.54 89 GLU D N 1
ATOM 13329 C CA . GLU D 1 89 ? 6.965 12.534 40.064 1.00 23.01 89 GLU D CA 1
ATOM 13330 C C . GLU D 1 89 ? 6.712 12.424 41.564 1.00 18.68 89 GLU D C 1
ATOM 13331 O O . GLU D 1 89 ? 6.137 13.336 42.171 1.00 17.25 89 GLU D O 1
ATOM 13343 N N . PHE D 1 90 ? 7.105 11.305 42.148 1.00 19.65 90 PHE D N 1
ATOM 13344 C CA . PHE D 1 90 ? 6.848 11.023 43.554 1.00 21.62 90 PHE D CA 1
ATOM 13345 C C . PHE D 1 90 ? 8.096 11.406 44.354 1.00 25.01 90 PHE D C 1
ATOM 13346 O O . PHE D 1 90 ? 9.146 10.769 44.223 1.00 25.20 90 PHE D O 1
ATOM 13363 N N . HIS D 1 91 ? 7.967 12.399 45.210 1.00 20.78 91 HIS D N 1
ATOM 13364 C CA . HIS D 1 91 ? 9.080 12.830 46.051 1.00 20.57 91 HIS D CA 1
ATOM 13365 C C . HIS D 1 91 ? 9.022 12.216 47.437 1.00 27.65 91 HIS D C 1
ATOM 13366 O O . HIS D 1 91 ? 9.958 11.501 47.811 1.00 23.97 91 HIS D O 1
ATOM 13380 N N . GLN D 1 92 ? 7.923 12.411 48.164 1.00 22.72 92 GLN D N 1
ATOM 13381 C CA . GLN D 1 92 ? 7.637 11.706 49.406 1.00 24.24 92 GLN D CA 1
ATOM 13382 C C . GLN D 1 92 ? 6.153 11.534 49.517 1.00 17.36 92 GLN D C 1
ATOM 13383 O O . GLN D 1 92 ? 5.387 12.323 48.933 1.00 12.94 92 GLN D O 1
ATOM 13397 N N . PRO D 1 93 ? 5.651 10.595 50.305 1.00 25.74 93 PRO D N 1
ATOM 13398 C CA . PRO D 1 93 ? 4.211 10.411 50.392 1.00 18.26 93 PRO D CA 1
ATOM 13399 C C . PRO D 1 93 ? 3.530 11.567 51.104 1.00 17.19 93 PRO D C 1
ATOM 13400 O O . PRO D 1 93 ? 4.094 12.240 51.975 1.00 15.20 93 PRO D O 1
ATOM 13411 N N . LEU D 1 94 ? 2.309 11.832 50.677 1.00 14.02 94 LEU D N 1
ATOM 13412 C CA . LEU D 1 94 ? 1.432 12.697 51.456 1.00 10.63 94 LEU D CA 1
ATOM 13413 C C . LEU D 1 94 ? 0.999 11.949 52.710 1.00 15.27 94 LEU D C 1
ATOM 13414 O O . LEU D 1 94 ? 0.840 10.723 52.703 1.00 16.82 94 LEU D O 1
ATOM 13430 N N . ARG D 1 95 ? 0.840 12.684 53.798 0.93 12.62 95 ARG D N 1
ATOM 13431 C CA . ARG D 1 95 ? 0.546 12.096 55.099 0.93 13.15 95 ARG D CA 1
ATOM 13432 C C . ARG D 1 95 ? -0.932 12.248 55.421 0.93 12.06 95 ARG D C 1
ATOM 13433 O O . ARG D 1 95 ? -1.484 13.350 55.402 0.93 8.98 95 ARG D O 1
ATOM 13454 N N . VAL D 1 96 ? -1.579 11.108 55.701 1.00 15.23 96 VAL D N 1
ATOM 13455 C CA . VAL D 1 96 ? -2.983 11.121 56.074 1.00 11.03 96 VAL D CA 1
ATOM 13456 C C . VAL D 1 96 ? -3.177 11.916 57.334 1.00 10.39 96 VAL D C 1
ATOM 13457 O O . VAL D 1 96 ? -2.454 11.732 58.324 1.00 11.52 96 VAL D O 1
ATOM 13470 N N . GLY D 1 97 ? -4.213 12.769 57.338 1.00 8.22 97 GLY D N 1
ATOM 13471 C CA . GLY D 1 97 ? -4.503 13.640 58.437 1.00 8.93 97 GLY D CA 1
ATOM 13472 C C . GLY D 1 97 ? -3.810 14.991 58.400 1.00 13.51 97 GLY D C 1
ATOM 13473 O O . GLY D 1 97 ? -4.151 15.849 59.208 1.00 16.95 97 GLY D O 1
ATOM 13477 N N . GLY D 1 98 ? -2.862 15.194 57.526 1.00 13.69 98 GLY D N 1
ATOM 13478 C CA . GLY D 1 98 ? -2.176 16.461 57.454 1.00 12.27 98 GLY D CA 1
ATOM 13479 C C . GLY D 1 98 ? -2.888 17.434 56.497 1.00 13.92 98 GLY D C 1
ATOM 13480 O O . GLY D 1 98 ? -3.820 17.067 55.737 1.00 11.56 98 GLY D O 1
ATOM 13484 N N . GLU D 1 99 ? -2.493 18.704 56.605 1.00 12.11 99 GLU D N 1
ATOM 13485 C CA . GLU D 1 99 ? -2.867 19.723 55.638 1.00 9.07 99 GLU D CA 1
ATOM 13486 C C . GLU D 1 99 ? -1.954 19.598 54.427 1.00 13.79 99 GLU D C 1
ATOM 13487 O O . GLU D 1 99 ? -0.821 19.115 54.528 1.00 10.64 99 GLU D O 1
ATOM 13499 N N . ALA D 1 100 ? -2.434 20.051 53.279 1.00 11.52 100 ALA D N 1
ATOM 13500 C CA . ALA D 1 100 ? -1.620 20.012 52.066 1.00 10.80 100 ALA D CA 1
ATOM 13501 C C . ALA D 1 100 ? -2.138 21.102 51.145 1.00 14.08 100 ALA D C 1
ATOM 13502 O O . ALA D 1 100 ? -3.279 21.546 51.254 1.00 11.51 100 ALA D O 1
ATOM 13509 N N . SER D 1 101 ? -1.274 21.558 50.256 1.00 15.95 101 SER D N 1
ATOM 13510 C CA . SER D 1 101 ? -1.634 22.612 49.316 1.00 21.34 101 SER D CA 1
ATOM 13511 C C . SER D 1 101 ? -1.248 22.183 47.906 1.00 21.18 101 SER D C 1
ATOM 13512 O O . SER D 1 101 ? -0.215 21.533 47.694 1.00 20.95 101 SER D O 1
ATOM 13520 N N . ARG D 1 102 ? -2.102 22.530 46.945 1.00 20.41 102 ARG D N 1
ATOM 13521 C CA . ARG D 1 102 ? -1.862 22.235 45.537 1.00 22.25 102 ARG D CA 1
ATOM 13522 C C . ARG D 1 102 ? -1.690 23.552 44.802 1.00 20.40 102 ARG D C 1
ATOM 13523 O O . ARG D 1 102 ? -2.566 24.426 44.868 1.00 22.93 102 ARG D O 1
ATOM 13544 N N . THR D 1 103 ? -0.544 23.728 44.167 1.00 25.60 103 THR D N 1
ATOM 13545 C CA . THR D 1 103 ? -0.307 24.861 43.271 1.00 23.74 103 THR D CA 1
ATOM 13546 C C . THR D 1 103 ? -0.452 24.353 41.837 1.00 16.78 103 THR D C 1
ATOM 13547 O O . THR D 1 103 ? 0.172 23.353 41.453 1.00 18.06 103 THR D O 1
ATOM 13558 N N . SER D 1 104 ? -1.324 25.004 41.074 1.00 21.28 104 SER D N 1
ATOM 13559 C CA . SER D 1 104 ? -1.757 24.497 39.779 1.00 23.68 104 SER D CA 1
ATOM 13560 C C . SER D 1 104 ? -1.618 25.569 38.708 1.00 28.61 104 SER D C 1
ATOM 13561 O O . SER D 1 104 ? -1.822 26.767 38.958 1.00 26.75 104 SER D O 1
ATOM 13569 N N . THR D 1 105 ? -1.306 25.128 37.499 1.00 22.64 105 THR D N 1
ATOM 13570 C CA . THR D 1 105 ? -1.322 26.050 36.376 1.00 38.88 105 THR D CA 1
ATOM 13571 C C . THR D 1 105 ? -1.587 25.284 35.094 1.00 30.05 105 THR D C 1
ATOM 13572 O O . THR D 1 105 ? -1.375 24.066 35.005 1.00 29.45 105 THR D O 1
ATOM 13583 N N . ILE D 1 106 ? -2.094 25.986 34.094 1.00 37.41 106 ILE D N 1
ATOM 13584 C CA . ILE D 1 106 ? -2.206 25.405 32.770 1.00 33.49 106 ILE D CA 1
ATOM 13585 C C . ILE D 1 106 ? -0.826 25.456 32.151 1.00 22.32 106 ILE D C 1
ATOM 13586 O O . ILE D 1 106 ? -0.255 26.531 31.968 1.00 27.22 106 ILE D O 1
ATOM 13602 N N . LEU D 1 107 ? -0.215 24.325 31.862 1.00 32.39 107 LEU D N 1
ATOM 13603 C CA . LEU D 1 107 ? 1.117 24.236 31.340 1.00 28.72 107 LEU D CA 1
ATOM 13604 C C . LEU D 1 107 ? 1.142 24.384 29.832 1.00 40.10 107 LEU D C 1
ATOM 13605 O O . LEU D 1 107 ? 2.061 25.001 29.278 1.00 30.50 107 LEU D O 1
ATOM 13621 N N . ARG D 1 108 ? 0.157 23.798 29.167 1.00 25.54 108 ARG D N 1
ATOM 13622 C CA . ARG D 1 108 ? 0.177 23.662 27.720 1.00 32.50 108 ARG D CA 1
ATOM 13623 C C . ARG D 1 108 ? -1.242 23.474 27.216 1.00 42.82 108 ARG D C 1
ATOM 13624 O O . ARG D 1 108 ? -2.037 22.750 27.823 1.00 24.37 108 ARG D O 1
ATOM 13645 N N . VAL D 1 109 ? -1.541 24.132 26.110 1.00 26.64 109 VAL D N 1
ATOM 13646 C CA . VAL D 1 109 ? -2.754 23.913 25.340 1.00 24.69 109 VAL D CA 1
ATOM 13647 C C . VAL D 1 109 ? -2.311 23.678 23.906 1.00 28.23 109 VAL D C 1
ATOM 13648 O O . VAL D 1 109 ? -1.569 24.491 23.352 1.00 28.19 109 VAL D O 1
ATOM 13661 N N . GLU D 1 110 ? -2.769 22.598 23.305 1.00 29.60 110 GLU D N 1
ATOM 13662 C CA . GLU D 1 110 ? -2.245 22.206 22.018 1.00 32.00 110 GLU D CA 1
ATOM 13663 C C . GLU D 1 110 ? -3.322 21.612 21.147 1.00 43.52 110 GLU D C 1
ATOM 13664 O O . GLU D 1 110 ? -4.051 20.699 21.553 1.00 35.54 110 GLU D O 1
ATOM 13676 N N . GLU D 1 111 ? -3.386 22.122 19.929 1.00 40.40 111 GLU D N 1
ATOM 13677 C CA . GLU D 1 111 ? -4.328 21.656 18.934 1.00 49.36 111 GLU D CA 1
ATOM 13678 C C . GLU D 1 111 ? -3.703 20.559 18.090 1.00 51.44 111 GLU D C 1
ATOM 13679 O O . GLU D 1 111 ? -2.579 20.695 17.616 1.00 46.10 111 GLU D O 1
ATOM 13691 N N . LYS D 1 112 ? -4.431 19.468 17.928 1.00 45.62 112 LYS D N 1
ATOM 13692 C CA . LYS D 1 112 ? -4.052 18.371 17.047 1.00 60.79 112 LYS D CA 1
ATOM 13693 C C . LYS D 1 112 ? -5.045 18.344 15.889 1.00 76.00 112 LYS D C 1
ATOM 13694 O O . LYS D 1 112 ? -6.225 18.029 16.081 1.00 64.46 112 LYS D O 1
ATOM 13713 N N . HIS D 1 113 ? -4.566 18.686 14.702 0.97 92.23 113 HIS D N 1
ATOM 13714 C CA . HIS D 1 113 ? -5.350 18.633 13.478 0.97 97.65 113 HIS D CA 1
ATOM 13715 C C . HIS D 1 113 ? -4.903 17.446 12.633 0.97 92.88 113 HIS D C 1
ATOM 13716 O O . HIS D 1 113 ? -3.926 16.759 12.939 0.97 93.43 113 HIS D O 1
ATOM 13730 N N . GLY D 1 114 ? -5.639 17.214 11.552 0.94 95.06 114 GLY D N 1
ATOM 13731 C CA . GLY D 1 114 ? -5.275 16.183 10.605 0.94 95.43 114 GLY D CA 1
ATOM 13732 C C . GLY D 1 114 ? -5.946 14.858 10.883 0.94 88.81 114 GLY D C 1
ATOM 13733 O O . GLY D 1 114 ? -5.429 14.049 11.663 0.94 94.74 114 GLY D O 1
ATOM 13737 N N . ARG D 1 115 ? -7.108 14.645 10.248 0.80 85.82 115 ARG D N 1
ATOM 13738 C CA . ARG D 1 115 ? -7.792 13.356 10.362 0.80 87.50 115 ARG D CA 1
ATOM 13739 C C . ARG D 1 115 ? -8.197 13.110 11.806 0.80 88.97 115 ARG D C 1
ATOM 13740 O O . ARG D 1 115 ? -7.664 13.741 12.731 0.80 92.18 115 ARG D O 1
ATOM 13761 N N . SER D 1 116 ? -9.168 12.218 12.021 0.97 97.02 116 SER D N 1
ATOM 13762 C CA . SER D 1 116 ? -9.659 11.846 13.342 0.97 99.23 116 SER D CA 1
ATOM 13763 C C . SER D 1 116 ? -10.692 12.838 13.877 0.97 87.22 116 SER D C 1
ATOM 13764 O O . SER D 1 116 ? -11.480 12.514 14.769 0.97 87.86 116 SER D O 1
ATOM 13772 N N . GLY D 1 117 ? -10.691 14.043 13.332 1.00 81.55 117 GLY D N 1
ATOM 13773 C CA . GLY D 1 117 ? -11.269 15.198 13.990 1.00 59.25 117 GLY D CA 1
ATOM 13774 C C . GLY D 1 117 ? -10.218 15.943 14.795 1.00 65.74 117 GLY D C 1
ATOM 13775 O O . GLY D 1 117 ? -9.244 15.370 15.298 1.00 50.97 117 GLY D O 1
ATOM 13779 N N . ALA D 1 118 ? -10.404 17.260 14.903 1.00 51.27 118 ALA D N 1
ATOM 13780 C CA . ALA D 1 118 ? -9.494 18.089 15.688 1.00 58.59 118 ALA D CA 1
ATOM 13781 C C . ALA D 1 118 ? -9.631 17.802 17.181 1.00 57.58 118 ALA D C 1
ATOM 13782 O O . ALA D 1 118 ? -10.740 17.677 17.717 1.00 57.54 118 ALA D O 1
ATOM 13789 N N . LEU D 1 119 ? -8.480 17.670 17.843 1.00 55.37 119 LEU D N 1
ATOM 13790 C CA . LEU D 1 119 ? -8.392 17.386 19.264 1.00 52.38 119 LEU D CA 1
ATOM 13791 C C . LEU D 1 119 ? -7.736 18.564 19.972 1.00 45.60 119 LEU D C 1
ATOM 13792 O O . LEU D 1 119 ? -6.681 19.035 19.540 1.00 51.24 119 LEU D O 1
ATOM 13808 N N . LEU D 1 120 ? -8.339 19.026 21.053 1.00 31.88 120 LEU D N 1
ATOM 13809 C CA . LEU D 1 120 ? -7.735 20.044 21.901 1.00 32.80 120 LEU D CA 1
ATOM 13810 C C . LEU D 1 120 ? -7.186 19.326 23.128 1.00 32.76 120 LEU D C 1
ATOM 13811 O O . LEU D 1 120 ? -7.942 18.705 23.876 1.00 35.82 120 LEU D O 1
ATOM 13827 N N . PHE D 1 121 ? -5.869 19.373 23.295 1.00 32.05 121 PHE D N 1
ATOM 13828 C CA . PHE D 1 121 ? -5.182 18.787 24.430 1.00 33.66 121 PHE D CA 1
ATOM 13829 C C . PHE D 1 121 ? -4.842 19.887 25.413 1.00 31.13 121 PHE D C 1
ATOM 13830 O O . PHE D 1 121 ? -4.053 20.783 25.087 1.00 37.88 121 PHE D O 1
ATOM 13847 N N . VAL D 1 122 ? -5.390 19.818 26.609 1.00 28.77 122 VAL D N 1
ATOM 13848 C CA . VAL D 1 122 ? -4.985 20.723 27.670 1.00 19.84 122 VAL D CA 1
ATOM 13849 C C . VAL D 1 122 ? -4.148 19.950 28.674 1.00 43.13 122 VAL D C 1
ATOM 13850 O O . VAL D 1 122 ? -4.454 18.789 28.996 1.00 34.93 122 VAL D O 1
ATOM 13863 N N . THR D 1 123 ? -3.069 20.577 29.143 1.00 27.21 123 THR D N 1
ATOM 13864 C CA . THR D 1 123 ? -2.197 19.930 30.110 1.00 30.02 123 THR D CA 1
ATOM 13865 C C . THR D 1 123 ? -2.087 20.788 31.357 1.00 34.63 123 THR D C 1
ATOM 13866 O O . THR D 1 123 ? -1.673 21.949 31.280 1.00 30.93 123 THR D O 1
ATOM 13877 N N . LEU D 1 124 ? -2.502 20.224 32.492 1.00 34.00 124 LEU D N 1
ATOM 13878 C CA . LEU D 1 124 ? -2.390 20.890 33.776 1.00 26.00 124 LEU D CA 1
ATOM 13879 C C . LEU D 1 124 ? -1.123 20.419 34.476 1.00 20.29 124 LEU D C 1
ATOM 13880 O O . LEU D 1 124 ? -0.725 19.250 34.359 1.00 19.23 124 LEU D O 1
ATOM 13896 N N . ARG D 1 125 ? -0.498 21.351 35.188 1.00 19.48 125 ARG D N 1
ATOM 13897 C CA . ARG D 1 125 ? 0.613 21.068 36.076 1.00 20.54 125 ARG D CA 1
ATOM 13898 C C . ARG D 1 125 ? 0.169 21.302 37.512 1.00 16.82 125 ARG D C 1
ATOM 13899 O O . ARG D 1 125 ? -0.228 22.422 37.860 1.00 22.70 125 ARG D O 1
ATOM 13920 N N . HIS D 1 126 ? 0.333 20.270 38.357 1.00 19.74 126 HIS D N 1
ATOM 13921 C CA . HIS D 1 126 ? 0.015 20.348 39.777 1.00 19.18 126 HIS D CA 1
ATOM 13922 C C . HIS D 1 126 ? 1.230 20.042 40.640 1.00 14.65 126 HIS D C 1
ATOM 13923 O O . HIS D 1 126 ? 1.861 18.991 40.458 1.00 20.60 126 HIS D O 1
ATOM 13937 N N . ASP D 1 127 ? 1.524 20.908 41.598 1.00 21.76 127 ASP D N 1
ATOM 13938 C CA . ASP D 1 127 ? 2.558 20.647 42.600 1.00 25.10 127 ASP D CA 1
ATOM 13939 C C . ASP D 1 127 ? 1.917 20.563 43.994 1.00 15.08 127 ASP D C 1
ATOM 13940 O O . ASP D 1 127 ? 1.228 21.497 44.446 1.00 14.35 127 ASP D O 1
ATOM 13949 N N . TYR D 1 128 ? 2.149 19.447 44.662 1.00 17.80 128 TYR D N 1
ATOM 13950 C CA . TYR D 1 128 ? 1.552 19.216 45.961 1.00 21.44 128 TYR D CA 1
ATOM 13951 C C . TYR D 1 128 ? 2.594 19.344 47.054 1.00 11.30 128 TYR D C 1
ATOM 13952 O O . TYR D 1 128 ? 3.611 18.655 47.030 1.00 13.05 128 TYR D O 1
ATOM 13970 N N . ARG D 1 129 ? 2.302 20.202 48.004 1.00 9.79 129 ARG D N 1
ATOM 13971 C CA . ARG D 1 129 ? 3.164 20.434 49.155 1.00 18.37 129 ARG D CA 1
ATOM 13972 C C . ARG D 1 129 ? 2.468 20.127 50.462 1.00 13.52 129 ARG D C 1
ATOM 13973 O O . ARG D 1 129 ? 1.287 20.420 50.642 1.00 16.59 129 ARG D O 1
ATOM 13994 N N . GLN D 1 130 ? 3.263 19.669 51.414 1.00 18.37 130 GLN D N 1
ATOM 13995 C CA . GLN D 1 130 ? 2.809 19.471 52.790 1.00 20.63 130 GLN D CA 1
ATOM 13996 C C . GLN D 1 130 ? 3.931 19.843 53.746 1.00 17.12 130 GLN D C 1
ATOM 13997 O O . GLN D 1 130 ? 5.069 19.409 53.556 1.00 16.20 130 GLN D O 1
ATOM 14011 N N . ASP D 1 131 ? 3.599 20.599 54.787 0.87 11.21 131 ASP D N 1
ATOM 14012 C CA . ASP D 1 131 ? 4.583 21.012 55.777 0.87 18.21 131 ASP D CA 1
ATOM 14013 C C . ASP D 1 131 ? 5.757 21.716 55.098 0.87 24.23 131 ASP D C 1
ATOM 14014 O O . ASP D 1 131 ? 6.907 21.524 55.466 0.87 25.07 131 ASP D O 1
ATOM 14023 N N . GLY D 1 132 ? 5.461 22.472 54.037 1.00 25.99 132 GLY D N 1
ATOM 14024 C CA . GLY D 1 132 ? 6.462 23.194 53.302 1.00 30.88 132 GLY D CA 1
ATOM 14025 C C . GLY D 1 132 ? 7.266 22.401 52.293 1.00 39.65 132 GLY D C 1
ATOM 14026 O O . GLY D 1 132 ? 8.038 22.996 51.533 1.00 45.76 132 GLY D O 1
ATOM 14030 N N . GLN D 1 133 ? 7.131 21.082 52.247 1.00 29.49 133 GLN D N 1
ATOM 14031 C CA . GLN D 1 133 ? 7.961 20.254 51.394 1.00 22.02 133 GLN D CA 1
ATOM 14032 C C . GLN D 1 133 ? 7.166 19.764 50.184 1.00 27.22 133 GLN D C 1
ATOM 14033 O O . GLN D 1 133 ? 5.965 19.538 50.260 1.00 20.69 133 GLN D O 1
ATOM 14047 N N . LEU D 1 134 ? 7.852 19.615 49.059 1.00 31.80 134 LEU D N 1
ATOM 14048 C CA . LEU D 1 134 ? 7.207 19.205 47.817 1.00 22.27 134 LEU D CA 1
ATOM 14049 C C . LEU D 1 134 ? 7.067 17.696 47.835 1.00 20.45 134 LEU D C 1
ATOM 14050 O O . LEU D 1 134 ? 8.073 16.971 47.808 1.00 21.52 134 LEU D O 1
ATOM 14066 N N . ALA D 1 135 ? 5.827 17.217 47.874 1.00 14.51 135 ALA D N 1
ATOM 14067 C CA . ALA D 1 135 ? 5.615 15.785 48.008 1.00 16.05 135 ALA D CA 1
ATOM 14068 C C . ALA D 1 135 ? 5.495 15.106 46.644 1.00 14.17 135 ALA D C 1
ATOM 14069 O O . ALA D 1 135 ? 6.028 14.014 46.426 1.00 16.47 135 ALA D O 1
ATOM 14076 N N . LEU D 1 136 ? 4.831 15.773 45.715 1.00 13.38 136 LEU D N 1
ATOM 14077 C CA . LEU D 1 136 ? 4.356 15.169 44.490 1.00 17.91 136 LEU D CA 1
ATOM 14078 C C . LEU D 1 136 ? 4.234 16.261 43.462 1.00 12.50 136 LEU D C 1
ATOM 14079 O O . LEU D 1 136 ? 3.743 17.353 43.766 1.00 11.67 136 LEU D O 1
ATOM 14095 N N . SER D 1 137 ? 4.684 15.951 42.245 1.00 17.06 137 SER D N 1
ATOM 14096 C CA . SER D 1 137 ? 4.479 16.802 41.073 1.00 21.41 137 SER D CA 1
ATOM 14097 C C . SER D 1 137 ? 3.712 16.005 40.019 1.00 16.35 137 SER D C 1
ATOM 14098 O O . SER D 1 137 ? 3.954 14.807 39.838 1.00 17.83 137 SER D O 1
ATOM 14106 N N . GLU D 1 138 ? 2.787 16.675 39.329 1.00 20.28 138 GLU D N 1
ATOM 14107 C CA . GLU D 1 138 ? 1.898 16.004 38.391 1.00 24.81 138 GLU D CA 1
ATOM 14108 C C . GLU D 1 138 ? 1.641 16.835 37.143 1.00 15.02 138 GLU D C 1
ATOM 14109 O O . GLU D 1 138 ? 1.503 18.051 37.197 1.00 19.98 138 GLU D O 1
ATOM 14121 N N . GLU D 1 139 ? 1.528 16.146 36.017 1.00 14.92 139 GLU D N 1
ATOM 14122 C CA . GLU D 1 139 ? 0.949 16.725 34.810 1.00 28.40 139 GLU D CA 1
ATOM 14123 C C . GLU D 1 139 ? -0.256 15.874 34.436 1.00 17.61 139 GLU D C 1
ATOM 14124 O O . GLU D 1 139 ? -0.181 14.639 34.460 1.00 19.89 139 GLU D O 1
ATOM 14136 N N . HIS D 1 140 ? -1.358 16.545 34.107 1.00 18.80 140 HIS D N 1
ATOM 14137 C CA . HIS D 1 140 ? -2.630 15.924 33.769 1.00 27.12 140 HIS D CA 1
ATOM 14138 C C . HIS D 1 140 ? -3.070 16.368 32.377 1.00 16.21 140 HIS D C 1
ATOM 14139 O O . HIS D 1 140 ? -3.288 17.553 32.149 1.00 20.99 140 HIS D O 1
ATOM 14154 N N . ASP D 1 141 ? -3.260 15.406 31.483 1.00 14.20 141 ASP D N 1
ATOM 14155 C CA . ASP D 1 141 ? -3.641 15.682 30.099 1.00 35.41 141 ASP D CA 1
ATOM 14156 C C . ASP D 1 141 ? -5.147 15.456 29.917 1.00 34.73 141 ASP D C 1
ATOM 14157 O O . ASP D 1 141 ? -5.620 14.312 30.020 1.00 23.09 141 ASP D O 1
ATOM 14166 N N . ILE D 1 142 ? -5.875 16.516 29.580 1.00 31.04 142 ILE D N 1
ATOM 14167 C CA . ILE D 1 142 ? -7.281 16.480 29.238 1.00 23.95 142 ILE D CA 1
ATOM 14168 C C . ILE D 1 142 ? -7.440 16.720 27.742 1.00 39.77 142 ILE D C 1
ATOM 14169 O O . ILE D 1 142 ? -6.881 17.699 27.213 1.00 25.03 142 ILE D O 1
ATOM 14185 N N . VAL D 1 143 ? -8.257 15.899 27.057 1.00 36.98 143 VAL D N 1
ATOM 14186 C CA . VAL D 1 143 ? -8.519 16.067 25.632 1.00 28.15 143 VAL D CA 1
ATOM 14187 C C . VAL D 1 143 ? -9.997 16.352 25.413 1.00 27.47 143 VAL D C 1
ATOM 14188 O O . VAL D 1 143 ? -10.856 15.772 26.081 1.00 26.94 143 VAL D O 1
ATOM 14201 N N . TYR D 1 144 ? -10.278 17.197 24.441 1.00 33.59 144 TYR D N 1
ATOM 14202 C CA . TYR D 1 144 ? -11.609 17.397 23.888 1.00 35.96 144 TYR D CA 1
ATOM 14203 C C . TYR D 1 144 ? -11.617 16.899 22.441 1.00 44.32 144 TYR D C 1
ATOM 14204 O O . TYR D 1 144 ? -10.891 17.430 21.596 1.00 35.84 144 TYR D O 1
ATOM 14222 N N . ARG D 1 145 ? -12.419 15.868 22.169 1.00 35.91 145 ARG D N 1
ATOM 14223 C CA . ARG D 1 145 ? -12.534 15.279 20.841 1.00 54.10 145 ARG D CA 1
ATOM 14224 C C . ARG D 1 145 ? -14.000 15.221 20.439 1.00 58.85 145 ARG D C 1
ATOM 14225 O O . ARG D 1 145 ? -14.889 15.582 21.206 1.00 58.44 145 ARG D O 1
ATOM 14246 N N . GLU D 1 146 ? -14.254 14.789 19.195 1.00 81.70 146 GLU D N 1
ATOM 14247 C CA . GLU D 1 146 ? -15.613 14.575 18.699 1.00 82.22 146 GLU D CA 1
ATOM 14248 C C . GLU D 1 146 ? -15.975 13.098 18.818 1.00 86.81 146 GLU D C 1
ATOM 14249 O O . GLU D 1 146 ? -15.097 12.244 18.982 1.00 68.03 146 GLU D O 1
ATOM 14261 N N . PRO D 1 147 ? -17.265 12.759 18.757 1.00 100.80 147 PRO D N 1
ATOM 14262 C CA . PRO D 1 147 ? -17.678 11.377 19.049 1.00 96.06 147 PRO D CA 1
ATOM 14263 C C . PRO D 1 147 ? -17.049 10.342 18.120 1.00 103.44 147 PRO D C 1
ATOM 14264 O O . PRO D 1 147 ? -17.010 10.511 16.899 1.00 87.61 147 PRO D O 1
ATOM 14275 N N . THR D 1 148 ? -16.584 9.234 18.725 1.00 108.06 148 THR D N 1
ATOM 14276 C CA . THR D 1 148 ? -15.943 8.122 18.024 1.00 116.28 148 THR D CA 1
ATOM 14277 C C . THR D 1 148 ? -15.840 6.916 18.955 1.00 123.16 148 THR D C 1
ATOM 14278 O O . THR D 1 148 ? -15.806 7.084 20.184 1.00 116.50 148 THR D O 1
ATOM 14289 N N . PRO D 1 149 ? -15.823 5.678 18.416 1.00 128.43 149 PRO D N 1
ATOM 14290 C CA . PRO D 1 149 ? -15.598 4.488 19.255 1.00 119.14 149 PRO D CA 1
ATOM 14291 C C . PRO D 1 149 ? -14.371 4.613 20.160 1.00 107.31 149 PRO D C 1
ATOM 14292 O O . PRO D 1 149 ? -13.337 3.997 19.896 1.00 88.06 149 PRO D O 1
ATOM 14303 N N . GLY D 1 154 ? -6.973 1.620 16.186 1.00 85.17 154 GLY D N 1
ATOM 14304 C CA . GLY D 1 154 ? -7.455 0.250 16.201 1.00 102.98 154 GLY D CA 1
ATOM 14305 C C . GLY D 1 154 ? -6.919 -0.534 17.381 1.00 98.31 154 GLY D C 1
ATOM 14306 O O . GLY D 1 154 ? -6.347 0.061 18.290 1.00 101.84 154 GLY D O 1
ATOM 14309 N N . THR D 1 155 ? -7.086 -1.858 17.379 1.00 103.34 155 THR D N 1
ATOM 14310 C CA . THR D 1 155 ? -6.698 -2.686 18.518 1.00 98.24 155 THR D CA 1
ATOM 14311 C C . THR D 1 155 ? -5.174 -2.632 18.734 1.00 100.51 155 THR D C 1
ATOM 14312 O O . THR D 1 155 ? -4.380 -2.321 17.844 1.00 102.91 155 THR D O 1
ATOM 14323 N N . GLU D 1 156 ? -4.776 -2.948 19.973 1.00 91.91 156 GLU D N 1
ATOM 14324 C CA . GLU D 1 156 ? -3.405 -2.815 20.437 1.00 79.45 156 GLU D CA 1
ATOM 14325 C C . GLU D 1 156 ? -2.792 -4.119 20.933 1.00 72.96 156 GLU D C 1
ATOM 14326 O O . GLU D 1 156 ? -1.564 -4.204 21.027 1.00 85.42 156 GLU D O 1
ATOM 14338 N N . ALA D 1 157 ? -3.606 -5.115 21.293 1.00 74.45 157 ALA D N 1
ATOM 14339 C CA . ALA D 1 157 ? -3.164 -6.471 21.581 1.00 68.66 157 ALA D CA 1
ATOM 14340 C C . ALA D 1 157 ? -2.582 -6.610 22.979 1.00 73.05 157 ALA D C 1
ATOM 14341 O O . ALA D 1 157 ? -1.648 -5.897 23.353 1.00 71.55 157 ALA D O 1
ATOM 14348 N N . LEU D 1 158 ? -3.109 -7.579 23.738 1.00 76.49 158 LEU D N 1
ATOM 14349 C CA . LEU D 1 158 ? -2.795 -7.722 25.152 1.00 73.31 158 LEU D CA 1
ATOM 14350 C C . LEU D 1 158 ? -1.520 -8.517 25.313 1.00 77.78 158 LEU D C 1
ATOM 14351 O O . LEU D 1 158 ? -1.511 -9.725 24.998 1.00 86.67 158 LEU D O 1
ATOM 14367 N N . PRO D 1 159 ? -0.453 -7.942 25.859 1.00 77.96 159 PRO D N 1
ATOM 14368 C CA . PRO D 1 159 ? 0.811 -8.674 25.908 1.00 69.61 159 PRO D CA 1
ATOM 14369 C C . PRO D 1 159 ? 1.034 -9.591 27.098 1.00 70.11 159 PRO D C 1
ATOM 14370 O O . PRO D 1 159 ? 0.200 -9.713 27.996 1.00 61.15 159 PRO D O 1
ATOM 14381 N N . GLU D 1 160 ? 2.190 -10.270 27.039 1.00 89.77 160 GLU D N 1
ATOM 14382 C CA . GLU D 1 160 ? 2.693 -11.118 28.117 1.00 96.82 160 GLU D CA 1
ATOM 14383 C C . GLU D 1 160 ? 3.217 -10.261 29.263 1.00 88.81 160 GLU D C 1
ATOM 14384 O O . GLU D 1 160 ? 3.645 -9.129 29.054 1.00 86.76 160 GLU D O 1
ATOM 14396 N N . GLY D 1 161 ? 3.222 -10.852 30.460 1.00 84.31 161 GLY D N 1
ATOM 14397 C CA . GLY D 1 161 ? 3.671 -10.077 31.607 1.00 70.15 161 GLY D CA 1
ATOM 14398 C C . GLY D 1 161 ? 4.079 -10.912 32.801 1.00 70.81 161 GLY D C 1
ATOM 14399 O O . GLY D 1 161 ? 3.845 -12.121 32.865 1.00 78.31 161 GLY D O 1
ATOM 14403 N N . ASP D 1 162 ? 4.683 -10.222 33.775 1.00 65.81 162 ASP D N 1
ATOM 14404 C CA . ASP D 1 162 ? 5.161 -10.856 34.996 1.00 61.81 162 ASP D CA 1
ATOM 14405 C C . ASP D 1 162 ? 4.081 -10.989 36.063 1.00 52.69 162 ASP D C 1
ATOM 14406 O O . ASP D 1 162 ? 4.201 -11.857 36.938 1.00 60.04 162 ASP D O 1
ATOM 14415 N N . TRP D 1 163 ? 3.042 -10.160 36.035 1.00 51.88 163 TRP D N 1
ATOM 14416 C CA . TRP D 1 163 ? 1.963 -10.237 37.020 1.00 53.21 163 TRP D CA 1
ATOM 14417 C C . TRP D 1 163 ? 0.655 -9.933 36.294 1.00 48.67 163 TRP D C 1
ATOM 14418 O O . TRP D 1 163 ? 0.637 -9.328 35.218 1.00 38.89 163 TRP D O 1
ATOM 14439 N N . ARG D 1 164 ? -0.448 -10.367 36.884 1.00 53.91 164 ARG D N 1
ATOM 14440 C CA . ARG D 1 164 ? -1.739 -10.171 36.240 1.00 64.19 164 ARG D CA 1
ATOM 14441 C C . ARG D 1 164 ? -2.807 -10.038 37.308 1.00 48.92 164 ARG D C 1
ATOM 14442 O O . ARG D 1 164 ? -2.724 -10.661 38.370 1.00 53.09 164 ARG D O 1
ATOM 14463 N N . GLU D 1 165 ? -3.808 -9.211 37.030 1.00 50.73 165 GLU D N 1
ATOM 14464 C CA . GLU D 1 165 ? -4.930 -9.071 37.947 1.00 52.83 165 GLU D CA 1
ATOM 14465 C C . GLU D 1 165 ? -6.229 -8.975 37.179 1.00 50.38 165 GLU D C 1
ATOM 14466 O O . GLU D 1 165 ? -6.382 -8.144 36.276 1.00 45.56 165 GLU D O 1
ATOM 14478 N N . ALA D 1 166 ? -7.159 -9.863 37.516 1.00 55.57 166 ALA D N 1
ATOM 14479 C CA . ALA D 1 166 ? -8.456 -9.964 36.870 1.00 66.05 166 ALA D CA 1
ATOM 14480 C C . ALA D 1 166 ? -9.436 -9.016 37.547 1.00 42.46 166 ALA D C 1
ATOM 14481 O O . ALA D 1 166 ? -9.627 -9.066 38.768 1.00 54.57 166 ALA D O 1
ATOM 14488 N N . LEU D 1 167 ? -10.069 -8.169 36.751 1.00 34.34 167 LEU D N 1
ATOM 14489 C CA . LEU D 1 167 ? -10.940 -7.133 37.278 1.00 49.13 167 LEU D CA 1
ATOM 14490 C C . LEU D 1 167 ? -12.292 -7.165 36.583 1.00 44.10 167 LEU D C 1
ATOM 14491 O O . LEU D 1 167 ? -12.373 -7.164 35.348 1.00 42.47 167 LEU D O 1
ATOM 14507 N N . GLU D 1 168 ? -13.345 -7.160 37.388 1.00 39.96 168 GLU D N 1
ATOM 14508 C CA . GLU D 1 168 ? -14.725 -7.126 36.911 1.00 51.15 168 GLU D CA 1
ATOM 14509 C C . GLU D 1 168 ? -15.392 -5.838 37.372 1.00 43.06 168 GLU D C 1
ATOM 14510 O O . GLU D 1 168 ? -15.884 -5.762 38.509 1.00 34.38 168 GLU D O 1
ATOM 14522 N N . PRO D 1 169 ? -15.450 -4.807 36.541 1.00 27.51 169 PRO D N 1
ATOM 14523 C CA . PRO D 1 169 ? -16.056 -3.552 36.994 1.00 29.39 169 PRO D CA 1
ATOM 14524 C C . PRO D 1 169 ? -17.567 -3.652 37.087 1.00 37.52 169 PRO D C 1
ATOM 14525 O O . PRO D 1 169 ? -18.218 -4.352 36.305 1.00 36.11 169 PRO D O 1
ATOM 14536 N N . ASP D 1 170 ? -18.141 -2.834 37.988 1.00 36.61 170 ASP D N 1
ATOM 14537 C CA . ASP D 1 170 ? -19.596 -2.654 38.031 1.00 32.02 170 ASP D CA 1
ATOM 14538 C C . ASP D 1 170 ? -19.968 -1.193 38.267 1.00 36.08 170 ASP D C 1
ATOM 14539 O O . ASP D 1 170 ? -19.093 -0.342 38.484 1.00 38.80 170 ASP D O 1
ATOM 14548 N N . PRO D 1 171 ? -21.254 -0.848 38.164 1.00 31.30 171 PRO D N 1
ATOM 14549 C CA . PRO D 1 171 ? -21.633 0.571 38.308 1.00 20.37 171 PRO D CA 1
ATOM 14550 C C . PRO D 1 171 ? -21.393 1.148 39.697 1.00 20.95 171 PRO D C 1
ATOM 14551 O O . PRO D 1 171 ? -21.146 2.359 39.815 1.00 16.01 171 PRO D O 1
ATOM 14562 N N . VAL D 1 172 ? -21.461 0.326 40.730 1.00 23.17 172 VAL D N 1
ATOM 14563 C CA . VAL D 1 172 ? -21.205 0.785 42.085 1.00 25.80 172 VAL D CA 1
ATOM 14564 C C . VAL D 1 172 ? -19.763 1.234 42.233 1.00 22.68 172 VAL D C 1
ATOM 14565 O O . VAL D 1 172 ? -19.475 2.244 42.888 1.00 18.28 172 VAL D O 1
ATOM 14578 N N . LEU D 1 173 ? -18.835 0.433 41.707 1.00 18.95 173 LEU D N 1
ATOM 14579 C CA . LEU D 1 173 ? -17.435 0.796 41.663 1.00 20.86 173 LEU D CA 1
ATOM 14580 C C . LEU D 1 173 ? -17.255 2.124 40.939 1.00 18.51 173 LEU D C 1
ATOM 14581 O O . LEU D 1 173 ? -16.550 3.021 41.425 1.00 20.26 173 LEU D O 1
ATOM 14597 N N . LEU D 1 174 ? -17.864 2.260 39.764 1.00 16.37 174 LEU D N 1
ATOM 14598 C CA . LEU D 1 174 ? -17.686 3.500 39.024 1.00 12.62 174 LEU D CA 1
ATOM 14599 C C . LEU D 1 174 ? -18.289 4.678 39.773 1.00 17.83 174 LEU D C 1
ATOM 14600 O O . LEU D 1 174 ? -17.720 5.783 39.780 1.00 16.71 174 LEU D O 1
ATOM 14616 N N . PHE D 1 175 ? -19.466 4.470 40.368 1.00 13.51 175 PHE D N 1
ATOM 14617 C CA . PHE D 1 175 ? -20.096 5.521 41.145 1.00 20.95 175 PHE D CA 1
ATOM 14618 C C . PHE D 1 175 ? -19.189 5.939 42.298 1.00 13.99 175 PHE D C 1
ATOM 14619 O O . PHE D 1 175 ? -18.990 7.122 42.542 1.00 13.84 175 PHE D O 1
ATOM 14636 N N . ARG D 1 176 ? -18.615 4.959 43.000 1.00 13.08 176 ARG D N 1
ATOM 14637 C CA . ARG D 1 176 ? -17.833 5.256 44.176 1.00 14.38 176 ARG D CA 1
ATOM 14638 C C . ARG D 1 176 ? -16.577 6.015 43.795 1.00 17.69 176 ARG D C 1
ATOM 14639 O O . ARG D 1 176 ? -16.153 6.897 44.524 1.00 14.81 176 ARG D O 1
ATOM 14660 N N . TYR D 1 177 ? -15.948 5.667 42.666 1.00 15.49 177 TYR D N 1
ATOM 14661 C CA . TYR D 1 177 ? -14.747 6.392 42.293 1.00 22.84 177 TYR D CA 1
ATOM 14662 C C . TYR D 1 177 ? -15.095 7.829 41.893 1.00 16.70 177 TYR D C 1
ATOM 14663 O O . TYR D 1 177 ? -14.395 8.776 42.265 1.00 15.94 177 TYR D O 1
ATOM 14681 N N . SER D 1 178 ? -16.193 8.021 41.172 1.00 11.85 178 SER D N 1
ATOM 14682 C CA . SER D 1 178 ? -16.629 9.382 40.904 1.00 13.08 178 SER D CA 1
ATOM 14683 C C . SER D 1 178 ? -16.936 10.111 42.220 1.00 16.11 178 SER D C 1
ATOM 14684 O O . SER D 1 178 ? -16.705 11.320 42.349 1.00 14.44 178 SER D O 1
ATOM 14692 N N . ALA D 1 179 ? -17.529 9.383 43.186 1.00 12.26 179 ALA D N 1
ATOM 14693 C CA . ALA D 1 179 ? -17.922 9.993 44.444 1.00 11.03 179 ALA D CA 1
ATOM 14694 C C . ALA D 1 179 ? -16.706 10.503 45.203 1.00 8.53 179 ALA D C 1
ATOM 14695 O O . ALA D 1 179 ? -16.713 11.620 45.708 1.00 12.51 179 ALA D O 1
ATOM 14702 N N . VAL D 1 180 ? -15.656 9.677 45.322 1.00 12.07 180 VAL D N 1
ATOM 14703 C CA . VAL D 1 180 ? -14.544 10.101 46.150 1.00 13.45 180 VAL D CA 1
ATOM 14704 C C . VAL D 1 180 ? -13.805 11.275 45.491 1.00 17.64 180 VAL D C 1
ATOM 14705 O O . VAL D 1 180 ? -13.189 12.097 46.179 1.00 13.28 180 VAL D O 1
ATOM 14718 N N . THR D 1 181 ? -13.769 11.314 44.161 1.00 15.61 181 THR D N 1
ATOM 14719 C CA . THR D 1 181 ? -13.178 12.424 43.424 1.00 10.17 181 THR D CA 1
ATOM 14720 C C . THR D 1 181 ? -14.173 13.544 43.186 1.00 13.84 181 THR D C 1
ATOM 14721 O O . THR D 1 181 ? -13.827 14.564 42.563 1.00 16.65 181 THR D O 1
ATOM 14732 N N . PHE D 1 182 ? -15.385 13.381 43.669 1.00 9.93 182 PHE D N 1
ATOM 14733 C CA . PHE D 1 182 ? -16.471 14.340 43.501 1.00 7.14 182 PHE D CA 1
ATOM 14734 C C . PHE D 1 182 ? -16.496 14.874 42.080 1.00 12.88 182 PHE D C 1
ATOM 14735 O O . PHE D 1 182 ? -16.663 16.076 41.819 1.00 14.66 182 PHE D O 1
ATOM 14752 N N . ASN D 1 183 ? -16.399 13.927 41.148 1.00 18.32 183 ASN D N 1
ATOM 14753 C CA . ASN D 1 183 ? -16.368 14.204 39.719 1.00 9.99 183 ASN D CA 1
ATOM 14754 C C . ASN D 1 183 ? -17.791 14.039 39.204 1.00 8.77 183 ASN D C 1
ATOM 14755 O O . ASN D 1 183 ? -18.342 12.932 39.222 1.00 13.97 183 ASN D O 1
ATOM 14766 N N . GLY D 1 184 ? -18.378 15.128 38.778 1.00 14.58 184 GLY D N 1
ATOM 14767 C CA . GLY D 1 184 ? -19.703 15.149 38.216 1.00 15.69 184 GLY D CA 1
ATOM 14768 C C . GLY D 1 184 ? -19.851 14.638 36.786 1.00 21.93 184 GLY D C 1
ATOM 14769 O O . GLY D 1 184 ? -20.988 14.542 36.305 1.00 16.00 184 GLY D O 1
ATOM 14773 N N . HIS D 1 185 ? -18.754 14.284 36.109 1.00 15.36 185 HIS D N 1
ATOM 14774 C CA . HIS D 1 185 ? -18.800 13.827 34.715 1.00 20.72 185 HIS D CA 1
ATOM 14775 C C . HIS D 1 185 ? -19.736 12.635 34.494 1.00 10.91 185 HIS D C 1
ATOM 14776 O O . HIS D 1 185 ? -19.514 11.520 34.982 1.00 16.61 185 HIS D O 1
ATOM 14790 N N . ARG D 1 186 ? -20.784 12.867 33.715 1.00 17.91 186 ARG D N 1
ATOM 14791 C CA . ARG D 1 186 ? -21.883 11.910 33.595 1.00 20.97 186 ARG D CA 1
ATOM 14792 C C . ARG D 1 186 ? -21.536 10.624 32.876 1.00 16.40 186 ARG D C 1
ATOM 14793 O O . ARG D 1 186 ? -22.261 9.633 33.030 1.00 18.73 186 ARG D O 1
ATOM 14814 N N . ILE D 1 187 ? -20.410 10.558 32.154 1.00 20.19 187 ILE D N 1
ATOM 14815 C CA . ILE D 1 187 ? -20.097 9.310 31.457 1.00 14.99 187 ILE D CA 1
ATOM 14816 C C . ILE D 1 187 ? -19.783 8.178 32.424 1.00 18.23 187 ILE D C 1
ATOM 14817 O O . ILE D 1 187 ? -19.730 7.011 32.036 1.00 18.58 187 ILE D O 1
ATOM 14833 N N . HIS D 1 188 ? -19.549 8.457 33.688 1.00 13.79 188 HIS D N 1
ATOM 14834 C CA . HIS D 1 188 ? -19.220 7.367 34.592 1.00 16.41 188 HIS D CA 1
ATOM 14835 C C . HIS D 1 188 ? -20.408 6.828 35.390 1.00 11.47 188 HIS D C 1
ATOM 14836 O O . HIS D 1 188 ? -20.245 5.856 36.144 1.00 16.87 188 HIS D O 1
ATOM 14850 N N . TYR D 1 189 ? -21.591 7.416 35.247 1.00 12.80 189 TYR D N 1
ATOM 14851 C CA . TYR D 1 189 ? -22.719 6.880 35.990 1.00 20.32 189 TYR D CA 1
ATOM 14852 C C . TYR D 1 189 ? -24.109 7.097 35.408 1.00 19.22 189 TYR D C 1
ATOM 14853 O O . TYR D 1 189 ? -25.051 6.389 35.809 1.00 23.52 189 TYR D O 1
ATOM 14871 N N . ASP D 1 190 ? -24.252 8.047 34.479 1.00 15.70 190 ASP D N 1
ATOM 14872 C CA . ASP D 1 190 ? -25.512 8.370 33.795 1.00 16.82 190 ASP D CA 1
ATOM 14873 C C . ASP D 1 190 ? -25.582 7.638 32.443 1.00 27.20 190 ASP D C 1
ATOM 14874 O O . ASP D 1 190 ? -25.133 8.128 31.407 1.00 23.77 190 ASP D O 1
ATOM 14883 N N . TRP D 1 191 ? -26.154 6.436 32.472 1.00 20.82 191 TRP D N 1
ATOM 14884 C CA . TRP D 1 191 ? -26.094 5.506 31.350 1.00 34.48 191 TRP D CA 1
ATOM 14885 C C . TRP D 1 191 ? -26.893 6.025 30.165 1.00 34.96 191 TRP D C 1
ATOM 14886 O O . TRP D 1 191 ? -26.408 5.981 29.020 1.00 24.19 191 TRP D O 1
ATOM 14907 N N . PRO D 1 192 ? -28.089 6.561 30.383 1.00 32.44 192 PRO D N 1
ATOM 14908 C CA . PRO D 1 192 ? -28.759 7.236 29.263 1.00 34.78 192 PRO D CA 1
ATOM 14909 C C . PRO D 1 192 ? -27.915 8.347 28.680 1.00 33.88 192 PRO D C 1
ATOM 14910 O O . PRO D 1 192 ? -27.885 8.520 27.460 1.00 31.10 192 PRO D O 1
ATOM 14921 N N . TYR D 1 193 ? -27.204 9.108 29.502 1.00 32.52 193 TYR D N 1
ATOM 14922 C CA . TYR D 1 193 ? -26.390 10.171 28.935 1.00 35.34 193 TYR D CA 1
ATOM 14923 C C . TYR D 1 193 ? -25.199 9.619 28.160 1.00 28.36 193 TYR D C 1
ATOM 14924 O O . TYR D 1 193 ? -24.916 10.054 27.042 1.00 28.06 193 TYR D O 1
ATOM 14942 N N . VAL D 1 194 ? -24.461 8.684 28.752 1.00 28.04 194 VAL D N 1
ATOM 14943 C CA . VAL D 1 194 ? -23.200 8.292 28.143 1.00 19.16 194 VAL D CA 1
ATOM 14944 C C . VAL D 1 194 ? -23.449 7.756 26.733 1.00 43.58 194 VAL D C 1
ATOM 14945 O O . VAL D 1 194 ? -22.713 8.081 25.788 1.00 24.79 194 VAL D O 1
ATOM 14958 N N . THR D 1 195 ? -24.526 6.970 26.559 1.00 30.35 195 THR D N 1
ATOM 14959 C CA . THR D 1 195 ? -24.910 6.441 25.258 1.00 36.47 195 THR D CA 1
ATOM 14960 C C . THR D 1 195 ? -25.517 7.500 24.348 1.00 33.26 195 THR D C 1
ATOM 14961 O O . THR D 1 195 ? -24.868 7.926 23.391 1.00 37.85 195 THR D O 1
ATOM 14972 N N . ASP D 1 196 ? -26.735 7.962 24.643 1.00 34.85 196 ASP D N 1
ATOM 14973 C CA . ASP D 1 196 ? -27.416 8.842 23.705 1.00 34.11 196 ASP D CA 1
ATOM 14974 C C . ASP D 1 196 ? -26.712 10.173 23.533 1.00 40.33 196 ASP D C 1
ATOM 14975 O O . ASP D 1 196 ? -26.756 10.747 22.434 1.00 48.80 196 ASP D O 1
ATOM 14984 N N . ALA D 1 197 ? -26.081 10.696 24.566 1.00 42.41 197 ALA D N 1
ATOM 14985 C CA . ALA D 1 197 ? -25.541 12.037 24.473 1.00 33.59 197 ALA D CA 1
ATOM 14986 C C . ALA D 1 197 ? -24.137 12.085 23.883 1.00 36.51 197 ALA D C 1
ATOM 14987 O O . ALA D 1 197 ? -23.837 12.972 23.079 1.00 39.69 197 ALA D O 1
ATOM 14994 N N . GLU D 1 198 ? -23.282 11.136 24.258 1.00 33.80 198 GLU D N 1
ATOM 14995 C CA . GLU D 1 198 ? -21.878 11.175 23.893 1.00 44.94 198 GLU D CA 1
ATOM 14996 C C . GLU D 1 198 ? -21.432 9.958 23.099 1.00 39.14 198 GLU D C 1
ATOM 14997 O O . GLU D 1 198 ? -20.261 9.900 22.709 1.00 42.56 198 GLU D O 1
ATOM 15009 N N . GLY D 1 199 ? -22.318 8.978 22.863 1.00 31.81 199 GLY D N 1
ATOM 15010 C CA . GLY D 1 199 ? -22.110 7.993 21.824 1.00 40.19 199 GLY D CA 1
ATOM 15011 C C . GLY D 1 199 ? -21.413 6.722 22.257 1.00 46.89 199 GLY D C 1
ATOM 15012 O O . GLY D 1 199 ? -21.278 5.798 21.449 1.00 56.27 199 GLY D O 1
ATOM 15016 N N . TYR D 1 200 ? -20.946 6.646 23.486 1.00 35.27 200 TYR D N 1
ATOM 15017 C CA . TYR D 1 200 ? -20.292 5.448 23.949 1.00 28.40 200 TYR D CA 1
ATOM 15018 C C . TYR D 1 200 ? -21.291 4.304 24.041 1.00 28.05 200 TYR D C 1
ATOM 15019 O O . TYR D 1 200 ? -22.500 4.525 24.126 1.00 32.58 200 TYR D O 1
ATOM 15037 N N . PRO D 1 201 ? -20.794 3.064 24.085 1.00 32.87 201 PRO D N 1
ATOM 15038 C CA . PRO D 1 201 ? -21.692 1.905 24.267 1.00 25.98 201 PRO D CA 1
ATOM 15039 C C . PRO D 1 201 ? -22.201 1.728 25.686 1.00 36.43 201 PRO D C 1
ATOM 15040 O O . PRO D 1 201 ? -23.049 0.851 25.924 1.00 33.03 201 PRO D O 1
ATOM 15051 N N . GLY D 1 202 ? -21.675 2.469 26.653 1.00 48.28 202 GLY D N 1
ATOM 15052 C CA . GLY D 1 202 ? -22.026 2.285 28.035 1.00 32.05 202 GLY D CA 1
ATOM 15053 C C . GLY D 1 202 ? -21.123 3.150 28.913 1.00 35.56 202 GLY D C 1
ATOM 15054 O O . GLY D 1 202 ? -20.368 3.998 28.407 1.00 26.79 202 GLY D O 1
ATOM 15058 N N . LEU D 1 203 ? -21.218 2.899 30.217 1.00 29.09 203 LEU D N 1
ATOM 15059 C CA . LEU D 1 203 ? -20.430 3.693 31.149 1.00 28.51 203 LEU D CA 1
ATOM 15060 C C . LEU D 1 203 ? -18.929 3.501 30.909 1.00 27.19 203 LEU D C 1
ATOM 15061 O O . LEU D 1 203 ? -18.432 2.378 30.737 1.00 26.05 203 LEU D O 1
ATOM 15077 N N . VAL D 1 204 ? -18.215 4.606 30.976 1.00 30.05 204 VAL D N 1
ATOM 15078 C CA . VAL D 1 204 ? -16.767 4.636 30.826 1.00 26.27 204 VAL D CA 1
ATOM 15079 C C . VAL D 1 204 ? -16.087 4.366 32.154 1.00 24.20 204 VAL D C 1
ATOM 15080 O O . VAL D 1 204 ? -16.357 5.047 33.149 1.00 27.05 204 VAL D O 1
ATOM 15093 N N . VAL D 1 205 ? -15.198 3.392 32.181 1.00 21.22 205 VAL D N 1
ATOM 15094 C CA . VAL D 1 205 ? -14.362 3.186 33.363 1.00 21.07 205 VAL D CA 1
ATOM 15095 C C . VAL D 1 205 ? -13.291 4.277 33.390 1.00 24.30 205 VAL D C 1
ATOM 15096 O O . VAL D 1 205 ? -12.652 4.555 32.372 1.00 23.93 205 VAL D O 1
ATOM 15109 N N . HIS D 1 206 ? -13.103 4.921 34.541 1.00 18.64 206 HIS D N 1
ATOM 15110 C CA . HIS D 1 206 ? -12.317 6.148 34.520 1.00 22.43 206 HIS D CA 1
ATOM 15111 C C . HIS D 1 206 ? -10.849 5.850 34.171 1.00 18.92 206 HIS D C 1
ATOM 15112 O O . HIS D 1 206 ? -10.232 4.918 34.723 1.00 16.02 206 HIS D O 1
ATOM 15126 N N . GLY D 1 207 ? -10.266 6.678 33.307 1.00 20.98 207 GLY D N 1
ATOM 15127 C CA . GLY D 1 207 ? -8.827 6.688 33.113 1.00 25.19 207 GLY D CA 1
ATOM 15128 C C . GLY D 1 207 ? -8.014 6.650 34.404 1.00 26.12 207 GLY D C 1
ATOM 15129 O O . GLY D 1 207 ? -7.188 5.755 34.638 1.00 17.49 207 GLY D O 1
ATOM 15133 N N . PRO D 1 208 ? -8.244 7.624 35.284 1.00 19.17 208 PRO D N 1
ATOM 15134 C CA . PRO D 1 208 ? -7.509 7.614 36.566 1.00 20.43 208 PRO D CA 1
ATOM 15135 C C . PRO D 1 208 ? -7.758 6.362 37.399 1.00 21.17 208 PRO D C 1
ATOM 15136 O O . PRO D 1 208 ? -6.844 5.846 38.048 1.00 17.79 208 PRO D O 1
ATOM 15147 N N . LEU D 1 209 ? -8.983 5.838 37.388 1.00 17.80 209 LEU D N 1
ATOM 15148 C CA . LEU D 1 209 ? -9.242 4.623 38.149 1.00 12.94 209 LEU D CA 1
ATOM 15149 C C . LEU D 1 209 ? -8.420 3.475 37.592 1.00 21.09 209 LEU D C 1
ATOM 15150 O O . LEU D 1 209 ? -7.812 2.698 38.355 1.00 20.15 209 LEU D O 1
ATOM 15166 N N . ILE D 1 210 ? -8.377 3.371 36.262 1.00 17.84 210 ILE D N 1
ATOM 15167 C CA . ILE D 1 210 ? -7.611 2.334 35.580 1.00 22.59 210 ILE D CA 1
ATOM 15168 C C . ILE D 1 210 ? -6.120 2.481 35.843 1.00 18.03 210 ILE D C 1
ATOM 15169 O O . ILE D 1 210 ? -5.421 1.498 36.124 1.00 22.65 210 ILE D O 1
ATOM 15185 N N . ALA D 1 211 ? -5.625 3.713 35.807 1.00 18.41 211 ALA D N 1
ATOM 15186 C CA . ALA D 1 211 ? -4.210 3.952 36.134 1.00 23.80 211 ALA D CA 1
ATOM 15187 C C . ALA D 1 211 ? -3.890 3.538 37.569 1.00 23.29 211 ALA D C 1
ATOM 15188 O O . ALA D 1 211 ? -2.888 2.852 37.823 1.00 24.33 211 ALA D O 1
ATOM 15195 N N . THR D 1 212 ? -4.755 3.885 38.527 1.00 19.96 212 THR D N 1
ATOM 15196 C CA . THR D 1 212 ? -4.516 3.483 39.904 1.00 20.20 212 THR D CA 1
ATOM 15197 C C . THR D 1 212 ? -4.494 1.969 40.031 1.00 21.16 212 THR D C 1
ATOM 15198 O O . THR D 1 212 ? -3.707 1.412 40.810 1.00 21.70 212 THR D O 1
ATOM 15209 N N . LEU D 1 213 ? -5.363 1.277 39.291 1.00 23.23 213 LEU D N 1
ATOM 15210 C CA . LEU D 1 213 ? -5.389 -0.187 39.378 1.00 23.74 213 LEU D CA 1
ATOM 15211 C C . LEU D 1 213 ? -4.128 -0.791 38.769 1.00 22.72 213 LEU D C 1
ATOM 15212 O O . LEU D 1 213 ? -3.536 -1.724 39.332 1.00 28.46 213 LEU D O 1
ATOM 15228 N N . ALA D 1 214 ? -3.702 -0.263 37.622 1.00 23.39 214 ALA D N 1
ATOM 15229 C CA . ALA D 1 214 ? -2.464 -0.707 37.003 1.00 32.32 214 ALA D CA 1
ATOM 15230 C C . ALA D 1 214 ? -1.259 -0.443 37.896 1.00 30.15 214 ALA D C 1
ATOM 15231 O O . ALA D 1 214 ? -0.382 -1.300 38.033 1.00 28.31 214 ALA D O 1
ATOM 15238 N N . LEU D 1 215 ? -1.187 0.741 38.501 1.00 28.45 215 LEU D N 1
ATOM 15239 C CA . LEU D 1 215 ? -0.054 1.044 39.370 1.00 23.50 215 LEU D CA 1
ATOM 15240 C C . LEU D 1 215 ? -0.093 0.166 40.615 1.00 28.77 215 LEU D C 1
ATOM 15241 O O . LEU D 1 215 ? 0.932 -0.373 41.028 1.00 29.35 215 LEU D O 1
ATOM 15257 N N . ARG D 1 216 ? -1.292 -0.020 41.199 1.00 28.86 216 ARG D N 1
ATOM 15258 C CA . ARG D 1 216 ? -1.378 -0.835 42.407 1.00 36.52 216 ARG D CA 1
ATOM 15259 C C . ARG D 1 216 ? -0.951 -2.264 42.149 1.00 34.81 216 ARG D C 1
ATOM 15260 O O . ARG D 1 216 ? -0.334 -2.910 43.016 1.00 29.89 216 ARG D O 1
ATOM 15281 N N . ALA D 1 217 ? -1.265 -2.812 40.974 1.00 32.66 217 ALA D N 1
ATOM 15282 C CA . ALA D 1 217 ? -0.820 -4.143 40.600 1.00 43.16 217 ALA D CA 1
ATOM 15283 C C . ALA D 1 217 ? 0.697 -4.220 40.511 1.00 29.27 217 ALA D C 1
ATOM 15284 O O . ALA D 1 217 ? 1.303 -5.184 41.004 1.00 32.84 217 ALA D O 1
ATOM 15291 N N . PHE D 1 218 ? 1.327 -3.222 39.894 1.00 30.04 218 PHE D N 1
ATOM 15292 C CA . PHE D 1 218 ? 2.772 -3.197 39.897 1.00 29.91 218 PHE D CA 1
ATOM 15293 C C . PHE D 1 218 ? 3.302 -3.276 41.323 1.00 30.07 218 PHE D C 1
ATOM 15294 O O . PHE D 1 218 ? 4.230 -4.038 41.606 1.00 38.64 218 PHE D O 1
ATOM 15311 N N . CYS D 1 219 ? 2.704 -2.506 42.250 1.00 37.86 219 CYS D N 1
ATOM 15312 C CA . CYS D 1 219 ? 3.237 -2.414 43.614 1.00 29.54 219 CYS D CA 1
ATOM 15313 C C . CYS D 1 219 ? 3.048 -3.718 44.374 1.00 44.57 219 CYS D C 1
ATOM 15314 O O . CYS D 1 219 ? 3.916 -4.120 45.165 1.00 37.02 219 CYS D O 1
ATOM 15322 N N . ARG D 1 220 ? 1.917 -4.391 44.149 1.00 43.10 220 ARG D N 1
ATOM 15323 C CA . ARG D 1 220 ? 1.707 -5.710 44.727 1.00 41.84 220 ARG D CA 1
ATOM 15324 C C . ARG D 1 220 ? 2.713 -6.714 44.194 1.00 39.17 220 ARG D C 1
ATOM 15325 O O . ARG D 1 220 ? 3.256 -7.524 44.951 1.00 41.57 220 ARG D O 1
ATOM 15346 N N . ALA D 1 221 ? 2.952 -6.696 42.892 1.00 33.31 221 ALA D N 1
ATOM 15347 C CA . ALA D 1 221 ? 3.948 -7.582 42.312 1.00 50.62 221 ALA D CA 1
ATOM 15348 C C . ALA D 1 221 ? 5.352 -7.274 42.818 1.00 53.02 221 ALA D C 1
ATOM 15349 O O . ALA D 1 221 ? 6.203 -8.166 42.867 1.00 43.69 221 ALA D O 1
ATOM 15356 N N . ASN D 1 222 ? 5.608 -6.036 43.207 1.00 44.39 222 ASN D N 1
ATOM 15357 C CA . ASN D 1 222 ? 6.950 -5.575 43.552 1.00 38.55 222 ASN D CA 1
ATOM 15358 C C . ASN D 1 222 ? 6.886 -4.776 44.840 1.00 43.36 222 ASN D C 1
ATOM 15359 O O . ASN D 1 222 ? 7.143 -3.569 44.866 1.00 43.21 222 ASN D O 1
ATOM 15370 N N . PRO D 1 223 ? 6.565 -5.437 45.952 1.00 42.84 223 PRO D N 1
ATOM 15371 C CA . PRO D 1 223 ? 6.256 -4.707 47.191 1.00 50.01 223 PRO D CA 1
ATOM 15372 C C . PRO D 1 223 ? 7.432 -3.948 47.761 1.00 52.04 223 PRO D C 1
ATOM 15373 O O . PRO D 1 223 ? 7.235 -3.111 48.651 1.00 47.40 223 PRO D O 1
ATOM 15384 N N . GLN D 1 224 ? 8.639 -4.215 47.291 1.00 52.97 224 GLN D N 1
ATOM 15385 C CA . GLN D 1 224 ? 9.811 -3.486 47.753 1.00 56.52 224 GLN D CA 1
ATOM 15386 C C . GLN D 1 224 ? 10.038 -2.205 46.963 1.00 50.96 224 GLN D C 1
ATOM 15387 O O . GLN D 1 224 ? 10.727 -1.304 47.445 1.00 57.43 224 GLN D O 1
ATOM 15401 N N . ALA D 1 225 ? 9.449 -2.094 45.780 1.00 41.81 225 ALA D N 1
ATOM 15402 C CA . ALA D 1 225 ? 9.671 -0.937 44.938 1.00 36.08 225 ALA D CA 1
ATOM 15403 C C . ALA D 1 225 ? 9.230 0.355 45.615 1.00 41.93 225 ALA D C 1
ATOM 15404 O O . ALA D 1 225 ? 8.164 0.437 46.226 1.00 37.55 225 ALA D O 1
ATOM 15411 N N . ARG D 1 226 ? 10.074 1.382 45.487 1.00 38.38 226 ARG D N 1
ATOM 15412 C CA . ARG D 1 226 ? 9.751 2.732 45.928 1.00 35.74 226 ARG D CA 1
ATOM 15413 C C . ARG D 1 226 ? 9.571 3.587 44.688 1.00 30.33 226 ARG D C 1
ATOM 15414 O O . ARG D 1 226 ? 10.488 3.698 43.872 1.00 28.42 226 ARG D O 1
ATOM 15435 N N . LEU D 1 227 ? 8.417 4.213 44.559 1.00 35.10 227 LEU D N 1
ATOM 15436 C CA . LEU D 1 227 ? 8.011 4.860 43.333 1.00 22.60 227 LEU D CA 1
ATOM 15437 C C . LEU D 1 227 ? 8.765 6.164 43.135 1.00 29.94 227 LEU D C 1
ATOM 15438 O O . LEU D 1 227 ? 8.915 6.946 44.075 1.00 31.00 227 LEU D O 1
ATOM 15454 N N . ARG D 1 228 ? 9.200 6.407 41.911 0.92 24.66 228 ARG D N 1
ATOM 15455 C CA . ARG D 1 228 ? 9.788 7.686 41.550 0.92 29.31 228 ARG D CA 1
ATOM 15456 C C . ARG D 1 228 ? 9.007 8.399 40.467 0.92 21.38 228 ARG D C 1
ATOM 15457 O O . ARG D 1 228 ? 8.785 9.618 40.571 0.92 24.05 228 ARG D O 1
ATOM 15478 N N . ARG D 1 229 ? 8.563 7.677 39.436 1.00 26.04 229 ARG D N 1
ATOM 15479 C CA . ARG D 1 229 ? 7.824 8.298 38.343 1.00 26.18 229 ARG D CA 1
ATOM 15480 C C . ARG D 1 229 ? 6.773 7.319 37.817 1.00 29.29 229 ARG D C 1
ATOM 15481 O O . ARG D 1 229 ? 6.911 6.098 37.907 1.00 24.53 229 ARG D O 1
ATOM 15502 N N . PHE D 1 230 ? 5.694 7.874 37.297 1.00 25.25 230 PHE D N 1
ATOM 15503 C CA . PHE D 1 230 ? 4.642 7.076 36.691 1.00 28.79 230 PHE D CA 1
ATOM 15504 C C . PHE D 1 230 ? 4.035 7.927 35.593 1.00 23.24 230 PHE D C 1
ATOM 15505 O O . PHE D 1 230 ? 3.695 9.087 35.825 1.00 23.25 230 PHE D O 1
ATOM 15522 N N . ALA D 1 231 ? 3.976 7.364 34.388 1.00 27.86 231 ALA D N 1
ATOM 15523 C CA . ALA D 1 231 ? 3.287 7.963 33.251 1.00 23.23 231 ALA D CA 1
ATOM 15524 C C . ALA D 1 231 ? 2.205 6.986 32.829 1.00 23.98 231 ALA D C 1
ATOM 15525 O O . ALA D 1 231 ? 2.429 5.779 32.870 1.00 27.87 231 ALA D O 1
ATOM 15532 N N . TYR D 1 232 ? 1.022 7.487 32.478 1.00 25.57 232 TYR D N 1
ATOM 15533 C CA . TYR D 1 232 ? -0.079 6.623 31.999 1.00 24.12 232 TYR D CA 1
ATOM 15534 C C . TYR D 1 232 ? -0.688 7.292 30.774 1.00 20.76 232 TYR D C 1
ATOM 15535 O O . TYR D 1 232 ? -0.739 8.528 30.693 1.00 26.06 232 TYR D O 1
ATOM 15553 N N . ARG D 1 233 ? -1.103 6.481 29.808 1.00 28.16 233 ARG D N 1
ATOM 15554 C CA . ARG D 1 233 ? -1.602 6.993 28.524 1.00 38.67 233 ARG D CA 1
ATOM 15555 C C . ARG D 1 233 ? -2.840 6.198 28.149 1.00 30.42 233 ARG D C 1
ATOM 15556 O O . ARG D 1 233 ? -2.773 4.963 28.075 1.00 25.79 233 ARG D O 1
ATOM 15577 N N . GLY D 1 234 ? -3.948 6.895 27.907 1.00 29.92 234 GLY D N 1
ATOM 15578 C CA . GLY D 1 234 ? -5.159 6.249 27.451 1.00 33.95 234 GLY D CA 1
ATOM 15579 C C . GLY D 1 234 ? -5.102 5.979 25.951 1.00 46.41 234 GLY D C 1
ATOM 15580 O O . GLY D 1 234 ? -4.782 6.871 25.157 1.00 30.95 234 GLY D O 1
ATOM 15584 N N . LEU D 1 235 ? -5.440 4.741 25.574 1.00 41.97 235 LEU D N 1
ATOM 15585 C CA . LEU D 1 235 ? -5.512 4.278 24.188 1.00 47.10 235 LEU D CA 1
ATOM 15586 C C . LEU D 1 235 ? -6.946 4.245 23.656 1.00 50.50 235 LEU D C 1
ATOM 15587 O O . LEU D 1 235 ? -7.249 4.899 22.650 1.00 46.76 235 LEU D O 1
ATOM 15603 N N . ARG D 1 236 ? -7.836 3.508 24.315 1.00 39.49 236 ARG D N 1
ATOM 15604 C CA . ARG D 1 236 ? -9.257 3.520 23.989 1.00 47.80 236 ARG D CA 1
ATOM 15605 C C . ARG D 1 236 ? -10.095 3.445 25.257 1.00 49.18 236 ARG D C 1
ATOM 15606 O O . ARG D 1 236 ? -9.664 2.857 26.260 1.00 30.49 236 ARG D O 1
ATOM 15627 N N . PRO D 1 237 ? -11.321 3.984 25.228 1.00 49.74 237 PRO D N 1
ATOM 15628 C CA . PRO D 1 237 ? -12.180 3.913 26.415 1.00 41.02 237 PRO D CA 1
ATOM 15629 C C . PRO D 1 237 ? -12.596 2.502 26.765 1.00 36.60 237 PRO D C 1
ATOM 15630 O O . PRO D 1 237 ? -12.892 1.681 25.898 1.00 41.48 237 PRO D O 1
ATOM 15641 N N . LEU D 1 238 ? -12.606 2.226 28.061 1.00 35.77 238 LEU D N 1
ATOM 15642 C CA . LEU D 1 238 ? -12.990 0.920 28.590 1.00 35.43 238 LEU D CA 1
ATOM 15643 C C . LEU D 1 238 ? -14.399 1.038 29.156 1.00 42.31 238 LEU D C 1
ATOM 15644 O O . LEU D 1 238 ? -14.710 2.006 29.856 1.00 33.53 238 LEU D O 1
ATOM 15660 N N . ILE D 1 239 ? -15.254 0.068 28.843 1.00 49.31 239 ILE D N 1
ATOM 15661 C CA . ILE D 1 239 ? -16.691 0.239 29.019 1.00 31.40 239 ILE D CA 1
ATOM 15662 C C . ILE D 1 239 ? -17.203 -0.757 30.041 1.00 33.68 239 ILE D C 1
ATOM 15663 O O . ILE D 1 239 ? -16.855 -1.942 30.005 1.00 36.62 239 ILE D O 1
ATOM 15679 N N . CYS D 1 240 ? -18.011 -0.269 30.960 1.00 34.90 240 CYS D N 1
ATOM 15680 C CA . CYS D 1 240 ? -18.597 -1.062 32.028 1.00 30.99 240 CYS D CA 1
ATOM 15681 C C . CYS D 1 240 ? -19.782 -1.865 31.491 1.00 28.72 240 CYS D C 1
ATOM 15682 O O . CYS D 1 240 ? -20.593 -1.334 30.725 1.00 31.20 240 CYS D O 1
ATOM 15690 N N . PRO D 1 241 ? -19.920 -3.132 31.889 1.00 22.36 241 PRO D N 1
ATOM 15691 C CA . PRO D 1 241 ? -19.135 -3.937 32.810 1.00 27.65 241 PRO D CA 1
ATOM 15692 C C . PRO D 1 241 ? -18.199 -4.932 32.168 1.00 31.61 241 PRO D C 1
ATOM 15693 O O . PRO D 1 241 ? -17.962 -5.970 32.800 1.00 32.21 241 PRO D O 1
ATOM 15704 N N . GLU D 1 242 ? -17.672 -4.617 30.978 1.00 44.83 242 GLU D N 1
ATOM 15705 C CA . GLU D 1 242 ? -16.805 -5.524 30.225 1.00 47.20 242 GLU D CA 1
ATOM 15706 C C . GLU D 1 242 ? -15.583 -5.915 31.046 1.00 43.22 242 GLU D C 1
ATOM 15707 O O . GLU D 1 242 ? -14.763 -5.039 31.380 1.00 49.49 242 GLU D O 1
ATOM 15719 N N . PRO D 1 243 ? -15.407 -7.194 31.387 1.00 47.61 243 PRO D N 1
ATOM 15720 C CA . PRO D 1 243 ? -14.250 -7.572 32.205 1.00 48.11 243 PRO D CA 1
ATOM 15721 C C . PRO D 1 243 ? -12.972 -7.119 31.533 1.00 47.48 243 PRO D C 1
ATOM 15722 O O . PRO D 1 243 ? -12.929 -6.858 30.326 1.00 45.10 243 PRO D O 1
ATOM 15733 N N . PHE D 1 244 ? -11.935 -6.969 32.344 1.00 46.10 244 PHE D N 1
ATOM 15734 C CA . PHE D 1 244 ? -10.642 -6.534 31.831 1.00 40.14 244 PHE D CA 1
ATOM 15735 C C . PHE D 1 244 ? -9.593 -6.994 32.830 1.00 40.64 244 PHE D C 1
ATOM 15736 O O . PHE D 1 244 ? -9.896 -7.623 33.851 1.00 33.42 244 PHE D O 1
ATOM 15753 N N . GLU D 1 245 ? -8.344 -6.689 32.507 1.00 51.06 245 GLU D N 1
ATOM 15754 C CA . GLU D 1 245 ? -7.234 -6.995 33.387 1.00 53.28 245 GLU D CA 1
ATOM 15755 C C . GLU D 1 245 ? -6.190 -5.896 33.267 1.00 40.53 245 GLU D C 1
ATOM 15756 O O . GLU D 1 245 ? -6.088 -5.207 32.242 1.00 37.96 245 GLU D O 1
ATOM 15768 N N . VAL D 1 246 ? -5.429 -5.744 34.335 1.00 46.27 246 VAL D N 1
ATOM 15769 C CA . VAL D 1 246 ? -4.236 -4.915 34.357 1.00 50.02 246 VAL D CA 1
ATOM 15770 C C . VAL D 1 246 ? -3.043 -5.854 34.471 1.00 39.98 246 VAL D C 1
ATOM 15771 O O . VAL D 1 246 ? -3.133 -6.934 35.056 1.00 41.74 246 VAL D O 1
ATOM 15784 N N . GLY D 1 247 ? -1.926 -5.449 33.890 1.00 45.60 247 GLY D N 1
ATOM 15785 C CA . GLY D 1 247 ? -0.707 -6.207 34.061 1.00 44.95 247 GLY D CA 1
ATOM 15786 C C . GLY D 1 247 ? 0.478 -5.343 33.693 1.00 46.28 247 GLY D C 1
ATOM 15787 O O . GLY D 1 247 ? 0.343 -4.166 33.341 1.00 44.10 247 GLY D O 1
ATOM 15791 N N . GLY D 1 248 ? 1.652 -5.951 33.768 1.00 56.93 248 GLY D N 1
ATOM 15792 C CA . GLY D 1 248 ? 2.859 -5.294 33.313 1.00 51.65 248 GLY D CA 1
ATOM 15793 C C . GLY D 1 248 ? 4.044 -6.204 33.527 1.00 54.76 248 GLY D C 1
ATOM 15794 O O . GLY D 1 248 ? 3.920 -7.309 34.072 1.00 47.40 248 GLY D O 1
ATOM 15798 N N . ARG D 1 249 ? 5.207 -5.717 33.076 1.00 53.13 249 ARG D N 1
ATOM 15799 C CA . ARG D 1 249 ? 6.455 -6.463 33.148 1.00 63.47 249 ARG D CA 1
ATOM 15800 C C . ARG D 1 249 ? 7.577 -5.533 33.596 1.00 53.41 249 ARG D C 1
ATOM 15801 O O . ARG D 1 249 ? 7.549 -4.332 33.314 1.00 43.43 249 ARG D O 1
ATOM 15822 N N . LEU D 1 250 ? 8.552 -6.098 34.302 1.00 54.60 250 LEU D N 1
ATOM 15823 C CA . LEU D 1 250 ? 9.788 -5.380 34.569 1.00 45.49 250 LEU D CA 1
ATOM 15824 C C . LEU D 1 250 ? 10.619 -5.281 33.305 1.00 46.83 250 LEU D C 1
ATOM 15825 O O . LEU D 1 250 ? 10.674 -6.235 32.519 1.00 55.09 250 LEU D O 1
ATOM 15841 N N . LEU D 1 251 ? 11.244 -4.163 33.125 1.00 46.52 251 LEU D N 1
ATOM 15842 C CA . LEU D 1 251 ? 12.124 -3.903 31.975 1.00 48.68 251 LEU D CA 1
ATOM 15843 C C . LEU D 1 251 ? 13.582 -3.706 32.476 1.00 59.13 251 LEU D C 1
ATOM 15844 O O . LEU D 1 251 ? 14.030 -4.618 33.218 1.00 55.04 251 LEU D O 1
ATOM 15860 N N . ALA D 1 252 ? 14.306 -2.649 32.186 1.00 56.74 252 ALA D N 1
ATOM 15861 C CA . ALA D 1 252 ? 15.549 -2.301 32.771 1.00 52.02 252 ALA D CA 1
ATOM 15862 C C . ALA D 1 252 ? 15.376 -2.109 34.277 1.00 59.42 252 ALA D C 1
ATOM 15863 O O . ALA D 1 252 ? 14.265 -2.036 34.823 1.00 59.58 252 ALA D O 1
ATOM 15870 N N . ALA D 1 253 ? 16.512 -2.039 34.950 1.00 55.83 253 ALA D N 1
ATOM 15871 C CA . ALA D 1 253 ? 16.513 -1.917 36.397 1.00 38.55 253 ALA D CA 1
ATOM 15872 C C . ALA D 1 253 ? 15.797 -0.642 36.812 1.00 36.54 253 ALA D C 1
ATOM 15873 O O . ALA D 1 253 ? 15.997 0.430 36.234 1.00 42.36 253 ALA D O 1
ATOM 15880 N N . GLY D 1 254 ? 14.965 -0.747 37.833 1.00 48.35 254 GLY D N 1
ATOM 15881 C CA . GLY D 1 254 ? 14.161 0.378 38.257 1.00 43.65 254 GLY D CA 1
ATOM 15882 C C . GLY D 1 254 ? 13.215 0.875 37.197 1.00 41.06 254 GLY D C 1
ATOM 15883 O O . GLY D 1 254 ? 12.795 2.030 37.232 1.00 38.03 254 GLY D O 1
ATOM 15887 N N . LYS D 1 255 ? 12.860 0.031 36.242 1.00 42.54 255 LYS D N 1
ATOM 15888 C CA . LYS D 1 255 ? 11.913 0.421 35.216 1.00 42.62 255 LYS D CA 1
ATOM 15889 C C . LYS D 1 255 ? 10.940 -0.725 35.027 1.00 44.03 255 LYS D C 1
ATOM 15890 O O . LYS D 1 255 ? 11.220 -1.877 35.337 1.00 32.14 255 LYS D O 1
ATOM 15909 N N . ALA D 1 256 ? 9.768 -0.381 34.505 1.00 48.61 256 ALA D N 1
ATOM 15910 C CA . ALA D 1 256 ? 8.724 -1.355 34.255 1.00 43.02 256 ALA D CA 1
ATOM 15911 C C . ALA D 1 256 ? 7.622 -0.639 33.506 1.00 38.27 256 ALA D C 1
ATOM 15912 O O . ALA D 1 256 ? 7.598 0.595 33.460 1.00 40.05 256 ALA D O 1
ATOM 15919 N N . GLU D 1 257 ? 6.748 -1.414 32.899 1.00 43.97 257 GLU D N 1
ATOM 15920 C CA . GLU D 1 257 ? 5.622 -0.864 32.163 1.00 41.73 257 GLU D CA 1
ATOM 15921 C C . GLU D 1 257 ? 4.370 -1.606 32.593 1.00 36.30 257 GLU D C 1
ATOM 15922 O O . GLU D 1 257 ? 4.429 -2.707 33.141 1.00 36.37 257 GLU D O 1
ATOM 15934 N N . VAL D 1 258 ? 3.222 -0.980 32.359 1.00 32.17 258 VAL D N 1
ATOM 15935 C CA . VAL D 1 258 ? 1.946 -1.554 32.753 1.00 40.28 258 VAL D CA 1
ATOM 15936 C C . VAL D 1 258 ? 0.949 -1.316 31.630 1.00 35.84 258 VAL D C 1
ATOM 15937 O O . VAL D 1 258 ? 1.100 -0.411 30.808 1.00 35.92 258 VAL D O 1
ATOM 15950 N N . TRP D 1 259 ? -0.104 -2.126 31.624 1.00 37.32 259 TRP D N 1
ATOM 15951 C CA . TRP D 1 259 ? -1.150 -1.948 30.623 1.00 46.67 259 TRP D CA 1
ATOM 15952 C C . TRP D 1 259 ? -2.493 -2.298 31.257 1.00 30.47 259 TRP D C 1
ATOM 15953 O O . TRP D 1 259 ? -2.568 -2.989 32.282 1.00 29.64 259 TRP D O 1
ATOM 15974 N N . VAL D 1 260 ? -3.557 -1.842 30.613 1.00 37.49 260 VAL D N 1
ATOM 15975 C CA . VAL D 1 260 ? -4.918 -2.257 30.960 1.00 38.33 260 VAL D CA 1
ATOM 15976 C C . VAL D 1 260 ? -5.578 -2.709 29.668 1.00 34.38 260 VAL D C 1
ATOM 15977 O O . VAL D 1 260 ? -5.561 -1.973 28.672 1.00 35.68 260 VAL D O 1
ATOM 15990 N N . GLY D 1 261 ? -6.142 -3.918 29.676 1.00 37.03 261 GLY D N 1
ATOM 15991 C CA . GLY D 1 261 ? -6.751 -4.432 28.458 1.00 51.72 261 GLY D CA 1
ATOM 15992 C C . GLY D 1 261 ? -7.628 -5.648 28.669 1.00 54.58 261 GLY D C 1
ATOM 15993 O O . GLY D 1 261 ? -7.660 -6.260 29.745 1.00 36.19 261 GLY D O 1
ATOM 15997 N N . ASN D 1 262 ? -8.354 -5.979 27.600 1.00 54.98 262 ASN D N 1
ATOM 15998 C CA . ASN D 1 262 ? -9.181 -7.168 27.521 1.00 59.15 262 ASN D CA 1
ATOM 15999 C C . ASN D 1 262 ? -9.066 -7.693 26.082 1.00 61.60 262 ASN D C 1
ATOM 16000 O O . ASN D 1 262 ? -8.195 -7.300 25.317 1.00 53.95 262 ASN D O 1
ATOM 16011 N N . GLY D 1 263 ? -9.917 -8.702 25.752 1.00 56.72 263 GLY D N 1
ATOM 16012 C CA . GLY D 1 263 ? -9.835 -9.365 24.451 1.00 58.23 263 GLY D CA 1
ATOM 16013 C C . GLY D 1 263 ? -9.765 -8.381 23.316 1.00 57.30 263 GLY D C 1
ATOM 16014 O O . GLY D 1 263 ? -9.064 -8.609 22.330 1.00 68.01 263 GLY D O 1
ATOM 16018 N N . ALA D 1 264 ? -10.494 -7.269 23.432 1.00 50.91 264 ALA D N 1
ATOM 16019 C CA . ALA D 1 264 ? -10.537 -6.269 22.380 1.00 50.88 264 ALA D CA 1
ATOM 16020 C C . ALA D 1 264 ? -9.252 -5.448 22.283 1.00 66.75 264 ALA D C 1
ATOM 16021 O O . ALA D 1 264 ? -9.166 -4.537 21.438 1.00 55.91 264 ALA D O 1
ATOM 16028 N N . GLY D 1 265 ? -8.264 -5.735 23.113 1.00 54.64 265 GLY D N 1
ATOM 16029 C CA . GLY D 1 265 ? -7.005 -5.025 23.066 1.00 66.49 265 GLY D CA 1
ATOM 16030 C C . GLY D 1 265 ? -6.790 -4.166 24.320 1.00 71.26 265 GLY D C 1
ATOM 16031 O O . GLY D 1 265 ? -7.573 -4.169 25.276 1.00 56.51 265 GLY D O 1
ATOM 16035 N N . LEU D 1 266 ? -5.684 -3.421 24.271 1.00 66.67 266 LEU D N 1
ATOM 16036 C CA . LEU D 1 266 ? -5.295 -2.596 25.404 1.00 51.04 266 LEU D CA 1
ATOM 16037 C C . LEU D 1 266 ? -6.105 -1.311 25.404 1.00 48.60 266 LEU D C 1
ATOM 16038 O O . LEU D 1 266 ? -6.429 -0.768 24.348 1.00 39.52 266 LEU D O 1
ATOM 16054 N N . ALA D 1 267 ? -6.418 -0.824 26.595 1.00 50.25 267 ALA D N 1
ATOM 16055 C CA . ALA D 1 267 ? -7.091 0.457 26.750 1.00 40.47 267 ALA D CA 1
ATOM 16056 C C . ALA D 1 267 ? -6.176 1.513 27.336 1.00 34.45 267 ALA D C 1
ATOM 16057 O O . ALA D 1 267 ? -6.358 2.702 27.072 1.00 27.79 267 ALA D O 1
ATOM 16064 N N . GLN D 1 268 ? -5.210 1.100 28.142 1.00 38.85 268 GLN D N 1
ATOM 16065 C CA . GLN D 1 268 ? -4.256 2.023 28.725 1.00 42.18 268 GLN D CA 1
ATOM 16066 C C . GLN D 1 268 ? -2.906 1.338 28.811 1.00 32.63 268 GLN D C 1
ATOM 16067 O O . GLN D 1 268 ? -2.825 0.125 29.031 1.00 34.10 268 GLN D O 1
ATOM 16081 N N . ARG D 1 269 ? -1.855 2.145 28.657 1.00 32.25 269 ARG D N 1
ATOM 16082 C CA . ARG D 1 269 ? -0.475 1.727 28.850 1.00 45.69 269 ARG D CA 1
ATOM 16083 C C . ARG D 1 269 ? 0.183 2.713 29.804 1.00 40.41 269 ARG D C 1
ATOM 16084 O O . ARG D 1 269 ? -0.126 3.915 29.778 1.00 26.99 269 ARG D O 1
ATOM 16105 N N . GLY D 1 270 ? 1.129 2.233 30.611 1.00 35.07 270 GLY D N 1
ATOM 16106 C CA . GLY D 1 270 ? 1.868 3.131 31.474 1.00 37.64 270 GLY D CA 1
ATOM 16107 C C . GLY D 1 270 ? 3.316 2.732 31.669 1.00 32.11 270 GLY D C 1
ATOM 16108 O O . GLY D 1 270 ? 3.722 1.589 31.408 1.00 28.67 270 GLY D O 1
ATOM 16112 N N . ASP D 1 271 ? 4.080 3.705 32.201 1.00 31.02 271 ASP D N 1
ATOM 16113 C CA . ASP D 1 271 ? 5.502 3.558 32.490 1.00 38.96 271 ASP D CA 1
ATOM 16114 C C . ASP D 1 271 ? 5.754 3.818 33.968 1.00 37.23 271 ASP D C 1
ATOM 16115 O O . ASP D 1 271 ? 5.274 4.816 34.519 1.00 30.01 271 ASP D O 1
ATOM 16124 N N . VAL D 1 272 ? 6.523 2.936 34.595 1.00 39.24 272 VAL D N 1
ATOM 16125 C CA . VAL D 1 272 ? 6.840 3.020 36.010 1.00 34.22 272 VAL D CA 1
ATOM 16126 C C . VAL D 1 272 ? 8.353 3.116 36.180 1.00 46.63 272 VAL D C 1
ATOM 16127 O O . VAL D 1 272 ? 9.099 2.280 35.658 1.00 39.62 272 VAL D O 1
ATOM 16140 N N . GLU D 1 273 ? 8.801 4.120 36.931 1.00 39.25 273 GLU D N 1
ATOM 16141 C CA . GLU D 1 273 ? 10.185 4.223 37.357 1.00 31.54 273 GLU D CA 1
ATOM 16142 C C . GLU D 1 273 ? 10.269 4.116 38.869 1.00 35.35 273 GLU D C 1
ATOM 16143 O O . GLU D 1 273 ? 9.552 4.817 39.595 1.00 28.88 273 GLU D O 1
ATOM 16155 N N . PHE D 1 274 ? 11.169 3.271 39.346 1.00 37.54 274 PHE D N 1
ATOM 16156 C CA . PHE D 1 274 ? 11.247 3.021 40.765 1.00 35.35 274 PHE D CA 1
ATOM 16157 C C . PHE D 1 274 ? 12.678 2.754 41.184 1.00 40.62 274 PHE D C 1
ATOM 16158 O O . PHE D 1 274 ? 13.589 2.684 40.356 1.00 34.07 274 PHE D O 1
ATOM 16175 N N . ASP D 1 275 ? 12.851 2.621 42.505 1.00 38.77 275 ASP D N 1
ATOM 16176 C CA . ASP D 1 275 ? 14.086 2.160 43.111 1.00 38.19 275 ASP D CA 1
ATOM 16177 C C . ASP D 1 275 ? 13.879 0.786 43.702 1.00 38.81 275 ASP D C 1
ATOM 16178 O O . ASP D 1 275 ? 12.918 0.575 44.433 1.00 39.25 275 ASP D O 1
#

Foldseek 3Di:
DPQWDDKDKAKWFLEQVLQVLVCVLVVHDRDDAFDFDPPLLCLLDPDDQDDPVQADPQQHGADPPDHLWDKAFFKKKKFFDAGDGRGFMKMKMKTWHDWDWDQDPQGIKIKTKMWIWMDTPRDTGMIMITIMMTGHADAADDDADFKDKDFDDLVSLVSVCVSSVRGRCLSHPFCCVCVRRNDPGRFDHPSVVVSVQVVRVCVVPVVWAFGMKIKGFDATDHPGDMKMKHWYADDVQKIKIFIGDRVDTGMIMITGTD/DDKDKDKDALEQVLQVLVCVLVVHDRDDFFDFDPPLLCLLDPDDDDDPVQAAPQQHGQDPVRLWDKAFFWKKKFFDAGDGHGFMKMKMKDWPDWDWDADPQGIKIKTKMWIWMGTPRDTGMIMITIMMTGHLDAFDDFDQAADDDADFKDKDFDDLVSLVSVCVSSVGRRCLSHPFVCVPPRSNYPARFDHPSVVQSVQVVRVCVVPVVWAWGMKIKGFDGTDHPRDMKMKDWYDDDVQKIKIFIGDRRHTGMIMITGTD/DKDKDKDALEQVLQVLVCVLVVHDRDDFFAFDPPLLCLLDPDDDDPPVQADPQQHGHDDDVDDPPDQFDKAFFKKKKFFDAGDGYGFMKMKMKDWPDWDWDADPQGIKIKTKMWIFMDGPRDTGMIMITIMMTHAQDDAAADDDADFKDKDFDDLVSLVSVCVSSVRRRCLSHPFVCVPPRRNDPGRFDHPSNVQSVQVVRVCVVPVVWAFGMKIKGFDATDHPGDMKMKHKYDPDVQKIKIFIGDRSHTGMIMITGTD/DQPDKDKFKDFLEQVLQVLVCVLVVHDRDDAFDFDPPLLCLLDRDDDDPPVQPDPQQHGDDDPVVDQFDKAFFWKKKFFDAGDGHGFMKMKMKGWNDWDWDDDPQFIKIKTKMWIWMDTPRDTGMIMITIMITGHADAQAAADDDADFKDKDFDDLVSLVSVCVSSVRRRCLSHVFVCVPPPRNYPGRFRHQSVQQSQQVVRVCVSPVPWDFGMKIKGFDGTDHPRPIKMKGWYDDPPQKIKIFIGDPSHTGMIMITGTD

Radius of gyration: 33.24 Å; Cα contacts (8 Å, |Δi|>4): 2512; chains: 4; bounding box: 80×77×99 Å

Nearest PDB structures (foldseek):
  8huc-assembly1_A  TM=1.004E+00  e=7.166E-58  Pseudomonas aeruginosa UCBPP-PA14
  8huc-assembly1_C  TM=9.895E-01  e=5.567E-53  Pseudomonas aeruginosa UCBPP-PA14
  8huc-assembly2_D  TM=9.923E-01  e=1.849E-52  Pseudomonas aeruginosa UCBPP-PA14
  8huc-assembly2_B  TM=9.870E-01  e=2.073E-52  Pseudomonas aeruginosa UCBPP-PA14
  8khg-assembly1_B  TM=9.635E-01  e=7.718E-52  Pseudomonas aeruginosa

Solvent-accessible surface area: 44345 Å² total; per-residue (Å²): 119,96,159,87,53,103,131,134,106,18,121,19,39,0,0,49,11,15,0,52,6,2,1,8,8,19,42,49,166,44,16,45,45,40,93,53,10,24,52,4,6,5,18,2,2,6,44,74,33,51,94,48,94,30,34,23,117,6,2,21,65,54,47,77,65,150,94,109,32,7,51,57,80,24,2,0,94,5,48,24,71,85,88,9,34,0,6,0,101,6,13,47,18,16,18,52,77,124,66,60,77,102,150,44,243,60,24,24,18,26,43,24,11,43,81,16,18,4,99,13,76,77,104,60,1,9,9,4,38,13,32,9,18,35,86,65,63,149,164,88,54,35,157,36,97,31,140,40,68,48,140,4,52,23,10,35,0,0,11,7,0,4,2,14,12,25,7,6,39,7,13,5,9,98,41,22,0,23,129,58,5,40,15,104,2,10,14,4,2,18,6,0,5,0,3,11,1,1,31,1,0,33,121,46,23,99,163,22,125,20,48,88,2,33,9,167,36,84,68,62,2,16,11,92,72,82,8,28,0,1,0,91,85,98,62,104,12,85,2,28,2,4,0,0,19,93,78,10,4,2,4,81,6,78,1,54,32,92,88,225,134,123,109,29,59,12,36,0,2,96,12,2,0,46,4,2,1,8,10,18,42,55,164,36,20,20,44,10,61,47,9,30,53,4,12,6,18,3,3,11,48,78,31,52,93,72,93,27,27,24,120,9,1,23,67,66,69,112,81,99,110,12,8,54,48,81,26,3,2,91,6,61,25,68,53,80,8,30,1,30,11,40,4,12,45,21,16,25,87,88,113,87,58,113,105,164,27,221,30,25,32,26,41,52,22,8,38,80,13,21,6,93,13,44,44,96,61,2,7,11,3,37,14,33,10,14,37,38,58,55,51,117,21,61,121,18,63,56,69,87,55,31,163,30,94,30,140,42,75,33,145,4,60,25,11,32,0,0,12,8,0,4,2,14,10,27,8,5,38,8,13,5,9,94,43,21,0,26,134,60,7,39,9,76,2,9,13,3,2,19,7,0,6,0,4,6,1,1,39,1,0,34,111,44,26,98,165,25,136,20,55,119,2,25,6,98,45,45,16,17,2,20,13,92,74,80,8,28,0,0,0,68,86,99,50,105,18,110,2,27,1,3,0,0,17,86,51,2,0,1,6,37,1,57,1,69,38,109,222,132,124,107,32,52,11,31,0,2,95,12,15,0,47,6,2,1,8,2,15,39,55,162,37,20,22,39,10,58,48,9,26,50,5,7,8,18,2,3,9,50,78,32,51,95,68,97,27,30,21,116,5,1,24,70,57,65,50,81,119,15,70,132,106,15,110,30,4,46,28,73,25,3,0,88,2,43,27,88,63,83,9,34,1,27,14,36,5,16,48,19,15,29,59,73,118,58,76,114,91,162,26,254,53,34,34,29,18,46,11,4,42,76,15,27,5,89,6,49,37,106,62,0,9,7,3,28,14,15,11,9,21,60,57,77,111,132,42,87,81,44,34,156,39,99,31,144,36,71,39,139,5,55,24,11,31,0,0,8,8,0,4,2,13,11,24,7,5,40,4,13,4,8,94,42,20,0,24,130,60,11,54,20,105,3,11,6,4,2,17,6,0,7,0,4,8,1,1,30,1,0,35,120,45,26,102,162,24,145,24,86,93,0,22,6,101,43,61,58,38,4,15,12,90,86,83,10,30,0,0,0,74,82,86,59,109,20,82,1,22,2,4,0,0,21,90,74,4,0,2,4,47,1,49,1,53,29,87,203,85,68,145,129,116,105,18,119,16,39,0,0,48,6,3,0,52,4,2,2,9,9,16,44,57,168,40,16,43,47,39,93,51,10,28,55,5,6,5,18,2,4,8,44,74,33,52,96,70,98,29,30,24,124,8,2,24,65,62,50,53,80,77,112,33,119,26,12,46,29,72,22,2,2,79,4,67,34,84,73,90,9,36,0,7,0,99,6,15,48,30,13,25,48,74,100,69,72,76,87,139,66,225,94,31,27,36,17,48,19,5,40,76,16,27,5,106,9,75,65,108,54,0,10,4,3,31,13,25,13,11,14,44,63,96,73,146,111,110,57,69,67,46,154,37,99,32,148,36,84,35,130,4,54,26,8,36,0,0,11,6,0,4,4,15,11,22,7,6,42,3,12,4,8,94,40,20,0,23,134,60,11,58,14,103,2,9,5,2,2,17,6,0,6,0,4,9,1,1,34,1,0,34,118,42,26,103,163,23,168,21,68,100,2,16,3,114,46,71,56,19,2,24,12,86,95,67,10,16,0,1,0,108,78,83,66,103,20,87,3,17,2,4,0,0,13,87,64,1,2,3,9,79,2,67,1,38,28,91

Organism: Pseudomonas aeruginosa (strain UCBPP-PA14) (NCBI:txid208963)

InterPro domains:
  IPR029069 HotDog domain superfamily [SSF54637] (56-147)
  IPR029069 HotDog domain superfamily [SSF54637] (168-260)
  IPR039569 FAS1-like, dehydratase domain region [PF13452] (60-133)
  IPR052741 Mitochondrial Hydroxyacyl-thioester Dehydratase [PTHR28152] (3-274)

B-factor: mean 34.98, std 23.35, range [3.75, 149.74]